Protein AF-0000000075085601 (afdb_homodimer)

Organism: Spodoptera litura (NCBI:txid69820)

Sequence (1078 aa):
MSERPQPLKAVNKLFEGKEPWQIVTMTASSVLAIVWAHSLYNAKESVTTRLRKEFFRWLRQVPIVRRKIEEKMAEINSDFRKDVAKRLAGVTVRRELPEHGLDSEQVMEEVRDHVALGAYDWQGGSVSGAVYHVSKEISKVACDAYSLTAYTNPLHADVFPGINKMEAEIVRMAINLFHGDEDCCGTVTTGGTESIIMACKAFRDLAYSKGISNPQIVVPSTVHTAFDKAAQYLGLSVKTVPVNPETMTVDIEKVKKAISRRTCLIVGSAPNYPYGTMDDIIALSNIAIENDVPLHVDACLGGFVAAFMPDAGHNIPVFDFRLPGVSSMSADTHKYGFAPKGTSVVLYRKAEYRHHQYTVTTEWPGGVYGSPTVNGSRAGGLIAACWATMMYVGKARYVTMTDEIIKTARHIEEEVRKIPGLFVFGKPATSVIAFGSNQFDIFKMAELLHKKGWSLNALQFPSGIHICVTHAHTQTGVAARFLQDMRAAAADCLANSNAPVEGKMAIYGVAQEISDRSLVSDITKYFIDSMYYLPKADDMSERPQPLKAVNKLFEGKEPWQIVTMTASSVLAIVWAHSLYNAKESVTTRLRKEFFRWLRQVPIVRRKIEEKMAEINSDFRKDVAKRLAGVTVRRELPEHGLDSEQVMEEVRDHVALGAYDWQGGSVSGAVYHVSKEISKVACDAYSLTAYTNPLHADVFPGINKMEAEIVRMAINLFHGDEDCCGTVTTGGTESIIMACKAFRDLAYSKGISNPQIVVPSTVHTAFDKAAQYLGLSVKTVPVNPETMTVDIEKVKKAISRRTCLIVGSAPNYPYGTMDDIIALSNIAIENDVPLHVDACLGGFVAAFMPDAGHNIPVFDFRLPGVSSMSADTHKYGFAPKGTSVVLYRKAEYRHHQYTVTTEWPGGVYGSPTVNGSRAGGLIAACWATMMYVGKARYVTMTDEIIKTARHIEEEVRKIPGLFVFGKPATSVIAFGSNQFDIFKMAELLHKKGWSLNALQFPSGIHICVTHAHTQTGVAARFLQDMRAAAADCLANSNAPVEGKMAIYGVAQEISDRSLVSDITKYFIDSMYYLPKADD

InterPro domains:
  IPR002129 Pyridoxal phosphate-dependent decarboxylase, major domain [PF00282] (95-435)
  IPR015421 Pyridoxal phosphate-dependent transferase, major domain [G3DSA:3.40.640.10] (135-394)
  IPR015422 Pyridoxal phosphate-dependent transferase, small domain [G3DSA:3.90.1150.10] (104-495)
  IPR015424 Pyridoxal phosphate-dependent transferase [SSF53383] (80-492)
  IPR050477 Group II Amino Acid Decarboxylases [PTHR42735] (58-534)

Solvent-accessible surface area (backbone atoms only — not comparable to full-atom values): 53517 Å² total; per-residue (Å²): 131,84,80,66,58,68,70,51,51,51,43,28,58,73,38,59,93,54,53,46,40,53,40,31,50,48,26,33,51,49,45,50,47,46,48,49,49,47,48,54,69,61,36,66,57,56,66,67,58,48,49,51,52,48,50,53,52,52,48,48,63,36,63,70,50,32,50,51,49,49,49,51,50,51,51,50,42,50,49,45,44,50,50,47,35,60,73,47,57,92,54,90,80,60,60,60,64,37,60,64,34,45,54,66,67,58,47,50,49,49,52,51,51,28,64,61,63,24,81,47,49,58,83,69,31,31,43,39,70,68,49,46,59,74,56,63,66,58,50,48,45,18,39,54,37,18,57,77,28,33,62,36,37,46,66,40,47,70,52,28,37,24,47,26,49,41,46,26,29,49,39,39,27,50,36,52,59,41,52,38,63,89,58,35,43,62,46,76,34,55,18,50,37,47,20,49,30,41,53,51,43,10,34,47,46,48,31,44,77,73,67,36,88,62,34,22,36,40,34,35,49,53,49,61,65,43,57,58,49,32,24,70,46,52,66,40,21,75,47,73,31,61,48,37,86,66,51,58,24,52,38,67,69,56,48,62,69,66,60,56,96,40,43,34,32,38,48,41,29,42,32,24,71,50,36,8,15,47,34,63,42,61,62,49,20,52,52,16,55,75,68,75,29,44,22,37,34,42,10,33,71,29,31,48,42,59,57,29,27,58,83,44,74,38,83,70,82,74,69,41,44,81,40,87,19,39,39,29,38,27,32,16,38,32,37,64,44,63,14,50,44,43,32,14,32,27,36,24,49,38,58,70,52,50,57,37,38,39,48,67,42,73,82,38,31,57,26,75,44,67,26,75,53,87,41,55,63,42,34,25,12,55,50,40,12,35,38,37,24,45,40,40,47,10,45,52,49,51,21,51,50,36,38,46,23,40,53,47,29,51,50,50,51,57,53,48,57,66,34,76,61,40,43,60,48,39,56,53,57,62,36,25,46,16,33,31,40,93,70,36,64,50,53,44,37,52,48,50,39,36,75,72,42,39,47,66,44,58,30,29,91,63,69,28,38,26,41,34,50,26,49,30,37,56,43,88,59,33,55,59,50,49,52,51,51,48,49,52,32,39,53,50,37,68,72,49,54,80,63,80,59,65,68,75,49,30,49,55,56,46,52,72,66,45,82,59,54,66,58,52,46,52,51,47,51,44,54,56,51,36,52,49,58,73,74,52,95,89,100,131,82,82,67,57,68,70,52,50,51,43,30,60,74,40,60,94,54,52,47,37,52,39,30,50,50,26,33,49,48,44,50,46,47,52,49,50,47,48,52,68,63,37,64,56,55,66,66,57,46,50,52,51,49,49,53,53,52,49,50,64,36,63,70,51,31,49,50,50,50,50,52,49,49,50,50,44,50,50,46,45,50,51,48,34,59,72,46,57,92,55,88,79,58,58,59,65,37,60,66,35,45,53,66,66,59,46,51,50,52,52,53,51,28,62,59,62,24,80,47,49,59,85,68,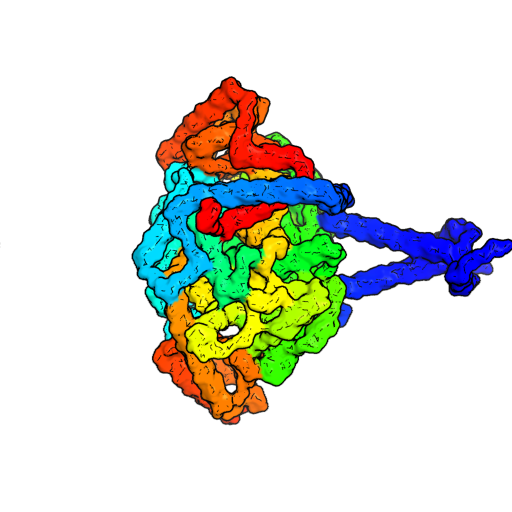31,31,43,40,70,67,48,45,60,75,56,62,66,58,49,47,45,18,39,54,38,17,56,78,28,33,64,36,36,46,66,40,47,69,52,28,37,25,49,27,50,41,46,25,28,48,40,40,27,50,36,52,59,41,52,37,63,89,57,35,44,62,45,75,33,55,19,49,36,46,20,49,31,42,54,52,43,10,35,45,46,48,30,43,78,71,68,36,88,62,33,23,36,40,32,35,49,54,48,61,65,45,57,58,49,32,23,69,47,51,66,41,21,72,47,73,31,61,50,37,87,66,52,56,23,51,37,66,69,55,50,62,69,66,60,54,94,40,42,35,32,39,49,39,30,43,31,24,71,51,34,8,15,47,33,63,41,60,61,50,20,52,52,17,56,75,67,75,28,46,22,36,32,41,11,33,72,31,31,49,42,58,56,30,27,58,83,43,73,40,82,70,81,75,70,42,46,81,39,85,20,40,38,28,37,27,31,16,38,34,36,63,44,64,15,49,44,44,32,14,32,27,36,23,49,38,58,72,52,52,59,37,37,40,47,67,44,74,82,37,31,56,25,74,44,67,25,76,52,84,42,56,65,41,34,26,10,54,48,40,11,35,38,38,23,44,41,40,47,11,45,51,50,49,20,52,49,35,38,47,24,40,53,48,28,50,50,51,51,57,52,47,57,68,35,75,62,41,44,60,48,38,56,53,58,61,36,24,47,16,32,31,40,94,71,35,63,47,55,44,36,51,48,51,39,37,76,72,42,38,46,68,45,58,30,28,91,62,70,28,37,25,41,34,50,25,49,30,36,55,41,89,61,33,56,59,50,50,52,50,50,48,49,53,31,38,52,50,34,69,72,50,55,81,63,81,60,69,65,76,51,28,50,54,54,46,50,71,65,45,81,57,53,66,59,51,43,50,51,46,50,45,53,55,51,36,53,48,59,72,72,52,95,88,101

pLDDT: mean 89.49, std 12.33, range [33.75, 98.94]

Foldseek 3Di:
DPCDDPVVVVVCVVQPPPDPVVVVCVVVVVVVVVVVVVCQVLPLDHPVVVVVVVVVVVVCVPVVNVVVLVVVLVVLLVVLQVVLCVLCPPPDDDPDDDPDDDDPVVVVVSVVVVVPSDPFDVLLPQEFQPAFDNDPVLVVLLVVLLVVFQPPWVLPCVVCVVLVVLQQVVQVVLCVLQPADPQKGWGKFFALLQLLLLLVQLLVLVLVVVVQPAAEEEEEPLADCSNVVSCVVNVHRYHYAYADQQARAGDLVSSLVSDDPRYREYEWECCGDAAQGGHPQLSVLVSCVVNVHAYEYEAAAPSLLQSLQVVLVHDFDRHGVVRVRHAKYKYHCVHLVVFPRTIIMIMGNHVSSQVSSKDWDAPDPVHTDIDSGPDSTDGSSSSSSSSSSCVVCDSVNSNVLSNLQQVLQVVLQVLQCVQPQKDWRHDRRGRKTKMDGPQAHQLQLVVQSVVVNHHWDFDPPPTIIMGRGHSSCSPPCNSVVSSVSSNVSSVVCNVCRPDDRDDPSVVVVVCNVDPPVVSVVSSVVSSVVSVVDDDDPVD/DPCPDPVVVVVCVVCPPPDPVVVVCVVVVVVVVVVVVVCQVLDLDHPVVVVLVVVVVVVCVPPVNVVVLVVVLVVLLVVLQVVLCVLCPPPDDDPDDDPDDDDPVVVVVSVVVVVPSDPFDVLLPQEFQPAFDNDPVLVVLLVVLLVVFQPPWVLPCVVCVVLVVLQQVVQVVLCVLQPADPQKGWGKFFALLQLLLLLVQLLVLVLVVVVQPAAEEEEEPLADCSNVVSCVVNVHRYHYAYADQQARAGDLVSSLVSDDPRYRE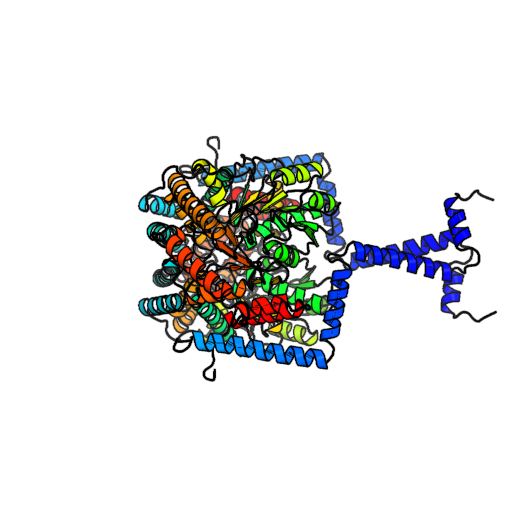YEWECCGDAAQGGHPQLSVLVSCVVNVHAYEYEAAAPSLLQSLQVVLVHDFDRHGVVRVRHAKYKYHCVHLVVFPRTIIMIMGNHVSSQVSSKDWDAPDPVHTDIDSGPDSTDGSSSSSSSSSSCVVCDSVNSNVLSNLQQVLQVVLQVLQCVQPQKDWRHDRRGRKTKMDGPQAQQLQLVVQSVVVNHHWDFDPPPTIIMGRGHSSCSPPCNSVVSSVSSNVSSVVCNVVRPDDRDDPSVLVVVCNVDPPVVSVVSSVVSSVVSVVDDDDPVD

Structure (mmCIF, N/CA/C/O backbone):
data_AF-0000000075085601-model_v1
#
loop_
_entity.id
_entity.type
_entity.pdbx_description
1 polymer 'sphinganine-1-phosphate aldolase'
#
loop_
_atom_site.group_PDB
_atom_site.id
_atom_site.type_symbol
_atom_site.label_atom_id
_atom_site.label_alt_id
_atom_site.label_comp_id
_atom_site.label_asym_id
_atom_site.label_entity_id
_atom_site.label_seq_id
_atom_site.pdbx_PDB_ins_code
_atom_site.Cartn_x
_atom_site.Cartn_y
_atom_site.Cartn_z
_atom_site.occupancy
_atom_site.B_iso_or_equiv
_atom_site.auth_seq_id
_atom_site.auth_comp_id
_atom_site.auth_asym_id
_atom_site.auth_atom_id
_atom_site.pdbx_PDB_model_num
ATOM 1 N N . MET A 1 1 ? 71.875 4.492 10.922 1 33.81 1 MET A N 1
ATOM 2 C CA . MET A 1 1 ? 71 4.203 9.82 1 33.81 1 MET A CA 1
ATOM 3 C C . MET A 1 1 ? 69.75 3.428 10.32 1 33.81 1 MET A C 1
ATOM 5 O O . MET A 1 1 ? 69.875 2.289 10.773 1 33.81 1 MET A O 1
ATOM 9 N N . SER A 1 2 ? 68.875 4.105 11 1 41.09 2 SER A N 1
ATOM 10 C CA . SER A 1 2 ? 67.75 3.559 11.75 1 41.09 2 SER A CA 1
ATOM 11 C C . SER A 1 2 ? 67 2.52 10.922 1 41.09 2 SER A C 1
ATOM 13 O O . SER A 1 2 ? 66.812 2.682 9.711 1 41.09 2 SER A O 1
ATOM 15 N N . GLU A 1 3 ? 67 1.229 11.344 1 43.59 3 GLU A N 1
ATOM 16 C CA . GLU A 1 3 ? 66.375 -0.013 10.852 1 43.59 3 GLU A CA 1
ATOM 17 C C . GLU A 1 3 ? 64.938 0.163 10.547 1 43.59 3 GLU A C 1
ATOM 19 O O . GLU A 1 3 ? 64.062 0.257 11.461 1 43.59 3 GLU A O 1
ATOM 24 N N . ARG A 1 4 ? 64.625 0.96 9.508 1 55.5 4 ARG A N 1
ATOM 25 C CA . ARG A 1 4 ? 63.25 1.047 9.125 1 55.5 4 ARG A CA 1
ATOM 26 C C . ARG A 1 4 ? 62.594 -0.34 9.031 1 55.5 4 ARG A C 1
ATOM 28 O O . ARG A 1 4 ? 63.281 -1.302 8.641 1 55.5 4 ARG A O 1
ATOM 35 N N . PRO A 1 5 ? 61.5 -0.503 9.617 1 61.06 5 PRO A N 1
ATOM 36 C CA . PRO A 1 5 ? 60.812 -1.797 9.562 1 61.06 5 PRO A CA 1
ATOM 37 C C . PRO A 1 5 ? 60.719 -2.359 8.148 1 61.06 5 PRO A C 1
ATOM 39 O O . PRO A 1 5 ? 60.688 -1.598 7.18 1 61.06 5 PRO A O 1
ATOM 42 N N . GLN A 1 6 ? 60.938 -3.699 7.949 1 61.53 6 GLN A N 1
ATOM 43 C CA . GLN A 1 6 ? 61 -4.52 6.742 1 61.53 6 GLN A CA 1
ATOM 44 C C . GLN A 1 6 ? 59.875 -4.156 5.77 1 61.53 6 GLN A C 1
ATOM 46 O O . GLN A 1 6 ? 60.125 -4.031 4.566 1 61.53 6 GLN A O 1
ATOM 51 N N . PRO A 1 7 ? 58.688 -3.965 6.172 1 62.59 7 PRO A N 1
ATOM 52 C CA . PRO A 1 7 ? 57.656 -3.648 5.184 1 62.59 7 PRO A CA 1
ATOM 53 C C . PRO A 1 7 ? 57.875 -2.295 4.516 1 62.59 7 PRO A C 1
ATOM 55 O O . PRO A 1 7 ? 57.594 -2.135 3.328 1 62.59 7 PRO A O 1
ATOM 58 N N . LEU A 1 8 ? 58.375 -1.405 5.164 1 63.62 8 LEU A N 1
ATOM 59 C CA . LEU A 1 8 ? 58.625 -0.086 4.594 1 63.62 8 LEU A CA 1
ATOM 60 C C . LEU A 1 8 ? 59.781 -0.134 3.598 1 63.62 8 LEU A C 1
ATOM 62 O O . LEU A 1 8 ? 59.781 0.584 2.596 1 63.62 8 LEU A O 1
ATOM 66 N N . LYS A 1 9 ? 60.781 -0.934 3.908 1 64.69 9 LYS A N 1
ATOM 67 C CA . LYS A 1 9 ? 61.875 -1.149 2.986 1 64.69 9 LYS A CA 1
ATOM 68 C C . LYS A 1 9 ? 61.406 -1.811 1.695 1 64.69 9 LYS A C 1
ATOM 70 O O . LYS A 1 9 ? 61.906 -1.501 0.612 1 64.69 9 LYS A O 1
ATOM 75 N N . ALA A 1 10 ? 60.5 -2.734 1.826 1 63.47 10 ALA A N 1
ATOM 76 C CA . ALA A 1 10 ? 59.938 -3.41 0.66 1 63.47 10 ALA A CA 1
ATOM 77 C C . ALA A 1 10 ? 59.188 -2.424 -0.245 1 63.47 10 ALA A C 1
ATOM 79 O O . ALA A 1 10 ? 59.281 -2.504 -1.472 1 63.47 10 ALA A O 1
ATOM 80 N N . VAL A 1 11 ? 58.406 -1.483 0.327 1 69.62 11 VAL A N 1
ATOM 81 C CA . VAL A 1 11 ? 57.719 -0.448 -0.445 1 69.62 11 VAL A CA 1
ATOM 82 C C . VAL A 1 11 ? 58.75 0.449 -1.125 1 69.62 11 VAL A C 1
ATOM 84 O O . VAL A 1 11 ? 58.594 0.799 -2.299 1 69.62 11 VAL A O 1
ATOM 87 N N . ASN A 1 12 ? 59.781 0.762 -0.376 1 71.75 12 ASN A N 1
ATOM 88 C CA . ASN A 1 12 ? 60.844 1.602 -0.94 1 71.75 12 ASN A CA 1
ATOM 89 C C . ASN A 1 12 ? 61.562 0.9 -2.088 1 71.75 12 ASN A C 1
ATOM 91 O O . ASN A 1 12 ? 61.906 1.531 -3.088 1 71.75 12 ASN A O 1
ATOM 95 N N . LYS A 1 13 ? 61.719 -0.418 -1.877 1 69.25 13 LYS A N 1
ATOM 96 C CA . LYS A 1 13 ? 62.375 -1.2 -2.934 1 69.25 13 LYS A CA 1
ATOM 97 C C . LYS A 1 13 ? 61.469 -1.295 -4.164 1 69.25 13 LYS A C 1
ATOM 99 O O . LYS A 1 13 ? 61.938 -1.26 -5.297 1 69.25 13 LYS A O 1
ATOM 104 N N . LEU A 1 14 ? 60.125 -1.342 -3.949 1 72.5 14 LEU A N 1
ATOM 105 C CA . LEU A 1 14 ? 59.156 -1.446 -5.035 1 72.5 14 LEU A CA 1
ATOM 106 C C . LEU A 1 14 ? 59.156 -0.175 -5.875 1 72.5 14 LEU A C 1
ATOM 108 O O . LEU A 1 14 ? 58.938 -0.229 -7.086 1 72.5 14 LEU A O 1
ATOM 112 N N . PHE A 1 15 ? 59.531 0.99 -5.215 1 72.5 15 PHE A N 1
ATOM 113 C CA . PHE A 1 15 ? 59.469 2.262 -5.926 1 72.5 15 PHE A CA 1
ATOM 114 C C . PHE A 1 15 ? 60.875 2.82 -6.133 1 72.5 15 PHE A C 1
ATOM 116 O O . PHE A 1 15 ? 61.031 4.023 -6.328 1 72.5 15 PHE A O 1
ATOM 123 N N . GLU A 1 16 ? 61.781 1.938 -6.062 1 74.31 16 GLU A N 1
ATOM 124 C CA . GLU A 1 16 ? 63.156 2.361 -6.293 1 74.31 16 GLU A CA 1
ATOM 125 C C . GLU A 1 16 ? 63.344 2.932 -7.695 1 74.31 16 GLU A C 1
ATOM 127 O O . GLU A 1 16 ? 62.906 2.318 -8.68 1 74.31 16 GLU A O 1
ATOM 132 N N . GLY A 1 17 ? 63.844 4.156 -7.918 1 75.06 17 GLY A N 1
ATOM 133 C CA . GLY A 1 17 ? 64.125 4.797 -9.195 1 75.06 17 GLY A CA 1
ATOM 134 C C . GLY A 1 17 ? 62.906 5.594 -9.703 1 75.06 17 GLY A C 1
ATOM 135 O O . GLY A 1 17 ? 62.969 6.203 -10.773 1 75.06 17 GLY A O 1
ATOM 136 N N . LYS A 1 18 ? 61.844 5.426 -8.914 1 76.25 18 LYS A N 1
ATOM 137 C CA . LYS A 1 18 ? 60.688 6.18 -9.359 1 76.25 18 LYS A CA 1
ATOM 138 C C . LYS A 1 18 ? 60.656 7.566 -8.727 1 76.25 18 LYS A C 1
ATOM 140 O O . LYS A 1 18 ? 61.062 7.742 -7.582 1 76.25 18 LYS A O 1
ATOM 145 N N . GLU A 1 19 ? 60.281 8.516 -9.562 1 75.75 19 GLU A N 1
ATOM 146 C CA . GLU A 1 19 ? 60.094 9.883 -9.07 1 75.75 19 GLU A CA 1
ATOM 147 C C . GLU A 1 19 ? 58.844 10.008 -8.227 1 75.75 19 GLU A C 1
ATOM 149 O O . GLU A 1 19 ? 57.906 9.211 -8.367 1 75.75 19 GLU A O 1
ATOM 154 N N . PRO A 1 20 ? 58.875 10.891 -7.301 1 75.06 20 PRO A N 1
ATOM 155 C CA . PRO A 1 20 ? 57.719 11.094 -6.414 1 75.06 20 PRO A CA 1
ATOM 156 C C . PRO A 1 20 ? 56.406 11.211 -7.176 1 75.06 20 PRO A C 1
ATOM 158 O O . PRO A 1 20 ? 55.375 10.672 -6.738 1 75.06 20 PRO A O 1
ATOM 161 N N . TRP A 1 21 ? 56.406 11.883 -8.242 1 74.19 21 TRP A N 1
ATOM 162 C CA . TRP A 1 21 ? 55.156 12.008 -8.984 1 74.19 21 TRP A CA 1
ATOM 163 C C . TRP A 1 21 ? 54.688 10.648 -9.484 1 74.19 21 TRP A C 1
ATOM 165 O O . TRP A 1 21 ? 53.469 10.391 -9.555 1 74.19 21 TRP A O 1
ATOM 175 N N . GLN A 1 22 ? 55.562 9.844 -9.789 1 73.56 22 GLN A N 1
ATOM 176 C CA . GLN A 1 22 ? 55.219 8.5 -10.227 1 73.56 22 GLN A CA 1
ATOM 177 C C . GLN A 1 22 ? 54.625 7.684 -9.078 1 73.56 22 GLN A C 1
ATOM 179 O O . GLN A 1 22 ? 53.656 6.941 -9.258 1 73.56 22 GLN A O 1
ATOM 184 N N . ILE A 1 23 ? 55.219 7.852 -8.016 1 74.88 23 ILE A N 1
ATOM 185 C CA . ILE A 1 23 ? 54.75 7.129 -6.84 1 74.88 23 ILE A CA 1
ATOM 186 C C . ILE A 1 23 ? 53.344 7.613 -6.465 1 74.88 23 ILE A C 1
ATOM 188 O O . ILE A 1 23 ? 52.469 6.809 -6.164 1 74.88 23 ILE A O 1
ATOM 192 N N . VAL A 1 24 ? 53.156 8.898 -6.504 1 73.06 24 VAL A N 1
ATOM 193 C CA . VAL A 1 24 ? 51.875 9.477 -6.199 1 73.06 24 VAL A CA 1
ATOM 194 C C . VAL A 1 24 ? 50.812 8.969 -7.195 1 73.06 24 VAL A C 1
ATOM 196 O O . VAL A 1 24 ? 49.75 8.547 -6.801 1 73.06 24 VAL A O 1
ATOM 199 N N . THR A 1 25 ? 51.156 9.055 -8.375 1 70.31 25 THR A N 1
ATOM 200 C CA . THR A 1 25 ? 50.219 8.625 -9.414 1 70.31 25 THR A CA 1
ATOM 201 C C . THR A 1 25 ? 49.938 7.133 -9.281 1 70.31 25 THR A C 1
ATOM 203 O O . THR A 1 25 ? 48.781 6.719 -9.391 1 70.31 25 THR A O 1
ATOM 206 N N . MET A 1 26 ? 50.969 6.398 -9.023 1 70.06 26 MET A N 1
ATOM 207 C CA . MET A 1 26 ? 50.75 4.957 -8.891 1 70.06 26 MET A CA 1
ATOM 208 C C . MET A 1 26 ? 49.938 4.629 -7.648 1 70.06 26 MET A C 1
ATOM 210 O O . MET A 1 26 ? 49.062 3.768 -7.691 1 70.06 26 MET A O 1
ATOM 214 N N . THR A 1 27 ? 50.312 5.277 -6.637 1 71 27 THR A N 1
ATOM 215 C CA . THR A 1 27 ? 49.562 5.051 -5.395 1 71 27 THR A CA 1
ATOM 216 C C . THR A 1 27 ? 48.125 5.508 -5.531 1 71 27 THR A C 1
ATOM 218 O O . THR A 1 27 ? 47.219 4.777 -5.172 1 71 27 THR A O 1
ATOM 221 N N . ALA A 1 28 ? 47.969 6.703 -6.008 1 69.81 28 ALA A N 1
ATOM 222 C CA . ALA A 1 28 ? 46.594 7.234 -6.18 1 69.81 28 ALA A CA 1
ATOM 223 C C . ALA A 1 28 ? 45.781 6.348 -7.113 1 69.81 28 ALA A C 1
ATOM 225 O O . ALA A 1 28 ? 44.625 6.02 -6.812 1 69.81 28 ALA A O 1
ATOM 226 N N . SER A 1 29 ? 46.406 6.004 -8.156 1 68.38 29 SER A N 1
ATOM 227 C CA . SER A 1 29 ? 45.719 5.16 -9.117 1 68.38 29 SER A CA 1
ATOM 228 C C . SER A 1 29 ? 45.375 3.793 -8.523 1 68.38 29 SER A C 1
ATOM 230 O O . SER A 1 29 ? 44.312 3.25 -8.75 1 68.38 29 SER A O 1
ATOM 232 N N . SER A 1 30 ? 46.312 3.307 -7.777 1 67.44 30 SER A N 1
ATOM 233 C CA . SER A 1 30 ? 46.094 2.004 -7.16 1 67.44 30 SER A CA 1
ATOM 234 C C . SER A 1 30 ? 45 2.076 -6.102 1 67.44 30 SER A C 1
ATOM 236 O O . SER A 1 30 ? 44.156 1.189 -6.016 1 67.44 30 SER A O 1
ATOM 238 N N . VAL A 1 31 ? 45.062 3.105 -5.348 1 67.38 31 VAL A N 1
ATOM 239 C CA . VAL A 1 31 ? 44.062 3.268 -4.301 1 67.38 31 VAL A CA 1
ATOM 240 C C . VAL A 1 31 ? 42.688 3.484 -4.926 1 67.38 31 VAL A C 1
ATOM 242 O O . VAL A 1 31 ? 41.688 2.875 -4.504 1 67.38 31 VAL A O 1
ATOM 245 N N . LEU A 1 32 ? 42.625 4.324 -5.852 1 65.25 32 LEU A N 1
ATOM 246 C CA . LEU A 1 32 ? 41.375 4.578 -6.539 1 65.25 32 LEU A CA 1
ATOM 247 C C . LEU A 1 32 ? 40.875 3.318 -7.234 1 65.25 32 LEU A C 1
ATOM 249 O O . LEU A 1 32 ? 39.656 3.059 -7.262 1 65.25 32 LEU A O 1
ATOM 253 N N . ALA A 1 33 ? 41.781 2.639 -7.781 1 62.22 33 ALA A N 1
ATOM 254 C CA . ALA A 1 33 ? 41.438 1.361 -8.398 1 62.22 33 ALA A CA 1
ATOM 255 C C . ALA A 1 33 ? 40.875 0.389 -7.363 1 62.22 33 ALA A C 1
ATOM 257 O O . ALA A 1 33 ? 39.906 -0.33 -7.633 1 62.22 33 ALA A O 1
ATOM 258 N N . ILE A 1 34 ? 41.469 0.399 -6.234 1 61.81 34 ILE A N 1
ATOM 259 C CA . ILE A 1 34 ? 41 -0.482 -5.168 1 61.81 34 ILE A CA 1
ATOM 260 C C . ILE A 1 34 ? 39.625 -0.039 -4.695 1 61.81 34 ILE A C 1
ATOM 262 O O . ILE A 1 34 ? 38.75 -0.871 -4.484 1 61.81 34 ILE A O 1
ATOM 266 N N . VAL A 1 35 ? 39.562 1.25 -4.539 1 58.91 35 VAL A N 1
ATOM 267 C CA . VAL A 1 35 ? 38.281 1.801 -4.125 1 58.91 35 VAL A CA 1
ATOM 268 C C . VAL A 1 35 ? 37.219 1.481 -5.176 1 58.91 35 VAL A C 1
ATOM 270 O O . VAL A 1 35 ? 36.094 1.095 -4.84 1 58.91 35 VAL A O 1
ATOM 273 N N . TRP A 1 36 ? 37.594 1.746 -6.324 1 58.78 36 TRP A N 1
ATOM 274 C CA . TRP A 1 36 ? 36.688 1.435 -7.438 1 58.78 36 TRP A CA 1
ATOM 275 C C . TRP A 1 36 ? 36.344 -0.049 -7.453 1 58.78 36 TRP A C 1
ATOM 277 O O . TRP A 1 36 ? 35.156 -0.413 -7.594 1 58.78 36 TRP A O 1
ATOM 287 N N . ALA A 1 37 ? 37.344 -0.866 -7.332 1 58 37 ALA A N 1
ATOM 288 C CA . ALA A 1 37 ? 37.125 -2.311 -7.293 1 58 37 ALA A CA 1
ATOM 289 C C . ALA A 1 37 ? 36.25 -2.697 -6.117 1 58 37 ALA A C 1
ATOM 291 O O . ALA A 1 37 ? 35.344 -3.553 -6.254 1 58 37 ALA A O 1
ATOM 292 N N . HIS A 1 38 ? 36.531 -2.031 -5.059 1 55.84 38 HIS A N 1
ATOM 293 C CA . HIS A 1 38 ? 35.719 -2.264 -3.877 1 55.84 38 HIS A CA 1
ATOM 294 C C . HIS A 1 38 ? 34.281 -1.84 -4.121 1 55.84 38 HIS A C 1
ATOM 296 O O . HIS A 1 38 ? 33.344 -2.516 -3.682 1 55.84 38 HIS A O 1
ATOM 302 N N . SER A 1 39 ? 34.156 -0.772 -4.773 1 57.44 39 SER A N 1
ATOM 303 C CA . SER A 1 39 ? 32.812 -0.274 -5.09 1 57.44 39 SER A CA 1
ATOM 304 C C . SER A 1 39 ? 32.094 -1.22 -6.035 1 57.44 39 SER A C 1
ATOM 306 O O . SER A 1 39 ? 30.875 -1.384 -5.938 1 57.44 39 SER A O 1
ATOM 308 N N . LEU A 1 40 ? 32.812 -1.745 -6.879 1 54 40 LEU A N 1
ATOM 309 C CA . LEU A 1 40 ? 32.25 -2.725 -7.793 1 54 40 LEU A CA 1
ATOM 310 C C . LEU A 1 40 ? 31.797 -3.977 -7.039 1 54 40 LEU A C 1
ATOM 312 O O . LEU A 1 40 ? 30.75 -4.547 -7.336 1 54 40 LEU A O 1
ATOM 316 N N . TYR A 1 41 ? 32.719 -4.352 -6.129 1 48.81 41 TYR A N 1
ATOM 317 C CA . TYR A 1 41 ? 32.438 -5.539 -5.332 1 48.81 41 TYR A CA 1
ATOM 318 C C . TYR A 1 41 ? 31.219 -5.324 -4.457 1 48.81 41 TYR A C 1
ATOM 320 O O . TYR A 1 41 ? 30.438 -6.254 -4.23 1 48.81 41 TYR A O 1
ATOM 328 N N . ASN A 1 42 ? 31.125 -4.062 -4.035 1 48.94 42 ASN A N 1
ATOM 329 C CA . ASN A 1 42 ? 30.031 -3.76 -3.111 1 48.94 42 ASN A CA 1
ATOM 330 C C . ASN A 1 42 ? 28.781 -3.277 -3.848 1 48.94 42 ASN A C 1
ATOM 332 O O . ASN A 1 42 ? 27.844 -2.787 -3.225 1 48.94 42 ASN A O 1
ATOM 336 N N . ALA A 1 43 ? 28.938 -3.486 -5.078 1 53 43 ALA A N 1
ATOM 337 C CA . ALA A 1 43 ? 27.828 -2.955 -5.867 1 53 43 ALA A CA 1
ATOM 338 C C . ALA A 1 43 ? 26.609 -3.865 -5.777 1 53 43 ALA A C 1
ATOM 340 O O . ALA A 1 43 ? 26.734 -5.062 -5.496 1 53 43 ALA A O 1
ATOM 341 N N . LYS A 1 44 ? 25.484 -3.336 -5.82 1 56.03 44 LYS A N 1
ATOM 342 C CA . LYS A 1 44 ? 24.203 -4.035 -5.703 1 56.03 44 LYS A CA 1
ATOM 343 C C . LYS A 1 44 ? 24.031 -5.066 -6.812 1 56.03 44 LYS A C 1
ATOM 345 O O . LYS A 1 44 ? 23.422 -6.117 -6.605 1 56.03 44 LYS A O 1
ATOM 350 N N . GLU A 1 45 ? 24.562 -4.797 -8.031 1 57.56 45 GLU A N 1
ATOM 351 C CA . GLU A 1 45 ? 24.422 -5.707 -9.156 1 57.56 45 GLU A CA 1
ATOM 352 C C . GLU A 1 45 ? 25.781 -6.316 -9.547 1 57.56 45 GLU A C 1
ATOM 354 O O . GLU A 1 45 ? 26.828 -5.711 -9.312 1 57.56 45 GLU A O 1
ATOM 359 N N . SER A 1 46 ? 25.766 -7.629 -10.047 1 57.19 46 SER A N 1
ATOM 360 C CA . SER A 1 46 ? 26.984 -8.258 -10.562 1 57.19 46 SER A CA 1
ATOM 361 C C . SER A 1 46 ? 27.562 -7.465 -11.727 1 57.19 46 SER A C 1
ATOM 363 O O . SER A 1 46 ? 26.859 -6.688 -12.367 1 57.19 46 SER A O 1
ATOM 365 N N . VAL A 1 47 ? 28.781 -7.535 -11.922 1 55.16 47 VAL A N 1
ATOM 366 C CA . VAL A 1 47 ? 29.484 -6.84 -12.992 1 55.16 47 VAL A CA 1
ATOM 367 C C . VAL A 1 47 ? 28.891 -7.246 -14.344 1 55.16 47 VAL A C 1
ATOM 369 O O . VAL A 1 47 ? 28.688 -6.402 -15.219 1 55.16 47 VAL A O 1
ATOM 372 N N . THR A 1 48 ? 28.656 -8.562 -14.438 1 57.84 48 THR A N 1
ATOM 373 C CA . THR A 1 48 ? 28.109 -9.07 -15.695 1 57.84 48 THR A CA 1
ATOM 374 C C . THR A 1 48 ? 26.75 -8.453 -15.992 1 57.84 48 THR A C 1
ATOM 376 O O . THR A 1 48 ? 26.469 -8.055 -17.125 1 57.84 48 THR A O 1
ATOM 379 N N . THR A 1 49 ? 25.969 -8.406 -14.977 1 64.06 49 THR A N 1
ATOM 380 C CA . THR A 1 49 ? 24.641 -7.832 -15.148 1 64.06 49 THR A CA 1
ATOM 381 C C . THR A 1 49 ? 24.734 -6.344 -15.469 1 64.06 49 THR A C 1
ATOM 383 O O . THR A 1 49 ? 24 -5.84 -16.328 1 64.06 49 THR A O 1
ATOM 386 N N . ARG A 1 50 ? 25.656 -5.672 -14.891 1 65.5 50 ARG A N 1
ATOM 387 C CA . ARG A 1 50 ? 25.844 -4.246 -15.125 1 65.5 50 ARG A CA 1
ATOM 388 C C . ARG A 1 50 ? 26.328 -3.982 -16.547 1 65.5 50 ARG A C 1
ATOM 390 O O . ARG A 1 50 ? 25.844 -3.061 -17.203 1 65.5 50 ARG A O 1
ATOM 397 N N . LEU A 1 51 ? 27.281 -4.82 -16.875 1 63.25 51 LEU A N 1
ATOM 398 C CA . LEU A 1 51 ? 27.828 -4.66 -18.219 1 63.25 51 LEU A CA 1
ATOM 399 C C . LEU A 1 51 ? 26.75 -4.926 -19.281 1 63.25 51 LEU A C 1
ATOM 401 O O . LEU A 1 51 ? 26.688 -4.219 -20.297 1 63.25 51 LEU A O 1
ATOM 405 N N . ARG A 1 52 ? 26.016 -5.992 -19.031 1 66.62 52 ARG A N 1
ATOM 406 C CA . ARG A 1 52 ? 24.938 -6.316 -19.969 1 66.62 52 ARG A CA 1
ATOM 407 C C . ARG A 1 52 ? 23.922 -5.18 -20.047 1 66.62 52 ARG A C 1
ATOM 409 O O . ARG A 1 52 ? 23.5 -4.797 -21.141 1 66.62 52 ARG A O 1
ATOM 416 N N . LYS A 1 53 ? 23.578 -4.684 -18.922 1 67.94 53 LYS A N 1
ATOM 417 C CA . LYS A 1 53 ? 22.625 -3.582 -18.875 1 67.94 53 LYS A CA 1
ATOM 418 C C . LYS A 1 53 ? 23.172 -2.344 -19.562 1 67.94 53 LYS A C 1
ATOM 420 O O . LYS A 1 53 ? 22.453 -1.661 -20.297 1 67.94 53 LYS A O 1
ATOM 425 N N . GLU A 1 54 ? 24.453 -2.102 -19.328 1 66.12 54 GLU A N 1
ATOM 426 C CA . GLU A 1 54 ? 25.094 -0.951 -19.969 1 66.12 54 GLU A CA 1
ATOM 427 C C . GLU A 1 54 ? 25.188 -1.139 -21.469 1 66.12 54 GLU A C 1
ATOM 429 O O . GLU A 1 54 ? 25 -0.186 -22.234 1 66.12 54 GLU A O 1
ATOM 434 N N . PHE A 1 55 ? 25.516 -2.354 -21.812 1 65 55 PHE A N 1
ATOM 435 C CA . PHE A 1 55 ? 25.594 -2.666 -23.234 1 65 55 PHE A CA 1
ATOM 436 C C . PHE A 1 55 ? 24.266 -2.396 -23.922 1 65 55 PHE A C 1
ATOM 438 O O . PHE A 1 55 ? 24.219 -1.717 -24.953 1 65 55 PHE A O 1
ATOM 445 N N . PHE A 1 56 ? 23.188 -2.93 -23.375 1 69.75 56 PHE A N 1
ATOM 446 C CA . PHE A 1 56 ? 21.891 -2.77 -24.016 1 69.75 56 PHE A CA 1
ATOM 447 C C . PHE A 1 56 ? 21.422 -1.321 -23.922 1 69.75 56 PHE A C 1
ATOM 449 O O . PHE A 1 56 ? 20.734 -0.832 -24.812 1 69.75 56 PHE A O 1
ATOM 456 N N . ARG A 1 57 ? 21.844 -0.643 -22.891 1 70.81 57 ARG A N 1
ATOM 457 C CA . ARG A 1 57 ? 21.547 0.78 -22.781 1 70.81 57 ARG A CA 1
ATOM 458 C C . ARG A 1 57 ? 22.188 1.57 -23.906 1 70.81 57 ARG A C 1
ATOM 460 O O . ARG A 1 57 ? 21.562 2.455 -24.5 1 70.81 57 ARG A O 1
ATOM 467 N N . TRP A 1 58 ? 23.391 1.22 -24.156 1 67.69 58 TRP A N 1
ATOM 468 C CA . TRP A 1 58 ? 24.109 1.879 -25.234 1 67.69 58 TRP A CA 1
ATOM 469 C C . TRP A 1 58 ? 23.5 1.519 -26.594 1 67.69 58 TRP A C 1
ATOM 471 O O . TRP A 1 58 ? 23.359 2.379 -27.469 1 67.69 58 TRP A O 1
ATOM 481 N N . LEU A 1 59 ? 23.219 0.259 -26.719 1 68.81 59 LEU A N 1
ATOM 482 C CA . LEU A 1 59 ? 22.625 -0.223 -27.969 1 68.81 59 LEU A CA 1
ATOM 483 C C . LEU A 1 59 ? 21.328 0.496 -28.266 1 68.81 59 LEU A C 1
ATOM 485 O O . LEU A 1 59 ? 21.031 0.807 -29.422 1 68.81 59 LEU A O 1
ATOM 489 N N . ARG A 1 60 ? 20.609 0.756 -27.297 1 75.94 60 ARG A N 1
ATOM 490 C CA . ARG A 1 60 ? 19.312 1.411 -27.438 1 75.94 60 ARG A CA 1
ATOM 491 C C . ARG A 1 60 ? 19.484 2.875 -27.828 1 75.94 60 ARG A C 1
ATOM 493 O O . ARG A 1 60 ? 18.547 3.5 -28.344 1 75.94 60 ARG A O 1
ATOM 500 N N . GLN A 1 61 ? 20.672 3.379 -27.641 1 72.88 61 GLN A N 1
ATOM 501 C CA . GLN A 1 61 ? 20.938 4.773 -27.969 1 72.88 61 GLN A CA 1
ATOM 502 C C . GLN A 1 61 ? 21.359 4.926 -29.422 1 72.88 61 GLN A C 1
ATOM 504 O O . GLN A 1 61 ? 21.312 6.031 -29.969 1 72.88 61 GLN A O 1
ATOM 509 N N . VAL A 1 62 ? 21.672 3.787 -29.984 1 70.38 62 VAL A N 1
ATOM 510 C CA . VAL A 1 62 ? 21.969 3.818 -31.406 1 70.38 62 VAL A CA 1
ATOM 511 C C . VAL A 1 62 ? 20.719 4.191 -32.188 1 70.38 62 VAL A C 1
ATOM 513 O O . VAL A 1 62 ? 19.672 3.549 -32.062 1 70.38 62 VAL A O 1
ATOM 516 N N . PRO A 1 63 ? 20.797 5.172 -33 1 78.25 63 PRO A N 1
ATOM 517 C CA . PRO A 1 63 ? 19.609 5.75 -33.625 1 78.25 63 PRO A CA 1
ATOM 518 C C . PRO A 1 63 ? 18.781 4.719 -34.406 1 78.25 63 PRO A C 1
ATOM 520 O O . PRO A 1 63 ? 17.547 4.695 -34.281 1 78.25 63 PRO A O 1
ATOM 523 N N . ILE A 1 64 ? 19.438 3.889 -35.156 1 75.25 64 ILE A N 1
ATOM 524 C CA . ILE A 1 64 ? 18.703 2.9 -35.969 1 75.25 64 ILE A CA 1
ATOM 525 C C . ILE A 1 64 ? 17.984 1.929 -35.031 1 75.25 64 ILE A C 1
ATOM 527 O O . ILE A 1 64 ? 16.828 1.556 -35.281 1 75.25 64 ILE A O 1
ATOM 531 N N . VAL A 1 65 ? 18.703 1.492 -34.062 1 74.19 65 VAL A N 1
ATOM 532 C CA . VAL A 1 65 ? 18.125 0.562 -33.094 1 74.19 65 VAL A CA 1
ATOM 533 C C . VAL A 1 65 ? 17 1.253 -32.344 1 74.19 65 VAL A C 1
ATOM 535 O O . VAL A 1 65 ? 15.93 0.674 -32.125 1 74.19 65 VAL A O 1
ATOM 538 N N . ARG A 1 66 ? 17.266 2.436 -31.938 1 80.12 66 ARG A N 1
ATOM 539 C CA . ARG A 1 66 ? 16.266 3.215 -31.203 1 80.12 66 ARG A CA 1
ATOM 540 C C . ARG A 1 66 ? 14.992 3.383 -32.031 1 80.12 66 ARG A C 1
ATOM 542 O O . ARG A 1 66 ? 13.883 3.223 -31.516 1 80.12 66 ARG A O 1
ATOM 549 N N . ARG A 1 67 ? 15.164 3.67 -33.25 1 80.81 67 ARG A N 1
ATOM 550 C CA . ARG A 1 67 ? 14.016 3.867 -34.156 1 80.81 67 ARG A CA 1
ATOM 551 C C . ARG A 1 67 ? 13.227 2.574 -34.312 1 80.81 67 ARG A C 1
ATOM 553 O O . ARG A 1 67 ? 11.992 2.59 -34.312 1 80.81 67 ARG A O 1
ATOM 560 N N . LYS A 1 68 ? 13.938 1.547 -34.469 1 76.31 68 LYS A N 1
ATOM 561 C CA . LYS A 1 68 ? 13.273 0.256 -34.625 1 76.31 68 LYS A CA 1
ATOM 562 C C . LYS A 1 68 ? 12.508 -0.13 -33.375 1 76.31 68 LYS A C 1
ATOM 564 O O . LYS A 1 68 ? 11.406 -0.67 -33.438 1 76.31 68 LYS A O 1
ATOM 569 N N . ILE A 1 69 ? 13.156 0.117 -32.281 1 77.94 69 ILE A N 1
ATOM 570 C CA . ILE A 1 69 ? 12.508 -0.186 -31.016 1 77.94 69 ILE A CA 1
ATOM 571 C C . ILE A 1 69 ? 11.266 0.691 -30.844 1 77.94 69 ILE A C 1
ATOM 573 O O . ILE A 1 69 ? 10.211 0.209 -30.453 1 77.94 69 ILE A O 1
ATOM 577 N N . GLU A 1 70 ? 11.469 1.905 -31.172 1 83.25 70 GLU A N 1
ATOM 578 C CA . GLU A 1 70 ? 10.352 2.836 -31.047 1 83.25 70 GLU A CA 1
ATOM 579 C C . GLU A 1 70 ? 9.203 2.438 -31.969 1 83.25 70 GLU A C 1
ATOM 581 O O . GLU A 1 70 ? 8.031 2.523 -31.578 1 83.25 70 GLU A O 1
ATOM 586 N N . GLU A 1 71 ? 9.508 2.051 -33.125 1 82.75 71 GLU A N 1
ATOM 587 C CA . GLU A 1 71 ? 8.484 1.616 -34.062 1 82.75 71 GLU A CA 1
ATOM 588 C C . GLU A 1 71 ? 7.766 0.366 -33.594 1 82.75 71 GLU A C 1
ATOM 590 O O . GLU A 1 71 ? 6.535 0.286 -33.656 1 82.75 71 GLU A O 1
ATOM 595 N N . LYS A 1 72 ? 8.531 -0.528 -33.156 1 78.06 72 LYS A N 1
ATOM 596 C CA . LYS A 1 72 ? 7.949 -1.769 -32.656 1 78.06 72 LYS A CA 1
ATOM 597 C C . LYS A 1 72 ? 7.078 -1.511 -31.438 1 78.06 72 LYS A C 1
ATOM 599 O O . LYS A 1 72 ? 6.016 -2.115 -31.281 1 78.06 72 LYS A O 1
ATOM 604 N N . MET A 1 73 ? 7.582 -0.663 -30.609 1 81.19 73 MET A N 1
ATOM 605 C CA . MET A 1 73 ? 6.824 -0.338 -29.391 1 81.19 73 MET A CA 1
ATOM 606 C C . MET A 1 73 ? 5.531 0.393 -29.75 1 81.19 73 MET A C 1
ATOM 608 O O . MET A 1 73 ? 4.504 0.184 -29.109 1 81.19 73 MET A O 1
ATOM 612 N N . ALA A 1 74 ? 5.629 1.221 -30.703 1 85.56 74 ALA A N 1
ATOM 613 C CA . ALA A 1 74 ? 4.438 1.936 -31.156 1 85.56 74 ALA A CA 1
ATOM 614 C C . ALA A 1 74 ? 3.395 0.967 -31.703 1 85.56 74 ALA A C 1
ATOM 616 O O . ALA A 1 74 ? 2.195 1.141 -31.469 1 85.56 74 ALA A O 1
ATOM 617 N N . GLU A 1 75 ? 3.867 0.058 -32.438 1 83.38 75 GLU A N 1
ATOM 618 C CA . GLU A 1 75 ? 2.982 -0.968 -32.969 1 83.38 75 GLU A CA 1
ATOM 619 C C . GLU A 1 75 ? 2.324 -1.775 -31.859 1 83.38 75 GLU A C 1
ATOM 621 O O . GLU A 1 75 ? 1.112 -2.004 -31.875 1 83.38 75 GLU A O 1
ATOM 626 N N . ILE A 1 76 ? 3.098 -2.154 -30.938 1 79.62 76 ILE A N 1
ATOM 627 C CA . ILE A 1 76 ? 2.609 -2.957 -29.828 1 79.62 76 ILE A CA 1
ATOM 628 C C . ILE A 1 76 ? 1.595 -2.15 -29.016 1 79.62 76 ILE A C 1
ATOM 630 O O . ILE A 1 76 ? 0.545 -2.67 -28.625 1 79.62 76 ILE A O 1
ATOM 634 N N . ASN A 1 77 ? 1.974 -0.958 -28.812 1 85.81 77 ASN A N 1
ATOM 635 C CA . ASN A 1 77 ? 1.064 -0.073 -28.094 1 85.81 77 ASN A CA 1
ATOM 636 C C . ASN A 1 77 ? -0.263 0.088 -28.828 1 85.81 77 ASN A C 1
ATOM 638 O O . ASN A 1 77 ? -1.327 0.081 -28.203 1 85.81 77 ASN A O 1
ATOM 642 N N . SER A 1 78 ? -0.176 0.244 -30.094 1 86.12 78 SER A N 1
ATOM 643 C CA . SER A 1 78 ? -1.377 0.373 -30.906 1 86.12 78 SER A CA 1
ATOM 644 C C . SER A 1 78 ? -2.23 -0.89 -30.844 1 86.12 78 SER A C 1
ATOM 646 O O . SER A 1 78 ? -3.459 -0.812 -30.781 1 86.12 78 SER A O 1
ATOM 648 N N . ASP A 1 79 ? -1.605 -1.97 -30.812 1 83.75 79 ASP A N 1
ATOM 649 C CA . ASP A 1 79 ? -2.311 -3.244 -30.734 1 83.75 79 ASP A CA 1
ATOM 650 C C . ASP A 1 79 ? -3.025 -3.383 -29.391 1 83.75 79 ASP A C 1
ATOM 652 O O . ASP A 1 79 ? -4.168 -3.846 -29.328 1 83.75 79 ASP A O 1
ATOM 656 N N . PHE A 1 80 ? -2.309 -3.037 -28.359 1 83.25 80 PHE A N 1
ATOM 657 C CA . PHE A 1 80 ? -2.918 -3.09 -27.031 1 83.25 80 PHE A CA 1
ATOM 658 C C . PHE A 1 80 ? -4.141 -2.184 -26.953 1 83.25 80 PHE A C 1
ATOM 660 O O . PHE A 1 80 ? -5.172 -2.564 -26.391 1 83.25 80 PHE A O 1
ATOM 667 N N . ARG A 1 81 ? -4.012 -1.019 -27.5 1 87 81 ARG A N 1
ATOM 668 C CA . ARG A 1 81 ? -5.113 -0.059 -27.484 1 87 81 ARG A CA 1
ATOM 669 C C . ARG A 1 81 ? -6.301 -0.576 -28.297 1 87 81 ARG A C 1
ATOM 671 O O . ARG A 1 81 ? -7.453 -0.397 -27.891 1 87 81 ARG A O 1
ATOM 678 N N . LYS A 1 82 ? -6.023 -1.168 -29.438 1 86 82 LYS A N 1
ATOM 679 C CA . LYS A 1 82 ? -7.082 -1.744 -30.25 1 86 82 LYS A CA 1
ATOM 680 C C . LYS A 1 82 ? -7.816 -2.855 -29.516 1 86 82 LYS A C 1
ATOM 682 O O . LYS A 1 82 ? -9.039 -2.977 -29.625 1 86 82 LYS A O 1
ATOM 687 N N . ASP A 1 83 ? -7.047 -3.625 -28.812 1 83.81 83 ASP A N 1
ATOM 688 C CA . ASP A 1 83 ? -7.645 -4.707 -28.031 1 83.81 83 ASP A CA 1
ATOM 689 C C . ASP A 1 83 ? -8.586 -4.164 -26.969 1 83.81 83 ASP A C 1
ATOM 691 O O . ASP A 1 83 ? -9.664 -4.715 -26.734 1 83.81 83 ASP A O 1
ATOM 695 N N . VAL A 1 84 ? -8.148 -3.127 -26.297 1 86.06 84 VAL A N 1
ATOM 696 C CA . VAL A 1 84 ? -8.977 -2.508 -25.266 1 86.06 84 VAL A CA 1
ATOM 697 C C . VAL A 1 84 ? -10.219 -1.893 -25.906 1 86.06 84 VAL A C 1
ATOM 699 O O . VAL A 1 84 ? -11.328 -2.02 -25.375 1 86.06 84 VAL A O 1
ATOM 702 N N . ALA A 1 85 ? -10.008 -1.227 -27.031 1 88.06 85 ALA A N 1
ATOM 703 C CA . ALA A 1 85 ? -11.133 -0.613 -27.734 1 88.06 85 ALA A CA 1
ATOM 704 C C . ALA A 1 85 ? -12.164 -1.662 -28.141 1 88.06 85 ALA A C 1
ATOM 706 O O . ALA A 1 85 ? -13.367 -1.425 -28.047 1 88.06 85 ALA A O 1
ATOM 707 N N . LYS A 1 86 ? -11.68 -2.746 -28.594 1 85.69 86 LYS A N 1
ATOM 708 C CA . LYS A 1 86 ? -12.57 -3.838 -28.984 1 85.69 86 LYS A CA 1
ATOM 709 C C . LYS A 1 86 ? -13.32 -4.387 -27.766 1 85.69 86 LYS A C 1
ATOM 711 O O . LYS A 1 86 ? -14.516 -4.656 -27.844 1 85.69 86 LYS A O 1
ATOM 716 N N . ARG A 1 87 ? -12.602 -4.562 -26.703 1 83.75 87 ARG A N 1
ATOM 717 C CA . ARG A 1 87 ? -13.18 -5.117 -25.484 1 83.75 87 ARG A CA 1
ATOM 718 C C . ARG A 1 87 ? -14.242 -4.184 -24.906 1 83.75 87 ARG A C 1
ATOM 720 O O . ARG A 1 87 ? -15.234 -4.645 -24.328 1 83.75 87 ARG A O 1
ATOM 727 N N . LEU A 1 88 ? -14.031 -2.889 -25.062 1 87.81 88 LEU A N 1
ATOM 728 C CA . LEU A 1 88 ? -14.93 -1.901 -24.469 1 87.81 88 LEU A CA 1
ATOM 729 C C . LEU A 1 88 ? -15.898 -1.363 -25.516 1 87.81 88 LEU A C 1
ATOM 731 O O . LEU A 1 88 ? -16.562 -0.344 -25.297 1 87.81 88 LEU A O 1
ATOM 735 N N . ALA A 1 89 ? -15.984 -2.029 -26.641 1 85.31 89 ALA A N 1
ATOM 736 C CA . ALA A 1 89 ? -16.891 -1.592 -27.688 1 85.31 89 ALA A CA 1
ATOM 737 C C . ALA A 1 89 ? -18.328 -1.565 -27.203 1 85.31 89 ALA A C 1
ATOM 739 O O . ALA A 1 89 ? -18.812 -2.529 -26.594 1 85.31 89 ALA A O 1
ATOM 740 N N . GLY A 1 90 ? -19 -0.469 -27.375 1 81.81 90 GLY A N 1
ATOM 741 C CA . GLY A 1 90 ? -20.406 -0.349 -27.016 1 81.81 90 GLY A CA 1
ATOM 742 C C . GLY A 1 90 ? -20.625 0.031 -25.562 1 81.81 90 GLY A C 1
ATOM 743 O O . GLY A 1 90 ? -21.766 0.229 -25.125 1 81.81 90 GLY A O 1
ATOM 744 N N . VAL A 1 91 ? -19.547 0.012 -24.859 1 87.56 91 VAL A N 1
ATOM 745 C CA . VAL A 1 91 ? -19.641 0.354 -23.438 1 87.56 91 VAL A CA 1
ATOM 746 C C . VAL A 1 91 ? -19.5 1.864 -23.266 1 87.56 91 VAL A C 1
ATOM 748 O O . VAL A 1 91 ? -18.734 2.51 -23.969 1 87.56 91 VAL A O 1
ATOM 751 N N . THR A 1 92 ? -20.312 2.422 -22.406 1 88.44 92 THR A N 1
ATOM 752 C CA . THR A 1 92 ? -20.234 3.85 -22.125 1 88.44 92 THR A CA 1
ATOM 753 C C . THR A 1 92 ? -18.922 4.191 -21.406 1 88.44 92 THR A C 1
ATOM 755 O O . THR A 1 92 ? -18.609 3.605 -20.359 1 88.44 92 THR A O 1
ATOM 758 N N . VAL A 1 93 ? -18.172 5.047 -21.969 1 91.5 93 VAL A N 1
ATOM 759 C CA . VAL A 1 93 ? -16.922 5.508 -21.375 1 91.5 93 VAL A CA 1
ATOM 760 C C . VAL A 1 93 ? -17.109 6.906 -20.797 1 91.5 93 VAL A C 1
ATOM 762 O O . VAL A 1 93 ? -17.531 7.828 -21.484 1 91.5 93 VAL A O 1
ATOM 765 N N . ARG A 1 94 ? -16.797 7.074 -19.562 1 92.5 94 ARG A N 1
ATOM 766 C CA . ARG A 1 94 ? -16.953 8.352 -18.875 1 92.5 94 ARG A CA 1
ATOM 767 C C . ARG A 1 94 ? -15.594 9.008 -18.641 1 92.5 94 ARG A C 1
ATOM 769 O O . ARG A 1 94 ? -14.836 8.578 -17.766 1 92.5 94 ARG A O 1
ATOM 776 N N . ARG A 1 95 ? -15.352 10.102 -19.234 1 92.56 95 ARG A N 1
ATOM 777 C CA . ARG A 1 95 ? -14.07 10.781 -19.141 1 92.56 95 ARG A CA 1
ATOM 778 C C . ARG A 1 95 ? -14.148 11.961 -18.172 1 92.56 95 ARG A C 1
ATOM 780 O O . ARG A 1 95 ? -13.125 12.414 -17.656 1 92.56 95 ARG A O 1
ATOM 787 N N . GLU A 1 96 ? -15.391 12.43 -17.984 1 94.5 96 GLU A N 1
ATOM 788 C CA . GLU A 1 96 ? -15.617 13.57 -17.094 1 94.5 96 GLU A CA 1
ATOM 789 C C . GLU A 1 96 ? -16.641 13.227 -16.016 1 94.5 96 GLU A C 1
ATOM 791 O O . GLU A 1 96 ? -17.5 12.367 -16.219 1 94.5 96 GLU A O 1
ATOM 796 N N . LEU A 1 97 ? -16.516 13.938 -14.914 1 95.88 97 LEU A N 1
ATOM 797 C CA . LEU A 1 97 ? -17.578 13.859 -13.914 1 95.88 97 LEU A CA 1
ATOM 798 C C . LEU A 1 97 ? -18.906 14.305 -14.508 1 95.88 97 LEU A C 1
ATOM 800 O O . LEU A 1 97 ? -18.984 15.328 -15.195 1 95.88 97 LEU A O 1
ATOM 804 N N . PRO A 1 98 ? -19.953 13.531 -14.281 1 96.31 98 PRO A N 1
ATOM 805 C CA . PRO A 1 98 ? -21.25 14.055 -14.711 1 96.31 98 PRO A CA 1
ATOM 806 C C . PRO A 1 98 ? -21.609 15.367 -14.016 1 96.31 98 PRO A C 1
ATOM 808 O O . PRO A 1 98 ? -21.328 15.547 -12.828 1 96.31 98 PRO A O 1
ATOM 811 N N . GLU A 1 99 ? -22.172 16.234 -14.789 1 96.44 99 GLU A N 1
ATOM 812 C CA . GLU A 1 99 ? -22.594 17.516 -14.227 1 96.44 99 GLU A CA 1
ATOM 813 C C . GLU A 1 99 ? -23.531 17.328 -13.031 1 96.44 99 GLU A C 1
ATOM 815 O O . GLU A 1 99 ? -23.344 17.938 -11.984 1 96.44 99 GLU A O 1
ATOM 820 N N . HIS A 1 100 ? -24.531 16.531 -13.367 1 96.38 100 HIS A N 1
ATOM 821 C CA . HIS A 1 100 ? -25.422 16.078 -12.289 1 96.38 100 HIS A CA 1
ATOM 822 C C . HIS A 1 100 ? -25.203 14.602 -11.984 1 96.38 100 HIS A C 1
ATOM 824 O O . HIS A 1 100 ? -25.234 13.766 -12.883 1 96.38 100 HIS A O 1
ATOM 830 N N . GLY A 1 101 ? -25 14.336 -10.68 1 96 101 GLY A N 1
ATOM 831 C CA . GLY A 1 101 ? -24.75 12.961 -10.281 1 96 101 GLY A CA 1
ATOM 832 C C . GLY A 1 101 ? -25.812 12 -10.781 1 96 101 GLY A C 1
ATOM 833 O O . GLY A 1 101 ? -26.984 12.367 -10.898 1 96 101 GLY A O 1
ATOM 834 N N . LEU A 1 102 ? -25.391 10.805 -11.078 1 96.31 102 LEU A N 1
ATOM 835 C CA . LEU A 1 102 ? -26.328 9.75 -11.438 1 96.31 102 LEU A CA 1
ATOM 836 C C . LEU A 1 102 ? -27.109 9.281 -10.211 1 96.31 102 LEU A C 1
ATOM 838 O O . LEU A 1 102 ? -26.641 9.422 -9.078 1 96.31 102 LEU A O 1
ATOM 842 N N . ASP A 1 103 ? -28.297 8.797 -10.438 1 95.81 103 ASP A N 1
ATOM 843 C CA . ASP A 1 103 ? -29.016 8.219 -9.305 1 95.81 103 ASP A CA 1
ATOM 844 C C . ASP A 1 103 ? -28.406 6.875 -8.898 1 95.81 103 ASP A C 1
ATOM 846 O O . ASP A 1 103 ? -27.688 6.25 -9.688 1 95.81 103 ASP A O 1
ATOM 850 N N . SER A 1 104 ? -28.734 6.465 -7.68 1 96.19 104 SER A N 1
ATOM 851 C CA . SER A 1 104 ? -28.125 5.273 -7.086 1 96.19 104 SER A CA 1
ATOM 852 C C . SER A 1 104 ? -28.375 4.043 -7.949 1 96.19 104 SER A C 1
ATOM 854 O O . SER A 1 104 ? -27.484 3.217 -8.133 1 96.19 104 SER A O 1
ATOM 856 N N . GLU A 1 105 ? -29.5 3.887 -8.516 1 95.94 105 GLU A N 1
ATOM 857 C CA . GLU A 1 105 ? -29.844 2.727 -9.336 1 95.94 105 GLU A CA 1
ATOM 858 C C . GLU A 1 105 ? -29.031 2.705 -10.633 1 95.94 105 GLU A C 1
ATOM 860 O O . GLU A 1 105 ? -28.578 1.646 -11.07 1 95.94 105 GLU A O 1
ATOM 865 N N . GLN A 1 106 ? -28.906 3.848 -11.234 1 95.56 106 GLN A N 1
ATOM 866 C CA . GLN A 1 106 ? -28.109 3.959 -12.453 1 95.56 106 GLN A CA 1
ATOM 867 C C . GLN A 1 106 ? -26.656 3.594 -12.203 1 95.56 106 GLN A C 1
ATOM 869 O O . GLN A 1 106 ? -26.031 2.914 -13.016 1 95.56 106 GLN A O 1
ATOM 874 N N . VAL A 1 107 ? -26.156 4.078 -11.109 1 96.69 107 VAL A N 1
ATOM 875 C CA . VAL A 1 107 ? -24.781 3.77 -10.742 1 96.69 107 VAL A CA 1
ATOM 876 C C . VAL A 1 107 ? -24.609 2.26 -10.594 1 96.69 107 VAL A C 1
ATOM 878 O O . VAL A 1 107 ? -23.656 1.678 -11.125 1 96.69 107 VAL A O 1
ATOM 881 N N . MET A 1 108 ? -25.516 1.609 -9.867 1 95.94 108 MET A N 1
ATOM 882 C CA . MET A 1 108 ? -25.406 0.174 -9.617 1 95.94 108 MET A CA 1
ATOM 883 C C . MET A 1 108 ? -25.547 -0.615 -10.914 1 95.94 108 MET A C 1
ATOM 885 O O . MET A 1 108 ? -24.875 -1.634 -11.094 1 95.94 108 MET A O 1
ATOM 889 N N . GLU A 1 109 ? -26.375 -0.144 -11.781 1 94.75 109 GLU A N 1
ATOM 890 C CA . GLU A 1 109 ? -26.531 -0.797 -13.078 1 94.75 109 GLU A CA 1
ATOM 891 C C . GLU A 1 109 ? -25.234 -0.752 -13.867 1 94.75 109 GLU A C 1
ATOM 893 O O . GLU A 1 109 ? -24.828 -1.753 -14.469 1 94.75 109 GLU A O 1
ATOM 898 N N . GLU A 1 110 ? -24.625 0.322 -13.867 1 94.5 110 GLU A N 1
ATOM 899 C CA . GLU A 1 110 ? -23.359 0.447 -14.586 1 94.5 110 GLU A CA 1
ATOM 900 C C . GLU A 1 110 ? -22.266 -0.42 -13.953 1 94.5 110 GLU A C 1
ATOM 902 O O . GLU A 1 110 ? -21.453 -1.012 -14.656 1 94.5 110 GLU A O 1
ATOM 907 N N . VAL A 1 111 ? -22.25 -0.449 -12.617 1 94.69 111 VAL A N 1
ATOM 908 C CA . VAL A 1 111 ? -21.281 -1.295 -11.938 1 94.69 111 VAL A CA 1
ATOM 909 C C . VAL A 1 111 ? -21.484 -2.754 -12.336 1 94.69 111 VAL A C 1
ATOM 911 O O . VAL A 1 111 ? -20.531 -3.473 -12.617 1 94.69 111 VAL A O 1
ATOM 914 N N . ARG A 1 112 ? -22.719 -3.158 -12.367 1 93.56 112 ARG A N 1
ATOM 915 C CA . ARG A 1 112 ? -23.031 -4.527 -12.773 1 93.56 112 ARG A CA 1
ATOM 916 C C . ARG A 1 112 ? -22.578 -4.785 -14.203 1 93.56 112 ARG A C 1
ATOM 918 O O . ARG A 1 112 ? -22.094 -5.875 -14.516 1 93.56 112 ARG A O 1
ATOM 925 N N . ASP A 1 113 ? -22.781 -3.803 -15.047 1 91.5 113 ASP A N 1
ATOM 926 C CA . ASP A 1 113 ? -22.359 -3.926 -16.438 1 91.5 113 ASP A CA 1
ATOM 927 C C . ASP A 1 113 ? -20.844 -4.086 -16.531 1 91.5 113 ASP A C 1
ATOM 929 O O . ASP A 1 113 ? -20.344 -4.883 -17.328 1 91.5 113 ASP A O 1
ATOM 933 N N . HIS A 1 114 ? -20.188 -3.328 -15.742 1 91.12 114 HIS A N 1
ATOM 934 C CA . HIS A 1 114 ? -18.734 -3.381 -15.75 1 91.12 114 HIS A CA 1
ATOM 935 C C . HIS A 1 114 ? -18.219 -4.734 -15.266 1 91.12 114 HIS A C 1
ATOM 937 O O . HIS A 1 114 ? -17.266 -5.277 -15.812 1 91.12 114 HIS A O 1
ATOM 943 N N . VAL A 1 115 ? -18.844 -5.281 -14.242 1 87.44 115 VAL A N 1
ATOM 944 C CA . VAL A 1 115 ? -18.453 -6.574 -13.695 1 87.44 115 VAL A CA 1
ATOM 945 C C . VAL A 1 115 ? -18.703 -7.676 -14.719 1 87.44 115 VAL A C 1
ATOM 947 O O . VAL A 1 115 ? -17.953 -8.656 -14.789 1 87.44 115 VAL A O 1
ATOM 950 N N . ALA A 1 116 ? -19.672 -7.461 -15.578 1 86.31 116 ALA A N 1
ATOM 951 C CA . ALA A 1 116 ? -20.094 -8.469 -16.547 1 86.31 116 ALA A CA 1
ATOM 952 C C . ALA A 1 116 ? -19.234 -8.406 -17.812 1 86.31 116 ALA A C 1
ATOM 954 O O . ALA A 1 116 ? -19.359 -9.266 -18.688 1 86.31 116 ALA A O 1
ATOM 955 N N . LEU A 1 117 ? -18.391 -7.492 -17.906 1 86 117 LEU A N 1
ATOM 956 C CA . LEU A 1 117 ? -17.578 -7.309 -19.109 1 86 117 LEU A CA 1
ATOM 957 C C . LEU A 1 117 ? -16.578 -8.453 -19.266 1 86 117 LEU A C 1
ATOM 959 O O . LEU A 1 117 ? -16.125 -8.727 -20.375 1 86 117 LEU A O 1
ATOM 963 N N . GLY A 1 118 ? -16.234 -9.172 -18.219 1 81.69 118 GLY A N 1
ATOM 964 C CA . GLY A 1 118 ? -15.258 -10.25 -18.281 1 81.69 118 GLY A CA 1
ATOM 965 C C . GLY A 1 118 ? -15.766 -11.461 -19.047 1 81.69 118 GLY A C 1
ATOM 966 O O . GLY A 1 118 ? -16.938 -11.812 -18.969 1 81.69 118 GLY A O 1
ATOM 967 N N . ALA A 1 119 ? -14.852 -12.133 -19.719 1 77.19 119 ALA A N 1
ATOM 968 C CA . ALA A 1 119 ? -15.203 -13.258 -20.578 1 77.19 119 ALA A CA 1
ATOM 969 C C . ALA A 1 119 ? -15.141 -14.57 -19.797 1 77.19 119 ALA A C 1
ATOM 971 O O . ALA A 1 119 ? -15.617 -15.609 -20.281 1 77.19 119 ALA A O 1
ATOM 972 N N . TYR A 1 120 ? -14.641 -14.547 -18.625 1 82.56 120 TYR A N 1
ATOM 973 C CA . TYR A 1 120 ? -14.438 -15.789 -17.891 1 82.56 120 TYR A CA 1
ATOM 974 C C . TYR A 1 120 ? -15.523 -15.984 -16.844 1 82.56 120 TYR A C 1
ATOM 976 O O . TYR A 1 120 ? -15.945 -15.031 -16.188 1 82.56 120 TYR A O 1
ATOM 984 N N . ASP A 1 121 ? -15.883 -17.203 -16.734 1 84.5 121 ASP A N 1
ATOM 985 C CA . ASP A 1 121 ? -16.859 -17.578 -15.711 1 84.5 121 ASP A CA 1
ATOM 986 C C . ASP A 1 121 ? -16.172 -17.875 -14.383 1 84.5 121 ASP A C 1
ATOM 988 O O . ASP A 1 121 ? -16.031 -19.031 -14 1 84.5 121 ASP A O 1
ATOM 992 N N . TRP A 1 122 ? -15.891 -16.891 -13.664 1 81.44 122 TRP A N 1
ATOM 993 C CA . TRP A 1 122 ? -15.156 -17.078 -12.422 1 81.44 122 TRP A CA 1
ATOM 994 C C . TRP A 1 122 ? -16.062 -17.672 -11.344 1 81.44 122 TRP A C 1
ATOM 996 O O . TRP A 1 122 ? -15.586 -18.375 -10.453 1 81.44 122 TRP A O 1
ATOM 1006 N N . GLN A 1 123 ? -17.312 -17.5 -11.406 1 83.94 123 GLN A N 1
ATOM 1007 C CA . GLN A 1 123 ? -18.25 -18.094 -10.453 1 83.94 123 GLN A CA 1
ATOM 1008 C C . GLN A 1 123 ? -18.375 -19.594 -10.672 1 83.94 123 GLN A C 1
ATOM 1010 O O . GLN A 1 123 ? -18.609 -20.359 -9.727 1 83.94 123 GLN A O 1
ATOM 1015 N N . GLY A 1 124 ? -18.078 -19.953 -11.938 1 85 124 GLY A N 1
ATOM 1016 C CA . GLY A 1 124 ? -18.188 -21.359 -12.281 1 85 124 GLY A CA 1
ATOM 1017 C C . GLY A 1 124 ? -16.875 -22.125 -12.102 1 85 124 GLY A C 1
ATOM 1018 O O . GLY A 1 124 ? -16.781 -23.297 -12.469 1 85 124 GLY A O 1
ATOM 1019 N N . GLY A 1 125 ? -15.875 -21.484 -11.586 1 84.5 125 GLY A N 1
ATOM 1020 C CA . GLY A 1 125 ? -14.641 -22.172 -11.227 1 84.5 125 GLY A CA 1
ATOM 1021 C C . GLY A 1 125 ? -13.688 -22.328 -12.391 1 84.5 125 GLY A C 1
ATOM 1022 O O . GLY A 1 125 ? -12.953 -23.312 -12.469 1 84.5 125 GLY A O 1
ATOM 1023 N N . SER A 1 126 ? -13.68 -21.422 -13.258 1 88.44 126 SER A N 1
ATOM 1024 C CA . SER A 1 126 ? -12.852 -21.578 -14.445 1 88.44 126 SER A CA 1
ATOM 1025 C C . SER A 1 126 ? -11.586 -20.719 -14.359 1 88.44 126 SER A C 1
ATOM 1027 O O . SER A 1 126 ? -10.844 -20.594 -15.328 1 88.44 126 SER A O 1
ATOM 1029 N N . VAL A 1 127 ? -11.406 -20.109 -13.188 1 88.19 127 VAL A N 1
ATOM 1030 C CA . VAL A 1 127 ? -10.297 -19.188 -13.055 1 88.19 127 VAL A CA 1
ATOM 1031 C C . VAL A 1 127 ? -9.32 -19.672 -11.984 1 88.19 127 VAL A C 1
ATOM 1033 O O . VAL A 1 127 ? -9.734 -20 -10.875 1 88.19 127 VAL A O 1
ATOM 1036 N N . SER A 1 128 ? -8.078 -19.656 -12.375 1 88.25 128 SER A N 1
ATOM 1037 C CA . SER A 1 128 ? -7.016 -20.125 -11.492 1 88.25 128 SER A CA 1
ATOM 1038 C C . SER A 1 128 ? -6.586 -19.047 -10.508 1 88.25 128 SER A C 1
ATOM 1040 O O . SER A 1 128 ? -6.133 -17.969 -10.914 1 88.25 128 SER A O 1
ATOM 1042 N N . GLY A 1 129 ? -6.602 -19.25 -9.281 1 83.94 129 GLY A N 1
ATOM 1043 C CA . GLY A 1 129 ? -5.965 -18.469 -8.234 1 83.94 129 GLY A CA 1
ATOM 1044 C C . GLY A 1 129 ? -6.398 -17.016 -8.219 1 83.94 129 GLY A C 1
ATOM 1045 O O . GLY A 1 129 ? -5.598 -16.125 -7.941 1 83.94 129 GLY A O 1
ATOM 1046 N N . ALA A 1 130 ? -7.527 -16.641 -8.594 1 82.06 130 ALA A N 1
ATOM 1047 C CA . ALA A 1 130 ? -8.016 -15.266 -8.594 1 82.06 130 ALA A CA 1
ATOM 1048 C C . ALA A 1 130 ? -9.227 -15.117 -7.684 1 82.06 130 ALA A C 1
ATOM 1050 O O . ALA A 1 130 ? -9.445 -14.047 -7.102 1 82.06 130 ALA A O 1
ATOM 1051 N N . VAL A 1 131 ? -10.023 -16.188 -7.602 1 87.5 131 VAL A N 1
ATOM 1052 C CA . VAL A 1 131 ? -11.211 -16.25 -6.746 1 87.5 131 VAL A CA 1
ATOM 1053 C C . VAL A 1 131 ? -11.109 -17.453 -5.809 1 87.5 131 VAL A C 1
ATOM 1055 O O . VAL A 1 131 ? -11.109 -18.594 -6.258 1 87.5 131 VAL A O 1
ATOM 1058 N N . TYR A 1 132 ? -11.117 -17.219 -4.562 1 92.25 132 TYR A N 1
ATOM 1059 C CA . TYR A 1 132 ? -10.742 -18.281 -3.637 1 92.25 132 TYR A CA 1
ATOM 1060 C C . TYR A 1 132 ? -11.969 -18.953 -3.047 1 92.25 132 TYR A C 1
ATOM 1062 O O . TYR A 1 132 ? -11.875 -20.031 -2.477 1 92.25 132 TYR A O 1
ATOM 1070 N N . HIS A 1 133 ? -13.117 -18.266 -3.135 1 92 133 HIS A N 1
ATOM 1071 C CA . HIS A 1 133 ? -14.391 -18.891 -2.791 1 92 133 HIS A CA 1
ATOM 1072 C C . HIS A 1 133 ? -15.555 -18.203 -3.49 1 92 133 HIS A C 1
ATOM 1074 O O . HIS A 1 133 ? -15.414 -17.078 -3.969 1 92 133 HIS A O 1
ATOM 1080 N N . VAL A 1 134 ? -16.703 -18.938 -3.512 1 92.06 134 VAL A N 1
ATOM 1081 C CA . VAL A 1 134 ? -17.875 -18.359 -4.145 1 92.06 134 VAL A CA 1
ATOM 1082 C C . VAL A 1 134 ? -19.047 -18.391 -3.172 1 92.06 134 VAL A C 1
ATOM 1084 O O . VAL A 1 134 ? -20.203 -18.344 -3.592 1 92.06 134 VAL A O 1
ATOM 1087 N N . SER A 1 135 ? -18.766 -18.5 -1.907 1 94.19 135 SER A N 1
ATOM 1088 C CA . SER A 1 135 ? -19.812 -18.547 -0.899 1 94.19 135 SER A CA 1
ATOM 1089 C C . SER A 1 135 ? -20.484 -17.188 -0.752 1 94.19 135 SER A C 1
ATOM 1091 O O . SER A 1 135 ? -19.859 -16.219 -0.31 1 94.19 135 SER A O 1
ATOM 1093 N N . LYS A 1 136 ? -21.781 -17.125 -0.968 1 94.69 136 LYS A N 1
ATOM 1094 C CA . LYS A 1 136 ? -22.531 -15.883 -0.843 1 94.69 136 LYS A CA 1
ATOM 1095 C C . LYS A 1 136 ? -22.656 -15.461 0.618 1 94.69 136 LYS A C 1
ATOM 1097 O O . LYS A 1 136 ? -22.672 -14.266 0.923 1 94.69 136 LYS A O 1
ATOM 1102 N N . GLU A 1 137 ? -22.719 -16.406 1.475 1 96.06 137 GLU A N 1
ATOM 1103 C CA . GLU A 1 137 ? -22.859 -16.125 2.898 1 96.06 137 GLU A CA 1
ATOM 1104 C C . GLU A 1 137 ? -21.609 -15.469 3.461 1 96.06 137 GLU A C 1
ATOM 1106 O O . GLU A 1 137 ? -21.688 -14.477 4.195 1 96.06 137 GLU A O 1
ATOM 1111 N N . ILE A 1 138 ? -20.453 -16.047 3.092 1 96.62 138 ILE A N 1
ATOM 1112 C CA . ILE A 1 138 ? -19.188 -15.477 3.541 1 96.62 138 ILE A CA 1
ATOM 1113 C C . ILE A 1 138 ? -19.031 -14.055 3.002 1 96.62 138 ILE A C 1
ATOM 1115 O O . ILE A 1 138 ? -18.672 -13.141 3.74 1 96.62 138 ILE A O 1
ATOM 1119 N N . SER A 1 139 ? -19.391 -13.852 1.744 1 95.94 139 SER A N 1
ATOM 1120 C CA . SER A 1 139 ? -19.281 -12.547 1.101 1 95.94 139 SER A CA 1
ATOM 1121 C C . SER A 1 139 ? -20.219 -11.531 1.762 1 95.94 139 SER A C 1
ATOM 1123 O O . SER A 1 139 ? -19.828 -10.375 1.959 1 95.94 139 SER A O 1
ATOM 1125 N N . LYS A 1 140 ? -21.391 -11.977 2.033 1 96.88 140 LYS A N 1
ATOM 1126 C CA . LYS A 1 140 ? -22.375 -11.078 2.635 1 96.88 140 LYS A CA 1
ATOM 1127 C C . LYS A 1 140 ? -21.906 -10.586 3.998 1 96.88 140 LYS A C 1
ATOM 1129 O O . LYS A 1 140 ? -21.984 -9.391 4.297 1 96.88 140 LYS A O 1
ATOM 1134 N N . VAL A 1 141 ? -21.406 -11.469 4.82 1 97.38 141 VAL A N 1
ATOM 1135 C CA . VAL A 1 141 ? -20.938 -11.109 6.156 1 97.38 141 VAL A CA 1
ATOM 1136 C C . VAL A 1 141 ? -19.781 -10.117 6.055 1 97.38 141 VAL A C 1
ATOM 1138 O O . VAL A 1 141 ? -19.734 -9.125 6.781 1 97.38 141 VAL A O 1
ATOM 1141 N N . ALA A 1 142 ? -18.844 -10.391 5.188 1 97.38 142 ALA A N 1
ATOM 1142 C CA . ALA A 1 142 ? -17.688 -9.508 4.988 1 97.38 142 ALA A CA 1
ATOM 1143 C C . ALA A 1 142 ? -18.141 -8.125 4.516 1 97.38 142 ALA A C 1
ATOM 1145 O O . ALA A 1 142 ? -17.656 -7.109 5.02 1 97.38 142 ALA A O 1
ATOM 1146 N N . CYS A 1 143 ? -19.062 -8.055 3.539 1 96.44 143 CYS A N 1
ATOM 1147 C CA . CYS A 1 143 ? -19.531 -6.805 2.941 1 96.44 143 CYS A CA 1
ATOM 1148 C C . CYS A 1 143 ? -20.359 -6 3.932 1 96.44 143 CYS A C 1
ATOM 1150 O O . CYS A 1 143 ? -20.297 -4.766 3.941 1 96.44 143 CYS A O 1
ATOM 1152 N N . ASP A 1 144 ? -21.172 -6.699 4.719 1 96.56 144 ASP A N 1
ATOM 1153 C CA . ASP A 1 144 ? -21.938 -6.012 5.754 1 96.56 144 ASP A CA 1
ATOM 1154 C C . ASP A 1 144 ? -21 -5.34 6.766 1 96.56 144 ASP A C 1
ATOM 1156 O O . ASP A 1 144 ? -21.25 -4.207 7.188 1 96.56 144 ASP A O 1
ATOM 1160 N N . ALA A 1 145 ? -20 -6.035 7.18 1 96.94 145 ALA A N 1
ATOM 1161 C CA . ALA A 1 145 ? -19.016 -5.457 8.102 1 96.94 145 ALA A CA 1
ATOM 1162 C C . ALA A 1 145 ? -18.328 -4.25 7.477 1 96.94 145 ALA A C 1
ATOM 1164 O O . ALA A 1 145 ? -18.109 -3.238 8.148 1 96.94 145 ALA A O 1
ATOM 1165 N N . TYR A 1 146 ? -18 -4.363 6.223 1 96.38 146 TYR A N 1
ATOM 1166 C CA . TYR A 1 146 ? -17.391 -3.244 5.508 1 96.38 146 TYR A CA 1
ATOM 1167 C C . TYR A 1 146 ? -18.312 -2.029 5.516 1 96.38 146 TYR A C 1
ATOM 1169 O O . TYR A 1 146 ? -17.875 -0.907 5.773 1 96.38 146 TYR A O 1
ATOM 1177 N N . SER A 1 147 ? -19.5 -2.248 5.215 1 95.12 147 SER A N 1
ATOM 1178 C CA . SER A 1 147 ? -20.453 -1.154 5.09 1 95.12 147 SER A CA 1
ATOM 1179 C C . SER A 1 147 ? -20.578 -0.374 6.391 1 95.12 147 SER A C 1
ATOM 1181 O O . SER A 1 147 ? -20.734 0.85 6.375 1 95.12 147 SER A O 1
ATOM 1183 N N . LEU A 1 148 ? -20.453 -1.042 7.5 1 93.5 148 LEU A N 1
ATOM 1184 C CA . LEU A 1 148 ? -20.594 -0.411 8.812 1 93.5 148 LEU A CA 1
ATOM 1185 C C . LEU A 1 148 ? -19.344 0.401 9.156 1 93.5 148 LEU A C 1
ATOM 1187 O O . LEU A 1 148 ? -19.391 1.276 10.023 1 93.5 148 LEU A O 1
ATOM 1191 N N . THR A 1 149 ? -18.219 0.148 8.438 1 93.38 149 THR A N 1
ATOM 1192 C CA . THR A 1 149 ? -16.953 0.686 8.891 1 93.38 149 THR A CA 1
ATOM 1193 C C . THR A 1 149 ? -16.188 1.334 7.734 1 93.38 149 THR A C 1
ATOM 1195 O O . THR A 1 149 ? -15.008 1.651 7.859 1 93.38 149 THR A O 1
ATOM 1198 N N . ALA A 1 150 ? -16.766 1.555 6.645 1 92.06 150 ALA A N 1
ATOM 1199 C CA . ALA A 1 150 ? -16.156 1.934 5.375 1 92.06 150 ALA A CA 1
ATOM 1200 C C . ALA A 1 150 ? -15.352 3.223 5.52 1 92.06 150 ALA A C 1
ATOM 1202 O O . ALA A 1 150 ? -14.336 3.408 4.848 1 92.06 150 ALA A O 1
ATOM 1203 N N . TYR A 1 151 ? -15.727 4.07 6.406 1 89.12 151 TYR A N 1
ATOM 1204 C CA . TYR A 1 151 ? -15.109 5.387 6.492 1 89.12 151 TYR A CA 1
ATOM 1205 C C . TYR A 1 151 ? -14.273 5.516 7.758 1 89.12 151 TYR A C 1
ATOM 1207 O O . TYR A 1 151 ? -13.906 6.621 8.164 1 89.12 151 TYR A O 1
ATOM 1215 N N . THR A 1 152 ? -13.945 4.434 8.398 1 88.31 152 THR A N 1
ATOM 1216 C CA . THR A 1 152 ? -13.102 4.43 9.586 1 88.31 152 THR A CA 1
ATOM 1217 C C . THR A 1 152 ? -11.633 4.289 9.203 1 88.31 152 THR A C 1
ATOM 1219 O O . THR A 1 152 ? -11.312 3.854 8.094 1 88.31 152 THR A O 1
ATOM 1222 N N . ASN A 1 153 ? -10.773 4.758 10.117 1 87.56 153 ASN A N 1
ATOM 1223 C CA . ASN A 1 153 ? -9.328 4.809 9.938 1 87.56 153 ASN A CA 1
ATOM 1224 C C . ASN A 1 153 ? -8.594 4.453 11.234 1 87.56 153 ASN A C 1
ATOM 1226 O O . ASN A 1 153 ? -8.672 5.195 12.211 1 87.56 153 ASN A O 1
ATOM 1230 N N . PRO A 1 154 ? -7.777 3.385 11.203 1 83.81 154 PRO A N 1
ATOM 1231 C CA . PRO A 1 154 ? -7.105 2.965 12.438 1 83.81 154 PRO A CA 1
ATOM 1232 C C . PRO A 1 154 ? -5.996 3.924 12.859 1 83.81 154 PRO A C 1
ATOM 1234 O O . PRO A 1 154 ? -5.488 3.834 13.977 1 83.81 154 PRO A O 1
ATOM 1237 N N . LEU A 1 155 ? -5.633 4.793 11.969 1 80.94 155 LEU A N 1
ATOM 1238 C CA . LEU A 1 155 ? -4.648 5.809 12.336 1 80.94 155 LEU A CA 1
ATOM 1239 C C . LEU A 1 155 ? -5.152 6.668 13.492 1 80.94 155 LEU A C 1
ATOM 1241 O O . LEU A 1 155 ? -4.355 7.184 14.273 1 80.94 155 LEU A O 1
ATOM 1245 N N . HIS A 1 156 ? -6.43 6.832 13.523 1 84.06 156 HIS A N 1
ATOM 1246 C CA . HIS A 1 156 ? -7.062 7.582 14.602 1 84.06 156 HIS A CA 1
ATOM 1247 C C . HIS A 1 156 ? -7.566 6.652 15.703 1 84.06 156 HIS A C 1
ATOM 1249 O O . HIS A 1 156 ? -8.773 6.5 15.883 1 84.06 156 HIS A O 1
ATOM 1255 N N . ALA A 1 157 ? -6.652 6.203 16.516 1 82.12 157 ALA A N 1
ATOM 1256 C CA . ALA A 1 157 ? -6.93 5.172 17.5 1 82.12 157 ALA A CA 1
ATOM 1257 C C . ALA A 1 157 ? -7.848 5.703 18.609 1 82.12 157 ALA A C 1
ATOM 1259 O O . ALA A 1 157 ? -8.562 4.934 19.25 1 82.12 157 ALA A O 1
ATOM 1260 N N . ASP A 1 158 ? -7.84 6.984 18.75 1 81.12 158 ASP A N 1
ATOM 1261 C CA . ASP A 1 158 ? -8.711 7.598 19.75 1 81.12 158 ASP A CA 1
ATOM 1262 C C . ASP A 1 158 ? -10.148 7.684 19.25 1 81.12 158 ASP A C 1
ATOM 1264 O O . ASP A 1 158 ? -11.086 7.676 20.047 1 81.12 158 ASP A O 1
ATOM 1268 N N . VAL A 1 159 ? -10.281 7.758 17.953 1 84.56 159 VAL A N 1
ATOM 1269 C CA . VAL A 1 159 ? -11.602 7.891 17.359 1 84.56 159 VAL A CA 1
ATOM 1270 C C . VAL A 1 159 ? -12.172 6.508 17.047 1 84.56 159 VAL A C 1
ATOM 1272 O O . VAL A 1 159 ? -13.367 6.258 17.266 1 84.56 159 VAL A O 1
ATOM 1275 N N . PHE A 1 160 ? -11.281 5.574 16.578 1 90.56 160 PHE A N 1
ATOM 1276 C CA . PHE A 1 160 ? -11.758 4.27 16.141 1 90.56 160 PHE A CA 1
ATOM 1277 C C . PHE A 1 160 ? -10.992 3.148 16.828 1 90.56 160 PHE A C 1
ATOM 1279 O O . PHE A 1 160 ? -10.445 2.264 16.156 1 90.56 160 PHE A O 1
ATOM 1286 N N . PRO A 1 161 ? -11.023 3.037 18.109 1 89.94 161 PRO A N 1
ATOM 1287 C CA . PRO A 1 161 ? -10.273 1.993 18.812 1 89.94 161 PRO A CA 1
ATOM 1288 C C . PRO A 1 161 ? -10.773 0.587 18.484 1 89.94 161 PRO A C 1
ATOM 1290 O O . PRO A 1 161 ? -10 -0.375 18.562 1 89.94 161 PRO A O 1
ATOM 1293 N N . GLY A 1 162 ? -12.016 0.494 18.141 1 93.06 162 GLY A N 1
ATOM 1294 C CA . GLY A 1 162 ? -12.57 -0.798 17.766 1 93.06 162 GLY A CA 1
ATOM 1295 C C . GLY A 1 162 ? -11.875 -1.412 16.562 1 93.06 162 GLY A C 1
ATOM 1296 O O . GLY A 1 162 ? -11.711 -2.631 16.484 1 93.06 162 GLY A O 1
ATOM 1297 N N . ILE A 1 163 ? -11.539 -0.582 15.609 1 94.31 163 ILE A N 1
ATOM 1298 C CA . ILE A 1 163 ? -10.836 -1.064 14.422 1 94.31 163 ILE A CA 1
ATOM 1299 C C . ILE A 1 163 ? -9.453 -1.577 14.812 1 94.31 163 ILE A C 1
ATOM 1301 O O . ILE A 1 163 ? -9.008 -2.611 14.312 1 94.31 163 ILE A O 1
ATOM 1305 N N . ASN A 1 164 ? -8.758 -0.866 15.688 1 94.44 164 ASN A N 1
ATOM 1306 C CA . ASN A 1 164 ? -7.465 -1.319 16.188 1 94.44 164 ASN A CA 1
ATOM 1307 C C . ASN A 1 164 ? -7.574 -2.668 16.891 1 94.44 164 ASN A C 1
ATOM 1309 O O . ASN A 1 164 ? -6.707 -3.529 16.734 1 94.44 164 ASN A O 1
ATOM 1313 N N . LYS A 1 165 ? -8.594 -2.805 17.688 1 95.06 165 LYS A N 1
ATOM 1314 C CA . LYS A 1 165 ? -8.82 -4.07 18.375 1 95.06 165 LYS A CA 1
ATOM 1315 C C . LYS A 1 165 ? -8.992 -5.215 17.375 1 95.06 165 LYS A C 1
ATOM 1317 O O . LYS A 1 165 ? -8.422 -6.293 17.562 1 95.06 165 LYS A O 1
ATOM 1322 N N . MET A 1 166 ? -9.844 -4.984 16.391 1 96.56 166 MET A N 1
ATOM 1323 C CA . MET A 1 166 ? -10.055 -6.008 15.367 1 96.56 166 MET A CA 1
ATOM 1324 C C . MET A 1 166 ? -8.75 -6.359 14.664 1 96.56 166 MET A C 1
ATOM 1326 O O . MET A 1 166 ? -8.477 -7.531 14.398 1 96.56 166 MET A O 1
ATOM 1330 N N . GLU A 1 167 ? -7.996 -5.344 14.336 1 96.81 167 GLU A N 1
ATOM 1331 C CA . GLU A 1 167 ? -6.695 -5.559 13.711 1 96.81 167 GLU A CA 1
ATOM 1332 C C . GLU A 1 167 ? -5.789 -6.41 14.594 1 96.81 167 GLU A C 1
ATOM 1334 O O . GLU A 1 167 ? -5.141 -7.344 14.109 1 96.81 167 GLU A O 1
ATOM 1339 N N . ALA A 1 168 ? -5.738 -6.09 15.844 1 96.94 168 ALA A N 1
ATOM 1340 C CA . ALA A 1 168 ? -4.922 -6.828 16.797 1 96.94 168 ALA A CA 1
ATOM 1341 C C . ALA A 1 168 ? -5.367 -8.281 16.906 1 96.94 168 ALA A C 1
ATOM 1343 O O . ALA A 1 168 ? -4.539 -9.188 17.016 1 96.94 168 ALA A O 1
ATOM 1344 N N . GLU A 1 169 ? -6.648 -8.484 16.859 1 97.81 169 GLU A N 1
ATOM 1345 C CA . GLU A 1 169 ? -7.191 -9.844 16.938 1 97.81 169 GLU A CA 1
ATOM 1346 C C . GLU A 1 169 ? -6.848 -10.648 15.695 1 97.81 169 GLU A C 1
ATOM 1348 O O . GLU A 1 169 ? -6.52 -11.836 15.789 1 97.81 169 GLU A O 1
ATOM 1353 N N . ILE A 1 170 ? -6.926 -10.031 14.555 1 98.38 170 ILE A N 1
ATOM 1354 C CA . ILE A 1 170 ? -6.539 -10.695 13.312 1 98.38 170 ILE A CA 1
ATOM 1355 C C . ILE A 1 170 ? -5.094 -11.18 13.414 1 98.38 170 ILE A C 1
ATOM 1357 O O . ILE A 1 170 ? -4.801 -12.336 13.102 1 98.38 170 ILE A O 1
ATOM 1361 N N . VAL A 1 171 ? -4.223 -10.305 13.859 1 98.5 171 VAL A N 1
ATOM 1362 C CA . VAL A 1 171 ? -2.797 -10.609 13.961 1 98.5 171 VAL A CA 1
ATOM 1363 C C . VAL A 1 171 ? -2.582 -11.75 14.953 1 98.5 171 VAL A C 1
ATOM 1365 O O . VAL A 1 171 ? -1.853 -12.703 14.664 1 98.5 171 VAL A O 1
ATOM 1368 N N . ARG A 1 172 ? -3.242 -11.688 16.047 1 98.19 172 ARG A N 1
ATOM 1369 C CA . ARG A 1 172 ? -3.068 -12.703 17.078 1 98.19 172 ARG A CA 1
ATOM 1370 C C . ARG A 1 172 ? -3.582 -14.055 16.609 1 98.19 172 ARG A C 1
ATOM 1372 O O . ARG A 1 172 ? -2.938 -15.086 16.828 1 98.19 172 ARG A O 1
ATOM 1379 N N . MET A 1 173 ? -4.715 -14.062 16 1 98.31 173 MET A N 1
ATOM 1380 C CA . MET A 1 173 ? -5.262 -15.312 15.477 1 98.31 173 MET A CA 1
ATOM 1381 C C . MET A 1 173 ? -4.32 -15.93 14.453 1 98.31 173 MET A C 1
ATOM 1383 O O . MET A 1 173 ? -4.129 -17.141 14.43 1 98.31 173 MET A O 1
ATOM 1387 N N . ALA A 1 174 ? -3.742 -15.117 13.602 1 98.44 174 ALA A N 1
ATOM 1388 C CA . ALA A 1 174 ? -2.779 -15.617 12.625 1 98.44 174 ALA A CA 1
ATOM 1389 C C . ALA A 1 174 ? -1.539 -16.188 13.305 1 98.44 174 ALA A C 1
ATOM 1391 O O . ALA A 1 174 ? -1.042 -17.25 12.922 1 98.44 174 ALA A O 1
ATOM 1392 N N . ILE A 1 175 ? -1.009 -15.422 14.312 1 98.56 175 ILE A N 1
ATOM 1393 C CA . ILE A 1 175 ? 0.152 -15.883 15.062 1 98.56 175 ILE A CA 1
ATOM 1394 C C . ILE A 1 175 ? -0.124 -17.266 15.648 1 98.56 175 ILE A C 1
ATOM 1396 O O . ILE A 1 175 ? 0.727 -18.156 15.578 1 98.56 175 ILE A O 1
ATOM 1400 N N . ASN A 1 176 ? -1.303 -17.469 16.156 1 98.25 176 ASN A N 1
ATOM 1401 C CA . ASN A 1 176 ? -1.674 -18.75 16.75 1 98.25 176 ASN A CA 1
ATOM 1402 C C . ASN A 1 176 ? -1.745 -19.844 15.688 1 98.25 176 ASN A C 1
ATOM 1404 O O . ASN A 1 176 ? -1.304 -20.969 15.93 1 98.25 176 ASN A O 1
ATOM 1408 N N . LEU A 1 177 ? -2.287 -19.531 14.594 1 98.06 177 LEU A N 1
ATOM 1409 C CA . LEU A 1 177 ? -2.385 -20.5 13.508 1 98.06 177 LEU A CA 1
ATOM 1410 C C . LEU A 1 177 ? -1 -20.984 13.078 1 98.06 177 LEU A C 1
ATOM 1412 O O . LEU A 1 177 ? -0.837 -22.125 12.664 1 98.06 177 LEU A O 1
ATOM 1416 N N . PHE A 1 178 ? -0.006 -20.109 13.164 1 98.56 178 PHE A N 1
ATOM 1417 C CA . PHE A 1 178 ? 1.341 -20.438 12.711 1 98.56 178 PHE A CA 1
ATOM 1418 C C . PHE A 1 178 ? 2.246 -20.75 13.898 1 98.56 178 PHE A C 1
ATOM 1420 O O . PHE A 1 178 ? 3.471 -20.656 13.797 1 98.56 178 PHE A O 1
ATOM 1427 N N . HIS A 1 179 ? 1.666 -20.984 15.023 1 98.44 179 HIS A N 1
ATOM 1428 C CA . HIS A 1 179 ? 2.293 -21.516 16.234 1 98.44 179 HIS A CA 1
ATOM 1429 C C . HIS A 1 179 ? 3.314 -20.547 16.797 1 98.44 179 HIS A C 1
ATOM 1431 O O . HIS A 1 179 ? 4.379 -20.953 17.266 1 98.44 179 HIS A O 1
ATOM 1437 N N . GLY A 1 180 ? 2.99 -19.281 16.625 1 98.19 180 GLY A N 1
ATOM 1438 C CA . GLY A 1 180 ? 3.807 -18.266 17.281 1 98.19 180 GLY A CA 1
ATOM 1439 C C . GLY A 1 180 ? 3.539 -18.172 18.781 1 98.19 180 GLY A C 1
ATOM 1440 O O . GLY A 1 180 ? 2.41 -18.391 19.219 1 98.19 180 GLY A O 1
ATOM 1441 N N . ASP A 1 181 ? 4.531 -17.812 19.578 1 97.31 181 ASP A N 1
ATOM 1442 C CA . ASP A 1 181 ? 4.371 -17.688 21.016 1 97.31 181 ASP A CA 1
ATOM 1443 C C . ASP A 1 181 ? 3.932 -16.266 21.391 1 97.31 181 ASP A C 1
ATOM 1445 O O . ASP A 1 181 ? 3.422 -15.531 20.547 1 97.31 181 ASP A O 1
ATOM 1449 N N . GLU A 1 182 ? 4.02 -15.898 22.641 1 94.19 182 GLU A N 1
ATOM 1450 C CA . GLU A 1 182 ? 3.498 -14.641 23.172 1 94.19 182 GLU A CA 1
ATOM 1451 C C . GLU A 1 182 ? 4.348 -13.461 22.719 1 94.19 182 GLU A C 1
ATOM 1453 O O . GLU A 1 182 ? 3.869 -12.328 22.656 1 94.19 182 GLU A O 1
ATOM 1458 N N . ASP A 1 183 ? 5.551 -13.727 22.328 1 95.81 183 ASP A N 1
ATOM 1459 C CA . ASP A 1 183 ? 6.457 -12.656 21.922 1 95.81 183 ASP A CA 1
ATOM 1460 C C . ASP A 1 183 ? 6.242 -12.273 20.469 1 95.81 183 ASP A C 1
ATOM 1462 O O . ASP A 1 183 ? 6.695 -11.219 20.016 1 95.81 183 ASP A O 1
ATOM 1466 N N . CYS A 1 184 ? 5.598 -13.227 19.75 1 98.06 184 CYS A N 1
ATOM 1467 C CA . CYS A 1 184 ? 5.359 -12.953 18.328 1 98.06 184 CYS A CA 1
ATOM 1468 C C . CYS A 1 184 ? 4.41 -11.773 18.156 1 98.06 184 CYS A C 1
ATOM 1470 O O . CYS A 1 184 ? 3.596 -11.492 19.031 1 98.06 184 CYS A O 1
ATOM 1472 N N . CYS A 1 185 ? 4.566 -11.016 17.172 1 98.25 185 CYS A N 1
ATOM 1473 C CA . CYS A 1 185 ? 3.77 -9.836 16.844 1 98.25 185 CYS A CA 1
ATOM 1474 C C . CYS A 1 185 ? 3.586 -9.703 15.344 1 98.25 185 CYS A C 1
ATOM 1476 O O . CYS A 1 185 ? 3.965 -10.594 14.578 1 98.25 185 CYS A O 1
ATOM 1478 N N . GLY A 1 186 ? 2.924 -8.656 14.914 1 98.44 186 GLY A N 1
ATOM 1479 C CA . GLY A 1 186 ? 2.695 -8.477 13.492 1 98.44 186 GLY A CA 1
ATOM 1480 C C . GLY A 1 186 ? 1.844 -7.258 13.172 1 98.44 186 GLY A C 1
ATOM 1481 O O . GLY A 1 186 ? 1.616 -6.41 14.031 1 98.44 186 GLY A O 1
ATOM 1482 N N . THR A 1 187 ? 1.528 -7.09 11.938 1 98.31 187 THR A N 1
ATOM 1483 C CA . THR A 1 187 ? 0.647 -6.039 11.438 1 98.31 187 THR A CA 1
ATOM 1484 C C . THR A 1 187 ? -0.241 -6.566 10.32 1 98.31 187 THR A C 1
ATOM 1486 O O . THR A 1 187 ? 0.062 -7.598 9.711 1 98.31 187 THR A O 1
ATOM 1489 N N . VAL A 1 188 ? -1.368 -5.922 10.156 1 98.06 188 VAL A N 1
ATOM 1490 C CA . VAL A 1 188 ? -2.201 -6.141 8.977 1 98.06 188 VAL A CA 1
ATOM 1491 C C . VAL A 1 188 ? -1.764 -5.203 7.855 1 98.06 188 VAL A C 1
ATOM 1493 O O . VAL A 1 188 ? -1.481 -4.027 8.094 1 98.06 188 VAL A O 1
ATOM 1496 N N . THR A 1 189 ? -1.55 -5.746 6.684 1 97.69 189 THR A N 1
ATOM 1497 C CA . THR A 1 189 ? -1.172 -4.957 5.516 1 97.69 189 THR A CA 1
ATOM 1498 C C . THR A 1 189 ? -2.246 -5.035 4.438 1 97.69 189 THR A C 1
ATOM 1500 O O . THR A 1 189 ? -3.248 -5.734 4.602 1 97.69 189 THR A O 1
ATOM 1503 N N . THR A 1 190 ? -2.047 -4.352 3.326 1 96.25 190 THR A N 1
ATOM 1504 C CA . THR A 1 190 ? -3.08 -4.246 2.303 1 96.25 190 THR A CA 1
ATOM 1505 C C . THR A 1 190 ? -2.93 -5.355 1.266 1 96.25 190 THR A C 1
ATOM 1507 O O . THR A 1 190 ? -3.736 -5.461 0.339 1 96.25 190 THR A O 1
ATOM 1510 N N . GLY A 1 191 ? -1.906 -6.191 1.373 1 96.56 191 GLY A N 1
ATOM 1511 C CA . GLY A 1 191 ? -1.666 -7.277 0.436 1 96.56 191 GLY A CA 1
ATOM 1512 C C . GLY A 1 191 ? -0.361 -8.008 0.69 1 96.56 191 GLY A C 1
ATOM 1513 O O . GLY A 1 191 ? 0.487 -7.527 1.445 1 96.56 191 GLY A O 1
ATOM 1514 N N . GLY A 1 192 ? -0.246 -9.102 0.008 1 97.69 192 GLY A N 1
ATOM 1515 C CA . GLY A 1 192 ? 0.956 -9.906 0.174 1 97.69 192 GLY A CA 1
ATOM 1516 C C . GLY A 1 192 ? 2.225 -9.172 -0.212 1 97.69 192 GLY A C 1
ATOM 1517 O O . GLY A 1 192 ? 3.258 -9.312 0.444 1 97.69 192 GLY A O 1
ATOM 1518 N N . THR A 1 193 ? 2.16 -8.391 -1.28 1 97.81 193 THR A N 1
ATOM 1519 C CA . THR A 1 193 ? 3.318 -7.621 -1.721 1 97.81 193 THR A CA 1
ATOM 1520 C C . THR A 1 193 ? 3.771 -6.652 -0.631 1 97.81 193 THR A C 1
ATOM 1522 O O . THR A 1 193 ? 4.965 -6.555 -0.34 1 97.81 193 THR A O 1
ATOM 1525 N N . GLU A 1 194 ? 2.799 -5.949 -0.062 1 98.19 194 GLU A N 1
ATOM 1526 C CA . GLU A 1 194 ? 3.154 -5.027 1.014 1 98.19 194 GLU A CA 1
ATOM 1527 C C . GLU A 1 194 ? 3.752 -5.773 2.203 1 98.19 194 GLU A C 1
ATOM 1529 O O . GLU A 1 194 ? 4.699 -5.293 2.83 1 98.19 194 GLU A O 1
ATOM 1534 N N . SER A 1 195 ? 3.213 -6.953 2.555 1 98.62 195 SER A N 1
ATOM 1535 C CA . SER A 1 195 ? 3.752 -7.754 3.648 1 98.62 195 SER A CA 1
ATOM 1536 C C . SER A 1 195 ? 5.215 -8.102 3.41 1 98.62 195 SER A C 1
ATOM 1538 O O . SER A 1 195 ? 6.043 -7.988 4.316 1 98.62 195 SER A O 1
ATOM 1540 N N . ILE A 1 196 ? 5.508 -8.508 2.229 1 98.75 196 ILE A N 1
ATOM 1541 C CA . ILE A 1 196 ? 6.863 -8.891 1.858 1 98.75 196 ILE A CA 1
ATOM 1542 C C . ILE A 1 196 ? 7.785 -7.676 1.917 1 98.75 196 ILE A C 1
ATOM 1544 O O . ILE A 1 196 ? 8.898 -7.754 2.449 1 98.75 196 ILE A O 1
ATOM 1548 N N . ILE A 1 197 ? 7.328 -6.57 1.391 1 98.62 197 ILE A N 1
ATOM 1549 C CA . ILE A 1 197 ? 8.133 -5.348 1.411 1 98.62 197 ILE A CA 1
ATOM 1550 C C . ILE A 1 197 ? 8.406 -4.941 2.855 1 98.62 197 ILE A C 1
ATOM 1552 O O . ILE A 1 197 ? 9.516 -4.512 3.182 1 98.62 197 ILE A O 1
ATOM 1556 N N . MET A 1 198 ? 7.379 -5.043 3.717 1 98.62 198 MET A N 1
ATOM 1557 C CA . MET A 1 198 ? 7.551 -4.688 5.121 1 98.62 198 MET A CA 1
ATOM 1558 C C . MET A 1 198 ? 8.602 -5.57 5.785 1 98.62 198 MET A C 1
ATOM 1560 O O . MET A 1 198 ? 9.453 -5.082 6.523 1 98.62 198 MET A O 1
ATOM 1564 N N . ALA A 1 199 ? 8.555 -6.883 5.516 1 98.75 199 ALA A N 1
ATOM 1565 C CA . ALA A 1 199 ? 9.562 -7.789 6.066 1 98.75 199 ALA A CA 1
ATOM 1566 C C . ALA A 1 199 ? 10.961 -7.418 5.582 1 98.75 199 ALA A C 1
ATOM 1568 O O . ALA A 1 199 ? 11.898 -7.344 6.379 1 98.75 199 ALA A O 1
ATOM 1569 N N . CYS A 1 200 ? 11.094 -7.199 4.301 1 98.81 200 CYS A N 1
ATOM 1570 C CA . CYS A 1 200 ? 12.383 -6.824 3.734 1 98.81 200 CYS A CA 1
ATOM 1571 C C . CYS A 1 200 ? 12.883 -5.52 4.34 1 98.81 200 CYS A C 1
ATOM 1573 O O . CYS A 1 200 ? 14.078 -5.383 4.633 1 98.81 200 CYS A O 1
ATOM 1575 N N . LYS A 1 201 ? 11.992 -4.551 4.492 1 98.56 201 LYS A N 1
ATOM 1576 C CA . LYS A 1 201 ? 12.367 -3.275 5.09 1 98.56 201 LYS A CA 1
ATOM 1577 C C . LYS A 1 201 ? 12.852 -3.463 6.523 1 98.56 201 LYS A C 1
ATOM 1579 O O . LYS A 1 201 ? 13.836 -2.846 6.938 1 98.56 201 LYS A O 1
ATOM 1584 N N . ALA A 1 202 ? 12.102 -4.23 7.312 1 98.5 202 ALA A N 1
ATOM 1585 C CA . ALA A 1 202 ? 12.453 -4.477 8.711 1 98.5 202 ALA A CA 1
ATOM 1586 C C . ALA A 1 202 ? 13.867 -5.031 8.828 1 98.5 202 ALA A C 1
ATOM 1588 O O . ALA A 1 202 ? 14.672 -4.535 9.625 1 98.5 202 ALA A O 1
ATOM 1589 N N . PHE A 1 203 ? 14.18 -5.965 8.023 1 98.56 203 PHE A N 1
ATOM 1590 C CA . PHE A 1 203 ? 15.461 -6.633 8.18 1 98.56 203 PHE A CA 1
ATOM 1591 C C . PHE A 1 203 ? 16.578 -5.84 7.504 1 98.56 203 PHE A C 1
ATOM 1593 O O . PHE A 1 203 ? 17.734 -5.91 7.91 1 98.56 203 PHE A O 1
ATOM 1600 N N . ARG A 1 204 ? 16.25 -5.066 6.414 1 97.75 204 ARG A N 1
ATOM 1601 C CA . ARG A 1 204 ? 17.203 -4.09 5.898 1 97.75 204 ARG A CA 1
ATOM 1602 C C . ARG A 1 204 ? 17.625 -3.102 6.984 1 97.75 204 ARG A C 1
ATOM 1604 O O . ARG A 1 204 ? 18.812 -2.869 7.195 1 97.75 204 ARG A O 1
ATOM 1611 N N . ASP A 1 205 ? 16.625 -2.496 7.637 1 96.62 205 ASP A N 1
ATOM 1612 C CA . ASP A 1 205 ? 16.891 -1.486 8.656 1 96.62 205 ASP A CA 1
ATOM 1613 C C . ASP A 1 205 ? 17.641 -2.09 9.844 1 96.62 205 ASP A C 1
ATOM 1615 O O . ASP A 1 205 ? 18.484 -1.428 10.453 1 96.62 205 ASP A O 1
ATOM 1619 N N . LEU A 1 206 ? 17.234 -3.332 10.195 1 96.12 206 LEU A N 1
ATOM 1620 C CA . LEU A 1 206 ? 18 -4.027 11.227 1 96.12 206 LEU A CA 1
ATOM 1621 C C . LEU A 1 206 ? 19.469 -4.176 10.812 1 96.12 206 LEU A C 1
ATOM 1623 O O . LEU A 1 206 ? 20.375 -3.961 11.625 1 96.12 206 LEU A O 1
ATOM 1627 N N . ALA A 1 207 ? 19.703 -4.566 9.57 1 95.19 207 ALA A N 1
ATOM 1628 C CA . ALA A 1 207 ? 21.062 -4.715 9.062 1 95.19 207 ALA A CA 1
ATOM 1629 C C . ALA A 1 207 ? 21.828 -3.393 9.117 1 95.19 207 ALA A C 1
ATOM 1631 O O . ALA A 1 207 ? 23 -3.359 9.484 1 95.19 207 ALA A O 1
ATOM 1632 N N . TYR A 1 208 ? 21.141 -2.307 8.734 1 90.88 208 TYR A N 1
ATOM 1633 C CA . TYR A 1 208 ? 21.734 -0.983 8.844 1 90.88 208 TYR A CA 1
ATOM 1634 C C . TYR A 1 208 ? 22.172 -0.702 10.281 1 90.88 208 TYR A C 1
ATOM 1636 O O . TYR A 1 208 ? 23.25 -0.171 10.516 1 90.88 208 TYR A O 1
ATOM 1644 N N . SER A 1 209 ? 21.297 -1.017 11.219 1 86.25 209 SER A N 1
ATOM 1645 C CA . SER A 1 209 ? 21.578 -0.76 12.625 1 86.25 209 SER A CA 1
ATOM 1646 C C . SER A 1 209 ? 22.797 -1.562 13.102 1 86.25 209 SER A C 1
ATOM 1648 O O . SER A 1 209 ? 23.453 -1.187 14.078 1 86.25 209 SER A O 1
ATOM 1650 N N . LYS A 1 210 ? 23.094 -2.666 12.328 1 85.5 210 LYS A N 1
ATOM 1651 C CA . LYS A 1 210 ? 24.234 -3.512 12.672 1 85.5 210 LYS A CA 1
ATOM 1652 C C . LYS A 1 210 ? 25.469 -3.115 11.867 1 85.5 210 LYS A C 1
ATOM 1654 O O . LYS A 1 210 ? 26.5 -3.797 11.922 1 85.5 210 LYS A O 1
ATOM 1659 N N . GLY A 1 211 ? 25.359 -2.096 11.047 1 81.88 211 GLY A N 1
ATOM 1660 C CA . GLY A 1 211 ? 26.516 -1.539 10.352 1 81.88 211 GLY A CA 1
ATOM 1661 C C . GLY A 1 211 ? 26.672 -2.062 8.938 1 81.88 211 GLY A C 1
ATOM 1662 O O . GLY A 1 211 ? 27.656 -1.767 8.266 1 81.88 211 GLY A O 1
ATOM 1663 N N . ILE A 1 212 ? 25.703 -2.811 8.461 1 85.19 212 ILE A N 1
ATOM 1664 C CA . ILE A 1 212 ? 25.75 -3.314 7.094 1 85.19 212 ILE A CA 1
ATOM 1665 C C . ILE A 1 212 ? 25.219 -2.258 6.133 1 85.19 212 ILE A C 1
ATOM 1667 O O . ILE A 1 212 ? 24.031 -1.918 6.18 1 85.19 212 ILE A O 1
ATOM 1671 N N . SER A 1 213 ? 25.984 -1.704 5.207 1 81.12 213 SER A N 1
ATOM 1672 C CA . SER A 1 213 ? 25.594 -0.582 4.359 1 81.12 213 SER A CA 1
ATOM 1673 C C . SER A 1 213 ? 24.922 -1.063 3.084 1 81.12 213 SER A C 1
ATOM 1675 O O . SER A 1 213 ? 24.156 -0.317 2.459 1 81.12 213 SER A O 1
ATOM 1677 N N . ASN A 1 214 ? 25.234 -2.318 2.6 1 86.38 214 ASN A N 1
ATOM 1678 C CA . ASN A 1 214 ? 24.672 -2.873 1.379 1 86.38 214 ASN A CA 1
ATOM 1679 C C . ASN A 1 214 ? 24.047 -4.25 1.624 1 86.38 214 ASN A C 1
ATOM 1681 O O . ASN A 1 214 ? 24.531 -5.25 1.083 1 86.38 214 ASN A O 1
ATOM 1685 N N . PRO A 1 215 ? 22.984 -4.207 2.373 1 94.19 215 PRO A N 1
ATOM 1686 C CA . PRO A 1 215 ? 22.375 -5.484 2.738 1 94.19 215 PRO A CA 1
ATOM 1687 C C . PRO A 1 215 ? 21.875 -6.273 1.524 1 94.19 215 PRO A C 1
ATOM 1689 O O . PRO A 1 215 ? 21.406 -5.68 0.546 1 94.19 215 PRO A O 1
ATOM 1692 N N . GLN A 1 216 ? 22.016 -7.605 1.585 1 95.81 216 GLN A N 1
ATOM 1693 C CA . GLN A 1 216 ? 21.672 -8.539 0.518 1 95.81 216 GLN A CA 1
ATOM 1694 C C . GLN A 1 216 ? 20.656 -9.57 1.003 1 95.81 216 GLN A C 1
ATOM 1696 O O . GLN A 1 216 ? 20.781 -10.094 2.113 1 95.81 216 GLN A O 1
ATOM 1701 N N . ILE A 1 217 ? 19.656 -9.82 0.21 1 98.38 217 ILE A N 1
ATOM 1702 C CA . ILE A 1 217 ? 18.75 -10.914 0.525 1 98.38 217 ILE A CA 1
ATOM 1703 C C . ILE A 1 217 ? 19.094 -12.133 -0.331 1 98.38 217 ILE A C 1
ATOM 1705 O O . ILE A 1 217 ? 19.5 -11.992 -1.488 1 98.38 217 ILE A O 1
ATOM 1709 N N . VAL A 1 218 ? 19 -13.305 0.234 1 98.56 218 VAL A N 1
ATOM 1710 C CA . VAL A 1 218 ? 19.188 -14.57 -0.456 1 98.56 218 VAL A CA 1
ATOM 1711 C C . VAL A 1 218 ? 17.844 -15.242 -0.698 1 98.56 218 VAL A C 1
ATOM 1713 O O . VAL A 1 218 ? 17.141 -15.594 0.251 1 98.56 218 VAL A O 1
ATOM 1716 N N . VAL A 1 219 ? 17.5 -15.398 -1.988 1 98.56 219 VAL A N 1
ATOM 1717 C CA . VAL A 1 219 ? 16.156 -15.859 -2.318 1 98.56 219 VAL A CA 1
ATOM 1718 C C . VAL A 1 219 ? 16.234 -16.984 -3.354 1 98.56 219 VAL A C 1
ATOM 1720 O O . VAL A 1 219 ? 17.141 -17 -4.18 1 98.56 219 VAL A O 1
ATOM 1723 N N . PRO A 1 220 ? 15.266 -17.938 -3.303 1 98.38 220 PRO A N 1
ATOM 1724 C CA . PRO A 1 220 ? 15.156 -18.906 -4.395 1 98.38 220 PRO A CA 1
ATOM 1725 C C . PRO A 1 220 ? 14.727 -18.266 -5.711 1 98.38 220 PRO A C 1
ATOM 1727 O O . PRO A 1 220 ? 14.031 -17.25 -5.707 1 98.38 220 PRO A O 1
ATOM 1730 N N . SER A 1 221 ? 15.078 -18.906 -6.84 1 96.62 221 SER A N 1
ATOM 1731 C CA . SER A 1 221 ? 14.664 -18.406 -8.148 1 96.62 221 SER A CA 1
ATOM 1732 C C . SER A 1 221 ? 13.148 -18.422 -8.289 1 96.62 221 SER A C 1
ATOM 1734 O O . SER A 1 221 ? 12.586 -17.672 -9.078 1 96.62 221 SER A O 1
ATOM 1736 N N . THR A 1 222 ? 12.484 -19.234 -7.449 1 97.38 222 THR A N 1
ATOM 1737 C CA . THR A 1 222 ? 11.039 -19.391 -7.566 1 97.38 222 THR A CA 1
ATOM 1738 C C . THR A 1 222 ? 10.305 -18.453 -6.613 1 97.38 222 THR A C 1
ATOM 1740 O O . THR A 1 222 ? 9.078 -18.469 -6.543 1 97.38 222 THR A O 1
ATOM 1743 N N . VAL A 1 223 ? 11.094 -17.656 -5.859 1 97.56 223 VAL A N 1
ATOM 1744 C CA . VAL A 1 223 ? 10.445 -16.766 -4.902 1 97.56 223 VAL A CA 1
ATOM 1745 C C . VAL A 1 223 ? 9.508 -15.812 -5.637 1 97.56 223 VAL A C 1
ATOM 1747 O O . VAL A 1 223 ? 9.734 -15.484 -6.805 1 97.56 223 VAL A O 1
ATOM 1750 N N . HIS A 1 224 ? 8.43 -15.438 -4.957 1 97.44 224 HIS A N 1
ATOM 1751 C CA . HIS A 1 224 ? 7.508 -14.492 -5.57 1 97.44 224 HIS A CA 1
ATOM 1752 C C . HIS A 1 224 ? 8.219 -13.203 -5.973 1 97.44 224 HIS A C 1
ATOM 1754 O O . HIS A 1 224 ? 9.125 -12.742 -5.273 1 97.44 224 HIS A O 1
ATOM 1760 N N . THR A 1 225 ? 7.797 -12.555 -7.035 1 95.75 225 THR A N 1
ATOM 1761 C CA . THR A 1 225 ? 8.438 -11.391 -7.633 1 95.75 225 THR A CA 1
ATOM 1762 C C . THR A 1 225 ? 8.359 -10.188 -6.699 1 95.75 225 THR A C 1
ATOM 1764 O O . THR A 1 225 ? 9.086 -9.211 -6.871 1 95.75 225 THR A O 1
ATOM 1767 N N . ALA A 1 226 ? 7.516 -10.242 -5.699 1 97.56 226 ALA A N 1
ATOM 1768 C CA . ALA A 1 226 ? 7.406 -9.164 -4.719 1 97.56 226 ALA A CA 1
ATOM 1769 C C . ALA A 1 226 ? 8.734 -8.93 -4.012 1 97.56 226 ALA A C 1
ATOM 1771 O O . ALA A 1 226 ? 9.008 -7.816 -3.547 1 97.56 226 ALA A O 1
ATOM 1772 N N . PHE A 1 227 ? 9.617 -9.938 -3.916 1 98.25 227 PHE A N 1
ATOM 1773 C CA . PHE A 1 227 ? 10.93 -9.75 -3.309 1 98.25 227 PHE A CA 1
ATOM 1774 C C . PHE A 1 227 ? 11.836 -8.938 -4.219 1 98.25 227 PHE A C 1
ATOM 1776 O O . PHE A 1 227 ? 12.633 -8.125 -3.746 1 98.25 227 PHE A O 1
ATOM 1783 N N . ASP A 1 228 ? 11.758 -9.227 -5.523 1 95.81 228 ASP A N 1
ATOM 1784 C CA . ASP A 1 228 ? 12.469 -8.375 -6.48 1 95.81 228 ASP A CA 1
ATOM 1785 C C . ASP A 1 228 ? 11.977 -6.93 -6.395 1 95.81 228 ASP A C 1
ATOM 1787 O O . ASP A 1 228 ? 12.781 -5.996 -6.43 1 95.81 228 ASP A O 1
ATOM 1791 N N . LYS A 1 229 ? 10.727 -6.762 -6.332 1 97.12 229 LYS A N 1
ATOM 1792 C CA . LYS A 1 229 ? 10.141 -5.434 -6.172 1 97.12 229 LYS A CA 1
ATOM 1793 C C . LYS A 1 229 ? 10.648 -4.762 -4.898 1 97.12 229 LYS A C 1
ATOM 1795 O O . LYS A 1 229 ? 10.992 -3.578 -4.906 1 97.12 229 LYS A O 1
ATOM 1800 N N . ALA A 1 230 ? 10.586 -5.488 -3.791 1 98.06 230 ALA A N 1
ATOM 1801 C CA . ALA A 1 230 ? 11.094 -4.961 -2.529 1 98.06 230 ALA A CA 1
ATOM 1802 C C . ALA A 1 230 ? 12.531 -4.48 -2.676 1 98.06 230 ALA A C 1
ATOM 1804 O O . ALA A 1 230 ? 12.898 -3.424 -2.158 1 98.06 230 ALA A O 1
ATOM 1805 N N . ALA A 1 231 ? 13.32 -5.281 -3.355 1 96.06 231 ALA A N 1
ATOM 1806 C CA . ALA A 1 231 ? 14.727 -4.922 -3.555 1 96.06 231 ALA A CA 1
ATOM 1807 C C . ALA A 1 231 ? 14.852 -3.641 -4.375 1 96.06 231 ALA A C 1
ATOM 1809 O O . ALA A 1 231 ? 15.688 -2.783 -4.07 1 96.06 231 ALA A O 1
ATOM 1810 N N . GLN A 1 232 ? 14.023 -3.537 -5.441 1 94.38 232 GLN A N 1
ATOM 1811 C CA . GLN A 1 232 ? 14.031 -2.348 -6.285 1 94.38 232 GLN A CA 1
ATOM 1812 C C . GLN A 1 232 ? 13.617 -1.11 -5.496 1 94.38 232 GLN A C 1
ATOM 1814 O O . GLN A 1 232 ? 14.172 -0.029 -5.684 1 94.38 232 GLN A O 1
ATOM 1819 N N . TYR A 1 233 ? 12.648 -1.224 -4.633 1 96.94 233 TYR A N 1
ATOM 1820 C CA . TYR A 1 233 ? 12.148 -0.113 -3.828 1 96.94 233 TYR A CA 1
ATOM 1821 C C . TYR A 1 233 ? 13.172 0.284 -2.764 1 96.94 233 TYR A C 1
ATOM 1823 O O . TYR A 1 233 ? 13.508 1.462 -2.631 1 96.94 233 TYR A O 1
ATOM 1831 N N . LEU A 1 234 ? 13.727 -0.709 -2.016 1 96.88 234 LEU A N 1
ATOM 1832 C CA . LEU A 1 234 ? 14.43 -0.462 -0.76 1 96.88 234 LEU A CA 1
ATOM 1833 C C . LEU A 1 234 ? 15.938 -0.375 -0.988 1 96.88 234 LEU A C 1
ATOM 1835 O O . LEU A 1 234 ? 16.688 -0.069 -0.062 1 96.88 234 LEU A O 1
ATOM 1839 N N . GLY A 1 235 ? 16.375 -0.659 -2.211 1 92.94 235 GLY A N 1
ATOM 1840 C CA . GLY A 1 235 ? 17.797 -0.614 -2.508 1 92.94 235 GLY A CA 1
ATOM 1841 C C . GLY A 1 235 ? 18.562 -1.795 -1.938 1 92.94 235 GLY A C 1
ATOM 1842 O O . GLY A 1 235 ? 19.672 -1.635 -1.424 1 92.94 235 GLY A O 1
ATOM 1843 N N . LEU A 1 236 ? 17.953 -2.969 -1.973 1 95 236 LEU A N 1
ATOM 1844 C CA . LEU A 1 236 ? 18.578 -4.199 -1.515 1 95 236 LEU A CA 1
ATOM 1845 C C . LEU A 1 236 ? 19.25 -4.934 -2.674 1 95 236 LEU A C 1
ATOM 1847 O O . LEU A 1 236 ? 18.781 -4.859 -3.812 1 95 236 LEU A O 1
ATOM 1851 N N . SER A 1 237 ? 20.344 -5.605 -2.389 1 93.06 237 SER A N 1
ATOM 1852 C CA . SER A 1 237 ? 20.906 -6.559 -3.34 1 93.06 237 SER A CA 1
ATOM 1853 C C . SER A 1 237 ? 20.188 -7.902 -3.268 1 93.06 237 SER A C 1
ATOM 1855 O O . SER A 1 237 ? 19.719 -8.305 -2.203 1 93.06 237 SER A O 1
ATOM 1857 N N . VAL A 1 238 ? 20.109 -8.57 -4.426 1 95 238 VAL A N 1
ATOM 1858 C CA . VAL A 1 238 ? 19.422 -9.852 -4.473 1 95 238 VAL A CA 1
ATOM 1859 C C . VAL A 1 238 ? 20.375 -10.945 -4.953 1 95 238 VAL A C 1
ATOM 1861 O O . VAL A 1 238 ? 20.969 -10.828 -6.023 1 95 238 VAL A O 1
ATOM 1864 N N . LYS A 1 239 ? 20.609 -11.875 -4.113 1 95.88 239 LYS A N 1
ATOM 1865 C CA . LYS A 1 239 ? 21.297 -13.109 -4.516 1 95.88 239 LYS A CA 1
ATOM 1866 C C . LYS A 1 239 ? 20.297 -14.234 -4.754 1 95.88 239 LYS A C 1
ATOM 1868 O O . LYS A 1 239 ? 19.719 -14.781 -3.807 1 95.88 239 LYS A O 1
ATOM 1873 N N . THR A 1 240 ? 20.125 -14.648 -6.027 1 96.31 240 THR A N 1
ATOM 1874 C CA . THR A 1 240 ? 19.172 -15.68 -6.402 1 96.31 240 THR A CA 1
ATOM 1875 C C . THR A 1 240 ? 19.828 -17.047 -6.43 1 96.31 240 THR A C 1
ATOM 1877 O O . THR A 1 240 ? 20.875 -17.234 -7.055 1 96.31 240 THR A O 1
ATOM 1880 N N . VAL A 1 241 ? 19.219 -17.984 -5.758 1 97.75 241 VAL A N 1
ATOM 1881 C CA . VAL A 1 241 ? 19.703 -19.359 -5.703 1 97.75 241 VAL A CA 1
ATOM 1882 C C . VAL A 1 241 ? 18.812 -20.25 -6.562 1 97.75 241 VAL A C 1
ATOM 1884 O O . VAL A 1 241 ? 17.578 -20.219 -6.445 1 97.75 241 VAL A O 1
ATOM 1887 N N . PRO A 1 242 ? 19.375 -21.078 -7.43 1 95.88 242 PRO A N 1
ATOM 1888 C CA . PRO A 1 242 ? 18.562 -21.953 -8.273 1 95.88 242 PRO A CA 1
ATOM 1889 C C . PRO A 1 242 ? 17.828 -23.031 -7.48 1 95.88 242 PRO A C 1
ATOM 1891 O O . PRO A 1 242 ? 18.203 -23.328 -6.34 1 95.88 242 PRO A O 1
ATOM 1894 N N . VAL A 1 243 ? 16.828 -23.562 -8.094 1 97 243 VAL A N 1
ATOM 1895 C CA . VAL A 1 243 ? 16.078 -24.672 -7.504 1 97 243 VAL A CA 1
ATOM 1896 C C . VAL A 1 243 ? 16.547 -25.984 -8.117 1 97 243 VAL A C 1
ATOM 1898 O O . VAL A 1 243 ? 17.125 -26 -9.203 1 97 243 VAL A O 1
ATOM 1901 N N . ASN A 1 244 ? 16.359 -27.062 -7.344 1 96.12 244 ASN A N 1
ATOM 1902 C CA . ASN A 1 244 ? 16.547 -28.391 -7.914 1 96.12 244 ASN A CA 1
ATOM 1903 C C . ASN A 1 244 ? 15.562 -28.672 -9.047 1 96.12 244 ASN A C 1
ATOM 1905 O O . ASN A 1 244 ? 14.352 -28.562 -8.852 1 96.12 244 ASN A O 1
ATOM 1909 N N . PRO A 1 245 ? 16 -29.031 -10.203 1 93.62 245 PRO A N 1
ATOM 1910 C CA . PRO A 1 245 ? 15.102 -29.172 -11.359 1 93.62 245 PRO A CA 1
ATOM 1911 C C . PRO A 1 245 ? 14.086 -30.297 -11.18 1 93.62 245 PRO A C 1
ATOM 1913 O O . PRO A 1 245 ? 13.047 -30.297 -11.844 1 93.62 245 PRO A O 1
ATOM 1916 N N . GLU A 1 246 ? 14.375 -31.188 -10.344 1 94.62 246 GLU A N 1
ATOM 1917 C CA . GLU A 1 246 ? 13.469 -32.312 -10.125 1 94.62 246 GLU A CA 1
ATOM 1918 C C . GLU A 1 246 ? 12.414 -31.969 -9.078 1 94.62 246 GLU A C 1
ATOM 1920 O O . GLU A 1 246 ? 11.219 -32.219 -9.289 1 94.62 246 GLU A O 1
ATOM 1925 N N . THR A 1 247 ? 12.844 -31.359 -8.047 1 96.56 247 THR A N 1
ATOM 1926 C CA . THR A 1 247 ? 11.922 -31.109 -6.945 1 96.56 247 THR A CA 1
ATOM 1927 C C . THR A 1 247 ? 11.32 -29.719 -7.047 1 96.56 247 THR A C 1
ATOM 1929 O O . THR A 1 247 ? 10.305 -29.422 -6.41 1 96.56 247 THR A O 1
ATOM 1932 N N . MET A 1 248 ? 11.953 -28.844 -7.781 1 97.56 248 MET A N 1
ATOM 1933 C CA . MET A 1 248 ? 11.578 -27.453 -7.949 1 97.56 248 MET A CA 1
ATOM 1934 C C . MET A 1 248 ? 11.617 -26.703 -6.617 1 97.56 248 MET A C 1
ATOM 1936 O O . MET A 1 248 ? 10.852 -25.766 -6.402 1 97.56 248 MET A O 1
ATOM 1940 N N . THR A 1 249 ? 12.383 -27.172 -5.629 1 97.94 249 THR A N 1
ATOM 1941 C CA . THR A 1 249 ? 12.648 -26.516 -4.352 1 97.94 249 THR A CA 1
ATOM 1942 C C . THR A 1 249 ? 14.078 -25.984 -4.297 1 97.94 249 THR A C 1
ATOM 1944 O O . THR A 1 249 ? 14.953 -26.469 -5.02 1 97.94 249 THR A O 1
ATOM 1947 N N . VAL A 1 250 ? 14.281 -25.031 -3.486 1 98.12 250 VAL A N 1
ATOM 1948 C CA . VAL A 1 250 ? 15.562 -24.328 -3.459 1 98.12 250 VAL A CA 1
ATOM 1949 C C . VAL A 1 250 ? 16.672 -25.297 -3.076 1 98.12 250 VAL A C 1
ATOM 1951 O O . VAL A 1 250 ? 16.469 -26.203 -2.262 1 98.12 250 VAL A O 1
ATOM 1954 N N . ASP A 1 251 ? 17.875 -25.156 -3.701 1 97.75 251 ASP A N 1
ATOM 1955 C CA . ASP A 1 251 ? 19.062 -25.938 -3.373 1 97.75 251 ASP A CA 1
ATOM 1956 C C . ASP A 1 251 ? 19.688 -25.469 -2.059 1 97.75 251 ASP A C 1
ATOM 1958 O O . ASP A 1 251 ? 20.328 -24.422 -2.01 1 97.75 251 ASP A O 1
ATOM 1962 N N . ILE A 1 252 ? 19.656 -26.328 -1.082 1 98.06 252 ILE A N 1
ATOM 1963 C CA . ILE A 1 252 ? 20.031 -25.953 0.277 1 98.06 252 ILE A CA 1
ATOM 1964 C C . ILE A 1 252 ? 21.531 -25.656 0.335 1 98.06 252 ILE A C 1
ATOM 1966 O O . ILE A 1 252 ? 21.953 -24.703 0.991 1 98.06 252 ILE A O 1
ATOM 1970 N N . GLU A 1 253 ? 22.344 -26.422 -0.319 1 97.31 253 GLU A N 1
ATOM 1971 C CA . GLU A 1 253 ? 23.781 -26.219 -0.311 1 97.31 253 GLU A CA 1
ATOM 1972 C C . GLU A 1 253 ? 24.156 -24.891 -0.966 1 97.31 253 GLU A C 1
ATOM 1974 O O . GLU A 1 253 ? 25.078 -24.203 -0.508 1 97.31 253 GLU A O 1
ATOM 1979 N N . LYS A 1 254 ? 23.484 -24.609 -1.963 1 97.75 254 LYS A N 1
ATOM 1980 C CA . LYS A 1 254 ? 23.766 -23.359 -2.662 1 97.75 254 LYS A CA 1
ATOM 1981 C C . LYS A 1 254 ? 23.312 -22.156 -1.839 1 97.75 254 LYS A C 1
ATOM 1983 O O . LYS A 1 254 ? 23.906 -21.078 -1.929 1 97.75 254 LYS A O 1
ATOM 1988 N N . VAL A 1 255 ? 22.266 -22.312 -1.041 1 98.44 255 VAL A N 1
ATOM 1989 C CA . VAL A 1 255 ? 21.859 -21.25 -0.125 1 98.44 255 VAL A CA 1
ATOM 1990 C C . VAL A 1 255 ? 22.969 -20.984 0.878 1 98.44 255 VAL A C 1
ATOM 1992 O O . VAL A 1 255 ? 23.328 -19.828 1.118 1 98.44 255 VAL A O 1
ATOM 1995 N N . LYS A 1 256 ? 23.5 -22.031 1.407 1 97.19 256 LYS A N 1
ATOM 1996 C CA . LYS A 1 256 ? 24.594 -21.906 2.379 1 97.19 256 LYS A CA 1
ATOM 1997 C C . LYS A 1 256 ? 25.766 -21.156 1.78 1 97.19 256 LYS A C 1
ATOM 1999 O O . LYS A 1 256 ? 26.359 -20.281 2.436 1 97.19 256 LYS A O 1
ATOM 2004 N N . LYS A 1 257 ? 26.078 -21.453 0.565 1 96.31 257 LYS A N 1
ATOM 2005 C CA . LYS A 1 257 ? 27.219 -20.844 -0.119 1 96.31 257 LYS A CA 1
ATOM 2006 C C . LYS A 1 257 ? 26.938 -19.391 -0.464 1 96.31 257 LYS A C 1
ATOM 2008 O O . LYS A 1 257 ? 27.875 -18.594 -0.609 1 96.31 257 LYS A O 1
ATOM 2013 N N . ALA A 1 258 ? 25.688 -19.047 -0.536 1 96.31 258 ALA A N 1
ATOM 2014 C CA . ALA A 1 258 ? 25.297 -17.703 -0.965 1 96.31 258 ALA A CA 1
ATOM 2015 C C . ALA A 1 258 ? 25.344 -16.719 0.2 1 96.31 258 ALA A C 1
ATOM 2017 O O . ALA A 1 258 ? 25.344 -15.5 -0.007 1 96.31 258 ALA A O 1
ATOM 2018 N N . ILE A 1 259 ? 25.406 -17.172 1.419 1 96.88 259 ILE A N 1
ATOM 2019 C CA . ILE A 1 259 ? 25.375 -16.328 2.611 1 96.88 259 ILE A CA 1
ATOM 2020 C C . ILE A 1 259 ? 26.719 -15.633 2.775 1 96.88 259 ILE A C 1
ATOM 2022 O O . ILE A 1 259 ? 27.781 -16.234 2.586 1 96.88 259 ILE A O 1
ATOM 2026 N N . SER A 1 260 ? 26.703 -14.367 2.986 1 93.19 260 SER A N 1
ATOM 2027 C CA . SER A 1 260 ? 27.875 -13.531 3.234 1 93.19 260 SER A CA 1
ATOM 2028 C C . SER A 1 260 ? 27.641 -12.58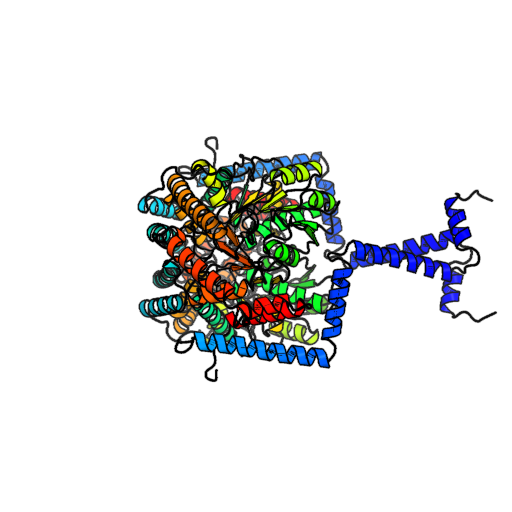6 4.406 1 93.19 260 SER A C 1
ATOM 2030 O O . SER A 1 260 ? 26.594 -12.625 5.047 1 93.19 260 SER A O 1
ATOM 2032 N N . ARG A 1 261 ? 28.641 -11.719 4.684 1 90.69 261 ARG A N 1
ATOM 2033 C CA . ARG A 1 261 ? 28.547 -10.773 5.789 1 90.69 261 ARG A CA 1
ATOM 2034 C C . ARG A 1 261 ? 27.469 -9.727 5.527 1 90.69 261 ARG A C 1
ATOM 2036 O O . ARG A 1 261 ? 27.016 -9.055 6.453 1 90.69 261 ARG A O 1
ATOM 2043 N N . ARG A 1 262 ? 27.031 -9.641 4.266 1 92.81 262 ARG A N 1
ATOM 2044 C CA . ARG A 1 262 ? 26.062 -8.625 3.902 1 92.81 262 ARG A CA 1
ATOM 2045 C C . ARG A 1 262 ? 24.641 -9.195 3.904 1 92.81 262 ARG A C 1
ATOM 2047 O O . ARG A 1 262 ? 23.672 -8.453 3.77 1 92.81 262 ARG A O 1
ATOM 2054 N N . THR A 1 263 ? 24.562 -10.508 4.094 1 97 263 THR A N 1
ATOM 2055 C CA . THR A 1 263 ? 23.25 -11.133 4.023 1 97 263 THR A CA 1
ATOM 2056 C C . THR A 1 263 ? 22.375 -10.703 5.199 1 97 263 THR A C 1
ATOM 2058 O O . THR A 1 263 ? 22.75 -10.891 6.355 1 97 263 THR A O 1
ATOM 2061 N N . CYS A 1 264 ? 21.25 -10.094 4.844 1 98.06 264 CYS A N 1
ATOM 2062 C CA . CYS A 1 264 ? 20.391 -9.609 5.918 1 98.06 264 CYS A CA 1
ATOM 2063 C C . CYS A 1 264 ? 19.125 -10.445 6.02 1 98.06 264 CYS A C 1
ATOM 2065 O O . CYS A 1 264 ? 18.375 -10.328 6.996 1 98.06 264 CYS A O 1
ATOM 2067 N N . LEU A 1 265 ? 18.875 -11.344 5.07 1 98.75 265 LEU A N 1
ATOM 2068 C CA . LEU A 1 265 ? 17.625 -12.102 5.059 1 98.75 265 LEU A CA 1
ATOM 2069 C C . LEU A 1 265 ? 17.734 -13.312 4.145 1 98.75 265 LEU A C 1
ATOM 2071 O O . LEU A 1 265 ? 18.25 -13.211 3.031 1 98.75 265 LEU A O 1
ATOM 2075 N N . ILE A 1 266 ? 17.391 -14.438 4.645 1 98.81 266 ILE A N 1
ATOM 2076 C CA . ILE A 1 266 ? 17.141 -15.641 3.854 1 98.81 266 ILE A CA 1
ATOM 2077 C C . ILE A 1 266 ? 15.641 -15.852 3.684 1 98.81 266 ILE A C 1
ATOM 2079 O O . ILE A 1 266 ? 14.867 -15.641 4.621 1 98.81 266 ILE A O 1
ATOM 2083 N N . VAL A 1 267 ? 15.234 -16.25 2.455 1 98.88 267 VAL A N 1
ATOM 2084 C CA . VAL A 1 267 ? 13.805 -16.406 2.193 1 98.88 267 VAL A CA 1
ATOM 2085 C C . VAL A 1 267 ? 13.508 -17.828 1.751 1 98.88 267 VAL A C 1
ATOM 2087 O O . VAL A 1 267 ? 14.281 -18.438 1.007 1 98.88 267 VAL A O 1
ATOM 2090 N N . GLY A 1 268 ? 12.477 -18.391 2.238 1 98.75 268 GLY A N 1
ATOM 2091 C CA . GLY A 1 268 ? 11.898 -19.641 1.767 1 98.75 268 GLY A CA 1
ATOM 2092 C C . GLY A 1 268 ? 10.414 -19.531 1.466 1 98.75 268 GLY A C 1
ATOM 2093 O O . GLY A 1 268 ? 9.695 -18.781 2.117 1 98.75 268 GLY A O 1
ATOM 2094 N N . SER A 1 269 ? 9.977 -20.266 0.482 1 98.56 269 SER A N 1
ATOM 2095 C CA . SER A 1 269 ? 8.57 -20.25 0.093 1 98.56 269 SER A CA 1
ATOM 2096 C C . SER A 1 269 ? 7.824 -21.469 0.637 1 98.56 269 SER A C 1
ATOM 2098 O O . SER A 1 269 ? 8.344 -22.578 0.617 1 98.56 269 SER A O 1
ATOM 2100 N N . ALA A 1 270 ? 6.598 -21.25 1.117 1 98.12 270 ALA A N 1
ATOM 2101 C CA . ALA A 1 270 ? 5.762 -22.328 1.632 1 98.12 270 ALA A CA 1
ATOM 2102 C C . ALA A 1 270 ? 4.305 -22.141 1.215 1 98.12 270 ALA A C 1
ATOM 2104 O O . ALA A 1 270 ? 3.447 -21.844 2.049 1 98.12 270 ALA A O 1
ATOM 2105 N N . PRO A 1 271 ? 3.875 -22.516 0.013 1 97.62 271 PRO A N 1
ATOM 2106 C CA . PRO A 1 271 ? 4.707 -23 -1.098 1 97.62 271 PRO A CA 1
ATOM 2107 C C . PRO A 1 271 ? 5.141 -21.859 -2.031 1 97.62 271 PRO A C 1
ATOM 2109 O O . PRO A 1 271 ? 4.77 -20.703 -1.82 1 97.62 271 PRO A O 1
ATOM 2112 N N . ASN A 1 272 ? 6.023 -22.203 -3.004 1 97.69 272 ASN A N 1
ATOM 2113 C CA . ASN A 1 272 ? 6.324 -21.203 -4.02 1 97.69 272 ASN A CA 1
ATOM 2114 C C . ASN A 1 272 ? 5.184 -21.047 -5.02 1 97.69 272 ASN A C 1
ATOM 2116 O O . ASN A 1 272 ? 4.422 -22 -5.242 1 97.69 272 ASN A O 1
ATOM 2120 N N . TYR A 1 273 ? 5.059 -19.984 -5.629 1 96 273 TYR A N 1
ATOM 2121 C CA . TYR A 1 273 ? 3.938 -19.625 -6.492 1 96 273 TYR A CA 1
ATOM 2122 C C . TYR A 1 273 ? 3.973 -20.438 -7.789 1 96 273 TYR A C 1
ATOM 2124 O O . TYR A 1 273 ? 2.965 -21.016 -8.188 1 96 273 TYR A O 1
ATOM 2132 N N . PRO A 1 274 ? 5.07 -20.531 -8.477 1 97.19 274 PRO A N 1
ATOM 2133 C CA . PRO A 1 274 ? 5.059 -21.109 -9.82 1 97.19 274 PRO A CA 1
ATOM 2134 C C . PRO A 1 274 ? 4.691 -22.594 -9.82 1 97.19 274 PRO A C 1
ATOM 2136 O O . PRO A 1 274 ? 3.887 -23.031 -10.648 1 97.19 274 PRO A O 1
ATOM 2139 N N . TYR A 1 275 ? 5.242 -23.344 -8.859 1 97.88 275 TYR A N 1
ATOM 2140 C CA . TYR A 1 275 ? 5.172 -24.797 -9.008 1 97.88 275 TYR A CA 1
ATOM 2141 C C . TYR A 1 275 ? 4.375 -25.422 -7.863 1 97.88 275 TYR A C 1
ATOM 2143 O O . TYR A 1 275 ? 4.035 -26.609 -7.91 1 97.88 275 TYR A O 1
ATOM 2151 N N . GLY A 1 276 ? 4.105 -24.641 -6.859 1 97.81 276 GLY A N 1
ATOM 2152 C CA . GLY A 1 276 ? 3.357 -25.172 -5.727 1 97.81 276 GLY A CA 1
ATOM 2153 C C . GLY A 1 276 ? 4.188 -26.062 -4.828 1 97.81 276 GLY A C 1
ATOM 2154 O O . GLY A 1 276 ? 3.646 -26.75 -3.963 1 97.81 276 GLY A O 1
ATOM 2155 N N . THR A 1 277 ? 5.465 -26.125 -5.043 1 98.06 277 THR A N 1
ATOM 2156 C CA . THR A 1 277 ? 6.363 -26.891 -4.184 1 98.06 277 THR A CA 1
ATOM 2157 C C . THR A 1 277 ? 6.793 -26.062 -2.977 1 98.06 277 THR A C 1
ATOM 2159 O O . THR A 1 277 ? 6.688 -24.828 -2.99 1 98.06 277 THR A O 1
ATOM 2162 N N . MET A 1 278 ? 7.156 -26.719 -1.931 1 98.31 278 MET A N 1
ATOM 2163 C CA . MET A 1 278 ? 7.527 -26.062 -0.682 1 98.31 278 MET A CA 1
ATOM 2164 C C . MET A 1 278 ? 9.016 -26.234 -0.394 1 98.31 278 MET A C 1
ATOM 2166 O O . MET A 1 278 ? 9.523 -27.359 -0.389 1 98.31 278 MET A O 1
ATOM 2170 N N . ASP A 1 279 ? 9.727 -25.141 -0.205 1 98.62 279 ASP A N 1
ATOM 2171 C CA . ASP A 1 279 ? 11.141 -25.203 0.145 1 98.62 279 ASP A CA 1
ATOM 2172 C C . ASP A 1 279 ? 11.344 -25.906 1.485 1 98.62 279 ASP A C 1
ATOM 2174 O O . ASP A 1 279 ? 10.422 -25.984 2.299 1 98.62 279 ASP A O 1
ATOM 2178 N N . ASP A 1 280 ? 12.523 -26.531 1.66 1 98.5 280 ASP A N 1
ATOM 2179 C CA . ASP A 1 280 ? 12.867 -27.172 2.922 1 98.5 280 ASP A CA 1
ATOM 2180 C C . ASP A 1 280 ? 13.102 -26.141 4.023 1 98.5 280 ASP A C 1
ATOM 2182 O O . ASP A 1 280 ? 14.242 -25.828 4.355 1 98.5 280 ASP A O 1
ATOM 2186 N N . ILE A 1 281 ? 12.016 -25.688 4.695 1 98.81 281 ILE A N 1
ATOM 2187 C CA . ILE A 1 281 ? 12.094 -24.609 5.672 1 98.81 281 ILE A CA 1
ATOM 2188 C C . ILE A 1 281 ? 12.875 -25.078 6.895 1 98.81 281 ILE A C 1
ATOM 2190 O O . ILE A 1 281 ? 13.555 -24.266 7.547 1 98.81 281 ILE A O 1
ATOM 2194 N N . ILE A 1 282 ? 12.828 -26.344 7.234 1 98.75 282 ILE A N 1
ATOM 2195 C CA . ILE A 1 282 ? 13.594 -26.891 8.344 1 98.75 282 ILE A CA 1
ATOM 2196 C C . ILE A 1 282 ? 15.086 -26.672 8.094 1 98.75 282 ILE A C 1
ATOM 2198 O O . ILE A 1 282 ? 15.797 -26.156 8.961 1 98.75 282 ILE A O 1
ATOM 2202 N N . ALA A 1 283 ? 15.531 -27.094 6.93 1 98.75 283 ALA A N 1
ATOM 2203 C CA . ALA A 1 283 ? 16.938 -26.906 6.578 1 98.75 283 ALA A CA 1
ATOM 2204 C C . ALA A 1 283 ? 17.312 -25.422 6.547 1 98.75 283 ALA A C 1
ATOM 2206 O O . ALA A 1 283 ? 18.391 -25.047 7.012 1 98.75 283 ALA A O 1
ATOM 2207 N N . LEU A 1 284 ? 16.469 -24.609 5.984 1 98.81 284 LEU A N 1
ATOM 2208 C CA . LEU A 1 284 ? 16.734 -23.188 5.918 1 98.81 284 LEU A CA 1
ATOM 2209 C C . LEU A 1 284 ? 16.812 -22.578 7.316 1 98.81 284 LEU A C 1
ATOM 2211 O O . LEU A 1 284 ? 17.609 -21.688 7.566 1 98.81 284 LEU A O 1
ATOM 2215 N N . SER A 1 285 ? 15.875 -23 8.195 1 98.81 285 SER A N 1
ATOM 2216 C CA . SER A 1 285 ? 15.906 -22.547 9.578 1 98.81 285 SER A CA 1
ATOM 2217 C C . SER A 1 285 ? 17.25 -22.859 10.234 1 98.81 285 SER A C 1
ATOM 2219 O O . SER A 1 285 ? 17.812 -22.016 10.922 1 98.81 285 SER A O 1
ATOM 2221 N N . ASN A 1 286 ? 17.734 -24.094 10.031 1 98.69 286 ASN A N 1
ATOM 2222 C CA . ASN A 1 286 ? 19.031 -24.469 10.578 1 98.69 286 ASN A CA 1
ATOM 2223 C C . ASN A 1 286 ? 20.156 -23.594 10.055 1 98.69 286 ASN A C 1
ATOM 2225 O O . ASN A 1 286 ? 21.031 -23.156 10.812 1 98.69 286 ASN A O 1
ATOM 2229 N N . ILE A 1 287 ? 20.156 -23.312 8.781 1 98.62 287 ILE A N 1
ATOM 2230 C CA . ILE A 1 287 ? 21.141 -22.438 8.148 1 98.62 287 ILE A CA 1
ATOM 2231 C C . ILE A 1 287 ? 21.062 -21.047 8.75 1 98.62 287 ILE A C 1
ATOM 2233 O O . ILE A 1 287 ? 22.078 -20.406 9.008 1 98.62 287 ILE A O 1
ATOM 2237 N N . ALA A 1 288 ? 19.859 -20.578 8.914 1 98.62 288 ALA A N 1
ATOM 2238 C CA . ALA A 1 288 ? 19.625 -19.234 9.469 1 98.62 288 ALA A CA 1
ATOM 2239 C C . ALA A 1 288 ? 20.234 -19.109 10.859 1 98.62 288 ALA A C 1
ATOM 2241 O O . ALA A 1 288 ? 20.891 -18.125 11.164 1 98.62 288 ALA A O 1
ATOM 2242 N N . ILE A 1 289 ? 20.031 -20.109 11.68 1 98.25 289 ILE A N 1
ATOM 2243 C CA . ILE A 1 289 ? 20.531 -20.109 13.047 1 98.25 289 ILE A CA 1
ATOM 2244 C C . ILE A 1 289 ? 22.062 -20.172 13.031 1 98.25 289 ILE A C 1
ATOM 2246 O O . ILE A 1 289 ? 22.734 -19.406 13.734 1 98.25 289 ILE A O 1
ATOM 2250 N N . GLU A 1 290 ? 22.547 -21.031 12.211 1 97.69 290 GLU A N 1
ATOM 2251 C CA . GLU A 1 290 ? 24 -21.25 12.133 1 97.69 290 GLU A CA 1
ATOM 2252 C C . GLU A 1 290 ? 24.719 -19.969 11.719 1 97.69 290 GLU A C 1
ATOM 2254 O O . GLU A 1 290 ? 25.844 -19.719 12.148 1 97.69 290 GLU A O 1
ATOM 2259 N N . ASN A 1 291 ? 24.172 -19.172 10.906 1 97.44 291 ASN A N 1
ATOM 2260 C CA . ASN A 1 291 ? 24.828 -18 10.336 1 97.44 291 ASN A CA 1
ATOM 2261 C C . ASN A 1 291 ? 24.312 -16.703 10.969 1 97.44 291 ASN A C 1
ATOM 2263 O O . ASN A 1 291 ? 24.734 -15.609 10.578 1 97.44 291 ASN A O 1
ATOM 2267 N N . ASP A 1 292 ? 23.391 -16.75 11.891 1 96.75 292 ASP A N 1
ATOM 2268 C CA . ASP A 1 292 ? 22.781 -15.609 12.562 1 96.75 292 ASP A CA 1
ATOM 2269 C C . ASP A 1 292 ? 22.156 -14.648 11.555 1 96.75 292 ASP A C 1
ATOM 2271 O O . ASP A 1 292 ? 22.469 -13.453 11.555 1 96.75 292 ASP A O 1
ATOM 2275 N N . VAL A 1 293 ? 21.422 -15.164 10.625 1 98.06 293 VAL A N 1
ATOM 2276 C CA . VAL A 1 293 ? 20.688 -14.414 9.617 1 98.06 293 VAL A CA 1
ATOM 2277 C C . VAL A 1 293 ? 19.188 -14.742 9.734 1 98.06 293 VAL A C 1
ATOM 2279 O O . VAL A 1 293 ? 18.812 -15.906 9.875 1 98.06 293 VAL A O 1
ATOM 2282 N N . PRO A 1 294 ? 18.328 -13.727 9.766 1 98.5 294 PRO A N 1
ATOM 2283 C CA . PRO A 1 294 ? 16.891 -14 9.859 1 98.5 294 PRO A CA 1
ATOM 2284 C C . PRO A 1 294 ? 16.359 -14.773 8.656 1 98.5 294 PRO A C 1
ATOM 2286 O O . PRO A 1 294 ? 16.812 -14.555 7.527 1 98.5 294 PRO A O 1
ATOM 2289 N N . LEU A 1 295 ? 15.375 -15.648 8.883 1 98.94 295 LEU A N 1
ATOM 2290 C CA . LEU A 1 295 ? 14.656 -16.375 7.848 1 98.94 295 LEU A CA 1
ATOM 2291 C C . LEU A 1 295 ? 13.219 -15.883 7.727 1 98.94 295 LEU A C 1
ATOM 2293 O O . LEU A 1 295 ? 12.492 -15.836 8.719 1 98.94 295 LEU A O 1
ATOM 2297 N N . HIS A 1 296 ? 12.859 -15.422 6.578 1 98.94 296 HIS A N 1
ATOM 2298 C CA . HIS A 1 296 ? 11.469 -15.102 6.273 1 98.94 296 HIS A CA 1
ATOM 2299 C C . HIS A 1 296 ? 10.805 -16.219 5.477 1 98.94 296 HIS A C 1
ATOM 2301 O O . HIS A 1 296 ? 11.328 -16.656 4.449 1 98.94 296 HIS A O 1
ATOM 2307 N N . VAL A 1 297 ? 9.695 -16.688 5.906 1 98.94 297 VAL A N 1
ATOM 2308 C CA . VAL A 1 297 ? 8.906 -17.688 5.176 1 98.94 297 VAL A CA 1
ATOM 2309 C C . VAL A 1 297 ? 7.77 -16.984 4.426 1 98.94 297 VAL A C 1
ATOM 2311 O O . VAL A 1 297 ? 6.863 -16.438 5.043 1 98.94 297 VAL A O 1
ATOM 2314 N N . ASP A 1 298 ? 7.875 -17 3.1 1 98.81 298 ASP A N 1
ATOM 2315 C CA . ASP A 1 298 ? 6.797 -16.484 2.264 1 98.81 298 ASP A CA 1
ATOM 2316 C C . ASP A 1 298 ? 5.66 -17.5 2.148 1 98.81 298 ASP A C 1
ATOM 2318 O O . ASP A 1 298 ? 5.723 -18.422 1.335 1 98.81 298 ASP A O 1
ATOM 2322 N N . ALA A 1 299 ? 4.656 -17.25 2.9 1 98.69 299 ALA A N 1
ATOM 2323 C CA . ALA A 1 299 ? 3.463 -18.094 2.877 1 98.69 299 ALA A CA 1
ATOM 2324 C C . ALA A 1 299 ? 2.236 -17.297 2.436 1 98.69 299 ALA A C 1
ATOM 2326 O O . ALA A 1 299 ? 1.119 -17.578 2.873 1 98.69 299 ALA A O 1
ATOM 2327 N N . CYS A 1 300 ? 2.441 -16.281 1.618 1 97.94 300 CYS A N 1
ATOM 2328 C CA . CYS A 1 300 ? 1.339 -15.445 1.171 1 97.94 300 CYS A CA 1
ATOM 2329 C C . CYS A 1 300 ? 0.251 -16.281 0.504 1 97.94 300 CYS A C 1
ATOM 2331 O O . CYS A 1 300 ? -0.933 -16.109 0.809 1 97.94 300 CYS A O 1
ATOM 2333 N N . LEU A 1 301 ? 0.63 -17.172 -0.327 1 95.62 301 LEU A N 1
ATOM 2334 C CA . LEU A 1 301 ? -0.325 -17.969 -1.092 1 95.62 301 LEU A CA 1
ATOM 2335 C C . LEU A 1 301 ? -0.863 -19.125 -0.256 1 95.62 301 LEU A C 1
ATOM 2337 O O . LEU A 1 301 ? -2.078 -19.297 -0.132 1 95.62 301 LEU A O 1
ATOM 2341 N N . GLY A 1 302 ? 0.015 -19.891 0.375 1 94 302 GLY A N 1
ATOM 2342 C CA . GLY A 1 302 ? -0.37 -21.188 0.922 1 94 302 GLY A CA 1
ATOM 2343 C C . GLY A 1 302 ? -0.475 -21.188 2.436 1 94 302 GLY A C 1
ATOM 2344 O O . GLY A 1 302 ? -0.866 -22.188 3.035 1 94 302 GLY A O 1
ATOM 2345 N N . GLY A 1 303 ? -0.225 -20.047 3.094 1 95.5 303 GLY A N 1
ATOM 2346 C CA . GLY A 1 303 ? -0.181 -20.031 4.547 1 95.5 303 GLY A CA 1
ATOM 2347 C C . GLY A 1 303 ? -1.484 -20.469 5.188 1 95.5 303 GLY A C 1
ATOM 2348 O O . GLY A 1 303 ? -1.499 -21.391 6.016 1 95.5 303 GLY A O 1
ATOM 2349 N N . PHE A 1 304 ? -2.541 -19.953 4.793 1 96.75 304 PHE A N 1
ATOM 2350 C CA . PHE A 1 304 ? -3.814 -20.203 5.461 1 96.75 304 PHE A CA 1
ATOM 2351 C C . PHE A 1 304 ? -4.371 -21.562 5.07 1 96.75 304 PHE A C 1
ATOM 2353 O O . PHE A 1 304 ? -5.074 -22.203 5.855 1 96.75 304 PHE A O 1
ATOM 2360 N N . VAL A 1 305 ? -4.012 -22.109 3.918 1 97.56 305 VAL A N 1
ATOM 2361 C CA . VAL A 1 305 ? -4.43 -23.469 3.604 1 97.56 305 VAL A CA 1
ATOM 2362 C C . VAL A 1 305 ? -3.525 -24.469 4.324 1 97.56 305 VAL A C 1
ATOM 2364 O O . VAL A 1 305 ? -4.004 -25.469 4.867 1 97.56 305 VAL A O 1
ATOM 2367 N N . ALA A 1 306 ? -2.256 -24.203 4.328 1 98.19 306 ALA A N 1
ATOM 2368 C CA . ALA A 1 306 ? -1.286 -25.078 4.98 1 98.19 306 ALA A CA 1
ATOM 2369 C C . ALA A 1 306 ? -1.547 -25.172 6.48 1 98.19 306 ALA A C 1
ATOM 2371 O O . ALA A 1 306 ? -1.364 -26.234 7.086 1 98.19 306 ALA A O 1
ATOM 2372 N N . ALA A 1 307 ? -1.954 -24.109 7.082 1 97.88 307 ALA A N 1
ATOM 2373 C CA . ALA A 1 307 ? -2.17 -24.047 8.523 1 97.88 307 ALA A CA 1
ATOM 2374 C C . ALA A 1 307 ? -3.285 -25 8.953 1 97.88 307 ALA A C 1
ATOM 2376 O O . ALA A 1 307 ? -3.273 -25.516 10.078 1 97.88 307 ALA A O 1
ATOM 2377 N N . PHE A 1 308 ? -4.258 -25.281 8.109 1 98.38 308 PHE A N 1
ATOM 2378 C CA . PHE A 1 308 ? -5.422 -26.078 8.469 1 98.38 308 PHE A CA 1
ATOM 2379 C C . PHE A 1 308 ? -5.273 -27.516 7.953 1 98.38 308 PHE A C 1
ATOM 2381 O O . PHE A 1 308 ? -6.074 -28.375 8.297 1 98.38 308 PHE A O 1
ATOM 2388 N N . MET A 1 309 ? -4.289 -27.797 7.16 1 98.5 309 MET A N 1
ATOM 2389 C CA . MET A 1 309 ? -4.102 -29.078 6.508 1 98.5 309 MET A CA 1
ATOM 2390 C C . MET A 1 309 ? -3.945 -30.203 7.539 1 98.5 309 MET A C 1
ATOM 2392 O O . MET A 1 309 ? -4.566 -31.25 7.414 1 98.5 309 MET A O 1
ATOM 2396 N N . PRO A 1 310 ? -3.082 -29.969 8.602 1 98.06 310 PRO A N 1
ATOM 2397 C CA . PRO A 1 310 ? -2.945 -31.047 9.578 1 98.06 310 PRO A CA 1
ATOM 2398 C C . PRO A 1 310 ? -4.277 -31.438 10.219 1 98.06 310 PRO A C 1
ATOM 2400 O O . PRO A 1 310 ? -4.59 -32.625 10.344 1 98.06 310 PRO A O 1
ATOM 2403 N N . ASP A 1 311 ? -5.078 -30.453 10.609 1 97.75 311 ASP A N 1
ATOM 2404 C CA . ASP A 1 311 ? -6.383 -30.719 11.211 1 97.75 311 ASP A CA 1
ATOM 2405 C C . ASP A 1 311 ? -7.328 -31.375 10.219 1 97.75 311 ASP A C 1
ATOM 2407 O O . ASP A 1 311 ? -8.266 -32.062 10.609 1 97.75 311 ASP A O 1
ATOM 2411 N N . ALA A 1 312 ? -7.082 -31.188 8.914 1 98.19 312 ALA A N 1
ATOM 2412 C CA . ALA A 1 312 ? -7.898 -31.781 7.863 1 98.19 312 ALA A CA 1
ATOM 2413 C C . ALA A 1 312 ? -7.391 -33.156 7.496 1 98.19 312 ALA A C 1
ATOM 2415 O O . ALA A 1 312 ? -7.957 -33.844 6.625 1 98.19 312 ALA A O 1
ATOM 2416 N N . GLY A 1 313 ? -6.301 -33.594 8.109 1 97.81 313 GLY A N 1
ATOM 2417 C CA . GLY A 1 313 ? -5.789 -34.938 7.902 1 97.81 313 GLY A CA 1
ATOM 2418 C C . GLY A 1 313 ? -4.742 -35.031 6.812 1 97.81 313 GLY A C 1
ATOM 2419 O O . GLY A 1 313 ? -4.402 -36.125 6.348 1 97.81 313 GLY A O 1
ATOM 2420 N N . HIS A 1 314 ? -4.297 -33.906 6.328 1 98 314 HIS A N 1
ATOM 2421 C CA . HIS A 1 314 ? -3.277 -33.875 5.289 1 98 314 HIS A CA 1
ATOM 2422 C C . HIS A 1 314 ? -1.909 -33.531 5.871 1 98 314 HIS A C 1
ATOM 2424 O O . HIS A 1 314 ? -1.808 -32.719 6.781 1 98 314 HIS A O 1
ATOM 2430 N N . ASN A 1 315 ? -0.926 -34.125 5.359 1 95.5 315 ASN A N 1
ATOM 2431 C CA . ASN A 1 315 ? 0.431 -33.906 5.844 1 95.5 315 ASN A CA 1
ATOM 2432 C C . ASN A 1 315 ? 1.071 -32.688 5.18 1 95.5 315 ASN A C 1
ATOM 2434 O O . ASN A 1 315 ? 0.885 -32.469 3.982 1 95.5 315 ASN A O 1
ATOM 2438 N N . ILE A 1 316 ? 1.8 -31.938 5.953 1 96.81 316 ILE A N 1
ATOM 2439 C CA . ILE A 1 316 ? 2.6 -30.812 5.477 1 96.81 316 ILE A CA 1
ATOM 2440 C C . ILE A 1 316 ? 3.83 -30.656 6.363 1 96.81 316 ILE A C 1
ATOM 2442 O O . ILE A 1 316 ? 3.754 -30.828 7.582 1 96.81 316 ILE A O 1
ATOM 2446 N N . PRO A 1 317 ? 4.977 -30.469 5.777 1 96.62 317 PRO A N 1
ATOM 2447 C CA . PRO A 1 317 ? 6.164 -30.25 6.609 1 96.62 317 PRO A CA 1
ATOM 2448 C C . PRO A 1 317 ? 6.047 -28.984 7.469 1 96.62 317 PRO A C 1
ATOM 2450 O O . PRO A 1 317 ? 5.344 -28.047 7.098 1 96.62 317 PRO A O 1
ATOM 2453 N N . VAL A 1 318 ? 6.773 -29.016 8.586 1 98 318 VAL A N 1
ATOM 2454 C CA . VAL A 1 318 ? 6.805 -27.859 9.469 1 98 318 VAL A CA 1
ATOM 2455 C C . VAL A 1 318 ? 7.41 -26.672 8.727 1 98 318 VAL A C 1
ATOM 2457 O O . VAL A 1 318 ? 8.391 -26.812 7.996 1 98 318 VAL A O 1
ATOM 2460 N N . PHE A 1 319 ? 6.781 -25.469 8.867 1 98.62 319 PHE A N 1
ATOM 2461 C CA . PHE A 1 319 ? 7.254 -24.344 8.078 1 98.62 319 PHE A CA 1
ATOM 2462 C C . PHE A 1 319 ? 7.102 -23.047 8.844 1 98.62 319 PHE A C 1
ATOM 2464 O O . PHE A 1 319 ? 7.391 -21.969 8.312 1 98.62 319 PHE A O 1
ATOM 2471 N N . ASP A 1 320 ? 6.645 -23.062 10.062 1 98.56 320 ASP A N 1
ATOM 2472 C CA . ASP A 1 320 ? 6.207 -21.844 10.742 1 98.56 320 ASP A CA 1
ATOM 2473 C C . ASP A 1 320 ? 7.043 -21.594 11.992 1 98.56 320 ASP A C 1
ATOM 2475 O O . ASP A 1 320 ? 8.188 -22.031 12.086 1 98.56 320 ASP A O 1
ATOM 2479 N N . PHE A 1 321 ? 6.539 -20.844 12.969 1 98.81 321 PHE A N 1
ATOM 2480 C CA . PHE A 1 321 ? 7.316 -20.328 14.094 1 98.81 321 PHE A CA 1
ATOM 2481 C C . PHE A 1 321 ? 7.734 -21.469 15.023 1 98.81 321 PHE A C 1
ATOM 2483 O O . PHE A 1 321 ? 8.5 -21.25 15.961 1 98.81 321 PHE A O 1
ATOM 2490 N N . ARG A 1 322 ? 7.297 -22.828 14.828 1 98.62 322 ARG A N 1
ATOM 2491 C CA . ARG A 1 322 ? 7.844 -23.984 15.547 1 98.62 322 ARG A CA 1
ATOM 2492 C C . ARG A 1 322 ? 9.336 -24.141 15.266 1 98.62 322 ARG A C 1
ATOM 2494 O O . ARG A 1 322 ? 10.062 -24.719 16.078 1 98.62 322 ARG A O 1
ATOM 2501 N N . LEU A 1 323 ? 9.766 -23.641 14.109 1 98.88 323 LEU A N 1
ATOM 2502 C CA . LEU A 1 323 ? 11.18 -23.641 13.758 1 98.88 323 LEU A CA 1
ATOM 2503 C C . LEU A 1 323 ? 11.875 -22.391 14.305 1 98.88 323 LEU A C 1
ATOM 2505 O O . LEU A 1 323 ? 11.469 -21.266 14.008 1 98.88 323 LEU A O 1
ATOM 2509 N N . PRO A 1 324 ? 12.953 -22.531 15.039 1 98.19 324 PRO A N 1
ATOM 2510 C CA . PRO A 1 324 ? 13.562 -21.391 15.734 1 98.19 324 PRO A CA 1
ATOM 2511 C C . PRO A 1 324 ? 14.203 -20.391 14.773 1 98.19 324 PRO A C 1
ATOM 2513 O O . PRO A 1 324 ? 14.375 -19.219 15.117 1 98.19 324 PRO A O 1
ATOM 2516 N N . GLY A 1 325 ? 14.531 -20.828 13.594 1 98.5 325 GLY A N 1
ATOM 2517 C CA . GLY A 1 325 ? 15.18 -19.938 12.648 1 98.5 325 GLY A CA 1
ATOM 2518 C C . GLY A 1 325 ? 14.211 -19.016 11.93 1 98.5 325 GLY A C 1
ATOM 2519 O O . GLY A 1 325 ? 14.625 -18.031 11.312 1 98.5 325 GLY A O 1
ATOM 2520 N N . VAL A 1 326 ? 12.875 -19.281 12.031 1 98.88 326 VAL A N 1
ATOM 2521 C CA . VAL A 1 326 ? 11.875 -18.469 11.359 1 98.88 326 VAL A CA 1
ATOM 2522 C C . VAL A 1 326 ? 11.688 -17.156 12.117 1 98.88 326 VAL A C 1
ATOM 2524 O O . VAL A 1 326 ? 11.148 -17.141 13.227 1 98.88 326 VAL A O 1
ATOM 2527 N N . SER A 1 327 ? 12.109 -16.062 11.461 1 98.88 327 SER A N 1
ATOM 2528 C CA . SER A 1 327 ? 12.07 -14.742 12.094 1 98.88 327 SER A CA 1
ATOM 2529 C C . SER A 1 327 ? 10.805 -13.984 11.711 1 98.88 327 SER A C 1
ATOM 2531 O O . SER A 1 327 ? 10.328 -13.133 12.469 1 98.88 327 SER A O 1
ATOM 2533 N N . SER A 1 328 ? 10.328 -14.25 10.578 1 98.94 328 SER A N 1
ATOM 2534 C CA . SER A 1 328 ? 9.117 -13.586 10.102 1 98.94 328 SER A CA 1
ATOM 2535 C C . SER A 1 328 ? 8.383 -14.43 9.078 1 98.94 328 SER A C 1
ATOM 2537 O O . SER A 1 328 ? 8.961 -15.352 8.492 1 98.94 328 SER A O 1
ATOM 2539 N N . MET A 1 329 ? 7.113 -14.156 8.906 1 98.81 329 MET A N 1
ATOM 2540 C CA . MET A 1 329 ? 6.266 -14.836 7.934 1 98.81 329 MET A CA 1
ATOM 2541 C C . MET A 1 329 ? 5.246 -13.875 7.328 1 98.81 329 MET A C 1
ATOM 2543 O O . MET A 1 329 ? 4.852 -12.906 7.969 1 98.81 329 MET A O 1
ATOM 2547 N N . SER A 1 330 ? 4.898 -14.07 6.133 1 98.81 330 SER A N 1
ATOM 2548 C CA . SER A 1 330 ? 3.771 -13.398 5.504 1 98.81 330 SER A CA 1
ATOM 2549 C C . SER A 1 330 ? 2.691 -14.391 5.09 1 98.81 330 SER A C 1
ATOM 2551 O O . SER A 1 330 ? 2.998 -15.508 4.668 1 98.81 330 SER A O 1
ATOM 2553 N N . ALA A 1 331 ? 1.463 -14.055 5.215 1 98.69 331 ALA A N 1
ATOM 2554 C CA . ALA A 1 331 ? 0.325 -14.898 4.859 1 98.69 331 ALA A CA 1
ATOM 2555 C C . ALA A 1 331 ? -0.882 -14.055 4.465 1 98.69 331 ALA A C 1
ATOM 2557 O O . ALA A 1 331 ? -1.268 -13.133 5.195 1 98.69 331 ALA A O 1
ATOM 2558 N N . ASP A 1 332 ? -1.479 -14.367 3.328 1 98.06 332 ASP A N 1
ATOM 2559 C CA . ASP A 1 332 ? -2.564 -13.539 2.803 1 98.06 332 ASP A CA 1
ATOM 2560 C C . ASP A 1 332 ? -3.91 -13.977 3.373 1 98.06 332 ASP A C 1
ATOM 2562 O O . ASP A 1 332 ? -4.375 -15.094 3.105 1 98.06 332 ASP A O 1
ATOM 2566 N N . THR A 1 333 ? -4.578 -13.062 4.047 1 97.88 333 THR A N 1
ATOM 2567 C CA . THR A 1 333 ? -5.922 -13.328 4.543 1 97.88 333 THR A CA 1
ATOM 2568 C C . THR A 1 333 ? -6.934 -13.328 3.4 1 97.88 333 THR A C 1
ATOM 2570 O O . THR A 1 333 ? -7.992 -13.953 3.498 1 97.88 333 THR A O 1
ATOM 2573 N N . HIS A 1 334 ? -6.617 -12.648 2.301 1 96.06 334 HIS A N 1
ATOM 2574 C CA . HIS A 1 334 ? -7.578 -12.492 1.216 1 96.06 334 HIS A CA 1
ATOM 2575 C C . HIS A 1 334 ? -7.477 -13.641 0.218 1 96.06 334 HIS A C 1
ATOM 2577 O O . HIS A 1 334 ? -8.164 -13.641 -0.806 1 96.06 334 HIS A O 1
ATOM 2583 N N . LYS A 1 335 ? -6.609 -14.602 0.397 1 96.75 335 LYS A N 1
ATOM 2584 C CA . LYS A 1 335 ? -6.547 -15.812 -0.419 1 96.75 335 LYS A CA 1
ATOM 2585 C C . LYS A 1 335 ? -7.297 -16.969 0.244 1 96.75 335 LYS A C 1
ATOM 2587 O O . LYS A 1 335 ? -8.523 -16.922 0.365 1 96.75 335 LYS A O 1
ATOM 2592 N N . TYR A 1 336 ? -6.621 -17.906 0.878 1 97.75 336 TYR A N 1
ATOM 2593 C CA . TYR A 1 336 ? -7.305 -19.047 1.483 1 97.75 336 TYR A CA 1
ATOM 2594 C C . TYR A 1 336 ? -7.844 -18.688 2.863 1 97.75 336 TYR A C 1
ATOM 2596 O O . TYR A 1 336 ? -8.492 -19.5 3.514 1 97.75 336 TYR A O 1
ATOM 2604 N N . GLY A 1 337 ? -7.57 -17.422 3.332 1 97.19 337 GLY A N 1
ATOM 2605 C CA . GLY A 1 337 ? -8.289 -16.891 4.48 1 97.19 337 GLY A CA 1
ATOM 2606 C C . GLY A 1 337 ? -9.688 -16.406 4.137 1 97.19 337 GLY A C 1
ATOM 2607 O O . GLY A 1 337 ? -10.484 -16.109 5.027 1 97.19 337 GLY A O 1
ATOM 2608 N N . PHE A 1 338 ? -10.047 -16.281 2.977 1 97.56 338 PHE A N 1
ATOM 2609 C CA . PHE A 1 338 ? -11.352 -16.094 2.363 1 97.56 338 PHE A CA 1
ATOM 2610 C C . PHE A 1 338 ? -11.867 -14.672 2.613 1 97.56 338 PHE A C 1
ATOM 2612 O O . PHE A 1 338 ? -13.031 -14.367 2.35 1 97.56 338 PHE A O 1
ATOM 2619 N N . ALA A 1 339 ? -11.023 -13.773 3.217 1 97.25 339 ALA A N 1
ATOM 2620 C CA . ALA A 1 339 ? -11.375 -12.359 3.332 1 97.25 339 ALA A CA 1
ATOM 2621 C C . ALA A 1 339 ? -11.367 -11.68 1.966 1 97.25 339 ALA A C 1
ATOM 2623 O O . ALA A 1 339 ? -10.758 -12.18 1.018 1 97.25 339 ALA A O 1
ATOM 2624 N N . PRO A 1 340 ? -12.102 -10.562 1.816 1 94.44 340 PRO A N 1
ATOM 2625 C CA . PRO A 1 340 ? -12.023 -9.812 0.563 1 94.44 340 PRO A CA 1
ATOM 2626 C C . PRO A 1 340 ? -10.609 -9.312 0.27 1 94.44 340 PRO A C 1
ATOM 2628 O O . PRO A 1 340 ? -9.766 -9.25 1.174 1 94.44 340 PRO A O 1
ATOM 2631 N N . LYS A 1 341 ? -10.406 -8.953 -1.017 1 93.88 341 LYS A N 1
ATOM 2632 C CA . LYS A 1 341 ? -9.102 -8.438 -1.418 1 93.88 341 LYS A CA 1
ATOM 2633 C C . LYS A 1 341 ? -8.742 -7.176 -0.636 1 93.88 341 LYS A C 1
ATOM 2635 O O . LYS A 1 341 ? -9.609 -6.336 -0.377 1 93.88 341 LYS A O 1
ATOM 2640 N N . GLY A 1 342 ? -7.41 -7.09 -0.235 1 94.12 342 GLY A N 1
ATOM 2641 C CA . GLY A 1 342 ? -6.984 -5.848 0.388 1 94.12 342 GLY A CA 1
ATOM 2642 C C . GLY A 1 342 ? -6.406 -6.043 1.776 1 94.12 342 GLY A C 1
ATOM 2643 O O . GLY A 1 342 ? -6.062 -5.07 2.455 1 94.12 342 GLY A O 1
ATOM 2644 N N . THR A 1 343 ? -6.301 -7.277 2.242 1 96.12 343 THR A N 1
ATOM 2645 C CA . THR A 1 343 ? -5.691 -7.508 3.549 1 96.12 343 THR A CA 1
ATOM 2646 C C . THR A 1 343 ? -4.703 -8.672 3.486 1 96.12 343 THR A C 1
ATOM 2648 O O . THR A 1 343 ? -4.871 -9.594 2.684 1 96.12 343 THR A O 1
ATOM 2651 N N . SER A 1 344 ? -3.744 -8.625 4.254 1 98.19 344 SER A N 1
ATOM 2652 C CA . SER A 1 344 ? -2.703 -9.617 4.5 1 98.19 344 SER A CA 1
ATOM 2653 C C . SER A 1 344 ? -2.049 -9.406 5.859 1 98.19 344 SER A C 1
ATOM 2655 O O . SER A 1 344 ? -2.359 -8.445 6.562 1 98.19 344 SER A O 1
ATOM 2657 N N . VAL A 1 345 ? -1.209 -10.32 6.309 1 98.62 345 VAL A N 1
ATOM 2658 C CA . VAL A 1 345 ? -0.508 -10.133 7.574 1 98.62 345 VAL A CA 1
ATOM 2659 C C . VAL A 1 345 ? 0.985 -10.391 7.379 1 98.62 345 VAL A C 1
ATOM 2661 O O . VAL A 1 345 ? 1.378 -11.227 6.562 1 98.62 345 VAL A O 1
ATOM 2664 N N . VAL A 1 346 ? 1.75 -9.672 7.992 1 98.88 346 VAL A N 1
ATOM 2665 C CA . VAL A 1 346 ? 3.168 -9.945 8.203 1 98.88 346 VAL A CA 1
ATOM 2666 C C . VAL A 1 346 ? 3.439 -10.148 9.688 1 98.88 346 VAL A C 1
ATOM 2668 O O . VAL A 1 346 ? 3.031 -9.328 10.516 1 98.88 346 VAL A O 1
ATOM 2671 N N . LEU A 1 347 ? 4.039 -11.219 10.016 1 98.88 347 LEU A N 1
ATOM 2672 C CA . LEU A 1 347 ? 4.262 -11.633 11.391 1 98.88 347 LEU A CA 1
ATOM 2673 C C . LEU A 1 347 ? 5.75 -11.688 11.711 1 98.88 347 LEU A C 1
ATOM 2675 O O . LEU A 1 347 ? 6.566 -12 10.836 1 98.88 347 LEU A O 1
ATOM 2679 N N . TYR A 1 348 ? 6.086 -11.391 12.906 1 98.88 348 TYR A N 1
ATOM 2680 C CA . TYR A 1 348 ? 7.469 -11.391 13.367 1 98.88 348 TYR A CA 1
ATOM 2681 C C . TYR A 1 348 ? 7.613 -12.195 14.648 1 98.88 348 TYR A C 1
ATOM 2683 O O . TYR A 1 348 ? 6.711 -12.219 15.492 1 98.88 348 TYR A O 1
ATOM 2691 N N . ARG A 1 349 ? 8.742 -12.844 14.836 1 98.5 349 ARG A N 1
ATOM 2692 C CA . ARG A 1 349 ? 9.047 -13.625 16.031 1 98.5 349 ARG A CA 1
ATOM 2693 C C . ARG A 1 349 ? 9.219 -12.727 17.25 1 98.5 349 ARG A C 1
ATOM 2695 O O . ARG A 1 349 ? 8.992 -13.148 18.375 1 98.5 349 ARG A O 1
ATOM 2702 N N . LYS A 1 350 ? 9.773 -11.523 17.047 1 96.62 350 LYS A N 1
ATOM 2703 C CA . LYS A 1 350 ? 10.023 -10.602 18.156 1 96.62 350 LYS A CA 1
ATOM 2704 C C . LYS A 1 350 ? 9.688 -9.172 17.766 1 96.62 350 LYS A C 1
ATOM 2706 O O . LYS A 1 350 ? 9.773 -8.797 16.594 1 96.62 350 LYS A O 1
ATOM 2711 N N . ALA A 1 351 ? 9.391 -8.336 18.797 1 95.38 351 ALA A N 1
ATOM 2712 C CA . ALA A 1 351 ? 8.984 -6.949 18.609 1 95.38 351 ALA A CA 1
ATOM 2713 C C . ALA A 1 351 ? 10.117 -6.125 18 1 95.38 351 ALA A C 1
ATOM 2715 O O . ALA A 1 351 ? 9.875 -5.199 17.219 1 95.38 351 ALA A O 1
ATOM 2716 N N . GLU A 1 352 ? 11.305 -6.496 18.312 1 94.44 352 GLU A N 1
ATOM 2717 C CA . GLU A 1 352 ? 12.461 -5.781 17.797 1 94.44 352 GLU A CA 1
ATOM 2718 C C . GLU A 1 352 ? 12.438 -5.73 16.266 1 94.44 352 GLU A C 1
ATOM 2720 O O . GLU A 1 352 ? 12.75 -4.699 15.664 1 94.44 352 GLU A O 1
ATOM 2725 N N . TYR A 1 353 ? 12.125 -6.875 15.641 1 97.56 353 TYR A N 1
ATOM 2726 C CA . TYR A 1 353 ? 12.047 -6.922 14.18 1 97.56 353 TYR A CA 1
ATOM 2727 C C . TYR A 1 353 ? 10.961 -5.996 13.656 1 97.56 353 TYR A C 1
ATOM 2729 O O . TYR A 1 353 ? 11.188 -5.227 12.719 1 97.56 353 TYR A O 1
ATOM 2737 N N . ARG A 1 354 ? 9.773 -6.043 14.297 1 97.75 354 ARG A N 1
ATOM 2738 C CA . ARG A 1 354 ? 8.641 -5.227 13.867 1 97.75 354 ARG A CA 1
ATOM 2739 C C . ARG A 1 354 ? 8.953 -3.74 14.008 1 97.75 354 ARG A C 1
ATOM 2741 O O . ARG A 1 354 ? 8.508 -2.93 13.188 1 97.75 354 ARG A O 1
ATOM 2748 N N . HIS A 1 355 ? 9.742 -3.33 15.023 1 96.19 355 HIS A N 1
ATOM 2749 C CA . HIS A 1 355 ? 10.094 -1.933 15.25 1 96.19 355 HIS A CA 1
ATOM 2750 C C . HIS A 1 355 ? 10.867 -1.366 14.062 1 96.19 355 HIS A C 1
ATOM 2752 O O . HIS A 1 355 ? 10.805 -0.166 13.789 1 96.19 355 HIS A O 1
ATOM 2758 N N . HIS A 1 356 ? 11.586 -2.266 13.352 1 96.56 356 HIS A N 1
ATOM 2759 C CA . HIS A 1 356 ? 12.344 -1.815 12.188 1 96.56 356 HIS A CA 1
ATOM 2760 C C . HIS A 1 356 ? 11.445 -1.686 10.961 1 96.56 356 HIS A C 1
ATOM 2762 O O . HIS A 1 356 ? 11.852 -1.12 9.945 1 96.56 356 HIS A O 1
ATOM 2768 N N . GLN A 1 357 ? 10.234 -2.25 11.086 1 97.44 357 GLN A N 1
ATOM 2769 C CA . GLN A 1 357 ? 9.219 -2.039 10.055 1 97.44 357 GLN A CA 1
ATOM 2770 C C . GLN A 1 357 ? 8.633 -0.635 10.141 1 97.44 357 GLN A C 1
ATOM 2772 O O . GLN A 1 357 ? 8.328 -0.017 9.117 1 97.44 357 GLN A O 1
ATOM 2777 N N . TYR A 1 358 ? 8.5 -0.07 11.312 1 96.44 358 TYR A N 1
ATOM 2778 C CA . TYR A 1 358 ? 7.836 1.21 11.547 1 96.44 358 TYR A CA 1
ATOM 2779 C C . TYR A 1 358 ? 8.648 2.357 10.953 1 96.44 358 TYR A C 1
ATOM 2781 O O . TYR A 1 358 ? 9.867 2.268 10.844 1 96.44 358 TYR A O 1
ATOM 2789 N N . THR A 1 359 ? 7.945 3.357 10.5 1 95.06 359 THR A N 1
ATOM 2790 C CA . THR A 1 359 ? 8.555 4.641 10.164 1 95.06 359 THR A CA 1
ATOM 2791 C C . THR A 1 359 ? 8.102 5.723 11.133 1 95.06 359 THR A C 1
ATOM 2793 O O . THR A 1 359 ? 6.914 5.816 11.461 1 95.06 359 THR A O 1
ATOM 2796 N N . VAL A 1 360 ? 9.031 6.5 11.609 1 91.31 360 VAL A N 1
ATOM 2797 C CA . VAL A 1 360 ? 8.734 7.559 12.57 1 91.31 360 VAL A CA 1
ATOM 2798 C C . VAL A 1 360 ? 9.391 8.859 12.125 1 91.31 360 VAL A C 1
ATOM 2800 O O . VAL A 1 360 ? 10.531 8.859 11.648 1 91.31 360 VAL A O 1
ATOM 2803 N N . THR A 1 361 ? 8.648 9.883 12.109 1 90.19 361 THR A N 1
ATOM 2804 C CA . THR A 1 361 ? 9.133 11.234 11.867 1 90.19 361 THR A CA 1
ATOM 2805 C C . THR A 1 361 ? 8.891 12.125 13.086 1 90.19 361 THR A C 1
ATOM 2807 O O . THR A 1 361 ? 7.758 12.242 13.555 1 90.19 361 THR A O 1
ATOM 2810 N N . THR A 1 362 ? 9.93 12.781 13.57 1 86.94 362 THR A N 1
ATOM 2811 C CA . THR A 1 362 ? 9.789 13.469 14.844 1 86.94 362 THR A CA 1
ATOM 2812 C C . THR A 1 362 ? 9.938 14.977 14.664 1 86.94 362 THR A C 1
ATOM 2814 O O . THR A 1 362 ? 9.586 15.758 15.555 1 86.94 362 THR A O 1
ATOM 2817 N N . GLU A 1 363 ? 10.367 15.453 13.516 1 86.69 363 GLU A N 1
ATOM 2818 C CA . GLU A 1 363 ? 10.695 16.859 13.367 1 86.69 363 GLU A CA 1
ATOM 2819 C C . GLU A 1 363 ? 9.664 17.594 12.523 1 86.69 363 GLU A C 1
ATOM 2821 O O . GLU A 1 363 ? 9.789 18.797 12.266 1 86.69 363 GLU A O 1
ATOM 2826 N N . TRP A 1 364 ? 8.625 16.938 12.164 1 91.25 364 TRP A N 1
ATOM 2827 C CA . TRP A 1 364 ? 7.586 17.469 11.289 1 91.25 364 TRP A CA 1
ATOM 2828 C C . TRP A 1 364 ? 6.691 18.453 12.055 1 91.25 364 TRP A C 1
ATOM 2830 O O . TRP A 1 364 ? 6.176 18.125 13.125 1 91.25 364 TRP A O 1
ATOM 2840 N N . PRO A 1 365 ? 6.449 19.672 11.492 1 93.19 365 PRO A N 1
ATOM 2841 C CA . PRO A 1 365 ? 5.605 20.656 12.188 1 93.19 365 PRO A CA 1
ATOM 2842 C C . PRO A 1 365 ? 4.199 20.125 12.469 1 93.19 365 PRO A C 1
ATOM 2844 O O . PRO A 1 365 ? 3.518 20.609 13.367 1 93.19 365 PRO A O 1
ATOM 2847 N N . GLY A 1 366 ? 3.812 19.172 11.672 1 91.56 366 GLY A N 1
ATOM 2848 C CA . GLY A 1 366 ? 2.494 18.594 11.867 1 91.56 366 GLY A CA 1
ATOM 2849 C C . GLY A 1 366 ? 2.432 17.641 13.047 1 91.56 366 GLY A C 1
ATOM 2850 O O . GLY A 1 366 ? 1.378 17.062 13.328 1 91.56 366 GLY A O 1
ATOM 2851 N N . GLY A 1 367 ? 3.551 17.438 13.781 1 87.31 367 GLY A N 1
ATOM 2852 C CA . GLY A 1 367 ? 3.594 16.578 14.961 1 87.31 367 GLY A CA 1
ATOM 2853 C C . GLY A 1 367 ? 4.508 15.375 14.789 1 87.31 367 GLY A C 1
ATOM 2854 O O . GLY A 1 367 ? 5.254 15.289 13.812 1 87.31 367 GLY A O 1
ATOM 2855 N N . VAL A 1 368 ? 4.488 14.562 15.867 1 83.75 368 VAL A N 1
ATOM 2856 C CA . VAL A 1 368 ? 5.188 13.289 15.789 1 83.75 368 VAL A CA 1
ATOM 2857 C C . VAL A 1 368 ? 4.332 12.273 15.039 1 83.75 368 VAL A C 1
ATOM 2859 O O . VAL A 1 368 ? 3.16 12.07 15.359 1 83.75 368 VAL A O 1
ATOM 2862 N N . TYR A 1 369 ? 4.926 11.781 14.055 1 87.81 369 TYR A N 1
ATOM 2863 C CA . TYR A 1 369 ? 4.172 10.867 13.203 1 87.81 369 TYR A CA 1
ATOM 2864 C C . TYR A 1 369 ? 4.824 9.492 13.172 1 87.81 369 TYR A C 1
ATOM 2866 O O . TYR A 1 369 ? 6.051 9.383 13.078 1 87.81 369 TYR A O 1
ATOM 2874 N N . GLY A 1 370 ? 4.039 8.469 13.375 1 90.69 370 GLY A N 1
ATOM 2875 C CA . GLY A 1 370 ? 4.457 7.082 13.25 1 90.69 370 GLY A CA 1
ATOM 2876 C C . GLY A 1 370 ? 3.477 6.23 12.469 1 90.69 370 GLY A C 1
ATOM 2877 O O . GLY A 1 370 ? 2.264 6.406 12.586 1 90.69 370 GLY A O 1
ATOM 2878 N N . SER A 1 371 ? 3.99 5.367 11.68 1 93.31 371 SER A N 1
ATOM 2879 C CA . SER A 1 371 ? 3.127 4.469 10.914 1 93.31 371 SER A CA 1
ATOM 2880 C C . SER A 1 371 ? 3.68 3.047 10.906 1 93.31 371 SER A C 1
ATOM 2882 O O . SER A 1 371 ? 4.883 2.846 10.734 1 93.31 371 SER A O 1
ATOM 2884 N N . PRO A 1 372 ? 2.812 2.08 11.078 1 94.31 372 PRO A N 1
ATOM 2885 C CA . PRO A 1 372 ? 3.262 0.687 11.117 1 94.31 372 PRO A CA 1
ATOM 2886 C C . PRO A 1 372 ? 3.492 0.106 9.727 1 94.31 372 PRO A C 1
ATOM 2888 O O . PRO A 1 372 ? 4.203 -0.891 9.578 1 94.31 372 PRO A O 1
ATOM 2891 N N . THR A 1 373 ? 2.84 0.64 8.727 1 95.81 373 THR A N 1
ATOM 2892 C CA . THR A 1 373 ? 2.869 0.06 7.383 1 95.81 373 THR A CA 1
ATOM 2893 C C . THR A 1 373 ? 3.078 1.144 6.332 1 95.81 373 THR A C 1
ATOM 2895 O O . THR A 1 373 ? 3.412 2.283 6.66 1 95.81 373 THR A O 1
ATOM 2898 N N . VAL A 1 374 ? 2.943 0.782 5.055 1 94.94 374 VAL A N 1
ATOM 2899 C CA . VAL A 1 374 ? 3.211 1.71 3.961 1 94.94 374 VAL A CA 1
ATOM 2900 C C . VAL A 1 374 ? 2.332 2.949 4.109 1 94.94 374 VAL A C 1
ATOM 2902 O O . VAL A 1 374 ? 2.836 4.074 4.133 1 94.94 374 VAL A O 1
ATOM 2905 N N . ASN A 1 375 ? 1.086 2.672 4.215 1 93.44 375 ASN A N 1
ATOM 2906 C CA . ASN A 1 375 ? 0.166 3.791 4.391 1 93.44 375 ASN A CA 1
ATOM 2907 C C . ASN A 1 375 ? 0.026 4.176 5.859 1 93.44 375 ASN A C 1
ATOM 2909 O O . ASN A 1 375 ? 0.039 3.312 6.738 1 93.44 375 ASN A O 1
ATOM 2913 N N . GLY A 1 376 ? -0.026 5.496 6.105 1 91.12 376 GLY A N 1
ATOM 2914 C CA . GLY A 1 376 ? -0.452 5.938 7.426 1 91.12 376 GLY A CA 1
ATOM 2915 C C . GLY A 1 376 ? -1.937 5.738 7.668 1 91.12 376 GLY A C 1
ATOM 2916 O O . GLY A 1 376 ? -2.328 4.949 8.531 1 91.12 376 GLY A O 1
ATOM 2917 N N . SER A 1 377 ? -2.682 6.426 6.828 1 90.38 377 SER A N 1
ATOM 2918 C CA . SER A 1 377 ? -4.117 6.164 6.816 1 90.38 377 SER A CA 1
ATOM 2919 C C . SER A 1 377 ? -4.438 4.855 6.109 1 90.38 377 SER A C 1
ATOM 2921 O O . SER A 1 377 ? -3.885 4.566 5.043 1 90.38 377 SER A O 1
ATOM 2923 N N . ARG A 1 378 ? -5.219 4.043 6.75 1 92.75 378 ARG A N 1
ATOM 2924 C CA . ARG A 1 378 ? -5.578 2.74 6.203 1 92.75 378 ARG A CA 1
ATOM 2925 C C . ARG A 1 378 ? -7.086 2.525 6.234 1 92.75 378 ARG A C 1
ATOM 2927 O O . ARG A 1 378 ? -7.801 3.217 6.969 1 92.75 378 ARG A O 1
ATOM 2934 N N . ALA A 1 379 ? -7.543 1.591 5.461 1 94.06 379 ALA A N 1
ATOM 2935 C CA . ALA A 1 379 ? -8.969 1.332 5.309 1 94.06 379 ALA A CA 1
ATOM 2936 C C . ALA A 1 379 ? -9.492 0.449 6.441 1 94.06 379 ALA A C 1
ATOM 2938 O O . ALA A 1 379 ? -9.375 -0.777 6.383 1 94.06 379 ALA A O 1
ATOM 2939 N N . GLY A 1 380 ? -10.141 1.101 7.43 1 95.19 380 GLY A N 1
ATOM 2940 C CA . GLY A 1 380 ? -10.711 0.333 8.523 1 95.19 380 GLY A CA 1
ATOM 2941 C C . GLY A 1 380 ? -11.766 -0.658 8.078 1 95.19 380 GLY A C 1
ATOM 2942 O O . GLY A 1 380 ? -11.938 -1.714 8.688 1 95.19 380 GLY A O 1
ATOM 2943 N N . GLY A 1 381 ? -12.453 -0.293 6.988 1 96.06 381 GLY A N 1
ATOM 2944 C CA . GLY A 1 381 ? -13.469 -1.185 6.445 1 96.06 381 GLY A CA 1
ATOM 2945 C C . GLY A 1 381 ? -12.914 -2.539 6.043 1 96.06 381 GLY A C 1
ATOM 2946 O O . GLY A 1 381 ? -13.555 -3.568 6.27 1 96.06 381 GLY A O 1
ATOM 2947 N N . LEU A 1 382 ? -11.766 -2.57 5.434 1 97.19 382 LEU A N 1
ATOM 2948 C CA . LEU A 1 382 ? -11.164 -3.824 4.996 1 97.19 382 LEU A CA 1
ATOM 2949 C C . LEU A 1 382 ? -10.703 -4.656 6.191 1 97.19 382 LEU A C 1
ATOM 2951 O O . LEU A 1 382 ? -10.789 -5.887 6.164 1 97.19 382 LEU A O 1
ATOM 2955 N N . ILE A 1 383 ? -10.188 -3.994 7.207 1 97.31 383 ILE A N 1
ATOM 2956 C CA . ILE A 1 383 ? -9.789 -4.676 8.43 1 97.31 383 ILE A CA 1
ATOM 2957 C C . ILE A 1 383 ? -11 -5.348 9.07 1 97.31 383 ILE A C 1
ATOM 2959 O O . ILE A 1 383 ? -10.938 -6.52 9.453 1 97.31 383 ILE A O 1
ATOM 2963 N N . ALA A 1 384 ? -12.094 -4.594 9.133 1 97.75 384 ALA A N 1
ATOM 2964 C CA . ALA A 1 384 ? -13.328 -5.125 9.719 1 97.75 384 ALA A CA 1
ATOM 2965 C C . ALA A 1 384 ? -13.867 -6.293 8.891 1 97.75 384 ALA A C 1
ATOM 2967 O O . ALA A 1 384 ? -14.352 -7.281 9.453 1 97.75 384 ALA A O 1
ATOM 2968 N N . ALA A 1 385 ? -13.82 -6.152 7.602 1 98.12 385 ALA A N 1
ATOM 2969 C CA . ALA A 1 385 ? -14.297 -7.219 6.723 1 98.12 385 ALA A CA 1
ATOM 2970 C C . ALA A 1 385 ? -13.484 -8.492 6.922 1 98.12 385 ALA A C 1
ATOM 2972 O O . ALA A 1 385 ? -14.039 -9.594 6.918 1 98.12 385 ALA A O 1
ATOM 2973 N N . CYS A 1 386 ? -12.211 -8.383 7.023 1 98.38 386 CYS A N 1
ATOM 2974 C CA . CYS A 1 386 ? -11.336 -9.523 7.273 1 98.38 386 CYS A CA 1
ATOM 2975 C C . CYS A 1 386 ? -11.664 -10.188 8.609 1 98.38 386 CYS A C 1
ATOM 2977 O O . CYS A 1 386 ? -11.82 -11.406 8.68 1 98.38 386 CYS A O 1
ATOM 2979 N N . TRP A 1 387 ? -11.742 -9.336 9.656 1 98.44 387 TRP A N 1
ATOM 2980 C CA . TRP A 1 387 ? -12.086 -9.836 10.984 1 98.44 387 TRP A CA 1
ATOM 2981 C C . TRP A 1 387 ? -13.414 -10.586 10.953 1 98.44 387 TRP A C 1
ATOM 2983 O O . TRP A 1 387 ? -13.516 -11.695 11.484 1 98.44 387 TRP A O 1
ATOM 2993 N N . ALA A 1 388 ? -14.414 -9.984 10.336 1 98.44 388 ALA A N 1
ATOM 2994 C CA . ALA A 1 388 ? -15.75 -10.57 10.258 1 98.44 388 ALA A CA 1
ATOM 2995 C C . ALA A 1 388 ? -15.711 -11.914 9.531 1 98.44 388 ALA A C 1
ATOM 2997 O O . ALA A 1 388 ? -16.391 -12.859 9.93 1 98.44 388 ALA A O 1
ATOM 2998 N N . THR A 1 389 ? -14.938 -12.008 8.461 1 98.44 389 THR A N 1
ATOM 2999 C CA . THR A 1 389 ? -14.797 -13.25 7.715 1 98.44 389 THR A CA 1
ATOM 3000 C C . THR A 1 389 ? -14.227 -14.352 8.602 1 98.44 389 THR A C 1
ATOM 3002 O O . THR A 1 389 ? -14.758 -15.461 8.633 1 98.44 389 THR A O 1
ATOM 3005 N N . MET A 1 390 ? -13.188 -14.055 9.297 1 98.31 390 MET A N 1
ATOM 3006 C CA . MET A 1 390 ? -12.531 -15.039 10.156 1 98.31 390 MET A CA 1
ATOM 3007 C C . MET A 1 390 ? -13.469 -15.523 11.25 1 98.31 390 MET A C 1
ATOM 3009 O O . MET A 1 390 ? -13.539 -16.719 11.523 1 98.31 390 MET A O 1
ATOM 3013 N N . MET A 1 391 ? -14.219 -14.578 11.852 1 97.81 391 MET A N 1
ATOM 3014 C CA . MET A 1 391 ? -15.156 -14.914 12.922 1 97.81 391 MET A CA 1
ATOM 3015 C C . MET A 1 391 ? -16.297 -15.766 12.383 1 97.81 391 MET A C 1
ATOM 3017 O O . MET A 1 391 ? -16.781 -16.672 13.07 1 97.81 391 MET A O 1
ATOM 3021 N N . TYR A 1 392 ? -16.734 -15.477 11.203 1 98.31 392 TYR A N 1
ATOM 3022 C CA . TYR A 1 392 ? -17.891 -16.141 10.625 1 98.31 392 TYR A CA 1
ATOM 3023 C C . TYR A 1 392 ? -17.531 -17.547 10.156 1 98.31 392 TYR A C 1
ATOM 3025 O O . TYR A 1 392 ? -18.297 -18.5 10.359 1 98.31 392 TYR A O 1
ATOM 3033 N N . VAL A 1 393 ? -16.422 -17.734 9.469 1 97.81 393 VAL A N 1
ATOM 3034 C CA . VAL A 1 393 ? -16 -19.031 8.938 1 97.81 393 VAL A CA 1
ATOM 3035 C C . VAL A 1 393 ? -15.656 -19.969 10.086 1 97.81 393 VAL A C 1
ATOM 3037 O O . VAL A 1 393 ? -16.25 -21.047 10.211 1 97.81 393 VAL A O 1
ATOM 3040 N N . GLY A 1 394 ? -14.773 -19.422 11.016 1 97.44 394 GLY A N 1
ATOM 3041 C CA . GLY A 1 394 ? -14.367 -20.25 12.148 1 97.44 394 GLY A CA 1
ATOM 3042 C C . GLY A 1 394 ? -13.438 -21.375 11.773 1 97.44 394 GLY A C 1
ATOM 3043 O O . GLY A 1 394 ? -13.336 -21.734 10.594 1 97.44 394 GLY A O 1
ATOM 3044 N N . LYS A 1 395 ? -12.844 -21.984 12.703 1 98 395 LYS A N 1
ATOM 3045 C CA . LYS A 1 395 ? -11.797 -22.984 12.484 1 98 395 LYS A CA 1
ATOM 3046 C C . LYS A 1 395 ? -12.359 -24.234 11.82 1 98 395 LYS A C 1
ATOM 3048 O O . LYS A 1 395 ? -11.773 -24.734 10.859 1 98 395 LYS A O 1
ATOM 3053 N N . ALA A 1 396 ? -13.445 -24.719 12.25 1 98.19 396 ALA A N 1
ATOM 3054 C CA . ALA A 1 396 ? -14.016 -25.953 11.734 1 98.19 396 ALA A CA 1
ATOM 3055 C C . ALA A 1 396 ? -14.305 -25.859 10.242 1 98.19 396 ALA A C 1
ATOM 3057 O O . ALA A 1 396 ? -14.016 -26.781 9.477 1 98.19 396 ALA A O 1
ATOM 3058 N N . ARG A 1 397 ? -14.945 -24.797 9.867 1 97.94 397 ARG A N 1
ATOM 3059 C CA . ARG A 1 397 ? -15.258 -24.609 8.453 1 97.94 397 ARG A CA 1
ATOM 3060 C C . ARG A 1 397 ? -13.992 -24.406 7.637 1 97.94 397 ARG A C 1
ATOM 3062 O O . ARG A 1 397 ? -13.906 -24.844 6.488 1 97.94 397 ARG A O 1
ATOM 3069 N N . TYR A 1 398 ? -12.977 -23.656 8.148 1 98.5 398 TYR A N 1
ATOM 3070 C CA . TYR A 1 398 ? -11.688 -23.547 7.477 1 98.5 398 TYR A CA 1
ATOM 3071 C C . TYR A 1 398 ? -11.086 -24.922 7.215 1 98.5 398 TYR A C 1
ATOM 3073 O O . TYR A 1 398 ? -10.57 -25.188 6.125 1 98.5 398 TYR A O 1
ATOM 3081 N N . VAL A 1 399 ? -11.156 -25.781 8.18 1 98.62 399 VAL A N 1
ATOM 3082 C CA . VAL A 1 399 ? -10.602 -27.125 8.07 1 98.62 399 VAL A CA 1
ATOM 3083 C C . VAL A 1 399 ? -11.359 -27.906 7 1 98.62 399 VAL A C 1
ATOM 3085 O O . VAL A 1 399 ? -10.75 -28.578 6.164 1 98.62 399 VAL A O 1
ATOM 3088 N N . THR A 1 400 ? -12.688 -27.812 7.02 1 98.5 400 THR A N 1
ATOM 3089 C CA . THR A 1 400 ? -13.516 -28.531 6.055 1 98.5 400 THR A CA 1
ATOM 3090 C C . THR A 1 400 ? -13.227 -28.047 4.637 1 98.5 400 THR A C 1
ATOM 3092 O O . THR A 1 400 ? -13.047 -28.859 3.723 1 98.5 400 THR A O 1
ATOM 3095 N N . MET A 1 401 ? -13.188 -26.766 4.445 1 98.25 401 MET A N 1
ATOM 3096 C CA . MET A 1 401 ? -12.93 -26.188 3.127 1 98.25 401 MET A CA 1
ATOM 3097 C C . MET A 1 401 ? -11.523 -26.547 2.648 1 98.25 401 MET A C 1
ATOM 3099 O O . MET A 1 401 ? -11.312 -26.797 1.461 1 98.25 401 MET A O 1
ATOM 3103 N N . THR A 1 402 ? -10.57 -26.562 3.564 1 98.62 402 THR A N 1
ATOM 3104 C CA . THR A 1 402 ? -9.211 -26.969 3.23 1 98.62 402 THR A CA 1
ATOM 3105 C C . THR A 1 402 ? -9.18 -28.422 2.76 1 98.62 402 THR A C 1
ATOM 3107 O O . THR A 1 402 ? -8.508 -28.75 1.775 1 98.62 402 THR A O 1
ATOM 3110 N N . ASP A 1 403 ? -9.859 -29.266 3.494 1 98.69 403 ASP A N 1
ATOM 3111 C CA . ASP A 1 403 ? -9.945 -30.672 3.104 1 98.69 403 ASP A CA 1
ATOM 3112 C C . ASP A 1 403 ? -10.461 -30.812 1.675 1 98.69 403 ASP A C 1
ATOM 3114 O O . ASP A 1 403 ? -9.898 -31.562 0.876 1 98.69 403 ASP A O 1
ATOM 3118 N N . GLU A 1 404 ? -11.531 -30.109 1.372 1 98.5 404 GLU A N 1
ATOM 3119 C CA . GLU A 1 404 ? -12.125 -30.141 0.039 1 98.5 404 GLU A CA 1
ATOM 3120 C C . GLU A 1 404 ? -11.133 -29.672 -1.021 1 98.5 404 GLU A C 1
ATOM 3122 O O . GLU A 1 404 ? -11.016 -30.281 -2.082 1 98.5 404 GLU A O 1
ATOM 3127 N N . ILE A 1 405 ? -10.438 -28.609 -0.763 1 98.5 405 ILE A N 1
ATOM 3128 C CA . ILE A 1 405 ? -9.492 -28.016 -1.697 1 98.5 405 ILE A CA 1
ATOM 3129 C C . ILE A 1 405 ? -8.344 -28.984 -1.967 1 98.5 405 ILE A C 1
ATOM 3131 O O . ILE A 1 405 ? -7.988 -29.234 -3.123 1 98.5 405 ILE A O 1
ATOM 3135 N N . ILE A 1 406 ? -7.793 -29.547 -0.908 1 98.62 406 ILE A N 1
ATOM 3136 C CA . ILE A 1 406 ? -6.613 -30.406 -1.032 1 98.62 406 ILE A CA 1
ATOM 3137 C C . ILE A 1 406 ? -6.992 -31.719 -1.714 1 98.62 406 ILE A C 1
ATOM 3139 O O . ILE A 1 406 ? -6.246 -32.219 -2.551 1 98.62 406 ILE A O 1
ATOM 3143 N N . LYS A 1 407 ? -8.133 -32.281 -1.359 1 98.5 407 LYS A N 1
ATOM 3144 C CA . LYS A 1 407 ? -8.594 -33.5 -2.029 1 98.5 407 LYS A CA 1
ATOM 3145 C C . LYS A 1 407 ? -8.781 -33.281 -3.525 1 98.5 407 LYS A C 1
ATOM 3147 O O . LYS A 1 407 ? -8.398 -34.125 -4.344 1 98.5 407 LYS A O 1
ATOM 3152 N N . THR A 1 408 ? -9.398 -32.156 -3.844 1 98.5 408 THR A N 1
ATOM 3153 C CA . THR A 1 408 ? -9.586 -31.797 -5.246 1 98.5 408 THR A CA 1
ATOM 3154 C C . THR A 1 408 ? -8.242 -31.625 -5.945 1 98.5 408 THR A C 1
ATOM 3156 O O . THR A 1 408 ? -8.047 -32.094 -7.059 1 98.5 408 THR A O 1
ATOM 3159 N N . ALA A 1 409 ? -7.309 -30.906 -5.312 1 98.38 409 ALA A N 1
ATOM 3160 C CA . ALA A 1 409 ? -5.98 -30.672 -5.875 1 98.38 409 ALA A CA 1
ATOM 3161 C C . ALA A 1 409 ? -5.242 -31.984 -6.113 1 98.38 409 ALA A C 1
ATOM 3163 O O . ALA A 1 409 ? -4.605 -32.156 -7.152 1 98.38 409 ALA A O 1
ATOM 3164 N N . ARG A 1 410 ? -5.32 -32.906 -5.164 1 98.44 410 ARG A N 1
ATOM 3165 C CA . ARG A 1 410 ? -4.66 -34.219 -5.293 1 98.44 410 ARG A CA 1
ATOM 3166 C C . ARG A 1 410 ? -5.277 -35.031 -6.418 1 98.44 410 ARG A C 1
ATOM 3168 O O . ARG A 1 410 ? -4.562 -35.719 -7.16 1 98.44 410 ARG A O 1
ATOM 3175 N N . HIS A 1 411 ? -6.551 -34.969 -6.48 1 98.38 411 HIS A N 1
ATOM 3176 C CA . HIS A 1 411 ? -7.234 -35.656 -7.566 1 98.38 411 HIS A CA 1
ATOM 3177 C C . HIS A 1 411 ? -6.785 -35.125 -8.93 1 98.38 411 HIS A C 1
ATOM 3179 O O . HIS A 1 411 ? -6.473 -35.906 -9.828 1 98.38 411 HIS A O 1
ATOM 3185 N N . ILE A 1 412 ? -6.746 -33.812 -9.062 1 98.38 412 ILE A N 1
ATOM 3186 C CA . ILE A 1 412 ? -6.312 -33.188 -10.312 1 98.38 412 ILE A CA 1
ATOM 3187 C C . ILE A 1 412 ? -4.871 -33.594 -10.617 1 98.38 412 ILE A C 1
ATOM 3189 O O . ILE A 1 412 ? -4.547 -33.969 -11.742 1 98.38 412 ILE A O 1
ATOM 3193 N N . GLU A 1 413 ? -4.02 -33.5 -9.617 1 98.44 413 GLU A N 1
ATOM 3194 C CA . GLU A 1 413 ? -2.619 -33.875 -9.789 1 98.44 413 GLU A CA 1
ATOM 3195 C C . GLU A 1 413 ? -2.492 -35.312 -10.305 1 98.44 413 GLU A C 1
ATOM 3197 O O . GLU A 1 413 ? -1.776 -35.562 -11.273 1 98.44 413 GLU A O 1
ATOM 3202 N N . GLU A 1 414 ? -3.186 -36.219 -9.648 1 98.25 414 GLU A N 1
ATOM 3203 C CA . GLU A 1 414 ? -3.121 -37.625 -10 1 98.25 414 GLU A CA 1
ATOM 3204 C C . GLU A 1 414 ? -3.582 -37.875 -11.43 1 98.25 414 GLU A C 1
ATOM 3206 O O . GLU A 1 414 ? -2.961 -38.625 -12.172 1 98.25 414 GLU A O 1
ATOM 3211 N N . GLU A 1 415 ? -4.629 -37.312 -11.789 1 98.38 415 GLU A N 1
ATOM 3212 C CA . GLU A 1 415 ? -5.191 -37.5 -13.117 1 98.38 415 GLU A CA 1
ATOM 3213 C C . GLU A 1 415 ? -4.316 -36.844 -14.188 1 98.38 415 GLU A C 1
ATOM 3215 O O . GLU A 1 415 ? -4.18 -37.375 -15.289 1 98.38 415 GLU A O 1
ATOM 3220 N N . VAL A 1 416 ? -3.754 -35.656 -13.891 1 98.25 416 VAL A N 1
ATOM 3221 C CA . VAL A 1 416 ? -2.883 -34.969 -14.844 1 98.25 416 VAL A CA 1
ATOM 3222 C C . VAL A 1 416 ? -1.659 -35.812 -15.141 1 98.25 416 VAL A C 1
ATOM 3224 O O . VAL A 1 416 ? -1.193 -35.875 -16.281 1 98.25 416 VAL A O 1
ATOM 3227 N N . ARG A 1 417 ? -1.134 -36.531 -14.164 1 97.75 417 ARG A N 1
ATOM 3228 C CA . ARG A 1 417 ? 0.035 -37.375 -14.312 1 97.75 417 ARG A CA 1
ATOM 3229 C C . ARG A 1 417 ? -0.257 -38.531 -15.258 1 97.75 417 ARG A C 1
ATOM 3231 O O . ARG A 1 417 ? 0.661 -39.094 -15.852 1 97.75 417 ARG A O 1
ATOM 3238 N N . LYS A 1 418 ? -1.553 -38.844 -15.438 1 97.81 418 LYS A N 1
ATOM 3239 C CA . LYS A 1 418 ? -1.953 -39.938 -16.297 1 97.81 418 LYS A CA 1
ATOM 3240 C C . LYS A 1 418 ? -2.18 -39.5 -17.734 1 97.81 418 LYS A C 1
ATOM 3242 O O . LYS A 1 418 ? -2.316 -40.312 -18.641 1 97.81 418 LYS A O 1
ATOM 3247 N N . ILE A 1 419 ? -2.238 -38.25 -17.938 1 97.88 419 ILE A N 1
ATOM 3248 C CA . ILE A 1 419 ? -2.51 -37.75 -19.266 1 97.88 419 ILE A CA 1
ATOM 3249 C C . ILE A 1 419 ? -1.253 -37.844 -20.125 1 97.88 419 ILE A C 1
ATOM 3251 O O . ILE A 1 419 ? -0.212 -37.281 -19.797 1 97.88 419 ILE A O 1
ATOM 3255 N N . PRO A 1 420 ? -1.326 -38.562 -21.234 1 96.75 420 PRO A N 1
ATOM 3256 C CA . PRO A 1 420 ? -0.155 -38.688 -22.109 1 96.75 420 PRO A CA 1
ATOM 3257 C C . PRO A 1 420 ? 0.379 -37.344 -22.578 1 96.75 420 PRO A C 1
ATOM 3259 O O . PRO A 1 420 ? -0.4 -36.438 -22.953 1 96.75 420 PRO A O 1
ATOM 3262 N N . GLY A 1 421 ? 1.705 -37.188 -22.453 1 95.81 421 GLY A N 1
ATOM 3263 C CA . GLY A 1 421 ? 2.352 -36 -22.953 1 95.81 421 GLY A CA 1
ATOM 3264 C C . GLY A 1 421 ? 2.549 -34.938 -21.891 1 95.81 421 GLY A C 1
ATOM 3265 O O . GLY A 1 421 ? 3.238 -33.938 -22.109 1 95.81 421 GLY A O 1
ATOM 3266 N N . LEU A 1 422 ? 1.952 -35.156 -20.734 1 97.81 422 LEU A N 1
ATOM 3267 C CA . LEU A 1 422 ? 2.061 -34.156 -19.656 1 97.81 422 LEU A CA 1
ATOM 3268 C C . LEU A 1 422 ? 2.869 -34.719 -18.5 1 97.81 422 LEU A C 1
ATOM 3270 O O . LEU A 1 422 ? 2.906 -35.938 -18.281 1 97.81 422 LEU A O 1
ATOM 3274 N N . PHE A 1 423 ? 3.596 -33.875 -17.828 1 97.75 423 PHE A N 1
ATOM 3275 C CA . PHE A 1 423 ? 4.195 -34.156 -16.531 1 97.75 423 PHE A CA 1
ATOM 3276 C C . PHE A 1 423 ? 3.908 -33.062 -15.531 1 97.75 423 PHE A C 1
ATOM 3278 O O . PHE A 1 423 ? 3.572 -31.938 -15.914 1 97.75 423 PHE A O 1
ATOM 3285 N N . VAL A 1 424 ? 3.951 -33.375 -14.281 1 98.31 424 VAL A N 1
ATOM 3286 C CA . VAL A 1 424 ? 3.768 -32.406 -13.211 1 98.31 424 VAL A CA 1
ATOM 3287 C C . VAL A 1 424 ? 5.125 -31.984 -12.648 1 98.31 424 VAL A C 1
ATOM 3289 O O . VAL A 1 424 ? 5.992 -32.812 -12.406 1 98.31 424 VAL A O 1
ATOM 3292 N N . PHE A 1 425 ? 5.355 -30.594 -12.547 1 98.12 425 PHE A N 1
ATOM 3293 C CA . PHE A 1 425 ? 6.586 -30.062 -11.977 1 98.12 425 PHE A CA 1
ATOM 3294 C C . PHE A 1 425 ? 6.672 -30.391 -10.484 1 98.12 425 PHE A C 1
ATOM 3296 O O . PHE A 1 425 ? 5.824 -29.953 -9.703 1 98.12 425 PHE A O 1
ATOM 3303 N N . GLY A 1 426 ? 7.703 -31.141 -10.086 1 96.94 426 GLY A N 1
ATOM 3304 C CA . GLY A 1 426 ? 7.918 -31.438 -8.672 1 96.94 426 GLY A CA 1
ATOM 3305 C C . GLY A 1 426 ? 6.723 -32.094 -8.008 1 96.94 426 GLY A C 1
ATOM 3306 O O . GLY A 1 426 ? 6.008 -32.875 -8.641 1 96.94 426 GLY A O 1
ATOM 3307 N N . LYS A 1 427 ? 6.648 -31.922 -6.766 1 96.75 427 LYS A N 1
ATOM 3308 C CA . LYS A 1 427 ? 5.531 -32.406 -5.973 1 96.75 427 LYS A CA 1
ATOM 3309 C C . LYS A 1 427 ? 4.785 -31.281 -5.289 1 96.75 427 LYS A C 1
ATOM 3311 O O . LYS A 1 427 ? 5.301 -30.672 -4.348 1 96.75 427 LYS A O 1
ATOM 3316 N N . PRO A 1 428 ? 3.576 -31.047 -5.719 1 96.62 428 PRO A N 1
ATOM 3317 C CA . PRO A 1 428 ? 2.791 -29.984 -5.086 1 96.62 428 PRO A CA 1
ATOM 3318 C C . PRO A 1 428 ? 2.643 -30.172 -3.578 1 96.62 428 PRO A C 1
ATOM 3320 O O . PRO A 1 428 ? 2.346 -31.281 -3.121 1 96.62 428 PRO A O 1
ATOM 3323 N N . ALA A 1 429 ? 2.822 -29.094 -2.818 1 97.31 429 ALA A N 1
ATOM 3324 C CA . ALA A 1 429 ? 2.736 -29.172 -1.363 1 97.31 429 ALA A CA 1
ATOM 3325 C C . ALA A 1 429 ? 1.319 -28.875 -0.879 1 97.31 429 ALA A C 1
ATOM 3327 O O . ALA A 1 429 ? 0.884 -29.406 0.146 1 97.31 429 ALA A O 1
ATOM 3328 N N . THR A 1 430 ? 0.662 -27.953 -1.581 1 97.06 430 THR A N 1
ATOM 3329 C CA . THR A 1 430 ? -0.674 -27.547 -1.159 1 97.06 430 THR A CA 1
ATOM 3330 C C . THR A 1 430 ? -1.654 -27.609 -2.326 1 97.06 430 THR A C 1
ATOM 3332 O O . THR A 1 430 ? -2.074 -28.703 -2.729 1 97.06 430 THR A O 1
ATOM 3335 N N . SER A 1 431 ? -1.975 -26.469 -2.953 1 97.38 431 SER A N 1
ATOM 3336 C CA . SER A 1 431 ? -3.119 -26.453 -3.857 1 97.38 431 SER A CA 1
ATOM 3337 C C . SER A 1 431 ? -2.699 -26.062 -5.273 1 97.38 431 SER A C 1
ATOM 3339 O O . SER A 1 431 ? -3.518 -26.094 -6.195 1 97.38 431 SER A O 1
ATOM 3341 N N . VAL A 1 432 ? -1.43 -25.766 -5.492 1 98.12 432 VAL A N 1
ATOM 3342 C CA . VAL A 1 432 ? -0.947 -25.328 -6.801 1 98.12 432 VAL A CA 1
ATOM 3343 C C . VAL A 1 432 ? -0.35 -26.531 -7.547 1 98.12 432 VAL A C 1
ATOM 3345 O O . VAL A 1 432 ? 0.513 -27.234 -7.016 1 98.12 432 VAL A O 1
ATOM 3348 N N . ILE A 1 433 ? -0.819 -26.766 -8.742 1 98.31 433 ILE A N 1
ATOM 3349 C CA . ILE A 1 433 ? -0.317 -27.844 -9.594 1 98.31 433 ILE A CA 1
ATOM 3350 C C . ILE A 1 433 ? 0.242 -27.25 -10.891 1 98.31 433 ILE A C 1
ATOM 3352 O O . ILE A 1 433 ? -0.496 -26.656 -11.68 1 98.31 433 ILE A O 1
ATOM 3356 N N . ALA A 1 434 ? 1.503 -27.406 -11.062 1 98.44 434 ALA A N 1
ATOM 3357 C CA . ALA A 1 434 ? 2.164 -26.938 -12.281 1 98.44 434 ALA A CA 1
ATOM 3358 C C . ALA A 1 434 ? 2.518 -28.125 -13.188 1 98.44 434 ALA A C 1
ATOM 3360 O O . ALA A 1 434 ? 2.955 -29.172 -12.711 1 98.44 434 ALA A O 1
ATOM 3361 N N . PHE A 1 435 ? 2.289 -27.969 -14.477 1 98 435 PHE A N 1
ATOM 3362 C CA . PHE A 1 435 ? 2.561 -29.062 -15.398 1 98 435 PHE A CA 1
ATOM 3363 C C . PHE A 1 435 ? 3.131 -28.547 -16.703 1 98 435 PHE A C 1
ATOM 3365 O O . PHE A 1 435 ? 2.979 -27.359 -17.031 1 98 435 PHE A O 1
ATOM 3372 N N . GLY A 1 436 ? 3.85 -29.344 -17.359 1 96.62 436 GLY A N 1
ATOM 3373 C CA . GLY A 1 436 ? 4.48 -29.078 -18.641 1 96.62 436 GLY A CA 1
ATOM 3374 C C . GLY A 1 436 ? 4.477 -30.281 -19.578 1 96.62 436 GLY A C 1
ATOM 3375 O O . GLY A 1 436 ? 3.803 -31.281 -19.312 1 96.62 436 GLY A O 1
ATOM 3376 N N . SER A 1 437 ? 5.113 -30.109 -20.75 1 96 437 SER A N 1
ATOM 3377 C CA . SER A 1 437 ? 5.23 -31.203 -21.703 1 96 437 SER A CA 1
ATOM 3378 C C . SER A 1 437 ? 6.602 -31.203 -22.375 1 96 437 SER A C 1
ATOM 3380 O O . SER A 1 437 ? 7.156 -30.141 -22.672 1 96 437 SER A O 1
ATOM 3382 N N . ASN A 1 438 ? 7.113 -32.406 -22.562 1 93.56 438 ASN A N 1
ATOM 3383 C CA . ASN A 1 438 ? 8.328 -32.594 -23.359 1 93.56 438 ASN A CA 1
ATOM 3384 C C . ASN A 1 438 ? 8.016 -33 -24.797 1 93.56 438 ASN A C 1
ATOM 3386 O O . ASN A 1 438 ? 8.922 -33.188 -25.594 1 93.56 438 ASN A O 1
ATOM 3390 N N . GLN A 1 439 ? 6.734 -33.031 -25.094 1 93.69 439 GLN A N 1
ATOM 3391 C CA . GLN A 1 439 ? 6.332 -33.594 -26.375 1 93.69 439 GLN A CA 1
ATOM 3392 C C . GLN A 1 439 ? 5.691 -32.531 -27.266 1 93.69 439 GLN A C 1
ATOM 3394 O O . GLN A 1 439 ? 5.672 -32.656 -28.484 1 93.69 439 GLN A O 1
ATOM 3399 N N . PHE A 1 440 ? 5.133 -31.578 -26.766 1 92.69 440 PHE A N 1
ATOM 3400 C CA . PHE A 1 440 ? 4.52 -30.5 -27.516 1 92.69 440 PHE A CA 1
ATOM 3401 C C . PHE A 1 440 ? 4.691 -29.172 -26.781 1 92.69 440 PHE A C 1
ATOM 3403 O O . PHE A 1 440 ? 5.133 -29.141 -25.641 1 92.69 440 PHE A O 1
ATOM 3410 N N . ASP A 1 441 ? 4.438 -28.062 -27.469 1 91.06 441 ASP A N 1
ATOM 3411 C CA . ASP A 1 441 ? 4.492 -26.734 -26.875 1 91.06 441 ASP A CA 1
ATOM 3412 C C . ASP A 1 441 ? 3.352 -26.531 -25.875 1 91.06 441 ASP A C 1
ATOM 3414 O O . ASP A 1 441 ? 2.188 -26.438 -26.266 1 91.06 441 ASP A O 1
ATOM 3418 N N . ILE A 1 442 ? 3.678 -26.406 -24.625 1 94.06 442 ILE A N 1
ATOM 3419 C CA . ILE A 1 442 ? 2.697 -26.359 -23.547 1 94.06 442 ILE A CA 1
ATOM 3420 C C . ILE A 1 442 ? 1.815 -25.125 -23.719 1 94.06 442 ILE A C 1
ATOM 3422 O O . ILE A 1 442 ? 0.678 -25.094 -23.25 1 94.06 442 ILE A O 1
ATOM 3426 N N . PHE A 1 443 ? 2.305 -24.062 -24.391 1 91.69 443 PHE A N 1
ATOM 3427 C CA . PHE A 1 443 ? 1.535 -22.844 -24.547 1 91.69 443 PHE A CA 1
ATOM 3428 C C . PHE A 1 443 ? 0.43 -23.031 -25.578 1 91.69 443 PHE A C 1
ATOM 3430 O O . PHE A 1 443 ? -0.569 -22.312 -25.562 1 91.69 443 PHE A O 1
ATOM 3437 N N . LYS A 1 444 ? 0.614 -23.953 -26.484 1 91.81 444 LYS A N 1
ATOM 3438 C CA . LYS A 1 444 ? -0.491 -24.328 -27.359 1 91.81 444 LYS A CA 1
ATOM 3439 C C . LYS A 1 444 ? -1.655 -24.906 -26.562 1 91.81 444 LYS A C 1
ATOM 3441 O O . LYS A 1 444 ? -2.816 -24.594 -26.828 1 91.81 444 LYS A O 1
ATOM 3446 N N . MET A 1 445 ? -1.288 -25.75 -25.688 1 94.12 445 MET A N 1
ATOM 3447 C CA . MET A 1 445 ? -2.311 -26.297 -24.797 1 94.12 445 MET A CA 1
ATOM 3448 C C . MET A 1 445 ? -3 -25.203 -24 1 94.12 445 MET A C 1
ATOM 3450 O O . MET A 1 445 ? -4.219 -25.219 -23.828 1 94.12 445 MET A O 1
ATOM 3454 N N . ALA A 1 446 ? -2.197 -24.297 -23.453 1 93.19 446 ALA A N 1
ATOM 3455 C CA . ALA A 1 446 ? -2.756 -23.172 -22.703 1 93.19 446 ALA A CA 1
ATOM 3456 C C . ALA A 1 446 ? -3.783 -22.406 -23.531 1 93.19 446 ALA A C 1
ATOM 3458 O O . ALA A 1 446 ? -4.828 -22.016 -23.016 1 93.19 446 ALA A O 1
ATOM 3459 N N . GLU A 1 447 ? -3.496 -22.188 -24.766 1 90.56 447 GLU A N 1
ATOM 3460 C CA . GLU A 1 447 ? -4.398 -21.469 -25.672 1 90.56 447 GLU A CA 1
ATOM 3461 C C . GLU A 1 447 ? -5.691 -22.25 -25.875 1 90.56 447 GLU A C 1
ATOM 3463 O O . GLU A 1 447 ? -6.773 -21.672 -25.938 1 90.56 447 GLU A O 1
ATOM 3468 N N . LEU A 1 448 ? -5.574 -23.562 -26.094 1 93.19 448 LEU A N 1
ATOM 3469 C CA . LEU A 1 448 ? -6.742 -24.406 -26.281 1 93.19 448 LEU A CA 1
ATOM 3470 C C . LEU A 1 448 ? -7.641 -24.391 -25.047 1 93.19 448 LEU A C 1
ATOM 3472 O O . LEU A 1 448 ? -8.867 -24.328 -25.156 1 93.19 448 LEU A O 1
ATOM 3476 N N . LEU A 1 449 ? -7.008 -24.453 -23.906 1 94.56 449 LEU A N 1
ATOM 3477 C CA . LEU A 1 449 ? -7.766 -24.406 -22.656 1 94.56 449 LEU A CA 1
ATOM 3478 C C . LEU A 1 449 ? -8.422 -23.047 -22.469 1 94.56 449 LEU A C 1
ATOM 3480 O O . LEU A 1 449 ? -9.539 -22.953 -21.969 1 94.56 449 LEU A O 1
ATOM 3484 N N . HIS A 1 450 ? -7.699 -22.016 -22.859 1 90.44 450 HIS A N 1
ATOM 3485 C CA . HIS A 1 450 ? -8.258 -20.672 -22.812 1 90.44 450 HIS A CA 1
ATOM 3486 C C . HIS A 1 450 ? -9.508 -20.562 -23.672 1 90.44 450 HIS A C 1
ATOM 3488 O O . HIS A 1 450 ? -10.508 -19.969 -23.25 1 90.44 450 HIS A O 1
ATOM 3494 N N . LYS A 1 451 ? -9.461 -21.062 -24.828 1 89.44 451 LYS A N 1
ATOM 3495 C CA . LYS A 1 451 ? -10.602 -21.047 -25.75 1 89.44 451 LYS A CA 1
ATOM 3496 C C . LYS A 1 451 ? -11.797 -21.781 -25.141 1 89.44 451 LYS A C 1
ATOM 3498 O O . LYS A 1 451 ? -12.945 -21.453 -25.453 1 89.44 451 LYS A O 1
ATOM 3503 N N . LYS A 1 452 ? -11.469 -22.734 -24.297 1 93.25 452 LYS A N 1
ATOM 3504 C CA . LYS A 1 452 ? -12.531 -23.484 -23.641 1 93.25 452 LYS A CA 1
ATOM 3505 C C . LYS A 1 452 ? -13.008 -22.781 -22.375 1 93.25 452 LYS A C 1
ATOM 3507 O O . LYS A 1 452 ? -13.844 -23.297 -21.641 1 93.25 452 LYS A O 1
ATOM 3512 N N . GLY A 1 453 ? -12.367 -21.625 -22.062 1 90.81 453 GLY A N 1
ATOM 3513 C CA . GLY A 1 453 ? -12.875 -20.797 -20.984 1 90.81 453 GLY A CA 1
ATOM 3514 C C . GLY A 1 453 ? -12.031 -20.875 -19.719 1 90.81 453 GLY A C 1
ATOM 3515 O O . GLY A 1 453 ? -12.391 -20.281 -18.703 1 90.81 453 GLY A O 1
ATOM 3516 N N . TRP A 1 454 ? -10.938 -21.609 -19.781 1 93.94 454 TRP A N 1
ATOM 3517 C CA . TRP A 1 454 ? -10.094 -21.719 -18.594 1 93.94 454 TRP A CA 1
ATOM 3518 C C . TRP A 1 454 ? -9.031 -20.625 -18.578 1 93.94 454 TRP A C 1
ATOM 3520 O O . TRP A 1 454 ? -8.391 -20.359 -19.594 1 93.94 454 TRP A O 1
ATOM 3530 N N . SER A 1 455 ? -8.961 -19.875 -17.469 1 92.38 455 SER A N 1
ATOM 3531 C CA . SER A 1 455 ? -7.883 -18.922 -17.234 1 92.38 455 SER A CA 1
ATOM 3532 C C . SER A 1 455 ? -6.816 -19.5 -16.312 1 92.38 455 SER A C 1
ATOM 3534 O O . SER A 1 455 ? -7.004 -19.562 -15.102 1 92.38 455 SER A O 1
ATOM 3536 N N . LEU A 1 456 ? -5.691 -19.922 -16.906 1 94.25 456 LEU A N 1
ATOM 3537 C CA . LEU A 1 456 ? -4.598 -20.531 -16.156 1 94.25 456 LEU A CA 1
ATOM 3538 C C . LEU A 1 456 ? -3.365 -19.625 -16.172 1 94.25 456 LEU A C 1
ATOM 3540 O O . LEU A 1 456 ? -3.338 -18.609 -16.875 1 94.25 456 LEU A O 1
ATOM 3544 N N . ASN A 1 457 ? -2.396 -19.984 -15.352 1 92.94 457 ASN A N 1
ATOM 3545 C CA . ASN A 1 457 ? -1.19 -19.172 -15.242 1 92.94 457 ASN A CA 1
ATOM 3546 C C . ASN A 1 457 ? -0.045 -19.75 -16.062 1 92.94 457 ASN A C 1
ATOM 3548 O O . ASN A 1 457 ? 0.302 -20.922 -15.914 1 92.94 457 ASN A O 1
ATOM 3552 N N . ALA A 1 458 ? 0.546 -18.906 -16.906 1 92 458 ALA A N 1
ATOM 3553 C CA . ALA A 1 458 ? 1.687 -19.328 -17.703 1 92 458 ALA A CA 1
ATOM 3554 C C . ALA A 1 458 ? 2.99 -19.203 -16.922 1 92 458 ALA A C 1
ATOM 3556 O O . ALA A 1 458 ? 3.178 -18.25 -16.172 1 92 458 ALA A O 1
ATOM 3557 N N . LEU A 1 459 ? 3.814 -20.141 -17.047 1 94.5 459 LEU A N 1
ATOM 3558 C CA . LEU A 1 459 ? 5.125 -20.188 -16.406 1 94.5 459 LEU A CA 1
ATOM 3559 C C . LEU A 1 459 ? 6.238 -20.109 -17.438 1 94.5 459 LEU A C 1
ATOM 3561 O O . LEU A 1 459 ? 6.012 -20.375 -18.625 1 94.5 459 LEU A O 1
ATOM 3565 N N . GLN A 1 460 ? 7.441 -19.703 -16.984 1 90.81 460 GLN A N 1
ATOM 3566 C CA . GLN A 1 460 ? 8.602 -19.672 -17.875 1 90.81 460 GLN A CA 1
ATOM 3567 C C . GLN A 1 460 ? 9.859 -20.156 -17.156 1 90.81 460 GLN A C 1
ATOM 3569 O O . GLN A 1 460 ? 9.922 -20.125 -15.922 1 90.81 460 GLN A O 1
ATOM 3574 N N . PHE A 1 461 ? 10.906 -20.672 -17.906 1 88.56 461 PHE A N 1
ATOM 3575 C CA . PHE A 1 461 ? 12.227 -21.125 -17.484 1 88.56 461 PHE A CA 1
ATOM 3576 C C . PHE A 1 461 ? 12.109 -22.25 -16.469 1 88.56 461 PHE A C 1
ATOM 3578 O O . PHE A 1 461 ? 12.656 -22.156 -15.367 1 88.56 461 PHE A O 1
ATOM 3585 N N . PRO A 1 462 ? 11.328 -23.375 -16.688 1 91.19 462 PRO A N 1
ATOM 3586 C CA . PRO A 1 462 ? 10.914 -23.766 -18.031 1 91.19 462 PRO A CA 1
ATOM 3587 C C . PRO A 1 462 ? 9.461 -23.406 -18.328 1 91.19 462 PRO A C 1
ATOM 3589 O O . PRO A 1 462 ? 8.727 -23 -17.438 1 91.19 462 PRO A O 1
ATOM 3592 N N . SER A 1 463 ? 9.062 -23.578 -19.594 1 92.19 463 SER A N 1
ATOM 3593 C CA . SER A 1 463 ? 7.672 -23.344 -19.984 1 92.19 463 SER A CA 1
ATOM 3594 C C . SER A 1 463 ? 6.727 -24.297 -19.266 1 92.19 463 SER A C 1
ATOM 3596 O O . SER A 1 463 ? 7.027 -25.484 -19.109 1 92.19 463 SER A O 1
ATOM 3598 N N . GLY A 1 464 ? 5.699 -23.75 -18.75 1 95.06 464 GLY A N 1
ATOM 3599 C CA . GLY A 1 464 ? 4.688 -24.516 -18.047 1 95.06 464 GLY A CA 1
ATOM 3600 C C . GLY A 1 464 ? 3.402 -23.734 -17.812 1 95.06 464 GLY A C 1
ATOM 3601 O O . GLY A 1 464 ? 3.268 -22.609 -18.266 1 95.06 464 GLY A O 1
ATOM 3602 N N . ILE A 1 465 ? 2.465 -24.422 -17.266 1 96.38 465 ILE A N 1
ATOM 3603 C CA . ILE A 1 465 ? 1.197 -23.844 -16.844 1 96.38 465 ILE A CA 1
ATOM 3604 C C . ILE A 1 465 ? 0.829 -24.359 -15.453 1 96.38 465 ILE A C 1
ATOM 3606 O O . ILE A 1 465 ? 1.205 -25.484 -15.078 1 96.38 465 ILE A O 1
ATOM 3610 N N . HIS A 1 466 ? 0.268 -23.5 -14.648 1 96.56 466 HIS A N 1
ATOM 3611 C CA . HIS A 1 466 ? -0.199 -24.062 -13.391 1 96.56 466 HIS A CA 1
ATOM 3612 C C . HIS A 1 466 ? -1.648 -23.672 -13.109 1 96.56 466 HIS A C 1
ATOM 3614 O O . HIS A 1 466 ? -2.158 -22.719 -13.688 1 96.56 466 HIS A O 1
ATOM 3620 N N . ILE A 1 467 ? -2.332 -24.5 -12.375 1 97.5 467 ILE A N 1
ATOM 3621 C CA . ILE A 1 467 ? -3.645 -24.203 -11.805 1 97.5 467 ILE A CA 1
ATOM 3622 C C . ILE A 1 467 ? -3.541 -24.125 -10.289 1 97.5 467 ILE A C 1
ATOM 3624 O O . ILE A 1 467 ? -2.945 -25 -9.656 1 97.5 467 ILE A O 1
ATOM 3628 N N . CYS A 1 468 ? -3.959 -23.047 -9.766 1 97.44 468 CYS A N 1
ATOM 3629 C CA . CYS A 1 468 ? -4.133 -22.891 -8.328 1 97.44 468 CYS A CA 1
ATOM 3630 C C . CYS A 1 468 ? -5.555 -23.234 -7.906 1 97.44 468 CYS A C 1
ATOM 3632 O O . CYS A 1 468 ? -6.477 -22.438 -8.117 1 97.44 468 CYS A O 1
ATOM 3634 N N . VAL A 1 469 ? -5.715 -24.375 -7.289 1 98.06 469 VAL A N 1
ATOM 3635 C CA . VAL A 1 469 ? -7.031 -24.891 -6.918 1 98.06 469 VAL A CA 1
ATOM 3636 C C . VAL A 1 469 ? -7.57 -24.109 -5.719 1 98.06 469 VAL A C 1
ATOM 3638 O O . VAL A 1 469 ? -6.91 -24.031 -4.68 1 98.06 469 VAL A O 1
ATOM 3641 N N . THR A 1 470 ? -8.695 -23.484 -5.879 1 97.12 470 THR A N 1
ATOM 3642 C CA . THR A 1 470 ? -9.391 -22.766 -4.816 1 97.12 470 THR A CA 1
ATOM 3643 C C . THR A 1 470 ? -10.688 -23.484 -4.445 1 97.12 470 THR A C 1
ATOM 3645 O O . THR A 1 470 ? -11 -24.531 -5 1 97.12 470 THR A O 1
ATOM 3648 N N . HIS A 1 471 ? -11.391 -22.938 -3.471 1 97.06 471 HIS A N 1
ATOM 3649 C CA . HIS A 1 471 ? -12.656 -23.562 -3.076 1 97.06 471 HIS A CA 1
ATOM 3650 C C . HIS A 1 471 ? -13.672 -23.5 -4.207 1 97.06 471 HIS A C 1
ATOM 3652 O O . HIS A 1 471 ? -14.578 -24.344 -4.281 1 97.06 471 HIS A O 1
ATOM 3658 N N . ALA A 1 472 ? -13.5 -22.547 -5.098 1 94.75 472 ALA A N 1
ATOM 3659 C CA . ALA A 1 472 ? -14.375 -22.438 -6.254 1 94.75 472 ALA A CA 1
ATOM 3660 C C . ALA A 1 472 ? -14.281 -23.688 -7.133 1 94.75 472 ALA A C 1
ATOM 3662 O O . ALA A 1 472 ? -15.258 -24.062 -7.789 1 94.75 472 ALA A O 1
ATOM 3663 N N . HIS A 1 473 ? -13.188 -24.391 -7.137 1 96.62 473 HIS A N 1
ATOM 3664 C CA . HIS A 1 473 ? -12.93 -25.547 -7.988 1 96.62 473 HIS A CA 1
ATOM 3665 C C . HIS A 1 473 ? -13.5 -26.812 -7.379 1 96.62 473 HIS A C 1
ATOM 3667 O O . HIS A 1 473 ? -13.531 -27.859 -8.023 1 96.62 473 HIS A O 1
ATOM 3673 N N . THR A 1 474 ? -13.922 -26.75 -6.148 1 97.12 474 THR A N 1
ATOM 3674 C CA . THR A 1 474 ? -14.43 -27.922 -5.457 1 97.12 474 THR A CA 1
ATOM 3675 C C . THR A 1 474 ? -15.906 -28.141 -5.773 1 97.12 474 THR A C 1
ATOM 3677 O O . THR A 1 474 ? -16.484 -29.172 -5.379 1 97.12 474 THR A O 1
ATOM 3680 N N . GLN A 1 475 ? -16.453 -27.172 -6.477 1 95.56 475 GLN A N 1
ATOM 3681 C CA . GLN A 1 475 ? -17.844 -27.344 -6.891 1 95.56 475 GLN A CA 1
ATOM 3682 C C . GLN A 1 475 ? -18.031 -28.594 -7.73 1 95.56 475 GLN A C 1
ATOM 3684 O O . GLN A 1 475 ? -17.094 -29.031 -8.422 1 95.56 475 GLN A O 1
ATOM 3689 N N . THR A 1 476 ? -19.203 -29.094 -7.699 1 95 476 THR A N 1
ATOM 3690 C CA . THR A 1 476 ? -19.5 -30.344 -8.383 1 95 476 THR A CA 1
ATOM 3691 C C . THR A 1 476 ? -19.25 -30.219 -9.883 1 95 476 THR A C 1
ATOM 3693 O O . THR A 1 476 ? -19.75 -29.297 -10.523 1 95 476 THR A O 1
ATOM 3696 N N . GLY A 1 477 ? -18.438 -31.016 -10.375 1 95.5 477 GLY A N 1
ATOM 3697 C CA . GLY A 1 477 ? -18.25 -31.141 -11.812 1 95.5 477 GLY A CA 1
ATOM 3698 C C . GLY A 1 477 ? -17.109 -30.281 -12.344 1 95.5 477 GLY A C 1
ATOM 3699 O O . GLY A 1 477 ? -16.703 -30.438 -13.492 1 95.5 477 GLY A O 1
ATOM 3700 N N . VAL A 1 478 ? -16.625 -29.406 -11.57 1 96.12 478 VAL A N 1
ATOM 3701 C CA . VAL A 1 478 ? -15.617 -28.469 -12.062 1 96.12 478 VAL A CA 1
ATOM 3702 C C . VAL A 1 478 ? -14.312 -29.203 -12.352 1 96.12 478 VAL A C 1
ATOM 3704 O O . VAL A 1 478 ? -13.734 -29.047 -13.43 1 96.12 478 VAL A O 1
ATOM 3707 N N . ALA A 1 479 ? -13.812 -30 -11.383 1 97.44 479 ALA A N 1
ATOM 3708 C CA . ALA A 1 479 ? -12.578 -30.75 -11.578 1 97.44 479 ALA A CA 1
ATOM 3709 C C . ALA A 1 479 ? -12.703 -31.719 -12.742 1 97.44 479 ALA A C 1
ATOM 3711 O O . ALA A 1 479 ? -11.758 -31.891 -13.523 1 97.44 479 ALA A O 1
ATOM 3712 N N . ALA A 1 480 ? -13.867 -32.344 -12.867 1 97.38 480 ALA A N 1
ATOM 3713 C CA . ALA A 1 480 ? -14.102 -33.281 -13.945 1 97.38 480 ALA A CA 1
ATOM 3714 C C . ALA A 1 480 ? -14.062 -32.594 -15.305 1 97.38 480 ALA A C 1
ATOM 3716 O O . ALA A 1 480 ? -13.492 -33.125 -16.266 1 97.38 480 ALA A O 1
ATOM 3717 N N . ARG A 1 481 ? -14.727 -31.453 -15.352 1 97.19 481 ARG A N 1
ATOM 3718 C CA . ARG A 1 481 ? -14.719 -30.672 -16.578 1 97.19 481 ARG A CA 1
ATOM 3719 C C . ARG A 1 481 ? -13.297 -30.25 -16.953 1 97.19 481 ARG A C 1
ATOM 3721 O O . ARG A 1 481 ? -12.914 -30.297 -18.125 1 97.19 481 ARG A O 1
ATOM 3728 N N . PHE A 1 482 ? -12.594 -29.828 -16.016 1 97.62 482 PHE A N 1
ATOM 3729 C CA . PHE A 1 482 ? -11.219 -29.406 -16.234 1 97.62 482 PHE A CA 1
ATOM 3730 C C . PHE A 1 482 ? -10.383 -30.547 -16.797 1 97.62 482 PHE A C 1
ATOM 3732 O O . PHE A 1 482 ? -9.672 -30.375 -17.797 1 97.62 482 PHE A O 1
ATOM 3739 N N . LEU A 1 483 ? -10.469 -31.703 -16.172 1 98.25 483 LEU A N 1
ATOM 3740 C CA . LEU A 1 483 ? -9.68 -32.875 -16.562 1 98.25 483 LEU A CA 1
ATOM 3741 C C . LEU A 1 483 ? -10.078 -33.344 -17.953 1 98.25 483 LEU A C 1
ATOM 3743 O O . LEU A 1 483 ? -9.234 -33.781 -18.734 1 98.25 483 LEU A O 1
ATOM 3747 N N . GLN A 1 484 ? -11.336 -33.281 -18.203 1 98 484 GLN A N 1
ATOM 3748 C CA . GLN A 1 484 ? -11.812 -33.625 -19.547 1 98 484 GLN A CA 1
ATOM 3749 C C . GLN A 1 484 ? -11.227 -32.688 -20.594 1 98 484 GLN A C 1
ATOM 3751 O O . GLN A 1 484 ? -10.742 -33.156 -21.641 1 98 484 GLN A O 1
ATOM 3756 N N . ASP A 1 485 ? -11.312 -31.422 -20.328 1 97.88 485 ASP A N 1
ATOM 3757 C CA . ASP A 1 485 ? -10.781 -30.438 -21.25 1 97.88 485 ASP A CA 1
ATOM 3758 C C . ASP A 1 485 ? -9.266 -30.562 -21.391 1 97.88 485 ASP A C 1
ATOM 3760 O O . ASP A 1 485 ? -8.711 -30.344 -22.469 1 97.88 485 ASP A O 1
ATOM 3764 N N . MET A 1 486 ? -8.578 -30.938 -20.328 1 98 486 MET A N 1
ATOM 3765 C CA . MET A 1 486 ? -7.133 -31.156 -20.359 1 98 486 MET A CA 1
ATOM 3766 C C . MET A 1 486 ? -6.773 -32.344 -21.266 1 98 486 MET A C 1
ATOM 3768 O O . MET A 1 486 ? -5.848 -32.25 -22.078 1 98 486 MET A O 1
ATOM 3772 N N . ARG A 1 487 ? -7.477 -33.406 -21.109 1 98 487 ARG A N 1
ATOM 3773 C CA . ARG A 1 487 ? -7.234 -34.594 -21.938 1 98 487 ARG A CA 1
ATOM 3774 C C . ARG A 1 487 ? -7.449 -34.281 -23.406 1 98 487 ARG A C 1
ATOM 3776 O O . ARG A 1 487 ? -6.641 -34.656 -24.25 1 98 487 ARG A O 1
ATOM 3783 N N . ALA A 1 488 ? -8.531 -33.562 -23.641 1 97.56 488 ALA A N 1
ATOM 3784 C CA . ALA A 1 488 ? -8.844 -33.219 -25.016 1 97.56 488 ALA A CA 1
ATOM 3785 C C . ALA A 1 488 ? -7.762 -32.312 -25.594 1 97.56 488 ALA A C 1
ATOM 3787 O O . ALA A 1 488 ? -7.34 -32.5 -26.734 1 97.56 488 ALA A O 1
ATOM 3788 N N . ALA A 1 489 ? -7.375 -31.297 -24.859 1 96.75 489 ALA A N 1
ATOM 3789 C CA . ALA A 1 489 ? -6.359 -30.359 -25.312 1 96.75 489 ALA A CA 1
ATOM 3790 C C . ALA A 1 489 ? -5.02 -31.047 -25.531 1 96.75 489 ALA A C 1
ATOM 3792 O O . ALA A 1 489 ? -4.316 -30.766 -26.5 1 96.75 489 ALA A O 1
ATOM 3793 N N . ALA A 1 490 ? -4.652 -31.938 -24.609 1 97 490 ALA A N 1
ATOM 3794 C CA . ALA A 1 490 ? -3.4 -32.688 -24.734 1 97 490 ALA A CA 1
ATOM 3795 C C . ALA A 1 490 ? -3.418 -33.562 -25.984 1 97 490 ALA A C 1
ATOM 3797 O O . ALA A 1 490 ? -2.418 -33.656 -26.703 1 97 490 ALA A O 1
ATOM 3798 N N . ALA A 1 491 ? -4.508 -34.219 -26.172 1 96.62 491 ALA A N 1
ATOM 3799 C CA . ALA A 1 491 ? -4.648 -35.062 -27.359 1 96.62 491 ALA A CA 1
ATOM 3800 C C . ALA A 1 491 ? -4.5 -34.281 -28.641 1 96.62 491 ALA A C 1
ATOM 3802 O O . ALA A 1 491 ? -3.852 -34.719 -29.594 1 96.62 491 ALA A O 1
ATOM 3803 N N . ASP A 1 492 ? -5.121 -33.156 -28.656 1 95.69 492 ASP A N 1
ATOM 3804 C CA . ASP A 1 492 ? -5.027 -32.281 -29.812 1 95.69 492 ASP A CA 1
ATOM 3805 C C . ASP A 1 492 ? -3.588 -31.828 -30.047 1 95.69 492 ASP A C 1
ATOM 3807 O O . ASP A 1 492 ? -3.129 -31.75 -31.188 1 95.69 492 ASP A O 1
ATOM 3811 N N . CYS A 1 493 ? -2.916 -31.453 -29 1 94.94 493 CYS A N 1
ATOM 3812 C CA . CYS A 1 493 ? -1.532 -31.016 -29.094 1 94.94 493 CYS A CA 1
ATOM 3813 C C . CYS A 1 493 ? -0.626 -32.125 -29.578 1 94.94 493 CYS A C 1
ATOM 3815 O O . CYS A 1 493 ? 0.319 -31.906 -30.328 1 94.94 493 CYS A O 1
ATOM 3817 N N . LEU A 1 494 ? -0.862 -33.312 -29.125 1 94.44 494 LEU A N 1
ATOM 3818 C CA . LEU A 1 494 ? -0.066 -34.469 -29.547 1 94.44 494 LEU A CA 1
ATOM 3819 C C . LEU A 1 494 ? -0.273 -34.781 -31.016 1 94.44 494 LEU A C 1
ATOM 3821 O O . LEU A 1 494 ? 0.66 -35.188 -31.719 1 94.44 494 LEU A O 1
ATOM 3825 N N . ALA A 1 495 ? -1.439 -34.531 -31.422 1 93.19 495 ALA A N 1
ATOM 3826 C CA . ALA A 1 495 ? -1.788 -34.812 -32.812 1 93.19 495 ALA A CA 1
ATOM 3827 C C . ALA A 1 495 ? -1.264 -33.719 -33.75 1 93.19 495 ALA A C 1
ATOM 3829 O O . ALA A 1 495 ? -0.917 -34 -34.906 1 93.19 495 ALA A O 1
ATOM 3830 N N . ASN A 1 496 ? -1.226 -32.469 -33.312 1 84.5 496 ASN A N 1
ATOM 3831 C CA . ASN A 1 496 ? -0.863 -31.328 -34.156 1 84.5 496 ASN A CA 1
ATOM 3832 C C . ASN A 1 496 ? 0.383 -30.625 -33.625 1 84.5 496 ASN A C 1
ATOM 3834 O O . ASN A 1 496 ? 0.376 -29.422 -33.40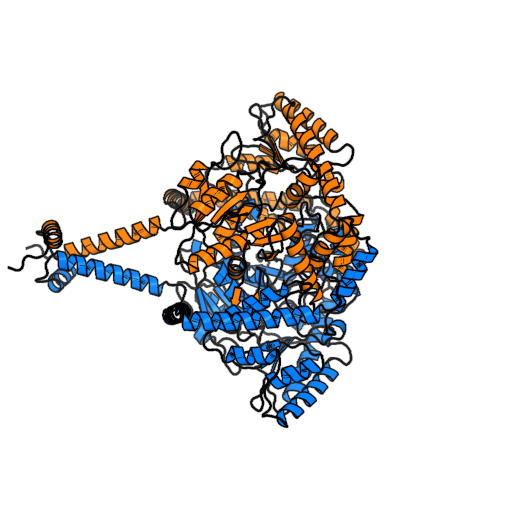6 1 84.5 496 ASN A O 1
ATOM 3838 N N . SER A 1 497 ? 1.401 -31.203 -33.438 1 70.06 497 SER A N 1
ATOM 3839 C CA . SER A 1 497 ? 2.566 -30.703 -32.719 1 70.06 497 SER A CA 1
ATOM 3840 C C . SER A 1 497 ? 3.211 -29.531 -33.438 1 70.06 497 SER A C 1
ATOM 3842 O O . SER A 1 497 ? 3.842 -28.672 -32.812 1 70.06 497 SER A O 1
ATOM 3844 N N . ASN A 1 498 ? 3.004 -29.344 -34.656 1 68.88 498 ASN A N 1
ATOM 3845 C CA . ASN A 1 498 ? 3.771 -28.375 -35.406 1 68.88 498 ASN A CA 1
ATOM 3846 C C . ASN A 1 498 ? 2.988 -27.078 -35.625 1 68.88 498 ASN A C 1
ATOM 3848 O O . ASN A 1 498 ? 3.467 -26.156 -36.281 1 68.88 498 ASN A O 1
ATOM 3852 N N . ALA A 1 499 ? 1.975 -26.906 -35.031 1 67.44 499 ALA A N 1
ATOM 3853 C CA . ALA A 1 499 ? 1.208 -25.672 -35.281 1 67.44 499 ALA A CA 1
ATOM 3854 C C . ALA A 1 499 ? 1.715 -24.531 -34.375 1 67.44 499 ALA A C 1
ATOM 3856 O O . ALA A 1 499 ? 2.025 -24.734 -33.219 1 67.44 499 ALA A O 1
ATOM 3857 N N . PRO A 1 500 ? 1.915 -23.344 -35 1 67.94 500 PRO A N 1
ATOM 3858 C CA . PRO A 1 500 ? 2.387 -22.203 -34.219 1 67.94 500 PRO A CA 1
ATOM 3859 C C . PRO A 1 500 ? 1.382 -21.781 -33.156 1 67.94 500 PRO A C 1
ATOM 3861 O O . PRO A 1 500 ? 0.173 -21.953 -33.312 1 67.94 500 PRO A O 1
ATOM 3864 N N . VAL A 1 501 ? 1.952 -21.406 -31.984 1 71.19 501 VAL A N 1
ATOM 3865 C CA . VAL A 1 501 ? 1.13 -20.875 -30.906 1 71.19 501 VAL A CA 1
ATOM 3866 C C . VAL A 1 501 ? 0.581 -19.5 -31.312 1 71.19 501 VAL A C 1
ATOM 3868 O O . VAL A 1 501 ? 1.291 -18.688 -31.922 1 71.19 501 VAL A O 1
ATOM 3871 N N . GLU A 1 502 ? -0.716 -19.203 -31.219 1 62.12 502 GLU A N 1
ATOM 3872 C CA . GLU A 1 502 ? -1.334 -17.938 -31.578 1 62.12 502 GLU A CA 1
ATOM 3873 C C . GLU A 1 502 ? -1.767 -17.156 -30.328 1 62.12 502 GLU A C 1
ATOM 3875 O O . GLU A 1 502 ? -1.79 -17.719 -29.234 1 62.12 502 GLU A O 1
ATOM 3880 N N . GLY A 1 503 ? -1.841 -15.828 -30.375 1 57.53 503 GLY A N 1
ATOM 3881 C CA . GLY A 1 503 ? -2.469 -14.977 -29.375 1 57.53 503 GLY A CA 1
ATOM 3882 C C . GLY A 1 503 ? -1.554 -14.656 -28.219 1 57.53 503 GLY A C 1
ATOM 3883 O O . GLY A 1 503 ? -0.349 -14.469 -28.391 1 57.53 503 GLY A O 1
ATOM 3884 N N . LYS A 1 504 ? -2.166 -14.406 -27.016 1 60.38 504 LYS A N 1
ATOM 3885 C CA . LYS A 1 504 ? -1.529 -13.961 -25.781 1 60.38 504 LYS A CA 1
ATOM 3886 C C . LYS A 1 504 ? -0.372 -14.875 -25.391 1 60.38 504 LYS A C 1
ATOM 3888 O O . LYS A 1 504 ? 0.673 -14.406 -24.938 1 60.38 504 LYS A O 1
ATOM 3893 N N . MET A 1 505 ? -0.575 -16.031 -25.656 1 65.12 505 MET A N 1
ATOM 3894 C CA . MET A 1 505 ? 0.442 -17 -25.266 1 65.12 505 MET A CA 1
ATOM 3895 C C . MET A 1 505 ? 1.648 -16.938 -26.188 1 65.12 505 MET A C 1
ATOM 3897 O O . MET A 1 505 ? 2.752 -17.344 -25.812 1 65.12 505 MET A O 1
ATOM 3901 N N . ALA A 1 506 ? 1.335 -16.438 -27.312 1 54.78 506 ALA A N 1
ATOM 3902 C CA . ALA A 1 506 ? 2.439 -16.219 -28.234 1 54.78 506 ALA A CA 1
ATOM 3903 C C . ALA A 1 506 ? 3.42 -15.188 -27.688 1 54.78 506 ALA A C 1
ATOM 3905 O O . ALA A 1 506 ? 4.633 -15.328 -27.859 1 54.78 506 ALA A O 1
ATOM 3906 N N . ILE A 1 507 ? 2.822 -14.289 -27.016 1 58.59 507 ILE A N 1
ATOM 3907 C CA . ILE A 1 507 ? 3.654 -13.242 -26.438 1 58.59 507 ILE A CA 1
ATOM 3908 C C . ILE A 1 507 ? 4.562 -13.836 -25.375 1 58.59 507 ILE A C 1
ATOM 3910 O O . ILE A 1 507 ? 5.75 -13.5 -25.297 1 58.59 507 ILE A O 1
ATOM 3914 N N . TYR A 1 508 ? 4.012 -14.703 -24.656 1 65.06 508 TYR A N 1
ATOM 3915 C CA . TYR A 1 508 ? 4.812 -15.359 -23.641 1 65.06 508 TYR A CA 1
ATOM 3916 C C . TYR A 1 508 ? 5.945 -16.172 -24.266 1 65.06 508 TYR A C 1
ATOM 3918 O O . TYR A 1 508 ? 7.07 -16.172 -23.766 1 65.06 508 TYR A O 1
ATOM 3926 N N . GLY A 1 509 ? 5.559 -16.812 -25.281 1 60.44 509 GLY A N 1
ATOM 3927 C CA . GLY A 1 509 ? 6.582 -17.562 -26 1 60.44 509 GLY A CA 1
ATOM 3928 C C . GLY A 1 509 ? 7.672 -16.672 -26.578 1 60.44 509 GLY A C 1
ATOM 3929 O O . GLY A 1 509 ? 8.859 -16.953 -26.438 1 60.44 509 GLY A O 1
ATOM 3930 N N . VAL A 1 510 ? 7.203 -15.594 -27.078 1 57.22 510 VAL A N 1
ATOM 3931 C CA . VAL A 1 510 ? 8.141 -14.648 -27.688 1 57.22 510 VAL A CA 1
ATOM 3932 C C . VAL A 1 510 ? 9 -14.008 -26.609 1 57.22 510 VAL A C 1
ATOM 3934 O O . VAL A 1 510 ? 10.211 -13.844 -26.781 1 57.22 510 VAL A O 1
ATOM 3937 N N . ALA A 1 511 ? 8.367 -13.695 -25.594 1 64.19 511 ALA A N 1
ATOM 3938 C CA . ALA A 1 511 ? 9.094 -13.07 -24.484 1 64.19 511 ALA A CA 1
ATOM 3939 C C . ALA A 1 511 ? 10.242 -13.953 -24.016 1 64.19 511 ALA A C 1
ATOM 3941 O O . ALA A 1 511 ? 11.32 -13.453 -23.672 1 64.19 511 ALA A O 1
ATOM 3942 N N . GLN A 1 512 ? 9.977 -15.164 -24.078 1 67.5 512 GLN A N 1
ATOM 3943 C CA . GLN A 1 512 ? 11.008 -16.094 -23.641 1 67.5 512 GLN A CA 1
ATOM 3944 C C . GLN A 1 512 ? 12.188 -16.109 -24.609 1 67.5 512 GLN A C 1
ATOM 3946 O O . GLN A 1 512 ? 13.312 -16.406 -24.219 1 67.5 512 GLN A O 1
ATOM 3951 N N . GLU A 1 513 ? 11.867 -15.695 -25.797 1 63.81 513 GLU A N 1
ATOM 3952 C CA . GLU A 1 513 ? 12.883 -15.805 -26.844 1 63.81 513 GLU A CA 1
ATOM 3953 C C . GLU A 1 513 ? 13.688 -14.516 -26.969 1 63.81 513 GLU A C 1
ATOM 3955 O O . GLU A 1 513 ? 14.773 -14.508 -27.547 1 63.81 513 GLU A O 1
ATOM 3960 N N . ILE A 1 514 ? 13.156 -13.5 -26.391 1 66.25 514 ILE A N 1
ATOM 3961 C CA . ILE A 1 514 ? 13.828 -12.211 -26.5 1 66.25 514 ILE A CA 1
ATOM 3962 C C . ILE A 1 514 ? 15 -12.156 -25.516 1 66.25 514 ILE A C 1
ATOM 3964 O O . ILE A 1 514 ? 14.805 -12.273 -24.312 1 66.25 514 ILE A O 1
ATOM 3968 N N . SER A 1 515 ? 16.172 -12.031 -26.047 1 65.5 515 SER A N 1
ATOM 3969 C CA . SER A 1 515 ? 17.375 -12.016 -25.219 1 65.5 515 SER A CA 1
ATOM 3970 C C . SER A 1 515 ? 17.484 -10.703 -24.453 1 65.5 515 SER A C 1
ATOM 3972 O O . SER A 1 515 ? 17.938 -10.688 -23.297 1 65.5 515 SER A O 1
ATOM 3974 N N . ASP A 1 516 ? 16.984 -9.672 -25.172 1 69.12 516 ASP A N 1
ATOM 3975 C CA . ASP A 1 516 ? 17 -8.375 -24.5 1 69.12 516 ASP A CA 1
ATOM 3976 C C . ASP A 1 516 ? 15.812 -8.227 -23.547 1 69.12 516 ASP A C 1
ATOM 3978 O O . ASP A 1 516 ? 14.75 -7.758 -23.953 1 69.12 516 ASP A O 1
ATOM 3982 N N . ARG A 1 517 ? 16.047 -8.461 -22.328 1 76.81 517 ARG A N 1
ATOM 3983 C CA . ARG A 1 517 ? 14.977 -8.461 -21.328 1 76.81 517 ARG A CA 1
ATOM 3984 C C . ARG A 1 517 ? 14.438 -7.051 -21.109 1 76.81 517 ARG A C 1
ATOM 3986 O O . ARG A 1 517 ? 13.312 -6.879 -20.656 1 76.81 517 ARG A O 1
ATOM 3993 N N . SER A 1 518 ? 15.195 -6.078 -21.516 1 77.88 518 SER A N 1
ATOM 3994 C CA . SER A 1 518 ? 14.727 -4.703 -21.391 1 77.88 518 SER A CA 1
ATOM 3995 C C . SER A 1 518 ? 13.555 -4.434 -22.328 1 77.88 518 SER A C 1
ATOM 3997 O O . SER A 1 518 ? 12.672 -3.627 -22.016 1 77.88 518 SER A O 1
ATOM 3999 N N . LEU A 1 519 ? 13.578 -5.07 -23.484 1 77.19 519 LEU A N 1
ATOM 4000 C CA . LEU A 1 519 ? 12.461 -4.93 -24.406 1 77.19 519 LEU A CA 1
ATOM 4001 C C . LEU A 1 519 ? 11.188 -5.543 -23.828 1 77.19 519 LEU A C 1
ATOM 4003 O O . LEU A 1 519 ? 10.094 -5.004 -24 1 77.19 519 LEU A O 1
ATOM 4007 N N . VAL A 1 520 ? 11.383 -6.648 -23.156 1 79.25 520 VAL A N 1
ATOM 4008 C CA . VAL A 1 520 ? 10.25 -7.297 -22.5 1 79.25 520 VAL A CA 1
ATOM 4009 C C . VAL A 1 520 ? 9.695 -6.379 -21.422 1 79.25 520 VAL A C 1
ATOM 4011 O O . VAL A 1 520 ? 8.477 -6.293 -21.234 1 79.25 520 VAL A O 1
ATOM 4014 N N . SER A 1 521 ? 10.586 -5.758 -20.781 1 85.88 521 SER A N 1
ATOM 4015 C CA . SER A 1 521 ? 10.18 -4.797 -19.766 1 85.88 521 SER A CA 1
ATOM 4016 C C . SER A 1 521 ? 9.359 -3.664 -20.359 1 85.88 521 SER A C 1
ATOM 4018 O O . SER A 1 521 ? 8.328 -3.277 -19.812 1 85.88 521 SER A O 1
ATOM 4020 N N . ASP A 1 522 ? 9.781 -3.115 -21.516 1 85.44 522 ASP A N 1
ATOM 4021 C CA . ASP A 1 522 ? 9.062 -2.027 -22.172 1 85.44 522 ASP A CA 1
ATOM 4022 C C . ASP A 1 522 ? 7.672 -2.475 -22.625 1 85.44 522 ASP A C 1
ATOM 4024 O O . ASP A 1 522 ? 6.695 -1.749 -22.438 1 85.44 522 ASP A O 1
ATOM 4028 N N . ILE A 1 523 ? 7.641 -3.643 -23.141 1 82 523 ILE A N 1
ATOM 4029 C CA . ILE A 1 523 ? 6.363 -4.191 -23.594 1 82 523 ILE A CA 1
ATOM 4030 C C . ILE A 1 523 ? 5.406 -4.305 -22.406 1 82 523 ILE A C 1
ATOM 4032 O O . ILE A 1 523 ? 4.227 -3.967 -22.516 1 82 523 ILE A O 1
ATOM 4036 N N . THR A 1 524 ? 5.934 -4.789 -21.328 1 86.56 524 THR A N 1
ATOM 4037 C CA . THR A 1 524 ? 5.125 -4.953 -20.125 1 86.56 524 THR A CA 1
ATOM 4038 C C . THR A 1 524 ? 4.605 -3.602 -19.641 1 86.56 524 THR A C 1
ATOM 4040 O O . THR A 1 524 ? 3.467 -3.498 -19.188 1 86.56 524 THR A O 1
ATOM 4043 N N . LYS A 1 525 ? 5.398 -2.596 -19.734 1 91.06 525 LYS A N 1
ATOM 4044 C CA . LYS A 1 525 ? 4.973 -1.257 -19.328 1 91.06 525 LYS A CA 1
ATOM 4045 C C . LYS A 1 525 ? 3.824 -0.762 -20.203 1 91.06 525 LYS A C 1
ATOM 4047 O O . LYS A 1 525 ? 2.865 -0.171 -19.703 1 91.06 525 LYS A O 1
ATOM 4052 N N . TYR A 1 526 ? 3.918 -1.007 -21.5 1 87 526 TYR A N 1
ATOM 4053 C CA . TYR A 1 526 ? 2.857 -0.586 -22.406 1 87 526 TYR A CA 1
ATOM 4054 C C . TYR A 1 526 ? 1.586 -1.393 -22.172 1 87 526 TYR A C 1
ATOM 4056 O O . TYR A 1 526 ? 0.478 -0.881 -22.344 1 87 526 TYR A O 1
ATOM 4064 N N . PHE A 1 527 ? 1.796 -2.637 -21.844 1 85.31 527 PHE A N 1
ATOM 4065 C CA . PHE A 1 527 ? 0.633 -3.426 -21.453 1 85.31 527 PHE A CA 1
ATOM 4066 C C . PHE A 1 527 ? -0.085 -2.789 -20.266 1 85.31 527 PHE A C 1
ATOM 4068 O O . PHE A 1 527 ? -1.31 -2.654 -20.281 1 85.31 527 PHE A O 1
ATOM 4075 N N . ILE A 1 528 ? 0.662 -2.35 -19.219 1 91.06 528 ILE A N 1
ATOM 4076 C CA . ILE A 1 528 ? 0.075 -1.697 -18.062 1 91.06 528 ILE A CA 1
ATOM 4077 C C . ILE A 1 528 ? -0.609 -0.4 -18.484 1 91.06 528 ILE A C 1
ATOM 4079 O O . ILE A 1 528 ? -1.706 -0.086 -18.016 1 91.06 528 ILE A O 1
ATOM 4083 N N . ASP A 1 529 ? 0.041 0.356 -19.391 1 92.44 529 ASP A N 1
ATOM 4084 C CA . ASP A 1 529 ? -0.569 1.575 -19.906 1 92.44 529 ASP A CA 1
ATOM 4085 C C . ASP A 1 529 ? -1.954 1.293 -20.484 1 92.44 529 ASP A C 1
ATOM 4087 O O . ASP A 1 529 ? -2.877 2.096 -20.328 1 92.44 529 ASP A O 1
ATOM 4091 N N . SER A 1 530 ? -2.049 0.196 -21.172 1 89.19 530 SER A N 1
ATOM 4092 C CA . SER A 1 530 ? -3.291 -0.135 -21.859 1 89.19 530 SER A CA 1
ATOM 4093 C C . SER A 1 530 ? -4.422 -0.386 -20.875 1 89.19 530 SER A C 1
ATOM 4095 O O . SER A 1 530 ? -5.598 -0.195 -21.203 1 89.19 530 SER A O 1
ATOM 4097 N N . MET A 1 531 ? -4.074 -0.817 -19.688 1 88.75 531 MET A N 1
ATOM 4098 C CA . MET A 1 531 ? -5.082 -1.065 -18.672 1 88.75 531 MET A CA 1
ATOM 4099 C C . MET A 1 531 ? -5.711 0.241 -18.188 1 88.75 531 MET A C 1
ATOM 4101 O O . MET A 1 531 ? -6.785 0.234 -17.594 1 88.75 531 MET A O 1
ATOM 4105 N N . TYR A 1 532 ? -5.051 1.368 -18.453 1 92.38 532 TYR A N 1
ATOM 4106 C CA . TYR A 1 532 ? -5.547 2.686 -18.062 1 92.38 532 TYR A CA 1
ATOM 4107 C C . TYR A 1 532 ? -6.039 3.461 -19.281 1 92.38 532 TYR A C 1
ATOM 4109 O O . TYR A 1 532 ? -6.312 4.66 -19.188 1 92.38 532 TYR A O 1
ATOM 4117 N N . TYR A 1 533 ? -6.121 2.82 -20.438 1 91.06 533 TYR A N 1
ATOM 4118 C CA . TYR A 1 533 ? -6.504 3.484 -21.672 1 91.06 533 TYR A CA 1
ATOM 4119 C C . TYR A 1 533 ? -8.016 3.51 -21.844 1 91.06 533 TYR A C 1
ATOM 4121 O O . TYR A 1 533 ? -8.688 2.504 -21.609 1 91.06 533 TYR A O 1
ATOM 4129 N N . LEU A 1 534 ? -8.555 4.621 -22.094 1 92.56 534 LEU A N 1
ATOM 4130 C CA . LEU A 1 534 ? -9.953 4.801 -22.469 1 92.56 534 LEU A CA 1
ATOM 4131 C C . LEU A 1 534 ? -10.078 5.094 -23.969 1 92.56 534 LEU A C 1
ATOM 4133 O O . LEU A 1 534 ? -9.555 6.102 -24.453 1 92.56 534 LEU A O 1
ATOM 4137 N N . PRO A 1 535 ? -10.742 4.238 -24.641 1 90.12 535 PRO A N 1
ATOM 4138 C CA . PRO A 1 535 ? -10.844 4.418 -26.094 1 90.12 535 PRO A CA 1
ATOM 4139 C C . PRO A 1 535 ? -11.414 5.781 -26.469 1 90.12 535 PRO A C 1
ATOM 4141 O O . PRO A 1 535 ? -12.297 6.305 -25.781 1 90.12 535 PRO A O 1
ATOM 4144 N N . LYS A 1 536 ? -10.898 6.316 -27.656 1 84.56 536 LYS A N 1
ATOM 4145 C CA . LYS A 1 536 ? -11.367 7.582 -28.219 1 84.56 536 LYS A CA 1
ATOM 4146 C C . LYS A 1 536 ? -12.383 7.348 -29.328 1 84.56 536 LYS A C 1
ATOM 4148 O O . LYS A 1 536 ? -12.539 6.223 -29.797 1 84.56 536 LYS A O 1
ATOM 4153 N N . ALA A 1 537 ? -13.117 8.43 -29.594 1 74.62 537 ALA A N 1
ATOM 4154 C CA . ALA A 1 537 ? -14.164 8.336 -30.625 1 74.62 537 ALA A CA 1
ATOM 4155 C C . ALA A 1 537 ? -13.602 7.773 -31.922 1 74.62 537 ALA A C 1
ATOM 4157 O O . ALA A 1 537 ? -14.281 7.027 -32.625 1 74.62 537 ALA A O 1
ATOM 4158 N N . ASP A 1 538 ? -12.258 7.977 -32.188 1 71.62 538 ASP A N 1
ATOM 4159 C CA . ASP A 1 538 ? -11.68 7.547 -33.469 1 71.62 538 ASP A CA 1
ATOM 4160 C C . ASP A 1 538 ? -11.047 6.164 -33.344 1 71.62 538 ASP A C 1
ATOM 4162 O O . ASP A 1 538 ? -10.508 5.633 -34.312 1 71.62 538 ASP A O 1
ATOM 4166 N N . ASP A 1 539 ? -11.156 5.551 -32.219 1 72.75 539 ASP A N 1
ATOM 4167 C CA . ASP A 1 539 ? -10.539 4.238 -32.062 1 72.75 539 ASP A CA 1
ATOM 4168 C C . ASP A 1 539 ? -11.43 3.133 -32.625 1 72.75 539 ASP A C 1
ATOM 4170 O O . ASP A 1 539 ? -12.648 3.176 -32.469 1 72.75 539 ASP A O 1
ATOM 4174 N N . MET B 1 1 ? 67.938 15.688 -20.531 1 33.75 1 MET B N 1
ATOM 4175 C CA . MET B 1 1 ? 67.188 15.82 -19.297 1 33.75 1 MET B CA 1
ATOM 4176 C C . MET B 1 1 ? 65.75 16.281 -19.578 1 33.75 1 MET B C 1
ATOM 4178 O O . MET B 1 1 ? 65.562 17.422 -20.031 1 33.75 1 MET B O 1
ATOM 4182 N N . SER B 1 2 ? 65 15.414 -20.156 1 41.06 2 SER B N 1
ATOM 4183 C CA . SER B 1 2 ? 63.656 15.656 -20.75 1 41.06 2 SER B CA 1
ATOM 4184 C C . SER B 1 2 ? 62.781 16.484 -19.812 1 41.06 2 SER B C 1
ATOM 4186 O O . SER B 1 2 ? 62.844 16.297 -18.594 1 41.06 2 SER B O 1
ATOM 4188 N N . GLU B 1 3 ? 62.375 17.719 -20.234 1 42.53 3 GLU B N 1
ATOM 4189 C CA . GLU B 1 3 ? 61.531 18.766 -19.656 1 42.53 3 GLU B CA 1
ATOM 4190 C C . GLU B 1 3 ? 60.219 18.188 -19.141 1 42.53 3 GLU B C 1
ATOM 4192 O O . GLU B 1 3 ? 59.344 17.844 -19.938 1 42.53 3 GLU B O 1
ATOM 4197 N N . ARG B 1 4 ? 60.312 17.391 -18.094 1 55.56 4 ARG B N 1
ATOM 4198 C CA . ARG B 1 4 ? 59.031 16.938 -17.531 1 55.56 4 ARG B CA 1
ATOM 4199 C C . ARG B 1 4 ? 58.094 18.094 -17.328 1 55.56 4 ARG B C 1
ATOM 4201 O O . ARG B 1 4 ? 58.531 19.219 -17.016 1 55.56 4 ARG B O 1
ATOM 4208 N N . PRO B 1 5 ? 56.969 17.984 -17.766 1 61.44 5 PRO B N 1
ATOM 4209 C CA . PRO B 1 5 ? 55.969 19.047 -17.594 1 61.44 5 PRO B CA 1
ATOM 4210 C C . PRO B 1 5 ? 55.906 19.578 -16.172 1 61.44 5 PRO B C 1
ATOM 4212 O O . PRO B 1 5 ? 56.219 18.859 -15.219 1 61.44 5 PRO B O 1
ATOM 4215 N N . GLN B 1 6 ? 55.75 20.922 -15.977 1 61.88 6 GLN B N 1
ATOM 4216 C CA . GLN B 1 6 ? 55.719 21.75 -14.773 1 61.88 6 GLN B CA 1
ATOM 4217 C C . GLN B 1 6 ? 54.906 21.109 -13.672 1 61.88 6 GLN B C 1
ATOM 4219 O O . GLN B 1 6 ? 55.312 21.078 -12.508 1 61.88 6 GLN B O 1
ATOM 4224 N N . PRO B 1 7 ? 53.781 20.578 -13.898 1 63.28 7 PRO B N 1
ATOM 4225 C CA . PRO B 1 7 ? 53.031 20 -12.789 1 63.28 7 PRO B CA 1
ATOM 4226 C C . PRO B 1 7 ? 53.719 18.781 -12.18 1 63.28 7 PRO B C 1
ATOM 4228 O O . PRO B 1 7 ? 53.625 18.562 -10.969 1 63.28 7 PRO B O 1
ATOM 4231 N N . LEU B 1 8 ? 54.344 18.062 -12.922 1 63.34 8 LEU B N 1
ATOM 4232 C CA . LEU B 1 8 ? 55.031 16.891 -12.406 1 63.34 8 LEU B CA 1
ATOM 4233 C C . LEU B 1 8 ? 56.25 17.281 -11.57 1 63.34 8 LEU B C 1
ATOM 4235 O O . LEU B 1 8 ? 56.562 16.625 -10.57 1 63.34 8 LEU B O 1
ATOM 4239 N N . LYS B 1 9 ? 56.906 18.391 -11.984 1 65 9 LYS B N 1
ATOM 4240 C CA . LYS B 1 9 ? 58 18.922 -11.203 1 65 9 LYS B CA 1
ATOM 4241 C C . LYS B 1 9 ? 57.531 19.453 -9.852 1 65 9 LYS B C 1
ATOM 4243 O O . LYS B 1 9 ? 58.25 19.312 -8.852 1 65 9 LYS B O 1
ATOM 4248 N N . ALA B 1 10 ? 56.344 20.016 -9.844 1 64.44 10 ALA B N 1
ATOM 4249 C CA . ALA B 1 10 ? 55.781 20.5 -8.594 1 64.44 10 ALA B CA 1
ATOM 4250 C C . ALA B 1 10 ? 55.5 19.359 -7.629 1 64.44 10 ALA B C 1
ATOM 4252 O O . ALA B 1 10 ? 55.719 19.484 -6.426 1 64.44 10 ALA B O 1
ATOM 4253 N N . VAL B 1 11 ? 54.938 18.234 -8.109 1 69.5 11 VAL B N 1
ATOM 4254 C CA . VAL B 1 11 ? 54.688 17.047 -7.281 1 69.5 11 VAL B CA 1
ATOM 4255 C C . VAL B 1 11 ? 56.031 16.5 -6.758 1 69.5 11 VAL B C 1
ATOM 4257 O O . VAL B 1 11 ? 56.125 16.141 -5.586 1 69.5 11 VAL B O 1
ATOM 4260 N N . ASN B 1 12 ? 57 16.5 -7.625 1 71.56 12 ASN B N 1
ATOM 4261 C CA . ASN B 1 12 ? 58.312 16.016 -7.215 1 71.56 12 ASN B CA 1
ATOM 4262 C C . ASN B 1 12 ? 58.938 16.906 -6.145 1 71.56 12 ASN B C 1
ATOM 4264 O O . ASN B 1 12 ? 59.562 16.422 -5.211 1 71.56 12 ASN B O 1
ATOM 4268 N N . LYS B 1 13 ? 58.688 18.219 -6.359 1 69.06 13 LYS B N 1
ATOM 4269 C CA . LYS B 1 13 ? 59.219 19.172 -5.371 1 69.06 13 LYS B CA 1
ATOM 4270 C C . LYS B 1 13 ? 58.469 19.016 -4.039 1 69.06 13 LYS B C 1
ATOM 4272 O O . LYS B 1 13 ? 59.094 19.125 -2.975 1 69.06 13 LYS B O 1
ATOM 4277 N N . LEU B 1 14 ? 57.188 18.703 -4.086 1 72.5 14 LEU B N 1
ATOM 4278 C CA . LEU B 1 14 ? 56.375 18.531 -2.889 1 72.5 14 LEU B CA 1
ATOM 4279 C C . LEU B 1 14 ? 56.844 17.312 -2.086 1 72.5 14 LEU B C 1
ATOM 4281 O O . LEU B 1 14 ? 56.75 17.312 -0.855 1 72.5 14 LEU B O 1
ATOM 4285 N N . PHE B 1 15 ? 57.406 16.297 -2.801 1 72.56 15 PHE B N 1
ATOM 4286 C CA . PHE B 1 15 ? 57.812 15.07 -2.121 1 72.56 15 PHE B CA 1
ATOM 4287 C C . PHE B 1 15 ? 59.344 14.945 -2.098 1 72.56 15 PHE B C 1
ATOM 4289 O O . PHE B 1 15 ? 59.875 13.844 -1.96 1 72.56 15 PHE B O 1
ATOM 4296 N N . GLU B 1 16 ? 59.938 16.062 -2.258 1 73.88 16 GLU B N 1
ATOM 4297 C CA . GLU B 1 16 ? 61.375 16.062 -2.207 1 73.88 16 GLU B CA 1
ATOM 4298 C C . GLU B 1 16 ? 61.875 15.586 -0.847 1 73.88 16 GLU B C 1
ATOM 4300 O O . GLU B 1 16 ? 61.438 16.062 0.193 1 73.88 16 GLU B O 1
ATOM 4305 N N . GLY B 1 17 ? 62.781 14.578 -0.717 1 75.12 17 GLY B N 1
ATOM 4306 C CA . GLY B 1 17 ? 63.344 14.055 0.508 1 75.12 17 GLY B CA 1
ATOM 4307 C C . GLY B 1 17 ? 62.531 12.961 1.14 1 75.12 17 GLY B C 1
ATOM 4308 O O . GLY B 1 17 ? 62.906 12.406 2.174 1 75.12 17 GLY B O 1
ATOM 4309 N N . LYS B 1 18 ? 61.375 12.789 0.491 1 76.19 18 LYS B N 1
ATOM 4310 C CA . LYS B 1 18 ? 60.531 11.734 1.062 1 76.19 18 LYS B CA 1
ATOM 4311 C C . LYS B 1 18 ? 60.844 10.383 0.407 1 76.19 18 LYS B C 1
ATOM 4313 O O . LYS B 1 18 ? 61.125 10.32 -0.786 1 76.19 18 LYS B O 1
ATOM 4318 N N . GLU B 1 19 ? 60.844 9.383 1.262 1 75.44 19 GLU B N 1
ATOM 4319 C CA . GLU B 1 19 ? 61.031 8.023 0.768 1 75.44 19 GLU B CA 1
ATOM 4320 C C . GLU B 1 19 ? 59.75 7.523 0.076 1 75.44 19 GLU B C 1
ATOM 4322 O O . GLU B 1 19 ? 58.656 8.023 0.343 1 75.44 19 GLU B O 1
ATOM 4327 N N . PRO B 1 20 ? 59.906 6.664 -0.857 1 74.5 20 PRO B N 1
ATOM 4328 C CA . PRO B 1 20 ? 58.781 6.125 -1.6 1 74.5 20 PRO B CA 1
ATOM 4329 C C . PRO B 1 20 ? 57.656 5.645 -0.685 1 74.5 20 PRO B C 1
ATOM 4331 O O . PRO B 1 20 ? 56.469 5.859 -0.984 1 74.5 20 PRO B O 1
ATOM 4334 N N . TRP B 1 21 ? 57.969 5.023 0.361 1 74 21 TRP B N 1
ATOM 4335 C CA . TRP B 1 21 ? 56.906 4.555 1.244 1 74 21 TRP B CA 1
ATOM 4336 C C . TRP B 1 21 ? 56.125 5.727 1.831 1 74 21 TRP B C 1
ATOM 4338 O O . TRP B 1 21 ? 54.906 5.633 2.049 1 74 21 TRP B O 1
ATOM 4348 N N . GLN B 1 22 ? 56.781 6.746 2.041 1 72.94 22 GLN B N 1
ATOM 4349 C CA . GLN B 1 22 ? 56.125 7.945 2.543 1 72.94 22 GLN B CA 1
ATOM 4350 C C . GLN B 1 22 ? 55.188 8.539 1.49 1 72.94 22 GLN B C 1
ATOM 4352 O O . GLN B 1 22 ? 54.062 8.977 1.808 1 72.94 22 GLN B O 1
ATOM 4357 N N . ILE B 1 23 ? 55.656 8.531 0.362 1 74.56 23 ILE B N 1
ATOM 4358 C CA . ILE B 1 23 ? 54.844 9.062 -0.732 1 74.56 23 ILE B CA 1
ATOM 4359 C C . ILE B 1 23 ? 53.625 8.188 -0.942 1 74.56 23 ILE B C 1
ATOM 4361 O O . ILE B 1 23 ? 52.5 8.703 -1.116 1 74.56 23 ILE B O 1
ATOM 4365 N N . VAL B 1 24 ? 53.812 6.918 -0.91 1 72.81 24 VAL B N 1
ATOM 4366 C CA . VAL B 1 24 ? 52.719 5.977 -1.061 1 72.81 24 VAL B CA 1
ATOM 4367 C C . VAL B 1 24 ? 51.719 6.188 0.062 1 72.81 24 VAL B C 1
ATOM 4369 O O . VAL B 1 24 ? 50.5 6.266 -0.187 1 72.81 24 VAL B O 1
ATOM 4372 N N . THR B 1 25 ? 52.188 6.227 1.192 1 70.19 25 THR B N 1
ATOM 4373 C CA . THR B 1 25 ? 51.312 6.383 2.342 1 70.19 25 THR B CA 1
ATOM 4374 C C . THR B 1 25 ? 50.562 7.719 2.277 1 70.19 25 THR B C 1
ATOM 4376 O O . THR B 1 25 ? 49.375 7.781 2.541 1 70.19 25 THR B O 1
ATOM 4379 N N . MET B 1 26 ? 51.312 8.719 1.905 1 69.88 26 MET B N 1
ATOM 4380 C CA . MET B 1 26 ? 50.688 10.039 1.822 1 69.88 26 MET B CA 1
ATOM 4381 C C . MET B 1 26 ? 49.656 10.086 0.699 1 69.88 26 MET B C 1
ATOM 4383 O O . MET B 1 26 ? 48.594 10.664 0.867 1 69.88 26 MET B O 1
ATOM 4387 N N . THR B 1 27 ? 50.062 9.57 -0.368 1 70.56 27 THR B N 1
ATOM 4388 C CA . THR B 1 27 ? 49.156 9.547 -1.502 1 70.56 27 THR B CA 1
ATOM 4389 C C . THR B 1 27 ? 47.938 8.695 -1.19 1 70.56 27 THR B C 1
ATOM 4391 O O . THR B 1 27 ? 46.812 9.125 -1.422 1 70.56 27 THR B O 1
ATOM 4394 N N . ALA B 1 28 ? 48.156 7.512 -0.718 1 69.31 28 ALA B N 1
ATOM 4395 C CA . ALA B 1 28 ? 47.062 6.617 -0.387 1 69.31 28 ALA B CA 1
ATOM 4396 C C . ALA B 1 28 ? 46.125 7.246 0.655 1 69.31 28 ALA B C 1
ATOM 4398 O O . ALA B 1 28 ? 44.906 7.219 0.507 1 69.31 28 ALA B O 1
ATOM 4399 N N . SER B 1 29 ? 46.75 7.785 1.619 1 67.94 29 SER B N 1
ATOM 4400 C CA . SER B 1 29 ? 45.969 8.414 2.674 1 67.94 29 SER B CA 1
ATOM 4401 C C . SER B 1 29 ? 45.188 9.609 2.145 1 67.94 29 SER B C 1
ATOM 4403 O O . SER B 1 29 ? 44.031 9.82 2.518 1 67.94 29 SER B O 1
ATOM 4405 N N . SER B 1 30 ? 45.875 10.336 1.299 1 67.25 30 SER B N 1
ATOM 4406 C CA . SER B 1 30 ? 45.188 11.508 0.74 1 67.25 30 SER B CA 1
ATOM 4407 C C . SER B 1 30 ? 44.031 11.094 -0.175 1 67.25 30 SER B C 1
ATOM 4409 O O . SER B 1 30 ? 42.969 11.695 -0.134 1 67.25 30 SER B O 1
ATOM 4411 N N . VAL B 1 31 ? 44.281 10.109 -0.94 1 67.06 31 VAL B N 1
ATOM 4412 C CA . VAL B 1 31 ? 43.25 9.641 -1.856 1 67.06 31 VAL B CA 1
ATOM 4413 C C . VAL B 1 31 ? 42.094 9.055 -1.063 1 67.06 31 VAL B C 1
ATOM 4415 O O . VAL B 1 31 ? 40.938 9.344 -1.35 1 67.06 31 VAL B O 1
ATOM 4418 N N . LEU B 1 32 ? 42.406 8.25 -0.145 1 65.12 32 LEU B N 1
ATOM 4419 C CA . LEU B 1 32 ? 41.375 7.656 0.691 1 65.12 32 LEU B CA 1
ATOM 4420 C C . LEU B 1 32 ? 40.594 8.734 1.467 1 65.12 32 LEU B C 1
ATOM 4422 O O . LEU B 1 32 ? 39.375 8.633 1.649 1 65.12 32 LEU B O 1
ATOM 4426 N N . ALA B 1 33 ? 41.344 9.664 1.891 1 62.19 33 ALA B N 1
ATOM 4427 C CA . ALA B 1 33 ? 40.719 10.797 2.568 1 62.19 33 ALA B CA 1
ATOM 4428 C C . ALA B 1 33 ? 39.781 11.539 1.631 1 62.19 33 ALA B C 1
ATOM 4430 O O . ALA B 1 33 ? 38.688 11.953 2.035 1 62.19 33 ALA B O 1
ATOM 4431 N N . ILE B 1 34 ? 40.219 11.688 0.441 1 61.62 34 ILE B N 1
ATOM 4432 C CA . ILE B 1 34 ? 39.375 12.375 -0.543 1 61.62 34 ILE B CA 1
ATOM 4433 C C . ILE B 1 34 ? 38.156 11.539 -0.845 1 61.62 34 ILE B C 1
ATOM 4435 O O . ILE B 1 34 ? 37.031 12.078 -0.928 1 61.62 34 ILE B O 1
ATOM 4439 N N . VAL B 1 35 ? 38.438 10.281 -1.015 1 58.78 35 VAL B N 1
ATOM 4440 C CA . VAL B 1 35 ? 37.312 9.375 -1.271 1 58.78 35 VAL B CA 1
ATOM 4441 C C . VAL B 1 35 ? 36.344 9.391 -0.089 1 58.78 35 VAL B C 1
ATOM 4443 O O . VAL B 1 35 ? 35.125 9.43 -0.276 1 58.78 35 VAL B O 1
ATOM 4446 N N . TRP B 1 36 ? 36.938 9.281 0.991 1 58.84 36 TRP B N 1
ATOM 4447 C CA . TRP B 1 36 ? 36.125 9.344 2.213 1 58.84 36 TRP B CA 1
ATOM 4448 C C . TRP B 1 36 ? 35.375 10.656 2.301 1 58.84 36 TRP B C 1
ATOM 4450 O O . TRP B 1 36 ? 34.156 10.672 2.594 1 58.84 36 TRP B O 1
ATOM 4460 N N . ALA B 1 37 ? 36.062 11.742 2.074 1 57.78 37 ALA B N 1
ATOM 4461 C CA . ALA B 1 37 ? 35.438 13.055 2.088 1 57.78 37 ALA B CA 1
ATOM 4462 C C . ALA B 1 37 ? 34.312 13.141 1.046 1 57.78 37 ALA B C 1
ATOM 4464 O O . ALA B 1 37 ? 33.25 13.711 1.31 1 57.78 37 ALA B O 1
ATOM 4465 N N . HIS B 1 38 ? 34.656 12.578 -0.065 1 55.72 38 HIS B N 1
ATOM 4466 C CA . HIS B 1 38 ? 33.656 12.531 -1.128 1 55.72 38 HIS B CA 1
ATOM 4467 C C . HIS B 1 38 ? 32.438 11.711 -0.71 1 55.72 38 HIS B C 1
ATOM 4469 O O . HIS B 1 38 ? 31.312 12.086 -1.015 1 55.72 38 HIS B O 1
ATOM 4475 N N . SER B 1 39 ? 32.719 10.68 -0.07 1 57.12 39 SER B N 1
ATOM 4476 C CA . SER B 1 39 ? 31.641 9.828 0.406 1 57.12 39 SER B CA 1
ATOM 4477 C C . SER B 1 39 ? 30.797 10.539 1.455 1 57.12 39 SER B C 1
ATOM 4479 O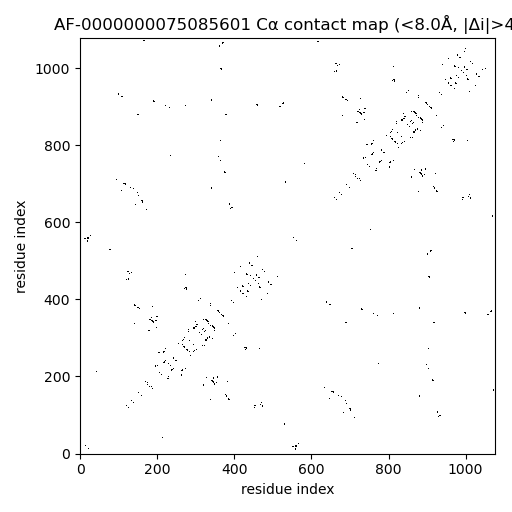 O . SER B 1 39 ? 29.578 10.344 1.514 1 57.12 39 SER B O 1
ATOM 4481 N N . LEU B 1 40 ? 31.453 11.266 2.219 1 53.91 40 LEU B N 1
ATOM 4482 C CA . LEU B 1 40 ? 30.734 12.062 3.219 1 53.91 40 LEU B CA 1
ATOM 4483 C C . LEU B 1 40 ? 29.859 13.117 2.553 1 53.91 40 LEU B C 1
ATOM 4485 O O . LEU B 1 40 ? 28.734 13.359 2.99 1 53.91 40 LEU B O 1
ATOM 4489 N N . TYR B 1 41 ? 30.531 13.719 1.535 1 48.75 41 TYR B N 1
ATOM 4490 C CA . TYR B 1 41 ? 29.812 14.758 0.806 1 48.75 41 TYR B CA 1
ATOM 4491 C C . TYR B 1 41 ? 28.594 14.188 0.093 1 48.75 41 TYR B C 1
ATOM 4493 O O . TYR B 1 41 ? 27.547 14.852 -0.005 1 48.75 41 TYR B O 1
ATOM 4501 N N . ASN B 1 42 ? 28.797 12.953 -0.344 1 48.47 42 ASN B N 1
ATOM 4502 C CA . ASN B 1 42 ? 27.734 12.336 -1.129 1 48.47 42 ASN B CA 1
ATOM 4503 C C . ASN B 1 42 ? 26.781 11.523 -0.249 1 48.47 42 ASN B C 1
ATOM 4505 O O . ASN B 1 42 ? 25.938 10.789 -0.756 1 48.47 42 ASN B O 1
ATOM 4509 N N . ALA B 1 43 ? 27.031 11.781 0.954 1 53.25 43 ALA B N 1
ATOM 4510 C CA . ALA B 1 43 ? 26.234 10.961 1.864 1 53.25 43 ALA B CA 1
ATOM 4511 C C . ALA B 1 43 ? 24.812 11.484 1.962 1 53.25 43 ALA B C 1
ATOM 4513 O O . ALA B 1 43 ? 24.547 12.664 1.703 1 53.25 43 ALA B O 1
ATOM 4514 N N . LYS B 1 44 ? 23.891 10.664 2.141 1 56.03 44 LYS B N 1
ATOM 4515 C CA . LYS B 1 44 ? 22.469 10.961 2.211 1 56.03 44 LYS B CA 1
ATOM 4516 C C . LYS B 1 44 ? 22.172 11.922 3.355 1 56.03 44 LYS B C 1
ATOM 4518 O O . LYS B 1 44 ? 21.266 12.758 3.25 1 56.03 44 LYS B O 1
ATOM 4523 N N . GLU B 1 45 ? 22.891 11.844 4.48 1 57.94 45 GLU B N 1
ATOM 4524 C CA . GLU B 1 45 ? 22.656 12.703 5.637 1 57.94 45 GLU B CA 1
ATOM 4525 C C . GLU B 1 45 ? 23.812 13.68 5.84 1 57.94 45 GLU B C 1
ATOM 4527 O O . GLU B 1 45 ? 24.953 13.406 5.441 1 57.94 45 GLU B O 1
ATOM 4532 N N . SER B 1 46 ? 23.5 14.953 6.367 1 57.59 46 SER B N 1
ATOM 4533 C CA . SER B 1 46 ? 24.531 15.922 6.711 1 57.59 46 SER B CA 1
ATOM 4534 C C . SER B 1 46 ? 25.484 15.367 7.758 1 57.59 46 SER B C 1
ATOM 4536 O O . SER B 1 46 ? 25.141 14.43 8.484 1 57.59 46 SER B O 1
ATOM 4538 N N . VAL B 1 47 ? 26.641 15.797 7.758 1 55.5 47 VAL B N 1
ATOM 4539 C CA . VAL B 1 47 ? 27.672 15.359 8.703 1 55.5 47 VAL B CA 1
ATOM 4540 C C . VAL B 1 47 ? 27.188 15.602 10.133 1 55.5 47 VAL B C 1
ATOM 4542 O O . VAL B 1 47 ? 27.359 14.75 11.008 1 55.5 47 VAL B O 1
ATOM 4545 N N . THR B 1 48 ? 26.562 16.797 10.297 1 58.16 48 THR B N 1
ATOM 4546 C CA . THR B 1 48 ? 26.094 17.141 11.633 1 58.16 48 THR B CA 1
ATOM 4547 C C . THR B 1 48 ? 25.031 16.156 12.109 1 58.16 48 THR B C 1
ATOM 4549 O O . THR B 1 48 ? 25.062 15.719 13.258 1 58.16 48 THR B O 1
ATOM 4552 N N . THR B 1 49 ? 24.172 15.867 11.219 1 64 49 THR B N 1
ATOM 4553 C CA . THR B 1 49 ? 23.109 14.93 11.57 1 64 49 THR B CA 1
ATOM 4554 C C . THR B 1 49 ? 23.672 13.539 11.836 1 64 49 THR B C 1
ATOM 4556 O O . THR B 1 49 ? 23.25 12.852 12.773 1 64 49 THR B O 1
ATOM 4559 N N . ARG B 1 50 ? 24.656 13.148 11.102 1 65.56 50 ARG B N 1
ATOM 4560 C CA . ARG B 1 50 ? 25.297 11.844 11.273 1 65.56 50 ARG B CA 1
ATOM 4561 C C . ARG B 1 50 ? 26.031 11.766 12.602 1 65.56 50 ARG B C 1
ATOM 4563 O O . ARG B 1 50 ? 25.953 10.758 13.305 1 65.56 50 ARG B O 1
ATOM 4570 N N . LEU B 1 51 ? 26.734 12.852 12.805 1 63.22 51 LEU B N 1
ATOM 4571 C CA . LEU B 1 51 ? 27.5 12.883 14.047 1 63.22 51 LEU B CA 1
ATOM 4572 C C . LEU B 1 51 ? 26.578 12.844 15.25 1 63.22 51 LEU B C 1
ATOM 4574 O O . LEU B 1 51 ? 26.875 12.172 16.25 1 63.22 51 LEU B O 1
ATOM 4578 N N . ARG B 1 52 ? 25.531 13.641 15.156 1 66.69 52 ARG B N 1
ATOM 4579 C CA . ARG B 1 52 ? 24.562 13.656 16.234 1 66.69 52 ARG B CA 1
ATOM 4580 C C . ARG B 1 52 ? 23.938 12.273 16.438 1 66.69 52 ARG B C 1
ATOM 4582 O O . ARG B 1 52 ? 23.828 11.805 17.578 1 66.69 52 ARG B O 1
ATOM 4589 N N . LYS B 1 53 ? 23.594 11.672 15.359 1 67.81 53 LYS B N 1
ATOM 4590 C CA . LYS B 1 53 ? 23.016 10.344 15.422 1 67.81 53 LYS B CA 1
ATOM 4591 C C . LYS B 1 53 ? 24 9.336 16 1 67.81 53 LYS B C 1
ATOM 4593 O O . LYS B 1 53 ? 23.625 8.477 16.812 1 67.81 53 LYS B O 1
ATOM 4598 N N . GLU B 1 54 ? 25.234 9.477 15.562 1 66.19 54 GLU B N 1
ATOM 4599 C CA . GLU B 1 54 ? 26.266 8.578 16.078 1 66.19 54 GLU B CA 1
ATOM 4600 C C . GLU B 1 54 ? 26.531 8.812 17.562 1 66.19 54 GLU B C 1
ATOM 4602 O O . GLU B 1 54 ? 26.75 7.863 18.312 1 66.19 54 GLU B O 1
ATOM 4607 N N . PHE B 1 55 ? 26.547 10.07 17.875 1 65.31 55 PHE B N 1
ATOM 4608 C CA . PHE B 1 55 ? 26.734 10.422 19.281 1 65.31 55 PHE B CA 1
ATOM 4609 C C . PHE B 1 55 ? 25.656 9.781 20.141 1 65.31 55 PHE B C 1
ATOM 4611 O O . PHE B 1 55 ? 25.953 9.133 21.156 1 65.31 55 PHE B O 1
ATOM 4618 N N . PHE B 1 56 ? 24.406 9.969 19.766 1 69.88 56 PHE B N 1
ATOM 4619 C CA . PHE B 1 56 ? 23.328 9.445 20.578 1 69.88 56 PHE B CA 1
ATOM 4620 C C . PHE B 1 56 ? 23.297 7.922 20.531 1 69.88 56 PHE B C 1
ATOM 4622 O O . PHE B 1 56 ? 22.922 7.27 21.5 1 69.88 56 PHE B O 1
ATOM 4629 N N . ARG B 1 57 ? 23.734 7.379 19.438 1 70.94 57 ARG B N 1
ATOM 4630 C CA . ARG B 1 57 ? 23.859 5.93 19.328 1 70.94 57 ARG B CA 1
ATOM 4631 C C . ARG B 1 57 ? 24.875 5.391 20.344 1 70.94 57 ARG B C 1
ATOM 4633 O O . ARG B 1 57 ? 24.625 4.371 20.984 1 70.94 57 ARG B O 1
ATOM 4640 N N . TRP B 1 58 ? 25.938 6.078 20.406 1 67.75 58 TRP B N 1
ATOM 4641 C CA . TRP B 1 58 ? 26.969 5.68 21.359 1 67.75 58 TRP B CA 1
ATOM 4642 C C . TRP B 1 58 ? 26.484 5.867 22.797 1 67.75 58 TRP B C 1
ATOM 4644 O O . TRP B 1 58 ? 26.734 5.02 23.656 1 67.75 58 TRP B O 1
ATOM 4654 N N . LEU B 1 59 ? 25.859 6.984 22.984 1 68.81 59 LEU B N 1
ATOM 4655 C CA . LEU B 1 59 ? 25.344 7.293 24.328 1 68.81 59 LEU B CA 1
ATOM 4656 C C . LEU B 1 59 ? 24.359 6.223 24.781 1 68.81 59 LEU B C 1
ATOM 4658 O O . LEU B 1 59 ? 24.344 5.855 25.969 1 68.81 59 LEU B O 1
ATOM 4662 N N . ARG B 1 60 ? 23.625 5.754 23.922 1 75.88 60 ARG B N 1
ATOM 4663 C CA . ARG B 1 60 ? 22.625 4.746 24.234 1 75.88 60 ARG B CA 1
ATOM 4664 C C . ARG B 1 60 ? 23.266 3.404 24.562 1 75.88 60 ARG B C 1
ATOM 4666 O O . ARG B 1 60 ? 22.641 2.537 25.172 1 75.88 60 ARG B O 1
ATOM 4673 N N . GLN B 1 61 ? 24.516 3.273 24.172 1 72.75 61 GLN B N 1
ATOM 4674 C CA . GLN B 1 61 ? 25.219 2.023 24.422 1 72.75 61 GLN B CA 1
ATOM 4675 C C . GLN B 1 61 ? 25.859 2.021 25.812 1 72.75 61 GLN B C 1
ATOM 4677 O O . GLN B 1 61 ? 26.234 0.964 26.328 1 72.75 61 GLN B O 1
ATOM 4682 N N . VAL B 1 62 ? 25.906 3.205 26.359 1 70.12 62 VAL B N 1
ATOM 4683 C CA . VAL B 1 62 ? 26.406 3.285 27.719 1 70.12 62 VAL B CA 1
ATOM 4684 C C . VAL B 1 62 ? 25.438 2.572 28.672 1 70.12 62 VAL B C 1
ATOM 4686 O O . VAL B 1 62 ? 24.234 2.877 28.688 1 70.12 62 VAL B O 1
ATOM 4689 N N . PRO B 1 63 ? 25.922 1.674 29.422 1 78.25 63 PRO B N 1
ATOM 4690 C CA . PRO B 1 63 ? 25.062 0.779 30.203 1 78.25 63 PRO B CA 1
ATOM 4691 C C . PRO B 1 63 ? 24.078 1.535 31.109 1 78.25 63 PRO B C 1
ATOM 4693 O O . PRO B 1 63 ? 22.906 1.192 31.156 1 78.25 63 PRO B O 1
ATOM 4696 N N . ILE B 1 64 ? 24.562 2.537 31.812 1 75.12 64 ILE B N 1
ATOM 4697 C CA . ILE B 1 64 ? 23.703 3.279 32.719 1 75.12 64 ILE B CA 1
ATOM 4698 C C . ILE B 1 64 ? 22.594 3.979 31.922 1 75.12 64 ILE B C 1
ATOM 4700 O O . ILE B 1 64 ? 21.438 3.998 32.344 1 75.12 64 ILE B O 1
ATOM 4704 N N . VAL B 1 65 ? 23.016 4.602 30.875 1 73.94 65 VAL B N 1
ATOM 4705 C CA . VAL B 1 65 ? 22.047 5.301 30.031 1 73.94 65 VAL B CA 1
ATOM 4706 C C . VAL B 1 65 ? 21.078 4.297 29.422 1 73.94 65 VAL B C 1
ATOM 4708 O O . VAL B 1 65 ? 19.875 4.527 29.375 1 73.94 65 VAL B O 1
ATOM 4711 N N . ARG B 1 66 ? 21.609 3.238 28.953 1 80.19 66 ARG B N 1
ATOM 4712 C CA . ARG B 1 66 ? 20.797 2.186 28.359 1 80.19 66 ARG B CA 1
ATOM 4713 C C . ARG B 1 66 ? 19.766 1.668 29.359 1 80.19 66 ARG B C 1
ATOM 4715 O O . ARG B 1 66 ? 18.594 1.482 29.016 1 80.19 66 ARG B O 1
ATOM 4722 N N . ARG B 1 67 ? 20.188 1.46 30.547 1 80.75 67 ARG B N 1
ATOM 4723 C CA . ARG B 1 67 ? 19.297 0.952 31.578 1 80.75 67 ARG B CA 1
ATOM 4724 C C . ARG B 1 67 ? 18.188 1.956 31.875 1 80.75 67 ARG B C 1
ATOM 4726 O O . ARG B 1 67 ? 17.031 1.577 32.062 1 80.75 67 ARG B O 1
ATOM 4733 N N . LYS B 1 68 ? 18.578 3.156 31.953 1 76.5 68 LYS B N 1
ATOM 4734 C CA . LYS B 1 68 ? 17.594 4.195 32.25 1 76.5 68 LYS B CA 1
ATOM 4735 C C . LYS B 1 68 ? 16.578 4.312 31.109 1 76.5 68 LYS B C 1
ATOM 4737 O O . LYS B 1 68 ? 15.383 4.508 31.375 1 76.5 68 LYS B O 1
ATOM 4742 N N . ILE B 1 69 ? 17.094 4.246 29.953 1 78 69 ILE B N 1
ATOM 4743 C CA . ILE B 1 69 ? 16.219 4.32 28.797 1 78 69 ILE B CA 1
ATOM 4744 C C . ILE B 1 69 ? 15.281 3.115 28.797 1 78 69 ILE B C 1
ATOM 4746 O O . ILE B 1 69 ? 14.078 3.256 28.562 1 78 69 ILE B O 1
ATOM 4750 N N . GLU B 1 70 ? 15.875 2.021 29.047 1 83.31 70 GLU B N 1
ATOM 4751 C CA . GLU B 1 70 ? 15.07 0.799 29.062 1 83.31 70 GLU B CA 1
ATOM 4752 C C . GLU B 1 70 ? 13.992 0.86 30.141 1 83.31 70 GLU B C 1
ATOM 4754 O O . GLU B 1 70 ? 12.859 0.427 29.922 1 83.31 70 GLU B O 1
ATOM 4759 N N . GLU B 1 71 ? 14.336 1.341 31.25 1 82.69 71 GLU B N 1
ATOM 4760 C CA . GLU B 1 71 ? 13.383 1.477 32.344 1 82.69 71 GLU B CA 1
ATOM 4761 C C . GLU B 1 71 ? 12.258 2.449 32 1 82.69 71 GLU B C 1
ATOM 4763 O O . GLU B 1 71 ? 11.086 2.168 32.25 1 82.69 71 GLU B O 1
ATOM 4768 N N . LYS B 1 72 ? 12.664 3.529 31.5 1 78.25 72 LYS B N 1
ATOM 4769 C CA . LYS B 1 72 ? 11.672 4.531 31.109 1 78.25 72 LYS B CA 1
ATOM 4770 C C . LYS B 1 72 ? 10.758 4.004 30.016 1 78.25 72 LYS B C 1
ATOM 4772 O O . LYS B 1 72 ? 9.547 4.266 30.031 1 78.25 72 LYS B O 1
ATOM 4777 N N . MET B 1 73 ? 11.359 3.32 29.109 1 81.19 73 MET B N 1
ATOM 4778 C CA . MET B 1 73 ? 10.562 2.762 28.016 1 81.19 73 MET B CA 1
ATOM 4779 C C . MET B 1 73 ? 9.609 1.69 28.531 1 81.19 73 MET B C 1
ATOM 4781 O O . MET B 1 73 ? 8.484 1.57 28.047 1 81.19 73 MET B O 1
ATOM 4785 N N . ALA B 1 74 ? 10.086 0.943 29.438 1 85.5 74 ALA B N 1
ATOM 4786 C CA . ALA B 1 74 ? 9.234 -0.08 30.031 1 85.5 74 ALA B CA 1
ATOM 4787 C C . ALA B 1 74 ? 8.039 0.548 30.75 1 85.5 74 ALA B C 1
ATOM 4789 O O . ALA B 1 74 ? 6.926 0.024 30.688 1 85.5 74 ALA B O 1
ATOM 4790 N N . GLU B 1 75 ? 8.32 1.579 31.422 1 83.5 75 GLU B N 1
ATOM 4791 C CA . GLU B 1 75 ? 7.258 2.309 32.125 1 83.5 75 GLU B CA 1
ATOM 4792 C C . GLU B 1 75 ? 6.238 2.861 31.125 1 83.5 75 GLU B C 1
ATOM 4794 O O . GLU B 1 75 ? 5.031 2.721 31.328 1 83.5 75 GLU B O 1
ATOM 4799 N N . ILE B 1 76 ? 6.727 3.438 30.109 1 80 76 ILE B N 1
ATOM 4800 C CA . ILE B 1 76 ? 5.867 4.035 29.094 1 80 76 ILE B CA 1
ATOM 4801 C C . ILE B 1 76 ? 5.035 2.945 28.422 1 80 76 ILE B C 1
ATOM 4803 O O . ILE B 1 76 ? 3.834 3.123 28.203 1 80 76 ILE B O 1
ATOM 4807 N N . ASN B 1 77 ? 5.719 1.912 28.141 1 85.94 77 ASN B N 1
ATOM 4808 C CA . ASN B 1 77 ? 5.02 0.783 27.531 1 85.94 77 ASN B CA 1
ATOM 4809 C C . ASN B 1 77 ? 3.916 0.253 28.438 1 85.94 77 ASN B C 1
ATOM 4811 O O . ASN B 1 77 ? 2.822 -0.07 27.984 1 85.94 77 ASN B O 1
ATOM 4815 N N . SER B 1 78 ? 4.223 0.154 29.688 1 86.38 78 SER B N 1
ATOM 4816 C CA . SER B 1 78 ? 3.244 -0.308 30.656 1 86.38 78 SER B CA 1
ATOM 4817 C C . SER B 1 78 ? 2.053 0.643 30.734 1 86.38 78 SER B C 1
ATOM 4819 O O . SER B 1 78 ? 0.908 0.203 30.859 1 86.38 78 SER B O 1
ATOM 4821 N N . ASP B 1 79 ? 2.322 1.865 30.656 1 83.94 79 ASP B N 1
ATOM 4822 C CA . ASP B 1 79 ? 1.265 2.869 30.688 1 83.94 79 ASP B CA 1
ATOM 4823 C C . ASP B 1 79 ? 0.357 2.758 29.469 1 83.94 79 ASP B C 1
ATOM 4825 O O . ASP B 1 79 ? -0.866 2.859 29.594 1 83.94 79 ASP B O 1
ATOM 4829 N N . PHE B 1 80 ? 0.986 2.615 28.328 1 83.56 80 PHE B N 1
ATOM 4830 C CA . PHE B 1 80 ? 0.208 2.455 27.109 1 83.56 80 PHE B CA 1
ATOM 4831 C C . PHE B 1 80 ? -0.688 1.226 27.203 1 83.56 80 PHE B C 1
ATOM 4833 O O . PHE B 1 80 ? -1.852 1.271 26.797 1 83.56 80 PHE B O 1
ATOM 4840 N N . ARG B 1 81 ? -0.139 0.157 27.703 1 87.25 81 ARG B N 1
ATOM 4841 C CA . ARG B 1 81 ? -0.894 -1.086 27.812 1 87.25 81 ARG B CA 1
ATOM 4842 C C . ARG B 1 81 ? -2.053 -0.93 28.797 1 87.25 81 ARG B C 1
ATOM 4844 O O . ARG B 1 81 ? -3.145 -1.453 28.562 1 87.25 81 ARG B O 1
ATOM 4851 N N . LYS B 1 82 ? -1.807 -0.259 29.891 1 86.19 82 LYS B N 1
ATOM 4852 C CA . LYS B 1 82 ? -2.857 -0.007 30.875 1 86.19 82 LYS B CA 1
ATOM 4853 C C . LYS B 1 82 ? -3.99 0.817 30.266 1 86.19 82 LYS B C 1
ATOM 4855 O O . LYS B 1 82 ? -5.164 0.571 30.547 1 86.19 82 LYS B O 1
ATOM 4860 N N . ASP B 1 83 ? -3.596 1.775 29.484 1 84.06 83 ASP B N 1
ATOM 4861 C CA . ASP B 1 83 ? -4.59 2.615 28.828 1 84.06 83 ASP B CA 1
ATOM 4862 C C . ASP B 1 83 ? -5.473 1.79 27.891 1 84.06 83 ASP B C 1
ATOM 4864 O O . ASP B 1 83 ? -6.688 1.992 27.828 1 84.06 83 ASP B O 1
ATOM 4868 N N . VAL B 1 84 ? -4.848 0.908 27.156 1 86.31 84 VAL B N 1
ATOM 4869 C CA . VAL B 1 84 ? -5.59 0.047 26.25 1 86.31 84 VAL B CA 1
ATOM 4870 C C . VAL B 1 84 ? -6.492 -0.896 27.031 1 86.31 84 VAL B C 1
ATOM 4872 O O . VAL B 1 84 ? -7.648 -1.115 26.672 1 86.31 84 VAL B O 1
ATOM 4875 N N . ALA B 1 85 ? -5.93 -1.441 28.109 1 88.19 85 ALA B N 1
ATOM 4876 C CA . ALA B 1 85 ? -6.707 -2.344 28.953 1 88.19 85 ALA B CA 1
ATOM 4877 C C . ALA B 1 85 ? -7.938 -1.641 29.516 1 88.19 85 ALA B C 1
ATOM 4879 O O . ALA B 1 85 ? -9.016 -2.229 29.594 1 88.19 85 ALA B O 1
ATOM 4880 N N . LYS B 1 86 ? -7.73 -0.456 29.922 1 85.94 86 LYS B N 1
ATOM 4881 C CA . LYS B 1 86 ? -8.836 0.33 30.453 1 85.94 86 LYS B CA 1
ATOM 4882 C C . LYS B 1 86 ? -9.883 0.602 29.375 1 85.94 86 LYS B C 1
ATOM 4884 O O . LYS B 1 86 ? -11.086 0.5 29.641 1 85.94 86 LYS B O 1
ATOM 4889 N N . ARG B 1 87 ? -9.414 0.961 28.219 1 84 87 ARG B N 1
ATOM 4890 C CA . ARG B 1 87 ? -10.305 1.291 27.109 1 84 87 ARG B CA 1
ATOM 4891 C C . ARG B 1 87 ? -11.109 0.073 26.672 1 84 87 ARG B C 1
ATOM 4893 O O . ARG B 1 87 ? -12.266 0.201 26.266 1 84 87 ARG B O 1
ATOM 4900 N N . LEU B 1 88 ? -10.508 -1.096 26.766 1 87.94 88 LEU B N 1
ATOM 4901 C CA . LEU B 1 88 ? -11.148 -2.318 26.297 1 87.94 88 LEU B CA 1
ATOM 4902 C C . LEU B 1 88 ? -11.75 -3.1 27.453 1 87.94 88 LEU B C 1
ATOM 4904 O O . LEU B 1 88 ? -12.102 -4.273 27.312 1 87.94 88 LEU B O 1
ATOM 4908 N N . ALA B 1 89 ? -11.867 -2.469 28.578 1 85.56 89 ALA B N 1
ATOM 4909 C CA . ALA B 1 89 ? -12.438 -3.135 29.75 1 85.56 89 ALA B CA 1
ATOM 4910 C C . ALA B 1 89 ? -13.867 -3.602 29.469 1 85.56 89 ALA B C 1
ATOM 4912 O O . ALA B 1 89 ? -14.688 -2.834 28.969 1 85.56 89 ALA B O 1
ATOM 4913 N N . GLY B 1 90 ? -14.133 -4.848 29.719 1 82 90 GLY B N 1
ATOM 4914 C CA . GLY B 1 90 ? -15.477 -5.391 29.562 1 82 90 GLY B CA 1
ATOM 4915 C C . GLY B 1 90 ? -15.773 -5.852 28.141 1 82 90 GLY B C 1
ATOM 4916 O O . GLY B 1 90 ? -16.844 -6.402 27.875 1 82 90 GLY B O 1
ATOM 4917 N N . VAL B 1 91 ? -14.867 -5.52 27.281 1 87.69 91 VAL B N 1
ATOM 4918 C CA . VAL B 1 91 ? -15.07 -5.91 25.891 1 87.69 91 VAL B CA 1
ATOM 4919 C C . VAL B 1 91 ? -14.508 -7.312 25.656 1 87.69 91 VAL B C 1
ATOM 4921 O O . VAL B 1 91 ? -13.477 -7.676 26.219 1 87.69 91 VAL B O 1
ATOM 4924 N N . THR B 1 92 ? -15.219 -8.094 24.906 1 88.56 92 THR B N 1
ATOM 4925 C CA . THR B 1 92 ? -14.758 -9.445 24.594 1 88.56 92 THR B CA 1
ATOM 4926 C C . THR B 1 92 ? -13.523 -9.398 23.688 1 88.56 92 THR B C 1
ATOM 4928 O O . THR B 1 92 ? -13.547 -8.758 22.641 1 88.56 92 THR B O 1
ATOM 4931 N N . VAL B 1 93 ? -12.484 -9.984 24.125 1 91.56 93 VAL B N 1
ATOM 4932 C CA . VAL B 1 93 ? -11.25 -10.07 23.359 1 91.56 93 VAL B CA 1
ATOM 4933 C C . VAL B 1 93 ? -11.102 -11.469 22.766 1 91.56 93 VAL B C 1
ATOM 4935 O O . VAL B 1 93 ? -11.117 -12.461 23.5 1 91.56 93 VAL B O 1
ATOM 4938 N N . ARG B 1 94 ? -10.945 -11.562 21.5 1 92.62 94 ARG B N 1
ATOM 4939 C CA . ARG B 1 94 ? -10.812 -12.836 20.812 1 92.62 94 ARG B CA 1
ATOM 4940 C C . ARG B 1 94 ? -9.375 -13.07 20.359 1 92.62 94 ARG B C 1
ATOM 4942 O O . ARG B 1 94 ? -8.914 -12.477 19.391 1 92.62 94 ARG B O 1
ATOM 4949 N N . ARG B 1 95 ? -8.734 -14.023 20.906 1 92.69 95 ARG B N 1
ATOM 4950 C CA . ARG B 1 95 ? -7.332 -14.297 20.609 1 92.69 95 ARG B CA 1
ATOM 4951 C C . ARG B 1 95 ? -7.195 -15.469 19.641 1 92.69 95 ARG B C 1
ATOM 4953 O O . ARG B 1 95 ? -6.172 -15.602 18.969 1 92.69 95 ARG B O 1
ATOM 4960 N N . GLU B 1 96 ? -8.25 -16.281 19.625 1 94.56 96 GLU B N 1
ATOM 4961 C CA . GLU B 1 96 ? -8.25 -17.453 18.766 1 94.56 96 GLU B CA 1
ATOM 4962 C C . GLU B 1 96 ? -9.469 -17.469 17.844 1 94.56 96 GLU B C 1
ATOM 4964 O O . GLU B 1 96 ? -10.516 -16.891 18.188 1 94.56 96 GLU B O 1
ATOM 4969 N N . LEU B 1 97 ? -9.289 -18.125 16.703 1 95.94 97 LEU B N 1
ATOM 4970 C CA . LEU B 1 97 ? -10.453 -18.391 15.867 1 95.94 97 LEU B CA 1
ATOM 4971 C C . LEU B 1 97 ? -11.5 -19.203 16.625 1 95.94 97 LEU B C 1
ATOM 4973 O O . LEU B 1 97 ? -11.164 -20.172 17.297 1 95.94 97 LEU B O 1
ATOM 4977 N N . PRO B 1 98 ? -12.742 -18.766 16.562 1 96.38 98 PRO B N 1
ATOM 4978 C CA . PRO B 1 98 ? -13.758 -19.641 17.172 1 96.38 98 PRO B CA 1
ATOM 4979 C C . PRO B 1 98 ? -13.805 -21.016 16.516 1 96.38 98 PRO B C 1
ATOM 4981 O O . PRO B 1 98 ? -13.648 -21.125 15.297 1 96.38 98 PRO B O 1
ATOM 4984 N N . GLU B 1 99 ? -13.969 -22 17.344 1 96.44 99 GLU B N 1
ATOM 4985 C CA . GLU B 1 99 ? -14.055 -23.359 16.812 1 96.44 99 GLU B CA 1
ATOM 4986 C C . GLU B 1 99 ? -15.164 -23.469 15.773 1 96.44 99 GLU B C 1
ATOM 4988 O O . GLU B 1 99 ? -14.961 -24.047 14.703 1 96.44 99 GLU B O 1
ATOM 4993 N N . HIS B 1 100 ? -16.312 -23.016 16.266 1 96.44 100 HIS B N 1
ATOM 4994 C CA . HIS B 1 100 ? -17.438 -22.875 15.336 1 96.44 100 HIS B CA 1
ATOM 4995 C C . HIS B 1 100 ? -17.719 -21.406 15.023 1 96.44 100 HIS B C 1
ATOM 4997 O O . HIS B 1 100 ? -17.859 -20.594 15.945 1 96.44 100 HIS B O 1
ATOM 5003 N N . GLY B 1 101 ? -17.766 -21.125 13.711 1 96.12 101 GLY B N 1
ATOM 5004 C CA . GLY B 1 101 ? -18.016 -19.75 13.312 1 96.12 101 GLY B CA 1
ATOM 5005 C C . GLY B 1 101 ? -19.234 -19.141 13.984 1 96.12 101 GLY B C 1
ATOM 5006 O O . GLY B 1 101 ? -20.203 -19.844 14.258 1 96.12 101 GLY B O 1
ATOM 5007 N N . LEU B 1 102 ? -19.156 -17.859 14.234 1 96.38 102 LEU B N 1
ATOM 5008 C CA . LEU B 1 102 ? -20.297 -17.125 14.75 1 96.38 102 LEU B CA 1
ATOM 5009 C C . LEU B 1 102 ? -21.344 -16.938 13.664 1 96.38 102 LEU B C 1
ATOM 5011 O O . LEU B 1 102 ? -21.031 -16.953 12.469 1 96.38 102 LEU B O 1
ATOM 5015 N N . ASP B 1 103 ? -22.594 -16.812 14.062 1 95.81 103 ASP B N 1
ATOM 5016 C CA . ASP B 1 103 ? -23.594 -16.5 13.055 1 95.81 103 ASP B CA 1
ATOM 5017 C C . ASP B 1 103 ? -23.484 -15.047 12.602 1 95.81 103 ASP B C 1
ATOM 5019 O O . ASP B 1 103 ? -22.875 -14.219 13.289 1 95.81 103 ASP B O 1
ATOM 5023 N N . SER B 1 104 ? -24.078 -14.789 11.445 1 96.19 104 SER B N 1
ATOM 5024 C CA . SER B 1 104 ? -23.953 -13.484 10.797 1 96.19 104 SER B CA 1
ATOM 5025 C C . SER B 1 104 ? -24.422 -12.367 11.719 1 96.19 104 SER B C 1
ATOM 5027 O O . SER B 1 104 ? -23.797 -11.305 11.789 1 96.19 104 SER B O 1
ATOM 5029 N N . GLU B 1 105 ? -25.453 -12.523 12.438 1 96 105 GLU B N 1
ATOM 5030 C CA . GLU B 1 105 ? -26 -11.5 13.32 1 96 105 GLU B CA 1
ATOM 5031 C C . GLU B 1 105 ? -25.062 -11.211 14.492 1 96 105 GLU B C 1
ATOM 5033 O O . GLU B 1 105 ? -24.891 -10.055 14.883 1 96 105 GLU B O 1
ATOM 5038 N N . GLN B 1 106 ? -24.516 -12.25 15.047 1 95.56 106 GLN B N 1
ATOM 5039 C CA . GLN B 1 106 ? -23.562 -12.102 16.141 1 95.56 106 GLN B CA 1
ATOM 5040 C C . GLN B 1 106 ? -22.328 -11.32 15.68 1 95.56 106 GLN B C 1
ATOM 5042 O O . GLN B 1 106 ? -21.828 -10.469 16.422 1 95.56 106 GLN B O 1
ATOM 5047 N N . VAL B 1 107 ? -21.875 -11.656 14.523 1 96.75 107 VAL B N 1
ATOM 5048 C CA . VAL B 1 107 ? -20.719 -10.969 13.969 1 96.75 107 VAL B CA 1
ATOM 5049 C C . VAL B 1 107 ? -21.031 -9.477 13.828 1 96.75 107 VAL B C 1
ATOM 5051 O O . VAL B 1 107 ? -20.234 -8.625 14.234 1 96.75 107 VAL B O 1
ATOM 5054 N N . MET B 1 108 ? -22.172 -9.141 13.242 1 95.94 108 MET B N 1
ATOM 5055 C CA . MET B 1 108 ? -22.531 -7.746 13.016 1 95.94 108 MET B CA 1
ATOM 5056 C C . MET B 1 108 ? -22.719 -7.004 14.336 1 95.94 108 MET B C 1
ATOM 5058 O O . MET B 1 108 ? -22.359 -5.828 14.438 1 95.94 108 MET B O 1
ATOM 5062 N N . GLU B 1 109 ? -23.25 -7.68 15.305 1 94.81 109 GLU B N 1
ATOM 5063 C CA . GLU B 1 109 ? -23.406 -7.07 16.625 1 94.81 109 GLU B CA 1
ATOM 5064 C C . GLU B 1 109 ? -22.047 -6.711 17.219 1 94.81 109 GLU B C 1
ATOM 5066 O O . GLU B 1 109 ? -21.875 -5.621 17.781 1 94.81 109 GLU B O 1
ATOM 5071 N N . GLU B 1 110 ? -21.156 -7.559 17.125 1 94.62 110 GLU B N 1
ATOM 5072 C CA . GLU B 1 110 ? -19.812 -7.285 17.656 1 94.62 110 GLU B CA 1
ATOM 5073 C C . GLU B 1 110 ? -19.141 -6.148 16.891 1 94.62 110 GLU B C 1
ATOM 5075 O O . GLU B 1 110 ? -18.438 -5.324 17.484 1 94.62 110 GLU B O 1
ATOM 5080 N N . VAL B 1 111 ? -19.312 -6.145 15.57 1 94.75 111 VAL B N 1
ATOM 5081 C CA . VAL B 1 111 ? -18.75 -5.062 14.773 1 94.75 111 VAL B CA 1
ATOM 5082 C C . VAL B 1 111 ? -19.328 -3.723 15.227 1 94.75 111 VAL B C 1
ATOM 5084 O O . VAL B 1 111 ? -18.594 -2.744 15.383 1 94.75 111 VAL B O 1
ATOM 5087 N N . ARG B 1 112 ? -20.594 -3.693 15.438 1 93.69 112 ARG B N 1
ATOM 5088 C CA . ARG B 1 112 ? -21.234 -2.471 15.914 1 93.69 112 ARG B CA 1
ATOM 5089 C C . ARG B 1 112 ? -20.688 -2.057 17.266 1 93.69 112 ARG B C 1
ATOM 5091 O O . ARG B 1 112 ? -20.5 -0.867 17.531 1 93.69 112 ARG B O 1
ATOM 5098 N N . ASP B 1 113 ? -20.469 -3.041 18.109 1 91.62 113 ASP B N 1
ATOM 5099 C CA . ASP B 1 113 ? -19.906 -2.766 19.422 1 91.62 113 ASP B CA 1
ATOM 5100 C C . ASP B 1 113 ? -18.5 -2.164 19.312 1 91.62 113 ASP B C 1
ATOM 5102 O O . ASP B 1 113 ? -18.156 -1.237 20.047 1 91.62 113 ASP B O 1
ATOM 5106 N N . HIS B 1 114 ? -17.781 -2.717 18.422 1 91.19 114 HIS B N 1
ATOM 5107 C CA . HIS B 1 114 ? -16.406 -2.232 18.234 1 91.19 114 HIS B CA 1
ATOM 5108 C C . HIS B 1 114 ? -16.406 -0.8 17.703 1 91.19 114 HIS B C 1
ATOM 5110 O O . HIS B 1 114 ? -15.586 0.015 18.125 1 91.19 114 HIS B O 1
ATOM 5116 N N . VAL B 1 115 ? -17.297 -0.479 16.797 1 87.5 115 VAL B N 1
ATOM 5117 C CA . VAL B 1 115 ? -17.391 0.86 16.219 1 87.5 115 VAL B CA 1
ATOM 5118 C C . VAL B 1 115 ? -17.797 1.856 17.297 1 87.5 115 VAL B C 1
ATOM 5120 O O . VAL B 1 115 ? -17.375 3.016 17.281 1 87.5 115 VAL B O 1
ATOM 5123 N N . ALA B 1 116 ? -18.531 1.382 18.281 1 86.44 116 ALA B N 1
ATOM 5124 C CA . ALA B 1 116 ? -19.094 2.24 19.328 1 86.44 116 ALA B CA 1
ATOM 5125 C C . ALA B 1 116 ? -18.094 2.463 20.453 1 86.44 116 ALA B C 1
ATOM 5127 O O . ALA B 1 116 ? -18.328 3.266 21.344 1 86.44 116 ALA B O 1
ATOM 5128 N N . LEU B 1 117 ? -17 1.848 20.406 1 86 117 LEU B N 1
ATOM 5129 C CA . LEU B 1 117 ? -16.016 1.94 21.469 1 86 117 LEU B CA 1
ATOM 5130 C C . LEU B 1 117 ? -15.383 3.33 21.516 1 86 117 LEU B C 1
ATOM 5132 O O . LEU B 1 117 ? -14.875 3.756 22.547 1 86 117 LEU B O 1
ATOM 5136 N N . GLY B 1 118 ? -15.43 4.086 20.438 1 81.81 118 GLY B N 1
ATOM 5137 C CA . GLY B 1 118 ? -14.812 5.406 20.391 1 81.81 118 GLY B CA 1
ATOM 5138 C C . GLY B 1 118 ? -15.539 6.43 21.25 1 81.81 118 GLY B C 1
ATOM 5139 O O . GLY B 1 118 ? -16.766 6.414 21.328 1 81.81 118 GLY B O 1
ATOM 5140 N N . ALA B 1 119 ? -14.781 7.355 21.797 1 77.31 119 ALA B N 1
ATOM 5141 C CA . ALA B 1 119 ? -15.336 8.352 22.719 1 77.31 119 ALA B CA 1
ATOM 5142 C C . ALA B 1 119 ? -15.789 9.602 21.969 1 77.31 119 ALA B C 1
ATOM 5144 O O . ALA B 1 119 ? -16.484 10.453 22.516 1 77.31 119 ALA B O 1
ATOM 5145 N N . TYR B 1 120 ? -15.469 9.695 20.734 1 82.5 120 TYR B N 1
ATOM 5146 C CA . TYR B 1 120 ? -15.75 10.922 19.984 1 82.5 120 TYR B CA 1
ATOM 5147 C C . TYR B 1 120 ? -16.984 10.758 19.109 1 82.5 120 TYR B C 1
ATOM 5149 O O . TYR B 1 120 ? -17.188 9.703 18.516 1 82.5 120 TYR B O 1
ATOM 5157 N N . ASP B 1 121 ? -17.703 11.805 19.094 1 84.62 121 ASP B N 1
ATOM 5158 C CA . ASP B 1 121 ? -18.891 11.844 18.219 1 84.62 121 ASP B CA 1
ATOM 5159 C C . ASP B 1 121 ? -18.516 12.305 16.812 1 84.62 121 ASP B C 1
ATOM 5161 O O . ASP B 1 121 ? -18.781 13.453 16.453 1 84.62 121 ASP B O 1
ATOM 5165 N N . TRP B 1 122 ? -18.062 11.438 16.047 1 81.62 122 TRP B N 1
ATOM 5166 C CA . TRP B 1 122 ? -17.609 11.812 14.711 1 81.62 122 TRP B CA 1
ATOM 5167 C C . TRP B 1 122 ? -18.781 12.086 13.781 1 81.62 122 TRP B C 1
ATOM 5169 O O . TRP B 1 122 ? -18.672 12.883 12.844 1 81.62 122 TRP B O 1
ATOM 5179 N N . GLN B 1 123 ? -19.906 11.562 14.023 1 84 123 GLN B N 1
ATOM 5180 C CA . GLN B 1 123 ? -21.109 11.844 13.227 1 84 123 GLN B CA 1
ATOM 5181 C C . GLN B 1 123 ? -21.641 13.242 13.5 1 84 123 GLN B C 1
ATOM 5183 O O . GLN B 1 123 ? -22.219 13.875 12.617 1 84 123 GLN B O 1
ATOM 5188 N N . GLY B 1 124 ? -21.281 13.695 14.711 1 85.25 124 GLY B N 1
ATOM 5189 C CA . GLY B 1 124 ? -21.75 15.016 15.102 1 85.25 124 GLY B CA 1
ATOM 5190 C C . GLY B 1 124 ? -20.781 16.125 14.75 1 85.25 124 GLY B C 1
ATOM 5191 O O . GLY B 1 124 ? -20.969 17.281 15.133 1 85.25 124 GLY B O 1
ATOM 5192 N N . GLY B 1 125 ? -19.703 15.805 14.078 1 84.75 125 GLY B N 1
ATOM 5193 C CA . GLY B 1 125 ? -18.797 16.812 13.555 1 84.75 125 GLY B CA 1
ATOM 5194 C C . GLY B 1 125 ? -17.766 17.281 14.578 1 84.75 125 GLY B C 1
ATOM 5195 O O . GLY B 1 125 ? -17.375 18.438 14.57 1 84.75 125 GLY B O 1
ATOM 5196 N N . SER B 1 126 ? -17.375 16.438 15.414 1 88.62 126 SER B N 1
ATOM 5197 C CA . SER B 1 126 ? -16.469 16.859 16.469 1 88.62 126 SER B CA 1
ATOM 5198 C C . SER B 1 126 ? -15.039 16.422 16.188 1 88.62 126 SER B C 1
ATOM 5200 O O . SER B 1 126 ? -14.156 16.562 17.031 1 88.62 126 SER B O 1
ATOM 5202 N N . VAL B 1 127 ? -14.852 15.859 15 1 88.5 127 VAL B N 1
ATOM 5203 C CA . VAL B 1 127 ? -13.539 15.289 14.695 1 88.5 127 VAL B CA 1
ATOM 5204 C C . VAL B 1 127 ? -12.922 16.031 13.508 1 88.5 127 VAL B C 1
ATOM 5206 O O . VAL B 1 127 ? -13.562 16.188 12.461 1 88.5 127 VAL B O 1
ATOM 5209 N N . SER B 1 128 ? -11.688 16.391 13.711 1 88.5 128 SER B N 1
ATOM 5210 C CA . SER B 1 128 ? -10.945 17.141 12.703 1 88.5 128 SER B CA 1
ATOM 5211 C C . SER B 1 128 ? -10.352 16.203 11.648 1 88.5 128 SER B C 1
ATOM 5213 O O . SER B 1 128 ? -9.547 15.328 11.969 1 88.5 128 SER B O 1
ATOM 5215 N N . GLY B 1 129 ? -10.602 16.375 10.445 1 84.56 129 GLY B N 1
ATOM 5216 C CA . GLY B 1 129 ? -9.906 15.797 9.297 1 84.56 129 GLY B CA 1
ATOM 5217 C C . GLY B 1 129 ? -9.898 14.281 9.312 1 84.56 129 GLY B C 1
ATOM 5218 O O . GLY B 1 129 ? -8.914 13.656 8.898 1 84.56 129 GLY B O 1
ATOM 5219 N N . ALA B 1 130 ? -10.805 13.594 9.828 1 82.56 130 ALA B N 1
ATOM 5220 C CA . ALA B 1 130 ? -10.859 12.141 9.867 1 82.56 130 ALA B CA 1
ATOM 5221 C C . ALA B 1 130 ? -12.094 11.617 9.133 1 82.56 130 ALA B C 1
ATOM 5223 O O . ALA B 1 130 ? -12.062 10.523 8.555 1 82.56 130 ALA B O 1
ATOM 5224 N N . VAL B 1 131 ? -13.18 12.406 9.195 1 87.81 131 VAL B N 1
ATOM 5225 C CA . VAL B 1 131 ? -14.43 12.094 8.523 1 87.81 131 VAL B CA 1
ATOM 5226 C C . VAL B 1 131 ? -14.82 13.25 7.602 1 87.81 131 VAL B C 1
ATOM 5228 O O . VAL B 1 131 ? -15.102 14.359 8.07 1 87.81 131 VAL B O 1
ATOM 5231 N N . TYR B 1 132 ? -14.945 12.992 6.363 1 92.56 132 TYR B N 1
ATOM 5232 C CA . TYR B 1 132 ? -15.031 14.094 5.414 1 92.56 132 TYR B CA 1
ATOM 5233 C C . TYR B 1 132 ? -16.484 14.359 5.016 1 92.56 132 TYR B C 1
ATOM 5235 O O . TYR B 1 132 ? -16.797 15.414 4.453 1 92.56 132 TYR B O 1
ATOM 5243 N N . HIS B 1 133 ? -17.344 13.375 5.254 1 92.25 133 HIS B N 1
ATOM 5244 C CA . HIS B 1 133 ? -18.781 13.586 5.109 1 92.25 133 HIS B CA 1
ATOM 5245 C C . HIS B 1 133 ? -19.562 12.594 5.953 1 92.25 133 HIS B C 1
ATOM 5247 O O . HIS B 1 133 ? -19.031 11.57 6.379 1 92.25 133 HIS B O 1
ATOM 5253 N N . VAL B 1 134 ? -20.859 12.961 6.152 1 92.25 134 VAL B N 1
ATOM 5254 C CA . VAL B 1 134 ? -21.719 12.062 6.934 1 92.25 134 VAL B CA 1
ATOM 5255 C C . VAL B 1 134 ? -22.969 11.727 6.145 1 92.25 134 VAL B C 1
ATOM 5257 O O . VAL B 1 134 ? -23.984 11.328 6.723 1 92.25 134 VAL B O 1
ATOM 5260 N N . SER B 1 135 ? -22.922 11.898 4.855 1 94.19 135 SER B N 1
ATOM 5261 C CA . SER B 1 135 ? -24.078 11.594 4.012 1 94.19 135 SER B CA 1
ATOM 5262 C C . SER B 1 135 ? -24.312 10.094 3.934 1 94.19 135 SER B C 1
ATOM 5264 O O . SER B 1 135 ? -23.5 9.352 3.387 1 94.19 135 SER B O 1
ATOM 5266 N N . LYS B 1 136 ? -25.484 9.656 4.324 1 94.62 136 LYS B N 1
ATOM 5267 C CA . LYS B 1 136 ? -25.844 8.242 4.281 1 94.62 136 LYS B CA 1
ATOM 5268 C C . LYS B 1 136 ? -26.031 7.773 2.844 1 94.62 136 LYS B C 1
ATOM 5270 O O . LYS B 1 136 ? -25.734 6.617 2.52 1 94.62 136 LYS B O 1
ATOM 5275 N N . GLU B 1 137 ? -26.5 8.633 2.027 1 96.06 137 GLU B N 1
ATOM 5276 C CA . GLU B 1 137 ? -26.766 8.289 0.633 1 96.06 137 GLU B CA 1
ATOM 5277 C C . GLU B 1 137 ? -25.453 8.023 -0.117 1 96.06 137 GLU B C 1
ATOM 5279 O O . GLU B 1 137 ? -25.344 7.043 -0.853 1 96.06 137 GLU B O 1
ATOM 5284 N N . ILE B 1 138 ? -24.484 8.922 0.099 1 96.62 138 ILE B N 1
ATOM 5285 C CA . ILE B 1 138 ? -23.188 8.742 -0.539 1 96.62 138 ILE B CA 1
ATOM 5286 C C . ILE B 1 138 ? -22.547 7.445 -0.057 1 96.62 138 ILE B C 1
ATOM 5288 O O . ILE B 1 138 ? -22.031 6.664 -0.86 1 96.62 138 ILE B O 1
ATOM 5292 N N . SER B 1 139 ? -22.641 7.184 1.228 1 95.94 139 SER B N 1
ATOM 5293 C CA . SER B 1 139 ? -22.062 5.98 1.822 1 95.94 139 SER B CA 1
ATOM 5294 C C . SER B 1 139 ? -22.734 4.723 1.28 1 95.94 139 SER B C 1
ATOM 5296 O O . SER B 1 139 ? -22.062 3.727 1.008 1 95.94 139 SER B O 1
ATOM 5298 N N . LYS B 1 140 ? -24.016 4.793 1.189 1 96.88 140 LYS B N 1
ATOM 5299 C CA . LYS B 1 140 ? -24.766 3.633 0.712 1 96.88 140 LYS B CA 1
ATOM 5300 C C . LYS B 1 140 ? -24.359 3.27 -0.715 1 96.88 140 LYS B C 1
ATOM 5302 O O . LYS B 1 140 ? -24.141 2.098 -1.022 1 96.88 140 LYS B O 1
ATOM 5307 N N . VAL B 1 141 ? -24.266 4.246 -1.58 1 97.38 141 VAL B N 1
ATOM 5308 C CA . VAL B 1 141 ? -23.922 4.012 -2.977 1 97.38 141 VAL B CA 1
ATOM 5309 C C . VAL B 1 141 ? -22.516 3.412 -3.062 1 97.38 141 VAL B C 1
ATOM 5311 O O . VAL B 1 141 ? -22.281 2.461 -3.812 1 97.38 141 VAL B O 1
ATOM 5314 N N . ALA B 1 142 ? -21.578 3.967 -2.328 1 97.38 142 ALA B N 1
ATOM 5315 C CA . ALA B 1 142 ? -20.219 3.469 -2.314 1 97.38 142 ALA B CA 1
ATOM 5316 C C . ALA B 1 142 ? -20.156 2.027 -1.814 1 97.38 142 ALA B C 1
ATOM 5318 O O . ALA B 1 142 ? -19.484 1.185 -2.404 1 97.38 142 ALA B O 1
ATOM 5319 N N . CYS B 1 143 ? -20.875 1.702 -0.721 1 96.44 143 CYS B N 1
ATOM 5320 C CA . CYS B 1 143 ? -20.844 0.386 -0.092 1 96.44 143 CYS B CA 1
ATOM 5321 C C . CYS B 1 143 ? -21.531 -0.65 -0.972 1 96.44 143 CYS B C 1
ATOM 5323 O O . CYS B 1 143 ? -21.109 -1.808 -1.019 1 96.44 143 CYS B O 1
ATOM 5325 N N . ASP B 1 144 ? -22.625 -0.238 -1.616 1 96.56 144 ASP B N 1
ATOM 5326 C CA . ASP B 1 144 ? -23.281 -1.141 -2.551 1 96.56 144 ASP B CA 1
ATOM 5327 C C . ASP B 1 144 ? -22.359 -1.529 -3.695 1 96.56 144 ASP B C 1
ATOM 5329 O O . ASP B 1 144 ? -22.312 -2.693 -4.102 1 96.56 144 ASP B O 1
ATOM 5333 N N . ALA B 1 145 ? -21.672 -0.577 -4.234 1 96.94 145 ALA B N 1
ATOM 5334 C CA . ALA B 1 145 ? -20.703 -0.854 -5.297 1 96.94 145 ALA B CA 1
ATOM 5335 C C . ALA B 1 145 ? -19.609 -1.784 -4.805 1 96.94 145 ALA B C 1
ATOM 5337 O O . ALA B 1 145 ? -19.188 -2.699 -5.52 1 96.94 145 ALA B O 1
ATOM 5338 N N . TYR B 1 146 ? -19.141 -1.561 -3.611 1 96.38 146 TYR B N 1
ATOM 5339 C CA . TYR B 1 146 ? -18.141 -2.432 -3.016 1 96.38 146 TYR B CA 1
ATOM 5340 C C . TYR B 1 146 ? -18.641 -3.865 -2.918 1 96.38 146 TYR B C 1
ATOM 5342 O O . TYR B 1 146 ? -17.938 -4.809 -3.262 1 96.38 146 TYR B O 1
ATOM 5350 N N . SER B 1 147 ? -19.781 -3.996 -2.443 1 95.12 147 SER B N 1
ATOM 5351 C CA . SER B 1 147 ? -20.344 -5.32 -2.201 1 95.12 147 SER B CA 1
ATOM 5352 C C . SER B 1 147 ? -20.422 -6.137 -3.49 1 95.12 147 SER B C 1
ATOM 5354 O O . SER B 1 147 ? -20.188 -7.348 -3.48 1 95.12 147 SER B O 1
ATOM 5356 N N . LEU B 1 148 ? -20.656 -5.484 -4.598 1 93.44 148 LEU B N 1
ATOM 5357 C CA . LEU B 1 148 ? -20.797 -6.16 -5.883 1 93.44 148 LEU B CA 1
ATOM 5358 C C . LEU B 1 148 ? -19.422 -6.57 -6.422 1 93.44 148 LEU B C 1
ATOM 5360 O O . LEU B 1 148 ? -19.344 -7.438 -7.293 1 93.44 148 LEU B O 1
ATOM 5364 N N . THR B 1 149 ? -18.344 -5.984 -5.863 1 93.44 149 THR B N 1
ATOM 5365 C CA . THR B 1 149 ? -17.031 -6.129 -6.508 1 93.44 149 THR B CA 1
ATOM 5366 C C . THR B 1 149 ? -15.969 -6.496 -5.484 1 93.44 149 THR B C 1
ATOM 5368 O O . THR B 1 149 ? -14.773 -6.441 -5.781 1 93.44 149 THR B O 1
ATOM 5371 N N . ALA B 1 150 ? -16.297 -6.863 -4.332 1 92 150 ALA B N 1
ATOM 5372 C CA . ALA B 1 150 ? -15.422 -7.008 -3.17 1 92 150 ALA B CA 1
ATOM 5373 C C . ALA B 1 150 ? -14.297 -8 -3.451 1 92 150 ALA B C 1
ATOM 5375 O O . ALA B 1 150 ? -13.188 -7.855 -2.932 1 92 150 ALA B O 1
ATOM 5376 N N . TYR B 1 151 ? -14.516 -8.938 -4.297 1 89 151 TYR B N 1
ATOM 5377 C CA . TYR B 1 151 ? -13.547 -10.016 -4.492 1 89 151 TYR B CA 1
ATOM 5378 C C . TYR B 1 151 ? -12.891 -9.906 -5.863 1 89 151 TYR B C 1
ATOM 5380 O O . TYR B 1 151 ? -12.25 -10.859 -6.324 1 89 151 TYR B O 1
ATOM 5388 N N . THR B 1 152 ? -13.016 -8.797 -6.52 1 88.19 152 THR B N 1
ATOM 5389 C CA . THR B 1 152 ? -12.383 -8.57 -7.816 1 88.19 152 THR B CA 1
ATOM 5390 C C . THR B 1 152 ? -10.984 -7.992 -7.645 1 88.19 152 THR B C 1
ATOM 5392 O O . THR B 1 152 ? -10.656 -7.449 -6.586 1 88.19 152 THR B O 1
ATOM 5395 N N . ASN B 1 153 ? -10.164 -8.211 -8.672 1 87.44 153 ASN B N 1
ATOM 5396 C CA . ASN B 1 153 ? -8.758 -7.824 -8.711 1 87.44 153 ASN B CA 1
ATOM 5397 C C . ASN B 1 153 ? -8.352 -7.297 -10.086 1 87.44 153 ASN B C 1
ATOM 5399 O O . ASN B 1 153 ? -8.344 -8.047 -11.062 1 87.44 153 ASN B O 1
ATOM 5403 N N . PRO B 1 154 ? -7.902 -6.023 -10.141 1 83.81 154 PRO B N 1
ATOM 5404 C CA . PRO B 1 154 ? -7.566 -5.449 -11.453 1 83.81 154 PRO B CA 1
ATOM 5405 C C . PRO B 1 154 ? -6.297 -6.047 -12.047 1 83.81 154 PRO B C 1
ATOM 5407 O O . PRO B 1 154 ? -6.008 -5.84 -13.227 1 83.81 154 PRO B O 1
ATOM 5410 N N . LEU B 1 155 ? -5.562 -6.75 -11.234 1 80.94 155 LEU B N 1
ATOM 5411 C CA . LEU B 1 155 ? -4.387 -7.434 -11.758 1 80.94 155 LEU B CA 1
ATOM 5412 C C . LEU B 1 155 ? -4.773 -8.43 -12.844 1 80.94 155 LEU B C 1
ATOM 5414 O O . LEU B 1 155 ? -3.979 -8.711 -13.742 1 80.94 155 LEU B O 1
ATOM 5418 N N . HIS B 1 156 ? -5.941 -8.961 -12.711 1 84.12 156 HIS B N 1
ATOM 5419 C CA . HIS B 1 156 ? -6.469 -9.891 -13.703 1 84.12 156 HIS B CA 1
ATOM 5420 C C . HIS B 1 156 ? -7.379 -9.18 -14.703 1 84.12 156 HIS B C 1
ATOM 5422 O O . HIS B 1 156 ? -8.594 -9.398 -14.703 1 84.12 156 HIS B O 1
ATOM 5428 N N . ALA B 1 157 ? -6.77 -8.492 -15.625 1 82.06 157 ALA B N 1
ATOM 5429 C CA . ALA B 1 157 ? -7.484 -7.613 -16.547 1 82.06 157 ALA B CA 1
ATOM 5430 C C . ALA B 1 157 ? -8.352 -8.414 -17.516 1 82.06 157 ALA B C 1
ATOM 5432 O O . ALA B 1 157 ? -9.344 -7.91 -18.031 1 82.06 157 ALA B O 1
ATOM 5433 N N . ASP B 1 158 ? -7.984 -9.641 -17.688 1 81.06 158 ASP B N 1
ATOM 5434 C CA . ASP B 1 158 ? -8.758 -10.508 -18.562 1 81.06 158 ASP B CA 1
ATOM 5435 C C . ASP B 1 158 ? -10.023 -11.008 -17.875 1 81.06 158 ASP B C 1
ATOM 5437 O O . ASP B 1 158 ? -11.031 -11.297 -18.531 1 81.06 158 ASP B O 1
ATOM 5441 N N . VAL B 1 159 ? -9.945 -11.086 -16.578 1 84.5 159 VAL B N 1
ATOM 5442 C CA . VAL B 1 159 ? -11.062 -11.594 -15.789 1 84.5 159 VAL B CA 1
ATOM 5443 C C . VAL B 1 159 ? -11.969 -10.438 -15.375 1 84.5 159 VAL B C 1
ATOM 5445 O O . VAL B 1 159 ? -13.195 -10.562 -15.414 1 84.5 159 VAL B O 1
ATOM 5448 N N . PHE B 1 160 ? -11.336 -9.273 -15.016 1 90.5 160 PHE B N 1
ATOM 5449 C CA . PHE B 1 160 ? -12.117 -8.164 -14.484 1 90.5 160 PHE B CA 1
ATOM 5450 C C . PHE B 1 160 ? -11.82 -6.879 -15.258 1 90.5 160 PHE B C 1
ATOM 5452 O O . PHE B 1 160 ? -11.469 -5.859 -14.656 1 90.5 160 PHE B O 1
ATOM 5459 N N . PRO B 1 161 ? -12.062 -6.809 -16.516 1 89.94 161 PRO B N 1
ATOM 5460 C CA . PRO B 1 161 ? -11.766 -5.605 -17.297 1 89.94 161 PRO B CA 1
ATOM 5461 C C . PRO B 1 161 ? -12.602 -4.402 -16.875 1 89.94 161 PRO B C 1
ATOM 5463 O O . PRO B 1 161 ? -12.172 -3.256 -17.031 1 89.94 161 PRO B O 1
ATOM 5466 N N . GLY B 1 162 ? -13.758 -4.672 -16.344 1 93 162 GLY B N 1
ATOM 5467 C CA . GLY B 1 162 ? -14.609 -3.594 -15.867 1 93 162 GLY B CA 1
ATOM 5468 C C . GLY B 1 162 ? -13.961 -2.777 -14.766 1 93 162 GLY B C 1
ATOM 5469 O O . GLY B 1 162 ? -14.156 -1.562 -14.688 1 93 162 GLY B O 1
ATOM 5470 N N . ILE B 1 163 ? -13.258 -3.449 -13.891 1 94.31 163 ILE B N 1
ATOM 5471 C CA . ILE B 1 163 ? -12.578 -2.758 -12.812 1 94.31 163 ILE B CA 1
ATOM 5472 C C . ILE B 1 163 ? -11.477 -1.864 -13.383 1 94.31 163 ILE B C 1
ATOM 5474 O O . ILE B 1 163 ? -11.281 -0.735 -12.922 1 94.31 163 ILE B O 1
ATOM 5478 N N . ASN B 1 164 ? -10.734 -2.355 -14.359 1 94.31 164 ASN B N 1
ATOM 5479 C CA . ASN B 1 164 ? -9.711 -1.55 -15.023 1 94.31 164 ASN B CA 1
ATOM 5480 C C . ASN B 1 164 ? -10.312 -0.312 -15.68 1 94.31 164 ASN B C 1
ATOM 5482 O O . ASN B 1 164 ? -9.727 0.771 -15.625 1 94.31 164 ASN B O 1
ATOM 5486 N N . LYS B 1 165 ? -11.438 -0.498 -16.312 1 95 165 LYS B N 1
ATOM 5487 C CA . LYS B 1 165 ? -12.133 0.626 -16.938 1 95 165 LYS B CA 1
ATOM 5488 C C . LYS B 1 165 ? -12.492 1.688 -15.898 1 95 165 LYS B C 1
ATOM 5490 O O . LYS B 1 165 ? -12.297 2.883 -16.141 1 95 165 LYS B O 1
ATOM 5495 N N . MET B 1 166 ? -13.07 1.232 -14.797 1 96.56 166 MET B N 1
ATOM 5496 C CA . MET B 1 166 ? -13.43 2.17 -13.742 1 96.56 166 MET B CA 1
ATOM 5497 C C . MET B 1 166 ? -12.203 2.908 -13.219 1 96.56 166 MET B C 1
ATOM 5499 O O . MET B 1 166 ? -12.258 4.113 -12.969 1 96.56 166 MET B O 1
ATOM 5503 N N . GLU B 1 167 ? -11.141 2.172 -13.039 1 96.69 167 GLU B N 1
ATOM 5504 C CA . GLU B 1 167 ? -9.891 2.775 -12.594 1 96.69 167 GLU B CA 1
ATOM 5505 C C . GLU B 1 167 ? -9.414 3.84 -13.578 1 96.69 167 GLU B C 1
ATOM 5507 O O . GLU B 1 167 ? -9.008 4.934 -13.172 1 96.69 167 GLU B O 1
ATOM 5512 N N . ALA B 1 168 ? -9.445 3.523 -14.836 1 96.88 168 ALA B N 1
ATOM 5513 C CA . ALA B 1 168 ? -9.031 4.449 -15.883 1 96.88 168 ALA B CA 1
ATOM 5514 C C . ALA B 1 168 ? -9.906 5.707 -15.883 1 96.88 168 ALA B C 1
ATOM 5516 O O . ALA B 1 168 ? -9.406 6.812 -16.094 1 96.88 168 ALA B O 1
ATOM 5517 N N . GLU B 1 169 ? -11.172 5.512 -15.648 1 97.81 169 GLU B N 1
ATOM 5518 C CA . GLU B 1 169 ? -12.094 6.641 -15.625 1 97.81 169 GLU B CA 1
ATOM 5519 C C . GLU B 1 169 ? -11.836 7.543 -14.422 1 97.81 169 GLU B C 1
ATOM 5521 O O . GLU B 1 169 ? -11.891 8.773 -14.539 1 97.81 169 GLU B O 1
ATOM 5526 N N . ILE B 1 170 ? -11.562 6.957 -13.297 1 98.38 170 ILE B N 1
ATOM 5527 C CA . ILE B 1 170 ? -11.219 7.73 -12.109 1 98.38 170 ILE B CA 1
ATOM 5528 C C . ILE B 1 170 ? -10.016 8.625 -12.406 1 98.38 170 ILE B C 1
ATOM 5530 O O . ILE B 1 170 ? -10.039 9.82 -12.117 1 98.38 170 ILE B O 1
ATOM 5534 N N . VAL B 1 171 ? -8.992 8.039 -12.992 1 98.5 171 VAL B N 1
ATOM 5535 C CA . VAL B 1 171 ? -7.75 8.75 -13.297 1 98.5 171 VAL B CA 1
ATOM 5536 C C . VAL B 1 171 ? -8.031 9.883 -14.281 1 98.5 171 VAL B C 1
ATOM 5538 O O . VAL B 1 171 ? -7.582 11.016 -14.078 1 98.5 171 VAL B O 1
ATOM 5541 N N . ARG B 1 172 ? -8.789 9.602 -15.273 1 98.12 172 ARG B N 1
ATOM 5542 C CA . ARG B 1 172 ? -9.078 10.602 -16.297 1 98.12 172 ARG B CA 1
ATOM 5543 C C . ARG B 1 172 ? -9.898 11.75 -15.719 1 98.12 172 ARG B C 1
ATOM 5545 O O . ARG B 1 172 ? -9.625 12.922 -16.016 1 98.12 172 ARG B O 1
ATOM 5552 N N . MET B 1 173 ? -10.883 11.43 -14.961 1 98.31 173 MET B N 1
ATOM 5553 C CA . MET B 1 173 ? -11.695 12.469 -14.336 1 98.31 173 MET B CA 1
ATOM 5554 C C . MET B 1 173 ? -10.844 13.359 -13.438 1 98.31 173 MET B C 1
ATOM 5556 O O . MET B 1 173 ? -11.023 14.578 -13.422 1 98.31 173 MET B O 1
ATOM 5560 N N . ALA B 1 174 ? -9.938 12.773 -12.703 1 98.44 174 ALA B N 1
ATOM 5561 C CA . ALA B 1 174 ? -9.031 13.555 -11.859 1 98.44 174 ALA B CA 1
ATOM 5562 C C . ALA B 1 174 ? -8.133 14.445 -12.703 1 98.44 174 ALA B C 1
ATOM 5564 O O . ALA B 1 174 ? -7.918 15.617 -12.367 1 98.44 174 ALA B O 1
ATOM 5565 N N . ILE B 1 175 ? -7.547 13.867 -13.789 1 98.56 175 ILE B N 1
ATOM 5566 C CA . ILE B 1 175 ? -6.695 14.633 -14.695 1 98.56 175 ILE B CA 1
ATOM 5567 C C . ILE B 1 175 ? -7.449 15.867 -15.195 1 98.56 175 ILE B C 1
ATOM 5569 O O . ILE B 1 175 ? -6.902 16.969 -15.227 1 98.56 175 ILE B O 1
ATOM 5573 N N . ASN B 1 176 ? -8.695 15.688 -15.523 1 98.19 176 ASN B N 1
ATOM 5574 C CA . ASN B 1 176 ? -9.516 16.797 -16.031 1 98.19 176 ASN B CA 1
ATOM 5575 C C . ASN B 1 176 ? -9.766 17.844 -14.945 1 98.19 176 ASN B C 1
ATOM 5577 O O . ASN B 1 176 ? -9.719 19.047 -15.227 1 98.19 176 ASN B O 1
ATOM 5581 N N . LEU B 1 177 ? -10.016 17.391 -13.797 1 98.06 177 LEU B N 1
ATOM 5582 C CA . LEU B 1 177 ? -10.242 18.312 -12.688 1 98.06 177 LEU B CA 1
ATOM 5583 C C . LEU B 1 177 ? -9.016 19.188 -12.453 1 98.06 177 LEU B C 1
ATOM 5585 O O . LEU B 1 177 ? -9.148 20.344 -12.039 1 98.06 177 LEU B O 1
ATOM 5589 N N . PHE B 1 178 ? -7.828 18.672 -12.695 1 98.56 178 PHE B N 1
ATOM 5590 C CA . PHE B 1 178 ? -6.594 19.391 -12.438 1 98.56 178 PHE B CA 1
ATOM 5591 C C . PHE B 1 178 ? -6 19.938 -13.734 1 98.56 178 PHE B C 1
ATOM 5593 O O . PHE B 1 178 ? -4.801 20.203 -13.805 1 98.56 178 PHE B O 1
ATOM 5600 N N . HIS B 1 179 ? -6.781 19.969 -14.758 1 98.44 179 HIS B N 1
ATOM 5601 C CA . HIS B 1 179 ? -6.52 20.641 -16.031 1 98.44 179 HIS B CA 1
ATOM 5602 C C . HIS B 1 179 ? -5.348 20 -16.75 1 98.44 179 HIS B C 1
ATOM 5604 O O . HIS B 1 179 ? -4.527 20.688 -17.359 1 98.44 179 HIS B O 1
ATOM 5610 N N . GLY B 1 180 ? -5.246 18.672 -16.562 1 98.19 180 GLY B N 1
ATOM 5611 C CA . GLY B 1 180 ? -4.273 17.953 -17.359 1 98.19 180 GLY B CA 1
ATOM 5612 C C . GLY B 1 180 ? -4.711 17.734 -18.797 1 98.19 180 GLY B C 1
ATOM 5613 O O . GLY B 1 180 ? -5.906 17.594 -19.062 1 98.19 180 GLY B O 1
ATOM 5614 N N . ASP B 1 181 ? -3.777 17.688 -19.734 1 97.25 181 ASP B N 1
ATOM 5615 C CA . ASP B 1 181 ? -4.102 17.484 -21.141 1 97.25 181 ASP B CA 1
ATOM 5616 C C . ASP B 1 181 ? -4.141 15.992 -21.484 1 97.25 181 ASP B C 1
ATOM 5618 O O . ASP B 1 181 ? -4.273 15.148 -20.594 1 97.25 181 ASP B O 1
ATOM 5622 N N . GLU B 1 182 ? -4.133 15.633 -22.75 1 94.25 182 GLU B N 1
ATOM 5623 C CA . GLU B 1 182 ? -4.324 14.266 -23.219 1 94.25 182 GLU B CA 1
ATOM 5624 C C . GLU B 1 182 ? -3.1 13.398 -22.906 1 94.25 182 GLU B C 1
ATOM 5626 O O . GLU B 1 182 ? -3.205 12.18 -22.828 1 94.25 182 GLU B O 1
ATOM 5631 N N . ASP B 1 183 ? -1.995 14.023 -22.688 1 95.88 183 ASP B N 1
ATOM 5632 C CA . ASP B 1 183 ? -0.762 13.281 -22.453 1 95.88 183 ASP B CA 1
ATOM 5633 C C . ASP B 1 183 ? -0.641 12.883 -20.984 1 95.88 183 ASP B C 1
ATOM 5635 O O . ASP B 1 183 ? 0.164 12.016 -20.625 1 95.88 183 ASP B O 1
ATOM 5639 N N . CYS B 1 184 ? -1.426 13.617 -20.156 1 98 184 CYS B N 1
ATOM 5640 C CA . CYS B 1 184 ? -1.372 13.312 -18.719 1 98 184 CYS B CA 1
ATOM 5641 C C . CYS B 1 184 ? -1.889 11.914 -18.438 1 98 184 CYS B C 1
ATOM 5643 O O . CYS B 1 184 ? -2.697 11.375 -19.203 1 98 184 CYS B O 1
ATOM 5645 N N . CYS B 1 185 ? -1.38 11.258 -17.516 1 98.25 185 CYS B N 1
ATOM 5646 C CA . CYS B 1 185 ? -1.734 9.906 -17.094 1 98.25 185 CYS B CA 1
ATOM 5647 C C . CYS B 1 185 ? -1.656 9.758 -15.586 1 98.25 185 CYS B C 1
ATOM 5649 O O . CYS B 1 185 ? -1.455 10.734 -14.867 1 98.25 185 CYS B O 1
ATOM 5651 N N . GLY B 1 186 ? -1.908 8.562 -15.094 1 98.44 186 GLY B N 1
ATOM 5652 C CA . GLY B 1 186 ? -1.869 8.359 -13.656 1 98.44 186 GLY B CA 1
ATOM 5653 C C . GLY B 1 186 ? -2.266 6.949 -13.242 1 98.44 186 GLY B C 1
ATOM 5654 O O . GLY B 1 186 ? -2.359 6.055 -14.078 1 98.44 186 GLY B O 1
ATOM 5655 N N . THR B 1 187 ? -2.332 6.727 -11.977 1 98.31 187 THR B N 1
ATOM 5656 C CA . THR B 1 187 ? -2.777 5.473 -11.383 1 98.31 187 THR B CA 1
ATOM 5657 C C . THR B 1 187 ? -3.615 5.738 -10.133 1 98.31 187 THR B C 1
ATOM 5659 O O . THR B 1 187 ? -3.549 6.824 -9.555 1 98.31 187 THR B O 1
ATOM 5662 N N . VAL B 1 188 ? -4.469 4.789 -9.828 1 98 188 VAL B N 1
ATOM 5663 C CA . VAL B 1 188 ? -5.152 4.777 -8.539 1 98 188 VAL B CA 1
ATOM 5664 C C . VAL B 1 188 ? -4.301 4.039 -7.508 1 98 188 VAL B C 1
ATOM 5666 O O . VAL B 1 188 ? -3.717 2.994 -7.809 1 98 188 VAL B O 1
ATOM 5669 N N . THR B 1 189 ? -4.094 4.652 -6.367 1 97.69 189 THR B N 1
ATOM 5670 C CA . THR B 1 189 ? -3.332 4.035 -5.285 1 97.69 189 THR B CA 1
ATOM 5671 C C . THR B 1 189 ? -4.215 3.814 -4.059 1 97.69 189 THR B C 1
ATOM 5673 O O . THR B 1 189 ? -5.398 4.172 -4.066 1 97.69 189 THR B O 1
ATOM 5676 N N . THR B 1 190 ? -3.662 3.248 -3.006 1 96.25 190 THR B N 1
ATOM 5677 C CA . THR B 1 190 ? -4.457 2.859 -1.848 1 96.25 190 THR B CA 1
ATOM 5678 C C . THR B 1 190 ? -4.504 3.984 -0.819 1 96.25 190 THR B C 1
ATOM 5680 O O . THR B 1 190 ? -5.16 3.861 0.217 1 96.25 190 THR B O 1
ATOM 5683 N N . GLY B 1 191 ? -3.803 5.098 -1.054 1 96.56 191 GLY B N 1
ATOM 5684 C CA . GLY B 1 191 ? -3.766 6.227 -0.138 1 96.56 191 GLY B CA 1
ATOM 5685 C C . GLY B 1 191 ? -2.783 7.305 -0.557 1 96.56 191 GLY B C 1
ATOM 5686 O O . GLY B 1 191 ? -1.945 7.078 -1.434 1 96.56 191 GLY B O 1
ATOM 5687 N N . GLY B 1 192 ? -2.904 8.398 0.121 1 97.69 192 GLY B N 1
ATOM 5688 C CA . GLY B 1 192 ? -2.029 9.516 -0.197 1 97.69 192 GLY B CA 1
ATOM 5689 C C . GLY B 1 192 ? -0.559 9.188 -0.011 1 97.69 192 GLY B C 1
ATOM 5690 O O . GLY B 1 192 ? 0.282 9.617 -0.805 1 97.69 192 GLY B O 1
ATOM 5691 N N . THR B 1 193 ? -0.238 8.445 1.036 1 97.81 193 THR B N 1
ATOM 5692 C CA . THR B 1 193 ? 1.146 8.062 1.292 1 97.81 193 THR B CA 1
ATOM 5693 C C . THR B 1 193 ? 1.705 7.246 0.129 1 97.81 193 THR B C 1
ATOM 5695 O O . THR B 1 193 ? 2.82 7.496 -0.331 1 97.81 193 THR B O 1
ATOM 5698 N N . GLU B 1 194 ? 0.914 6.277 -0.314 1 98.19 194 GLU B N 1
ATOM 5699 C CA . GLU B 1 194 ? 1.37 5.48 -1.448 1 98.19 194 GLU B CA 1
ATOM 5700 C C . GLU B 1 194 ? 1.544 6.344 -2.695 1 98.19 194 GLU B C 1
ATOM 5702 O O . GLU B 1 194 ? 2.492 6.152 -3.461 1 98.19 194 GLU B O 1
ATOM 5707 N N . SER B 1 195 ? 0.631 7.305 -2.941 1 98.62 195 SER B N 1
ATOM 5708 C CA . SER B 1 195 ? 0.748 8.203 -4.086 1 98.62 195 SER B CA 1
ATOM 5709 C C . SER B 1 195 ? 2.062 8.977 -4.051 1 98.62 195 SER B C 1
ATOM 5711 O O . SER B 1 195 ? 2.748 9.094 -5.066 1 98.62 195 SER B O 1
ATOM 5713 N N . ILE B 1 196 ? 2.393 9.469 -2.912 1 98.75 196 ILE B N 1
ATOM 5714 C CA . ILE B 1 196 ? 3.609 10.25 -2.73 1 98.75 196 ILE B CA 1
ATOM 5715 C C . ILE B 1 196 ? 4.832 9.359 -2.943 1 98.75 196 ILE B C 1
ATOM 5717 O O . ILE B 1 196 ? 5.781 9.75 -3.625 1 98.75 196 ILE B O 1
ATOM 5721 N N . ILE B 1 197 ? 4.805 8.18 -2.383 1 98.62 197 ILE B N 1
ATOM 5722 C CA . ILE B 1 197 ? 5.918 7.254 -2.543 1 98.62 197 ILE B CA 1
ATOM 5723 C C . ILE B 1 197 ? 6.098 6.914 -4.02 1 98.62 197 ILE B C 1
ATOM 5725 O O . ILE B 1 197 ? 7.227 6.824 -4.512 1 98.62 197 ILE B O 1
ATOM 5729 N N . MET B 1 198 ? 4.973 6.691 -4.727 1 98.62 198 MET B N 1
ATOM 5730 C CA . MET B 1 198 ? 5.035 6.371 -6.148 1 98.62 198 MET B CA 1
ATOM 5731 C C . MET B 1 198 ? 5.672 7.516 -6.934 1 98.62 198 MET B C 1
ATOM 5733 O O . MET B 1 198 ? 6.523 7.281 -7.797 1 98.62 198 MET B O 1
ATOM 5737 N N . ALA B 1 199 ? 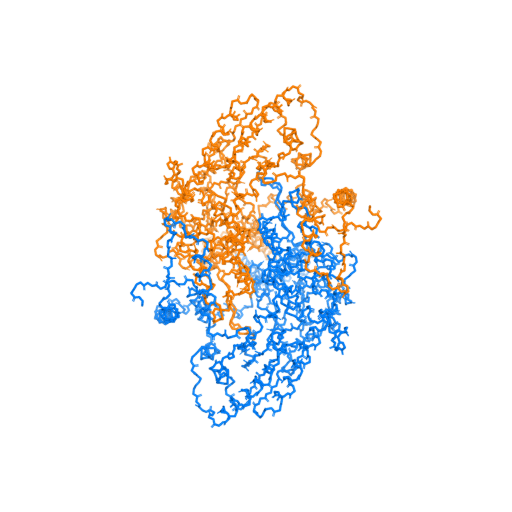5.281 8.758 -6.637 1 98.75 199 ALA B N 1
ATOM 5738 C CA . ALA B 1 199 ? 5.883 9.914 -7.305 1 98.75 199 ALA B CA 1
ATOM 5739 C C . ALA B 1 199 ? 7.383 9.984 -7.035 1 98.75 199 ALA B C 1
ATOM 5741 O O . ALA B 1 199 ? 8.18 10.172 -7.957 1 98.75 199 ALA B O 1
ATOM 5742 N N . CYS B 1 200 ? 7.754 9.844 -5.789 1 98.81 200 CYS B N 1
ATOM 5743 C CA . CYS B 1 200 ? 9.164 9.875 -5.422 1 98.81 200 CYS B CA 1
ATOM 5744 C C . CYS B 1 200 ? 9.938 8.766 -6.121 1 98.81 200 CYS B C 1
ATOM 5746 O O . CYS B 1 200 ? 11.062 8.977 -6.582 1 98.81 200 CYS B O 1
ATOM 5748 N N . LYS B 1 201 ? 9.359 7.574 -6.16 1 98.56 201 LYS B N 1
ATOM 5749 C CA . LYS B 1 201 ? 10.008 6.457 -6.832 1 98.56 201 LYS B CA 1
ATOM 5750 C C . LYS B 1 201 ? 10.203 6.746 -8.32 1 98.56 201 LYS B C 1
ATOM 5752 O O . LYS B 1 201 ? 11.258 6.441 -8.883 1 98.56 201 LYS B O 1
ATOM 5757 N N . ALA B 1 202 ? 9.156 7.238 -8.977 1 98.5 202 ALA B N 1
ATOM 5758 C CA . ALA B 1 202 ? 9.211 7.547 -10.406 1 98.5 202 ALA B CA 1
ATOM 5759 C C . ALA B 1 202 ? 10.367 8.492 -10.711 1 98.5 202 ALA B C 1
ATOM 5761 O O . ALA B 1 202 ? 11.164 8.242 -11.625 1 98.5 202 ALA B O 1
ATOM 5762 N N . PHE B 1 203 ? 10.492 9.492 -9.945 1 98.62 203 PHE B N 1
ATOM 5763 C CA . PHE B 1 203 ? 11.492 10.508 -10.273 1 98.62 203 PHE B CA 1
ATOM 5764 C C . PHE B 1 203 ? 12.867 10.102 -9.773 1 98.62 203 PHE B C 1
ATOM 5766 O O . PHE B 1 203 ? 13.883 10.5 -10.344 1 98.62 203 PHE B O 1
ATOM 5773 N N . ARG B 1 204 ? 12.953 9.289 -8.664 1 97.81 204 ARG B N 1
ATOM 5774 C CA . ARG B 1 204 ? 14.219 8.656 -8.305 1 97.81 204 ARG B CA 1
ATOM 5775 C C . ARG B 1 204 ? 14.75 7.816 -9.461 1 97.81 204 ARG B C 1
ATOM 5777 O O . ARG B 1 204 ? 15.914 7.941 -9.844 1 97.81 204 ARG B O 1
ATOM 5784 N N . ASP B 1 205 ? 13.891 6.926 -9.984 1 96.62 205 ASP B N 1
ATOM 5785 C CA . ASP B 1 205 ? 14.305 6.02 -11.047 1 96.62 205 ASP B CA 1
ATOM 5786 C C . ASP B 1 205 ? 14.656 6.793 -12.32 1 96.62 205 ASP B C 1
ATOM 5788 O O . ASP B 1 205 ? 15.562 6.398 -13.062 1 96.62 205 ASP B O 1
ATOM 5792 N N . LEU B 1 206 ? 13.859 7.848 -12.586 1 96.25 206 LEU B N 1
ATOM 5793 C CA . LEU B 1 206 ? 14.227 8.719 -13.695 1 96.25 206 LEU B CA 1
ATOM 5794 C C . LEU B 1 206 ? 15.625 9.305 -13.492 1 96.25 206 LEU B C 1
ATOM 5796 O O . LEU B 1 206 ? 16.422 9.344 -14.43 1 96.25 206 LEU B O 1
ATOM 5800 N N . ALA B 1 207 ? 15.914 9.766 -12.289 1 95.38 207 ALA B N 1
ATOM 5801 C CA . ALA B 1 207 ? 17.219 10.328 -11.977 1 95.38 207 ALA B CA 1
ATOM 5802 C C . ALA B 1 207 ? 18.328 9.289 -12.18 1 95.38 207 ALA B C 1
ATOM 5804 O O . ALA B 1 207 ? 19.391 9.594 -12.711 1 95.38 207 ALA B O 1
ATOM 5805 N N . TYR B 1 208 ? 18.047 8.062 -11.727 1 91.06 208 TYR B N 1
ATOM 5806 C CA . TYR B 1 208 ? 19 6.973 -11.953 1 91.06 208 TYR B CA 1
ATOM 5807 C C . TYR B 1 208 ? 19.281 6.801 -13.438 1 91.06 208 TYR B C 1
ATOM 5809 O O . TYR B 1 208 ? 20.438 6.613 -13.844 1 91.06 208 TYR B O 1
ATOM 5817 N N . SER B 1 209 ? 18.234 6.828 -14.242 1 86.5 209 SER B N 1
ATOM 5818 C CA . SER B 1 209 ? 18.375 6.637 -15.68 1 86.5 209 SER B CA 1
ATOM 5819 C C . SER B 1 209 ? 19.219 7.75 -16.297 1 86.5 209 SER B C 1
ATOM 5821 O O . SER B 1 209 ? 19.812 7.57 -17.375 1 86.5 209 SER B O 1
ATOM 5823 N N . LYS B 1 210 ? 19.281 8.906 -15.555 1 85.94 210 LYS B N 1
ATOM 5824 C CA . LYS B 1 210 ? 20.062 10.047 -16.031 1 85.94 210 LYS B CA 1
ATOM 5825 C C . LYS B 1 210 ? 21.453 10.055 -15.422 1 85.94 210 LYS B C 1
ATOM 5827 O O . LYS B 1 210 ? 22.219 11.008 -15.609 1 85.94 210 LYS B O 1
ATOM 5832 N N . GLY B 1 211 ? 21.766 9.055 -14.625 1 82.31 211 GLY B N 1
ATOM 5833 C CA . GLY B 1 211 ? 23.125 8.883 -14.117 1 82.31 211 GLY B CA 1
ATOM 5834 C C . GLY B 1 211 ? 23.312 9.453 -12.727 1 82.31 211 GLY B C 1
ATOM 5835 O O . GLY B 1 211 ? 24.438 9.477 -12.203 1 82.31 211 GLY B O 1
ATOM 5836 N N . ILE B 1 212 ? 22.25 9.898 -12.094 1 85.56 212 ILE B N 1
ATOM 5837 C CA . ILE B 1 212 ? 22.344 10.422 -10.742 1 85.56 212 ILE B CA 1
ATOM 5838 C C . ILE B 1 212 ? 22.281 9.266 -9.734 1 85.56 212 ILE B C 1
ATOM 5840 O O . ILE B 1 212 ? 21.266 8.586 -9.633 1 85.56 212 ILE B O 1
ATOM 5844 N N . SER B 1 213 ? 23.312 9 -8.938 1 81.38 213 SER B N 1
ATOM 5845 C CA . SER B 1 213 ? 23.406 7.828 -8.07 1 81.38 213 SER B CA 1
ATOM 5846 C C . SER B 1 213 ? 22.797 8.117 -6.699 1 81.38 213 SER B C 1
ATOM 5848 O O . SER B 1 213 ? 22.406 7.191 -5.984 1 81.38 213 SER B O 1
ATOM 5850 N N . ASN B 1 214 ? 22.797 9.414 -6.242 1 86.44 214 ASN B N 1
ATOM 5851 C CA . ASN B 1 214 ? 22.266 9.797 -4.938 1 86.44 214 ASN B CA 1
ATOM 5852 C C . ASN B 1 214 ? 21.25 10.922 -5.059 1 86.44 214 ASN B C 1
ATOM 5854 O O . ASN B 1 214 ? 21.469 12.031 -4.562 1 86.44 214 ASN B O 1
ATOM 5858 N N . PRO B 1 215 ? 20.141 10.562 -5.648 1 94.31 215 PRO B N 1
ATOM 5859 C CA . PRO B 1 215 ? 19.125 11.586 -5.891 1 94.31 215 PRO B CA 1
ATOM 5860 C C . PRO B 1 215 ? 18.594 12.219 -4.602 1 94.31 215 PRO B C 1
ATOM 5862 O O . PRO B 1 215 ? 18.484 11.539 -3.582 1 94.31 215 PRO B O 1
ATOM 5865 N N . GLN B 1 216 ? 18.328 13.531 -4.664 1 95.81 216 GLN B N 1
ATOM 5866 C CA . GLN B 1 216 ? 17.875 14.336 -3.537 1 95.81 216 GLN B CA 1
ATOM 5867 C C . GLN B 1 216 ? 16.547 15.016 -3.85 1 95.81 216 GLN B C 1
ATOM 5869 O O . GLN B 1 216 ? 16.344 15.523 -4.953 1 95.81 216 GLN B O 1
ATOM 5874 N N . ILE B 1 217 ? 15.641 14.969 -2.91 1 98.38 217 ILE B N 1
ATOM 5875 C CA . ILE B 1 217 ? 14.414 15.742 -3.066 1 98.38 217 ILE B CA 1
ATOM 5876 C C . ILE B 1 217 ? 14.5 17.016 -2.246 1 98.38 217 ILE B C 1
ATOM 5878 O O . ILE B 1 217 ? 15.086 17.031 -1.162 1 98.38 217 ILE B O 1
ATOM 5882 N N . VAL B 1 218 ? 13.977 18.109 -2.764 1 98.56 218 VAL B N 1
ATOM 5883 C CA . VAL B 1 218 ? 13.883 19.391 -2.082 1 98.56 218 VAL B CA 1
ATOM 5884 C C . VAL B 1 218 ? 12.445 19.641 -1.635 1 98.56 218 VAL B C 1
ATOM 5886 O O . VAL B 1 218 ? 11.539 19.734 -2.465 1 98.56 218 VAL B O 1
ATOM 5889 N N . VAL B 1 219 ? 12.266 19.703 -0.302 1 98.56 219 VAL B N 1
ATOM 5890 C CA . VAL B 1 219 ? 10.906 19.75 0.225 1 98.56 219 VAL B CA 1
ATOM 5891 C C . VAL B 1 219 ? 10.789 20.859 1.265 1 98.56 219 VAL B C 1
ATOM 5893 O O . VAL B 1 219 ? 11.766 21.172 1.954 1 98.56 219 VAL B O 1
ATOM 5896 N N . PRO B 1 220 ? 9.578 21.5 1.363 1 98.38 220 PRO B N 1
ATOM 5897 C CA . PRO B 1 220 ? 9.344 22.406 2.48 1 98.38 220 PRO B CA 1
ATOM 5898 C C . PRO B 1 220 ? 9.312 21.703 3.832 1 98.38 220 PRO B C 1
ATOM 5900 O O . PRO B 1 220 ? 8.953 20.531 3.904 1 98.38 220 PRO B O 1
ATOM 5903 N N . SER B 1 221 ? 9.625 22.438 4.91 1 96.56 221 SER B N 1
ATOM 5904 C CA . SER B 1 221 ? 9.57 21.859 6.254 1 96.56 221 SER B CA 1
ATOM 5905 C C . SER B 1 221 ? 8.156 21.438 6.609 1 96.56 221 SER B C 1
ATOM 5907 O O . SER B 1 221 ? 7.961 20.562 7.457 1 96.56 221 SER B O 1
ATOM 5909 N N . THR B 1 222 ? 7.172 21.984 5.898 1 97.38 222 THR B N 1
ATOM 5910 C CA . THR B 1 222 ? 5.773 21.719 6.223 1 97.38 222 THR B CA 1
ATOM 5911 C C . THR B 1 222 ? 5.223 20.594 5.363 1 97.38 222 THR B C 1
ATOM 5913 O O . THR B 1 222 ? 4.047 20.234 5.465 1 97.38 222 THR B O 1
ATOM 5916 N N . VAL B 1 223 ? 6.094 20.047 4.488 1 97.56 223 VAL B N 1
ATOM 5917 C CA . VAL B 1 223 ? 5.609 18.984 3.613 1 97.56 223 VAL B CA 1
ATOM 5918 C C . VAL B 1 223 ? 5.109 17.812 4.457 1 97.56 223 VAL B C 1
ATOM 5920 O O . VAL B 1 223 ? 5.586 17.594 5.57 1 97.56 223 VAL B O 1
ATOM 5923 N N . HIS B 1 224 ? 4.121 17.109 3.922 1 97.44 224 HIS B N 1
ATOM 5924 C CA . HIS B 1 224 ? 3.615 15.945 4.641 1 97.44 224 HIS B CA 1
ATOM 5925 C C . HIS B 1 224 ? 4.727 14.938 4.91 1 97.44 224 HIS B C 1
ATOM 5927 O O . HIS B 1 224 ? 5.617 14.75 4.078 1 97.44 224 HIS B O 1
ATOM 5933 N N . THR B 1 225 ? 4.664 14.227 6.016 1 95.75 225 THR B N 1
ATOM 5934 C CA . THR B 1 225 ? 5.699 13.32 6.492 1 95.75 225 THR B CA 1
ATOM 5935 C C . THR B 1 225 ? 5.844 12.125 5.555 1 95.75 225 THR B C 1
ATOM 5937 O O . THR B 1 225 ? 6.852 11.414 5.598 1 95.75 225 THR B O 1
ATOM 5940 N N . ALA B 1 226 ? 4.902 11.906 4.688 1 97.56 226 ALA B N 1
ATOM 5941 C CA . ALA B 1 226 ? 4.98 10.812 3.715 1 97.56 226 ALA B CA 1
ATOM 5942 C C . ALA B 1 226 ? 6.211 10.969 2.82 1 97.56 226 ALA B C 1
ATOM 5944 O O . ALA B 1 226 ? 6.73 9.977 2.299 1 97.56 226 ALA B O 1
ATOM 5945 N N . PHE B 1 227 ? 6.715 12.195 2.605 1 98.31 227 PHE B N 1
ATOM 5946 C CA . PHE B 1 227 ? 7.922 12.398 1.812 1 98.31 227 PHE B CA 1
ATOM 5947 C C . PHE B 1 227 ? 9.148 11.906 2.568 1 98.31 227 PHE B C 1
ATOM 5949 O O . PHE B 1 227 ? 10.078 11.352 1.968 1 98.31 227 PHE B O 1
ATOM 5956 N N . ASP B 1 228 ? 9.188 12.188 3.879 1 95.81 228 ASP B N 1
ATOM 5957 C CA . ASP B 1 228 ? 10.242 11.609 4.703 1 95.81 228 ASP B CA 1
ATOM 5958 C C . ASP B 1 228 ? 10.195 10.086 4.66 1 95.81 228 ASP B C 1
ATOM 5960 O O . ASP B 1 228 ? 11.234 9.43 4.562 1 95.81 228 ASP B O 1
ATOM 5964 N N . LYS B 1 229 ? 9.055 9.547 4.777 1 97.19 229 LYS B N 1
ATOM 5965 C CA . LYS B 1 229 ? 8.875 8.102 4.676 1 97.19 229 LYS B CA 1
ATOM 5966 C C . LYS B 1 229 ? 9.367 7.578 3.33 1 97.19 229 LYS B C 1
ATOM 5968 O O . LYS B 1 229 ? 10.055 6.555 3.27 1 97.19 229 LYS B O 1
ATOM 5973 N N . ALA B 1 230 ? 8.93 8.227 2.258 1 98.12 230 ALA B N 1
ATOM 5974 C CA . ALA B 1 230 ? 9.383 7.84 0.925 1 98.12 230 ALA B CA 1
ATOM 5975 C C . ALA B 1 230 ? 10.906 7.812 0.855 1 98.12 230 ALA B C 1
ATOM 5977 O O . ALA B 1 230 ? 11.492 6.898 0.271 1 98.12 230 ALA B O 1
ATOM 5978 N N . ALA B 1 231 ? 11.523 8.836 1.429 1 96.12 231 ALA B N 1
ATOM 5979 C CA . ALA B 1 231 ? 12.977 8.914 1.417 1 96.12 231 ALA B CA 1
ATOM 5980 C C . ALA B 1 231 ? 13.602 7.75 2.184 1 96.12 231 ALA B C 1
ATOM 5982 O O . ALA B 1 231 ? 14.594 7.168 1.746 1 96.12 231 ALA B O 1
ATOM 5983 N N . GLN B 1 232 ? 12.992 7.43 3.354 1 94.5 232 GLN B N 1
ATOM 5984 C CA . GLN B 1 232 ? 13.477 6.316 4.164 1 94.5 232 GLN B CA 1
ATOM 5985 C C . GLN B 1 232 ? 13.336 4.992 3.418 1 94.5 232 GLN B C 1
ATOM 5987 O O . GLN B 1 232 ? 14.211 4.129 3.508 1 94.5 232 GLN B O 1
ATOM 5992 N N . TYR B 1 233 ? 12.273 4.797 2.709 1 97.06 233 TYR B N 1
ATOM 5993 C CA . TYR B 1 233 ? 12.023 3.568 1.962 1 97.06 233 TYR B CA 1
ATOM 5994 C C . TYR B 1 233 ? 12.945 3.465 0.756 1 97.06 233 TYR B C 1
ATOM 5996 O O . TYR B 1 233 ? 13.602 2.441 0.555 1 97.06 233 TYR B O 1
ATOM 6004 N N . LEU B 1 234 ? 13.07 4.566 -0.058 1 96.94 234 LEU B N 1
ATOM 6005 C CA . LEU B 1 234 ? 13.633 4.508 -1.405 1 96.94 234 LEU B CA 1
ATOM 6006 C C . LEU B 1 234 ? 15.109 4.875 -1.399 1 96.94 234 LEU B C 1
ATOM 6008 O O . LEU B 1 234 ? 15.781 4.785 -2.43 1 96.94 234 LEU B O 1
ATOM 6012 N N . GLY B 1 235 ? 15.617 5.312 -0.249 1 93 235 GLY B N 1
ATOM 6013 C CA . GLY B 1 235 ? 17.016 5.695 -0.163 1 93 235 GLY B CA 1
ATOM 6014 C C . GLY B 1 235 ? 17.312 7.039 -0.807 1 93 235 GLY B C 1
ATOM 6015 O O . GLY B 1 235 ? 18.328 7.203 -1.48 1 93 235 GLY B O 1
ATOM 6016 N N . LEU B 1 236 ? 16.375 7.973 -0.647 1 95.06 236 LEU B N 1
ATOM 6017 C CA . LEU B 1 236 ? 16.547 9.328 -1.166 1 95.06 236 LEU B CA 1
ATOM 6018 C C . LEU B 1 236 ? 17.125 10.25 -0.1 1 95.06 236 LEU B C 1
ATOM 6020 O O . LEU B 1 236 ? 16.859 10.07 1.093 1 95.06 236 LEU B O 1
ATOM 6024 N N . SER B 1 237 ? 17.922 11.211 -0.527 1 93.06 237 SER B N 1
ATOM 6025 C CA . SER B 1 237 ? 18.297 12.312 0.353 1 93.06 237 SER B CA 1
ATOM 6026 C C . SER B 1 237 ? 17.219 13.375 0.414 1 93.06 237 SER B C 1
ATOM 6028 O O . SER B 1 237 ? 16.484 13.594 -0.561 1 93.06 237 SER B O 1
ATOM 6030 N N . VAL B 1 238 ? 17.109 14.023 1.579 1 95 238 VAL B N 1
ATOM 6031 C CA . VAL B 1 238 ? 16.078 15.039 1.756 1 95 238 VAL B CA 1
ATOM 6032 C C . VAL B 1 238 ? 16.719 16.375 2.117 1 95 238 VAL B C 1
ATOM 6034 O O . VAL B 1 238 ? 17.469 16.469 3.092 1 95 238 VAL B O 1
ATOM 6037 N N . LYS B 1 239 ? 16.562 17.312 1.27 1 95.88 239 LYS B N 1
ATOM 6038 C CA . LYS B 1 239 ? 16.891 18.703 1.596 1 95.88 239 LYS B CA 1
ATOM 6039 C C . LYS B 1 239 ? 15.641 19.484 2.004 1 95.88 239 LYS B C 1
ATOM 6041 O O . LYS B 1 239 ? 14.812 19.828 1.159 1 95.88 239 LYS B O 1
ATOM 6046 N N . THR B 1 240 ? 15.539 19.844 3.295 1 96.25 240 THR B N 1
ATOM 6047 C CA . THR B 1 240 ? 14.383 20.547 3.83 1 96.25 240 THR B CA 1
ATOM 6048 C C . THR B 1 240 ? 14.594 22.062 3.787 1 96.25 240 THR B C 1
ATOM 6050 O O . THR B 1 240 ? 15.617 22.562 4.262 1 96.25 240 THR B O 1
ATOM 6053 N N . VAL B 1 241 ? 13.648 22.766 3.232 1 97.69 241 VAL B N 1
ATOM 6054 C CA . VAL B 1 241 ? 13.688 24.219 3.141 1 97.69 241 VAL B CA 1
ATOM 6055 C C . VAL B 1 241 ? 12.703 24.812 4.141 1 97.69 241 VAL B C 1
ATOM 6057 O O . VAL B 1 241 ? 11.539 24.406 4.199 1 97.69 241 VAL B O 1
ATOM 6060 N N . PRO B 1 242 ? 13.109 25.781 4.934 1 95.75 242 PRO B N 1
ATOM 6061 C CA . PRO B 1 242 ? 12.203 26.406 5.906 1 95.75 242 PRO B CA 1
ATOM 6062 C C . PRO B 1 242 ? 11.078 27.203 5.246 1 95.75 242 PRO B C 1
ATOM 6064 O O . PRO B 1 242 ? 11.18 27.562 4.07 1 95.75 242 PRO B O 1
ATOM 6067 N N . VAL B 1 243 ? 10.062 27.406 6.004 1 97 243 VAL B N 1
ATOM 6068 C CA . VAL B 1 243 ? 8.945 28.234 5.555 1 97 243 VAL B CA 1
ATOM 6069 C C . VAL B 1 243 ? 9.086 29.656 6.133 1 97 243 VAL B C 1
ATOM 6071 O O . VAL B 1 243 ? 9.789 29.859 7.125 1 97 243 VAL B O 1
ATOM 6074 N N . ASN B 1 244 ? 8.484 30.609 5.41 1 96.12 244 ASN B N 1
ATOM 6075 C CA . ASN B 1 244 ? 8.352 31.953 5.98 1 96.12 244 ASN B CA 1
ATOM 6076 C C . ASN B 1 244 ? 7.496 31.938 7.246 1 96.12 244 ASN B C 1
ATOM 6078 O O . ASN B 1 244 ? 6.355 31.484 7.227 1 96.12 244 ASN B O 1
ATOM 6082 N N . PRO B 1 245 ? 7.961 32.438 8.352 1 93.62 245 PRO B N 1
ATOM 6083 C CA . PRO B 1 245 ? 7.242 32.344 9.617 1 93.62 245 PRO B CA 1
ATOM 6084 C C . PRO B 1 245 ? 5.922 33.094 9.617 1 93.62 245 PRO B C 1
ATOM 6086 O O . PRO B 1 245 ? 5.035 32.812 10.422 1 93.62 245 PRO B O 1
ATOM 6089 N N . GLU B 1 246 ? 5.809 34.031 8.758 1 94.62 246 GLU B N 1
ATOM 6090 C CA . GLU B 1 246 ? 4.586 34.812 8.703 1 94.62 246 GLU B CA 1
ATOM 6091 C C . GLU B 1 246 ? 3.539 34.156 7.812 1 94.62 246 GLU B C 1
ATOM 6093 O O . GLU B 1 246 ? 2.373 34.031 8.195 1 94.62 246 GLU B O 1
ATOM 6098 N N . THR B 1 247 ? 3.977 33.688 6.715 1 96.56 247 THR B N 1
ATOM 6099 C CA . THR B 1 247 ? 3.021 33.156 5.75 1 96.56 247 THR B CA 1
ATOM 6100 C C . THR B 1 247 ? 2.889 31.641 5.898 1 96.56 247 THR B C 1
ATOM 6102 O O . THR B 1 247 ? 1.929 31.047 5.406 1 96.56 247 THR B O 1
ATOM 6105 N N . MET B 1 248 ? 3.846 31.016 6.52 1 97.56 248 MET B N 1
ATOM 6106 C CA . MET B 1 248 ? 3.932 29.578 6.707 1 97.56 248 MET B CA 1
ATOM 6107 C C . MET B 1 248 ? 3.996 28.859 5.363 1 97.56 248 MET B C 1
ATOM 6109 O O . MET B 1 248 ? 3.518 27.734 5.234 1 97.56 248 MET B O 1
ATOM 6113 N N . THR B 1 249 ? 4.453 29.484 4.297 1 97.94 249 THR B N 1
ATOM 6114 C CA . THR B 1 249 ? 4.715 28.906 2.982 1 97.94 249 THR B CA 1
ATOM 6115 C C . THR B 1 249 ? 6.215 28.844 2.713 1 97.94 249 THR B C 1
ATOM 6117 O O . THR B 1 249 ? 6.996 29.578 3.316 1 97.94 249 THR B O 1
ATOM 6120 N N . VAL B 1 250 ? 6.566 27.969 1.843 1 98.12 250 VAL B N 1
ATOM 6121 C CA . VAL B 1 250 ? 7.977 27.688 1.615 1 98.12 250 VAL B CA 1
ATOM 6122 C C . VAL B 1 250 ? 8.688 28.938 1.102 1 98.12 250 VAL B C 1
ATOM 6124 O O . VAL B 1 250 ? 8.109 29.719 0.347 1 98.12 250 VAL B O 1
ATOM 6127 N N . ASP B 1 251 ? 9.953 29.156 1.552 1 97.75 251 ASP B N 1
ATOM 6128 C CA . ASP B 1 251 ? 10.789 30.25 1.076 1 97.75 251 ASP B CA 1
ATOM 6129 C C . ASP B 1 251 ? 11.328 29.969 -0.323 1 97.75 251 ASP B C 1
ATOM 6131 O O . ASP B 1 251 ? 12.242 29.156 -0.486 1 97.75 251 ASP B O 1
ATOM 6135 N N . ILE B 1 252 ? 10.914 30.75 -1.27 1 98.12 252 ILE B N 1
ATOM 6136 C CA . ILE B 1 252 ? 11.188 30.469 -2.676 1 98.12 252 ILE B CA 1
ATOM 6137 C C . ILE B 1 252 ? 12.68 30.641 -2.953 1 98.12 252 ILE B C 1
ATOM 6139 O O . ILE B 1 252 ? 13.273 29.844 -3.686 1 98.12 252 ILE B O 1
ATOM 6143 N N . GLU B 1 253 ? 13.305 31.625 -2.404 1 97.38 253 GLU B N 1
ATOM 6144 C CA . GLU B 1 253 ? 14.734 31.859 -2.621 1 97.38 253 GLU B CA 1
ATOM 6145 C C . GLU B 1 253 ? 15.578 30.719 -2.057 1 97.38 253 GLU B C 1
ATOM 6147 O O . GLU B 1 253 ? 16.578 30.328 -2.654 1 97.38 253 GLU B O 1
ATOM 6152 N N . LYS B 1 254 ? 15.156 30.266 -0.981 1 97.75 254 LYS B N 1
ATOM 6153 C CA . LYS B 1 254 ? 15.898 29.172 -0.357 1 97.75 254 LYS B CA 1
ATOM 6154 C C . LYS B 1 254 ? 15.711 27.875 -1.134 1 97.75 254 LYS B C 1
ATOM 6156 O O . LYS B 1 254 ? 16.609 27.031 -1.154 1 97.75 254 LYS B O 1
ATOM 6161 N N . VAL B 1 255 ? 14.562 27.688 -1.766 1 98.44 255 VAL B N 1
ATOM 6162 C CA . VAL B 1 255 ? 14.359 26.547 -2.637 1 98.44 255 VAL B CA 1
ATOM 6163 C C . VAL B 1 255 ? 15.352 26.594 -3.795 1 98.44 255 VAL B C 1
ATOM 6165 O O . VAL B 1 255 ? 16 25.594 -4.109 1 98.44 255 VAL B O 1
ATOM 6168 N N . LYS B 1 256 ? 15.469 27.734 -4.371 1 97.19 256 LYS B N 1
ATOM 6169 C CA . LYS B 1 256 ? 16.391 27.906 -5.492 1 97.19 256 LYS B CA 1
ATOM 6170 C C . LYS B 1 256 ? 17.812 27.562 -5.086 1 97.19 256 LYS B C 1
ATOM 6172 O O . LYS B 1 256 ? 18.531 26.891 -5.836 1 97.19 256 LYS B O 1
ATOM 6177 N N . LYS B 1 257 ? 18.188 27.969 -3.92 1 96.38 257 LYS B N 1
ATOM 6178 C CA . LYS B 1 257 ? 19.547 27.734 -3.42 1 96.38 257 LYS B CA 1
ATOM 6179 C C . LYS B 1 257 ? 19.766 26.266 -3.072 1 96.38 257 LYS B C 1
ATOM 6181 O O . LYS B 1 257 ? 20.906 25.781 -3.082 1 96.38 257 LYS B O 1
ATOM 6186 N N . ALA B 1 258 ? 18.703 25.578 -2.828 1 96.31 258 ALA B N 1
ATOM 6187 C CA . ALA B 1 258 ? 18.797 24.188 -2.377 1 96.31 258 ALA B CA 1
ATOM 6188 C C . ALA B 1 258 ? 18.969 23.234 -3.559 1 96.31 258 ALA B C 1
ATOM 6190 O O . ALA B 1 258 ? 19.344 22.078 -3.381 1 96.31 258 ALA B O 1
ATOM 6191 N N . ILE B 1 259 ? 18.703 23.672 -4.754 1 96.94 259 ILE B N 1
ATOM 6192 C CA . ILE B 1 259 ? 18.766 22.844 -5.949 1 96.94 259 ILE B CA 1
ATOM 6193 C C . ILE B 1 259 ? 20.219 22.562 -6.32 1 96.94 259 ILE B C 1
ATOM 6195 O O . ILE B 1 259 ? 21.062 23.453 -6.273 1 96.94 259 ILE B O 1
ATOM 6199 N N . SER B 1 260 ? 20.547 21.344 -6.562 1 93.25 260 SER B N 1
ATOM 6200 C CA . SER B 1 260 ? 21.859 20.891 -6.996 1 93.25 260 SER B CA 1
ATOM 6201 C C . SER B 1 260 ? 21.766 19.891 -8.148 1 93.25 260 SER B C 1
ATOM 6203 O O . SER B 1 260 ? 20.656 19.609 -8.625 1 93.25 260 SER B O 1
ATOM 6205 N N . ARG B 1 261 ? 22.906 19.359 -8.578 1 90.81 261 ARG B N 1
ATOM 6206 C CA . ARG B 1 261 ? 22.938 18.406 -9.688 1 90.81 261 ARG B CA 1
ATOM 6207 C C . ARG B 1 261 ? 22.281 17.078 -9.297 1 90.81 261 ARG B C 1
ATOM 6209 O O . ARG B 1 261 ? 21.906 16.297 -10.164 1 90.81 261 ARG B O 1
ATOM 6216 N N . ARG B 1 262 ? 22.078 16.906 -7.988 1 92.81 262 ARG B N 1
ATOM 6217 C CA . ARG B 1 262 ? 21.516 15.648 -7.512 1 92.81 262 ARG B CA 1
ATOM 6218 C C . ARG B 1 262 ? 20 15.773 -7.297 1 92.81 262 ARG B C 1
ATOM 6220 O O . ARG B 1 262 ? 19.328 14.773 -7.039 1 92.81 262 ARG B O 1
ATOM 6227 N N . THR B 1 263 ? 19.516 17 -7.445 1 97.06 263 THR B N 1
ATOM 6228 C CA . THR B 1 263 ? 18.094 17.203 -7.172 1 97.06 263 THR B CA 1
ATOM 6229 C C . THR B 1 263 ? 17.234 16.516 -8.219 1 97.06 263 THR B C 1
ATOM 6231 O O . THR B 1 263 ? 17.359 16.781 -9.414 1 97.06 263 THR B O 1
ATOM 6234 N N . CYS B 1 264 ? 16.391 15.602 -7.723 1 98.06 264 CYS B N 1
ATOM 6235 C CA . CYS B 1 264 ? 15.578 14.859 -8.672 1 98.06 264 CYS B CA 1
ATOM 6236 C C . CYS B 1 264 ? 14.117 15.281 -8.578 1 98.06 264 CYS B C 1
ATOM 6238 O O . CYS B 1 264 ? 13.305 14.938 -9.438 1 98.06 264 CYS B O 1
ATOM 6240 N N . LEU B 1 265 ? 13.75 16.078 -7.574 1 98.75 265 LEU B N 1
ATOM 6241 C CA . LEU B 1 265 ? 12.352 16.438 -7.371 1 98.75 265 LEU B CA 1
ATOM 6242 C C . LEU B 1 265 ? 12.227 17.641 -6.453 1 98.75 265 LEU B C 1
ATOM 6244 O O . LEU B 1 265 ? 12.906 17.719 -5.43 1 98.75 265 LEU B O 1
ATOM 6248 N N . ILE B 1 266 ? 11.492 18.609 -6.875 1 98.81 266 ILE B N 1
ATOM 6249 C CA . ILE B 1 266 ? 11.023 19.703 -6.031 1 98.81 266 ILE B CA 1
ATOM 6250 C C . ILE B 1 266 ? 9.562 19.453 -5.645 1 98.81 266 ILE B C 1
ATOM 6252 O O . ILE B 1 266 ? 8.758 19.016 -6.465 1 98.81 266 ILE B O 1
ATOM 6256 N N . VAL B 1 267 ? 9.234 19.734 -4.359 1 98.88 267 VAL B N 1
ATOM 6257 C CA . VAL B 1 267 ? 7.879 19.469 -3.895 1 98.88 267 VAL B CA 1
ATOM 6258 C C . VAL B 1 267 ? 7.238 20.75 -3.383 1 98.88 267 VAL B C 1
ATOM 6260 O O . VAL B 1 267 ? 7.898 21.578 -2.744 1 98.88 267 VAL B O 1
ATOM 6263 N N . GLY B 1 268 ? 6.027 20.984 -3.701 1 98.75 268 GLY B N 1
ATOM 6264 C CA . GLY B 1 268 ? 5.176 22.016 -3.125 1 98.75 268 GLY B CA 1
ATOM 6265 C C . GLY B 1 268 ? 3.85 21.469 -2.619 1 98.75 268 GLY B C 1
ATOM 6266 O O . GLY B 1 268 ? 3.303 20.531 -3.18 1 98.75 268 GLY B O 1
ATOM 6267 N N . SER B 1 269 ? 3.357 22.062 -1.568 1 98.56 269 SER B N 1
ATOM 6268 C CA . SER B 1 269 ? 2.092 21.625 -0.984 1 98.56 269 SER B CA 1
ATOM 6269 C C . SER B 1 269 ? 0.951 22.562 -1.395 1 98.56 269 SER B C 1
ATOM 6271 O O . SER B 1 269 ? 1.115 23.781 -1.422 1 98.56 269 SER B O 1
ATOM 6273 N N . ALA B 1 270 ? -0.214 21.984 -1.702 1 98.06 270 ALA B N 1
ATOM 6274 C CA . ALA B 1 270 ? -1.395 22.75 -2.076 1 98.06 270 ALA B CA 1
ATOM 6275 C C . ALA B 1 270 ? -2.658 22.156 -1.46 1 98.06 270 ALA B C 1
ATOM 6277 O O . ALA B 1 270 ? -3.506 21.609 -2.172 1 98.06 270 ALA B O 1
ATOM 6278 N N . PRO B 1 271 ? -2.998 22.422 -0.201 1 97.62 271 PRO B N 1
ATOM 6279 C CA . PRO B 1 271 ? -2.197 23.141 0.793 1 97.62 271 PRO B CA 1
ATOM 6280 C C . PRO B 1 271 ? -1.323 22.203 1.631 1 97.62 271 PRO B C 1
ATOM 6282 O O . PRO B 1 271 ? -1.361 20.984 1.448 1 97.62 271 PRO B O 1
ATOM 6285 N N . ASN B 1 272 ? -0.452 22.812 2.486 1 97.69 272 ASN B N 1
ATOM 6286 C CA . ASN B 1 272 ? 0.276 21.953 3.422 1 97.69 272 ASN B CA 1
ATOM 6287 C C . ASN B 1 272 ? -0.615 21.5 4.574 1 97.69 272 ASN B C 1
ATOM 6289 O O . ASN B 1 272 ? -1.586 22.172 4.918 1 97.69 272 ASN B O 1
ATOM 6293 N N . TYR B 1 273 ? -0.324 20.453 5.18 1 96 273 TYR B N 1
ATOM 6294 C CA . TYR B 1 273 ? -1.154 19.812 6.188 1 96 273 TYR B CA 1
ATOM 6295 C C . TYR B 1 273 ? -1.179 20.609 7.48 1 96 273 TYR B C 1
ATOM 6297 O O . TYR B 1 273 ? -2.248 20.875 8.031 1 96 273 TYR B O 1
ATOM 6305 N N . PRO B 1 274 ? -0.077 21.062 8 1 97.19 274 PRO B N 1
ATOM 6306 C CA . PRO B 1 274 ? -0.072 21.625 9.352 1 97.19 274 PRO B CA 1
ATOM 6307 C C . PRO B 1 274 ? -0.857 22.938 9.438 1 97.19 274 PRO B C 1
ATOM 6309 O O . PRO B 1 274 ? -1.629 23.141 10.375 1 97.19 274 PRO B O 1
ATOM 6312 N N . TYR B 1 275 ? -0.696 23.797 8.422 1 97.88 275 TYR B N 1
ATOM 6313 C CA . TYR B 1 275 ? -1.174 25.172 8.609 1 97.88 275 TYR B CA 1
ATOM 6314 C C . TYR B 1 275 ? -2.271 25.5 7.605 1 97.88 275 TYR B C 1
ATOM 6316 O O . TYR B 1 275 ? -2.938 26.531 7.723 1 97.88 275 TYR B O 1
ATOM 6324 N N . GLY B 1 276 ? -2.439 24.656 6.633 1 97.81 276 GLY B N 1
ATOM 6325 C CA . GLY B 1 276 ? -3.461 24.906 5.629 1 97.81 276 GLY B CA 1
ATOM 6326 C C . GLY B 1 276 ? -3.068 25.984 4.637 1 97.81 276 GLY B C 1
ATOM 6327 O O . GLY B 1 276 ? -3.906 26.453 3.865 1 97.81 276 GLY B O 1
ATOM 6328 N N . THR B 1 277 ? -1.853 26.438 4.672 1 98.06 277 THR B N 1
ATOM 6329 C CA . THR B 1 277 ? -1.352 27.406 3.709 1 98.06 277 THR B CA 1
ATOM 6330 C C . THR B 1 277 ? -0.873 26.719 2.438 1 98.06 277 THR B C 1
ATOM 6332 O O . THR B 1 277 ? -0.607 25.516 2.439 1 98.06 277 THR B O 1
ATOM 6335 N N . MET B 1 278 ? -0.876 27.422 1.367 1 98.31 278 MET B N 1
ATOM 6336 C CA . MET B 1 278 ? -0.507 26.875 0.065 1 98.31 278 MET B CA 1
ATOM 6337 C C . MET B 1 278 ? 0.802 27.484 -0.429 1 98.31 278 MET B C 1
ATOM 6339 O O . MET B 1 278 ? 0.947 28.703 -0.475 1 98.31 278 MET B O 1
ATOM 6343 N N . ASP B 1 279 ? 1.765 26.641 -0.751 1 98.62 279 ASP B N 1
ATOM 6344 C CA . ASP B 1 279 ? 3.031 27.125 -1.297 1 98.62 279 ASP B CA 1
ATOM 6345 C C . ASP B 1 279 ? 2.822 27.828 -2.637 1 98.62 279 ASP B C 1
ATOM 6347 O O . ASP B 1 279 ? 1.812 27.609 -3.309 1 98.62 279 ASP B O 1
ATOM 6351 N N . ASP B 1 280 ? 3.736 28.766 -2.963 1 98.5 280 ASP B N 1
ATOM 6352 C CA . ASP B 1 280 ? 3.684 29.453 -4.246 1 98.5 280 ASP B CA 1
ATOM 6353 C C . ASP B 1 280 ? 4.055 28.516 -5.391 1 98.5 280 ASP B C 1
ATOM 6355 O O . ASP B 1 280 ? 5.18 28.547 -5.891 1 98.5 280 ASP B O 1
ATOM 6359 N N . ILE B 1 281 ? 3.072 27.734 -5.906 1 98.81 281 ILE B N 1
ATOM 6360 C CA . ILE B 1 281 ? 3.32 26.703 -6.906 1 98.81 281 ILE B CA 1
ATOM 6361 C C . ILE B 1 281 ? 3.752 27.359 -8.219 1 98.81 281 ILE B C 1
ATOM 6363 O O . ILE B 1 281 ? 4.535 26.781 -8.977 1 98.81 281 ILE B O 1
ATOM 6367 N N . ILE B 1 282 ? 3.277 28.562 -8.523 1 98.75 282 ILE B N 1
ATOM 6368 C CA . ILE B 1 282 ? 3.686 29.281 -9.727 1 98.75 282 ILE B CA 1
ATOM 6369 C C . ILE B 1 282 ? 5.191 29.531 -9.695 1 98.75 282 ILE B C 1
ATOM 6371 O O . ILE B 1 282 ? 5.895 29.234 -10.664 1 98.75 282 ILE B O 1
ATOM 6375 N N . ALA B 1 283 ? 5.66 30.078 -8.594 1 98.75 283 ALA B N 1
ATOM 6376 C CA . ALA B 1 283 ? 7.09 30.328 -8.445 1 98.75 283 ALA B CA 1
ATOM 6377 C C . ALA B 1 283 ? 7.887 29.031 -8.5 1 98.75 283 ALA B C 1
ATOM 6379 O O . ALA B 1 283 ? 8.953 28.969 -9.117 1 98.75 283 ALA B O 1
ATOM 6380 N N . LEU B 1 284 ? 7.406 28.016 -7.848 1 98.81 284 LEU B N 1
ATOM 6381 C CA . LEU B 1 284 ? 8.086 26.719 -7.852 1 98.81 284 LEU B CA 1
ATOM 6382 C C . LEU B 1 284 ? 8.141 26.141 -9.258 1 98.81 284 LEU B C 1
ATOM 6384 O O . LEU B 1 284 ? 9.133 25.516 -9.641 1 98.81 284 LEU B O 1
ATOM 6388 N N . SER B 1 285 ? 7.008 26.25 -9.977 1 98.81 285 SER B N 1
ATOM 6389 C CA . SER B 1 285 ? 6.969 25.797 -11.367 1 98.81 285 SER B CA 1
ATOM 6390 C C . SER B 1 285 ? 8.055 26.484 -12.195 1 98.81 285 SER B C 1
ATOM 6392 O O . SER B 1 285 ? 8.742 25.828 -12.977 1 98.81 285 SER B O 1
ATOM 6394 N N . ASN B 1 286 ? 8.188 27.797 -12.047 1 98.69 286 ASN B N 1
ATOM 6395 C CA . ASN B 1 286 ? 9.219 28.547 -12.766 1 98.69 286 ASN B CA 1
ATOM 6396 C C . ASN B 1 286 ? 10.617 28.047 -12.422 1 98.69 286 ASN B C 1
ATOM 6398 O O . ASN B 1 286 ? 11.453 27.875 -13.305 1 98.69 286 ASN B O 1
ATOM 6402 N N . ILE B 1 287 ? 10.883 27.797 -11.164 1 98.62 287 ILE B N 1
ATOM 6403 C CA . ILE B 1 287 ? 12.164 27.281 -10.703 1 98.62 287 ILE B CA 1
ATOM 6404 C C . ILE B 1 287 ? 12.414 25.906 -11.312 1 98.62 287 ILE B C 1
ATOM 6406 O O . ILE B 1 287 ? 13.531 25.594 -11.727 1 98.62 287 ILE B O 1
ATOM 6410 N N . ALA B 1 288 ? 11.391 25.094 -11.312 1 98.62 288 ALA B N 1
ATOM 6411 C CA . ALA B 1 288 ? 11.484 23.75 -11.859 1 98.62 288 ALA B CA 1
ATOM 6412 C C . ALA B 1 288 ? 11.898 23.781 -13.328 1 98.62 288 ALA B C 1
ATOM 6414 O O . ALA B 1 288 ? 12.773 23.016 -13.75 1 98.62 288 ALA B O 1
ATOM 6415 N N . ILE B 1 289 ? 11.289 24.641 -14.094 1 98.25 289 ILE B N 1
ATOM 6416 C CA . ILE B 1 289 ? 11.57 24.766 -15.523 1 98.25 289 ILE B CA 1
ATOM 6417 C C . ILE B 1 289 ? 12.992 25.281 -15.727 1 98.25 289 ILE B C 1
ATOM 6419 O O . ILE B 1 289 ? 13.75 24.734 -16.531 1 98.25 289 ILE B O 1
ATOM 6423 N N . GLU B 1 290 ? 13.328 26.266 -14.961 1 97.69 290 GLU B N 1
ATOM 6424 C CA . GLU B 1 290 ? 14.633 26.906 -15.086 1 97.69 290 GLU B CA 1
ATOM 6425 C C . GLU B 1 290 ? 15.758 25.906 -14.805 1 97.69 290 GLU B C 1
ATOM 6427 O O . GLU B 1 290 ? 16.828 25.984 -15.398 1 97.69 290 GLU B O 1
ATOM 6432 N N . ASN B 1 291 ? 15.586 25 -13.938 1 97.44 291 ASN B N 1
ATOM 6433 C CA . ASN B 1 291 ? 16.641 24.078 -13.5 1 97.44 291 ASN B CA 1
ATOM 6434 C C . ASN B 1 291 ? 16.453 22.688 -14.078 1 97.44 291 ASN B C 1
ATOM 6436 O O . ASN B 1 291 ? 17.219 21.766 -13.781 1 97.44 291 ASN B O 1
ATOM 6440 N N . ASP B 1 292 ? 15.438 22.438 -14.859 1 96.75 292 ASP B N 1
ATOM 6441 C CA . ASP B 1 292 ? 15.109 21.156 -15.461 1 96.75 292 ASP B CA 1
ATOM 6442 C C . ASP B 1 292 ? 14.945 20.078 -14.391 1 96.75 292 ASP B C 1
ATOM 6444 O O . ASP B 1 292 ? 15.586 19.016 -14.461 1 96.75 292 ASP B O 1
ATOM 6448 N N . VAL B 1 293 ? 14.227 20.359 -13.367 1 98.06 293 VAL B N 1
ATOM 6449 C CA . VAL B 1 293 ? 13.891 19.453 -12.273 1 98.06 293 VAL B CA 1
ATOM 6450 C C . VAL B 1 293 ? 12.375 19.312 -12.164 1 98.06 293 VAL B C 1
ATOM 6452 O O . VAL B 1 293 ? 11.648 20.312 -12.227 1 98.06 293 VAL B O 1
ATOM 6455 N N . PRO B 1 294 ? 11.867 18.078 -12.094 1 98.5 294 PRO B N 1
ATOM 6456 C CA . PRO B 1 294 ? 10.414 17.906 -11.969 1 98.5 294 PRO B CA 1
ATOM 6457 C C . PRO B 1 294 ? 9.859 18.516 -10.688 1 98.5 294 PRO B C 1
ATOM 6459 O O . PRO B 1 294 ? 10.508 18.469 -9.641 1 98.5 294 PRO B O 1
ATOM 6462 N N . LEU B 1 295 ? 8.625 19.047 -10.758 1 98.94 295 LEU B N 1
ATOM 6463 C CA . LEU B 1 295 ? 7.879 19.562 -9.609 1 98.94 295 LEU B CA 1
ATOM 6464 C C . LEU B 1 295 ? 6.688 18.672 -9.297 1 98.94 295 LEU B C 1
ATOM 6466 O O . LEU B 1 295 ? 5.867 18.391 -10.172 1 98.94 295 LEU B O 1
ATOM 6470 N N . HIS B 1 296 ? 6.652 18.156 -8.109 1 98.94 296 HIS B N 1
ATOM 6471 C CA . HIS B 1 296 ? 5.48 17.438 -7.617 1 98.94 296 HIS B CA 1
ATOM 6472 C C . HIS B 1 296 ? 4.637 18.328 -6.711 1 98.94 296 HIS B C 1
ATOM 6474 O O . HIS B 1 296 ? 5.148 18.922 -5.762 1 98.94 296 HIS B O 1
ATOM 6480 N N . VAL B 1 297 ? 3.385 18.438 -6.977 1 98.94 297 VAL B N 1
ATOM 6481 C CA . VAL B 1 297 ? 2.451 19.172 -6.125 1 98.94 297 VAL B CA 1
ATOM 6482 C C . VAL B 1 297 ? 1.688 18.188 -5.234 1 98.94 297 VAL B C 1
ATOM 6484 O O . VAL B 1 297 ? 0.914 17.375 -5.727 1 98.94 297 VAL B O 1
ATOM 6487 N N . ASP B 1 298 ? 1.971 18.281 -3.932 1 98.81 298 ASP B N 1
ATOM 6488 C CA . ASP B 1 298 ? 1.223 17.484 -2.961 1 98.81 298 ASP B CA 1
ATOM 6489 C C . ASP B 1 298 ? -0.135 18.109 -2.664 1 98.81 298 ASP B C 1
ATOM 6491 O O . ASP B 1 298 ? -0.231 19.031 -1.852 1 98.81 298 ASP B O 1
ATOM 6495 N N . ALA B 1 299 ? -1.116 17.547 -3.268 1 98.69 299 ALA B N 1
ATOM 6496 C CA . ALA B 1 299 ? -2.488 18.016 -3.053 1 98.69 299 ALA B CA 1
ATOM 6497 C C . ALA B 1 299 ? -3.346 16.891 -2.457 1 98.69 299 ALA B C 1
ATOM 6499 O O . ALA B 1 299 ? -4.551 16.828 -2.719 1 98.69 299 ALA B O 1
ATOM 6500 N N . CYS B 1 300 ? -2.738 16 -1.7 1 97.94 300 CYS B N 1
ATOM 6501 C CA . CYS B 1 300 ? -3.461 14.875 -1.121 1 97.94 300 CYS B CA 1
ATOM 6502 C C . CYS B 1 300 ? -4.641 15.352 -0.284 1 97.94 300 CYS B C 1
ATOM 6504 O O . CYS B 1 300 ? -5.754 14.836 -0.416 1 97.94 300 CYS B O 1
ATOM 6506 N N . LEU B 1 301 ? -4.426 16.344 0.503 1 95.62 301 LEU B N 1
ATOM 6507 C CA . LEU B 1 301 ? -5.457 16.828 1.413 1 95.62 301 LEU B CA 1
ATOM 6508 C C . LEU B 1 301 ? -6.43 17.766 0.689 1 95.62 301 LEU B C 1
ATOM 6510 O O . LEU B 1 301 ? -7.645 17.562 0.75 1 95.62 301 LEU B O 1
ATOM 6514 N N . GLY B 1 302 ? -5.926 18.75 -0.051 1 94.06 302 GLY B N 1
ATOM 6515 C CA . GLY B 1 302 ? -6.746 19.859 -0.507 1 94.06 302 GLY B CA 1
ATOM 6516 C C . GLY B 1 302 ? -7.062 19.797 -1.989 1 94.06 302 GLY B C 1
ATOM 6517 O O . GLY B 1 302 ? -7.812 20.625 -2.504 1 94.06 302 GLY B O 1
ATOM 6518 N N . GLY B 1 303 ? -6.578 18.75 -2.705 1 95.5 303 GLY B N 1
ATOM 6519 C CA . GLY B 1 303 ? -6.742 18.734 -4.148 1 95.5 303 GLY B CA 1
ATOM 6520 C C . GLY B 1 303 ? -8.195 18.75 -4.586 1 95.5 303 GLY B C 1
ATOM 6521 O O . GLY B 1 303 ? -8.594 19.594 -5.387 1 95.5 303 GLY B O 1
ATOM 6522 N N . PHE B 1 304 ? -8.984 17.953 -4.055 1 96.69 304 PHE B N 1
ATOM 6523 C CA . PHE B 1 304 ? -10.359 17.797 -4.527 1 96.69 304 PHE B CA 1
ATOM 6524 C C . PHE B 1 304 ? -11.227 18.953 -4.035 1 96.69 304 PHE B C 1
ATOM 6526 O O . PHE B 1 304 ? -12.188 19.344 -4.703 1 96.69 304 PHE B O 1
ATOM 6533 N N . VAL B 1 305 ? -10.883 19.594 -2.934 1 97.56 305 VAL B N 1
ATOM 6534 C CA . VAL B 1 305 ? -11.633 20.781 -2.531 1 97.56 305 VAL B CA 1
ATOM 6535 C C . VAL B 1 305 ? -11.18 21.984 -3.352 1 97.56 305 VAL B C 1
ATOM 6537 O O . VAL B 1 305 ? -12 22.781 -3.793 1 97.56 305 VAL B O 1
ATOM 6540 N N . ALA B 1 306 ? -9.906 22.109 -3.545 1 98.19 306 ALA B N 1
ATOM 6541 C CA . ALA B 1 306 ? -9.344 23.219 -4.305 1 98.19 306 ALA B CA 1
ATOM 6542 C C . ALA B 1 306 ? -9.828 23.203 -5.754 1 98.19 306 ALA B C 1
ATOM 6544 O O . ALA B 1 306 ? -10.055 24.25 -6.352 1 98.19 306 ALA B O 1
ATOM 6545 N N . ALA B 1 307 ? -9.984 22.047 -6.312 1 97.81 307 ALA B N 1
ATOM 6546 C CA . ALA B 1 307 ? -10.383 21.891 -7.711 1 97.81 307 ALA B CA 1
ATOM 6547 C C . ALA B 1 307 ? -11.773 22.453 -7.957 1 97.81 307 ALA B C 1
ATOM 6549 O O . ALA B 1 307 ? -12.078 22.938 -9.055 1 97.81 307 ALA B O 1
ATOM 6550 N N . PHE B 1 308 ? -12.648 22.453 -6.969 1 98.38 308 PHE B N 1
ATOM 6551 C CA . PHE B 1 308 ? -14.039 22.875 -7.145 1 98.38 308 PHE B CA 1
ATOM 6552 C C . PHE B 1 308 ? -14.25 24.281 -6.621 1 98.38 308 PHE B C 1
ATOM 6554 O O . PHE B 1 308 ? -15.312 24.875 -6.828 1 98.38 308 PHE B O 1
ATOM 6561 N N . MET B 1 309 ? -13.297 24.859 -5.969 1 98.5 309 MET B N 1
ATOM 6562 C CA . MET B 1 309 ? -13.406 26.172 -5.32 1 98.5 309 MET B CA 1
ATOM 6563 C C . MET B 1 309 ? -13.742 27.25 -6.336 1 98.5 309 MET B C 1
ATOM 6565 O O . MET B 1 309 ? -14.625 28.078 -6.102 1 98.5 309 MET B O 1
ATOM 6569 N N . PRO B 1 310 ? -13.008 27.266 -7.523 1 98.12 310 PRO B N 1
ATOM 6570 C CA . PRO B 1 310 ? -13.344 28.328 -8.484 1 98.12 310 PRO B CA 1
ATOM 6571 C C . PRO B 1 310 ? -14.805 28.281 -8.922 1 98.12 310 PRO B C 1
ATOM 6573 O O . PRO B 1 310 ? -15.469 29.312 -8.977 1 98.12 310 PRO B O 1
ATOM 6576 N N . ASP B 1 311 ? -15.328 27.109 -9.211 1 97.75 311 ASP B N 1
ATOM 6577 C CA . ASP B 1 311 ? -16.719 26.938 -9.625 1 97.75 311 ASP B CA 1
ATOM 6578 C C . ASP B 1 311 ? -17.672 27.328 -8.492 1 97.75 311 ASP B C 1
ATOM 6580 O O . ASP B 1 311 ? -18.812 27.703 -8.734 1 97.75 311 ASP B O 1
ATOM 6584 N N . ALA B 1 312 ? -17.188 27.234 -7.242 1 98.19 312 ALA B N 1
ATOM 6585 C CA . ALA B 1 312 ? -18 27.578 -6.07 1 98.19 312 ALA B CA 1
ATOM 6586 C C . ALA B 1 312 ? -17.875 29.062 -5.75 1 98.19 312 ALA B C 1
ATOM 6588 O O . ALA B 1 312 ? -18.484 29.547 -4.793 1 98.19 312 ALA B O 1
ATOM 6589 N N . GLY B 1 313 ? -17.062 29.781 -6.508 1 97.81 313 GLY B N 1
ATOM 6590 C CA . GLY B 1 313 ? -16.953 31.219 -6.352 1 97.81 313 GLY B CA 1
ATOM 6591 C C . GLY B 1 313 ? -15.836 31.641 -5.418 1 97.81 313 GLY B C 1
ATOM 6592 O O . GLY B 1 313 ? -15.773 32.781 -4.98 1 97.81 313 GLY B O 1
ATOM 6593 N N . HIS B 1 314 ? -15.016 30.719 -5.02 1 98.06 314 HIS B N 1
ATOM 6594 C CA . HIS B 1 314 ? -13.891 31.016 -4.133 1 98.06 314 HIS B CA 1
ATOM 6595 C C . HIS B 1 314 ? -12.578 31.078 -4.91 1 98.06 314 HIS B C 1
ATOM 6597 O O . HIS B 1 314 ? -12.367 30.312 -5.848 1 98.06 314 HIS B O 1
ATOM 6603 N N . ASN B 1 315 ? -11.742 31.938 -4.523 1 95.56 315 ASN B N 1
ATOM 6604 C CA . ASN B 1 315 ? -10.469 32.125 -5.199 1 95.56 315 ASN B CA 1
ATOM 6605 C C . ASN B 1 315 ? -9.414 31.141 -4.66 1 95.56 315 ASN B C 1
ATOM 6607 O O . ASN B 1 315 ? -9.352 30.891 -3.459 1 95.56 315 ASN B O 1
ATOM 6611 N N . ILE B 1 316 ? -8.617 30.641 -5.555 1 96.88 316 ILE B N 1
ATOM 6612 C CA . ILE B 1 316 ? -7.457 29.812 -5.227 1 96.88 316 ILE B CA 1
ATOM 6613 C C . ILE B 1 316 ? -6.371 30 -6.281 1 96.88 316 ILE B C 1
ATOM 6615 O O . ILE B 1 316 ? -6.668 30.125 -7.473 1 96.88 316 ILE B O 1
ATOM 6619 N N . PRO B 1 317 ? -5.152 30.188 -5.863 1 96.62 317 PRO B N 1
ATOM 6620 C CA . PRO B 1 317 ? -4.086 30.312 -6.859 1 96.62 317 PRO B CA 1
ATOM 6621 C C . PRO B 1 317 ? -3.941 29.062 -7.723 1 96.62 317 PRO B C 1
ATOM 6623 O O . PRO B 1 317 ? -4.273 27.953 -7.281 1 96.62 317 PRO B O 1
ATOM 6626 N N . VAL B 1 318 ? -3.416 29.281 -8.938 1 98 318 VAL B N 1
ATOM 6627 C CA . VAL B 1 318 ? -3.17 28.156 -9.836 1 98 318 VAL B CA 1
ATOM 6628 C C . VAL B 1 318 ? -2.137 27.219 -9.219 1 98 318 VAL B C 1
ATOM 6630 O O . VAL B 1 318 ? -1.149 27.672 -8.633 1 98 318 VAL B O 1
ATOM 6633 N N . PHE B 1 319 ? -2.406 25.891 -9.297 1 98.56 319 PHE B N 1
ATOM 6634 C CA . PHE B 1 319 ? -1.511 24.969 -8.609 1 98.56 319 PHE B CA 1
ATOM 6635 C C . PHE B 1 319 ? -1.378 23.672 -9.375 1 98.56 319 PHE B C 1
ATOM 6637 O O . PHE B 1 319 ? -0.71 22.734 -8.922 1 98.56 319 PHE B O 1
ATOM 6644 N N . ASP B 1 320 ? -1.994 23.531 -10.508 1 98.56 320 ASP B N 1
ATOM 6645 C CA . ASP B 1 320 ? -2.139 22.219 -11.148 1 98.56 320 ASP B CA 1
ATOM 6646 C C . ASP B 1 320 ? -1.455 22.203 -12.516 1 98.56 320 ASP B C 1
ATOM 6648 O O . ASP B 1 320 ? -0.517 22.969 -12.758 1 98.56 320 ASP B O 1
ATOM 6652 N N . PHE B 1 321 ? -1.848 21.312 -13.422 1 98.81 321 PHE B N 1
ATOM 6653 C CA . PHE B 1 321 ? -1.127 21.031 -14.656 1 98.81 321 PHE B CA 1
ATOM 6654 C C . PHE B 1 321 ? -1.202 22.219 -15.609 1 98.81 321 PHE B C 1
ATOM 6656 O O . PHE B 1 321 ? -0.55 22.234 -16.656 1 98.81 321 PHE B O 1
ATOM 6663 N N . ARG B 1 322 ? -1.994 23.406 -15.328 1 98.62 322 ARG B N 1
ATOM 6664 C CA . ARG B 1 322 ? -1.924 24.656 -16.094 1 98.62 322 ARG B CA 1
ATOM 6665 C C . ARG B 1 322 ? -0.524 25.25 -16.031 1 98.62 322 ARG B C 1
ATOM 6667 O O . ARG B 1 322 ? -0.124 26 -16.922 1 98.62 322 ARG B O 1
ATOM 6674 N N . LEU B 1 323 ? 0.207 24.922 -14.945 1 98.88 323 LEU B N 1
ATOM 6675 C CA . LEU B 1 323 ? 1.595 25.34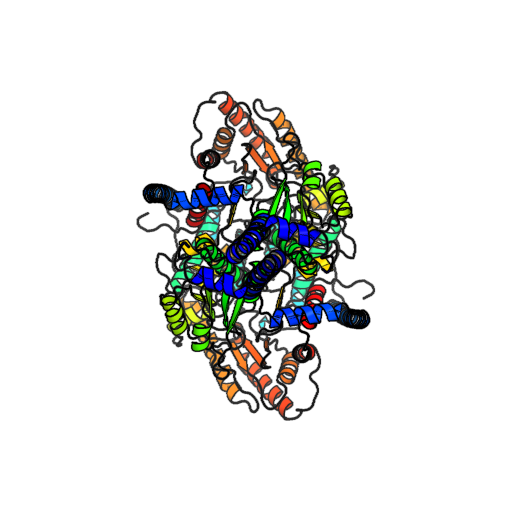4 -14.805 1 98.88 323 LEU B CA 1
ATOM 6676 C C . LEU B 1 323 ? 2.539 24.344 -15.477 1 98.88 323 LEU B C 1
ATOM 6678 O O . LEU B 1 323 ? 2.533 23.156 -15.141 1 98.88 323 LEU B O 1
ATOM 6682 N N . PRO B 1 324 ? 3.406 24.766 -16.344 1 98.19 324 PRO B N 1
ATOM 6683 C CA . PRO B 1 324 ? 4.219 23.844 -17.141 1 98.19 324 PRO B CA 1
ATOM 6684 C C . PRO B 1 324 ? 5.262 23.109 -16.312 1 98.19 324 PRO B C 1
ATOM 6686 O O . PRO B 1 324 ? 5.723 22.031 -16.703 1 98.19 324 PRO B O 1
ATOM 6689 N N . GLY B 1 325 ? 5.617 23.656 -15.188 1 98.5 325 GLY B N 1
ATOM 6690 C CA . GLY B 1 325 ? 6.629 23.016 -14.359 1 98.5 325 GLY B CA 1
ATOM 6691 C C . GLY B 1 325 ? 6.09 21.875 -13.531 1 98.5 325 GLY B C 1
ATOM 6692 O O . GLY B 1 325 ? 6.859 21.062 -13 1 98.5 325 GLY B O 1
ATOM 6693 N N . VAL B 1 326 ? 4.734 21.734 -13.438 1 98.88 326 VAL B N 1
ATOM 6694 C CA . VAL B 1 326 ? 4.129 20.656 -12.648 1 98.88 326 VAL B CA 1
ATOM 6695 C C . VAL B 1 326 ? 4.238 19.344 -13.398 1 98.88 326 VAL B C 1
ATOM 6697 O O . VAL B 1 326 ? 3.58 19.141 -14.422 1 98.88 326 VAL B O 1
ATOM 6700 N N . SER B 1 327 ? 5.051 18.438 -12.828 1 98.88 327 SER B N 1
ATOM 6701 C CA . SER B 1 327 ? 5.316 17.156 -13.469 1 98.88 327 SER B CA 1
ATOM 6702 C C . SER B 1 327 ? 4.398 16.062 -12.93 1 98.88 327 SER B C 1
ATOM 6704 O O . SER B 1 327 ? 4.094 15.094 -13.625 1 98.88 327 SER B O 1
ATOM 6706 N N . SER B 1 328 ? 4.035 16.203 -11.734 1 98.94 328 SER B N 1
ATOM 6707 C CA . SER B 1 328 ? 3.156 15.211 -11.109 1 98.94 328 SER B CA 1
ATOM 6708 C C . SER B 1 328 ? 2.355 15.828 -9.969 1 98.94 328 SER B C 1
ATOM 6710 O O . SER B 1 328 ? 2.715 16.891 -9.461 1 98.94 328 SER B O 1
ATOM 6712 N N . MET B 1 329 ? 1.266 15.203 -9.625 1 98.81 329 MET B N 1
ATOM 6713 C CA . MET B 1 329 ? 0.402 15.625 -8.531 1 98.81 329 MET B CA 1
ATOM 6714 C C . MET B 1 329 ? -0.192 14.414 -7.809 1 98.81 329 MET B C 1
ATOM 6716 O O . MET B 1 329 ? -0.374 13.359 -8.406 1 98.81 329 MET B O 1
ATOM 6720 N N . SER B 1 330 ? -0.408 14.523 -6.574 1 98.81 330 SER B N 1
ATOM 6721 C CA . SER B 1 330 ? -1.183 13.555 -5.801 1 98.81 330 SER B CA 1
ATOM 6722 C C . SER B 1 330 ? -2.438 14.195 -5.215 1 98.81 330 SER B C 1
ATOM 6724 O O . SER B 1 330 ? -2.42 15.359 -4.816 1 98.81 330 SER B O 1
ATOM 6726 N N . ALA B 1 331 ? -3.52 13.508 -5.176 1 98.69 331 ALA B N 1
ATOM 6727 C CA . ALA B 1 331 ? -4.793 13.977 -4.641 1 98.69 331 ALA B CA 1
ATOM 6728 C C . ALA B 1 331 ? -5.621 12.82 -4.098 1 98.69 331 ALA B C 1
ATOM 6730 O O . ALA B 1 331 ? -5.812 11.805 -4.777 1 98.69 331 ALA B O 1
ATOM 6731 N N . ASP B 1 332 ? -6.113 12.961 -2.877 1 98.06 332 ASP B N 1
ATOM 6732 C CA . ASP B 1 332 ? -6.816 11.867 -2.221 1 98.06 332 ASP B CA 1
ATOM 6733 C C . ASP B 1 332 ? -8.297 11.867 -2.578 1 98.06 332 ASP B C 1
ATOM 6735 O O . ASP B 1 332 ? -9.031 12.797 -2.219 1 98.06 332 ASP B O 1
ATOM 6739 N N . THR B 1 333 ? -8.75 10.781 -3.17 1 97.88 333 THR B N 1
ATOM 6740 C CA . THR B 1 333 ? -10.172 10.625 -3.463 1 97.88 333 THR B CA 1
ATOM 6741 C C . THR B 1 333 ? -10.961 10.344 -2.188 1 97.88 333 THR B C 1
ATOM 6743 O O . THR B 1 333 ? -12.156 10.617 -2.119 1 97.88 333 THR B O 1
ATOM 6746 N N . HIS B 1 334 ? -10.305 9.82 -1.156 1 96.06 334 HIS B N 1
ATOM 6747 C CA . HIS B 1 334 ? -11.008 9.406 0.052 1 96.06 334 HIS B CA 1
ATOM 6748 C C . HIS B 1 334 ? -11.109 10.555 1.05 1 96.06 334 HIS B C 1
ATOM 6750 O O . HIS B 1 334 ? -11.617 10.375 2.162 1 96.06 334 HIS B O 1
ATOM 6756 N N . LYS B 1 335 ? -10.602 11.727 0.77 1 96.69 335 LYS B N 1
ATOM 6757 C CA . LYS B 1 335 ? -10.789 12.914 1.594 1 96.69 335 LYS B CA 1
ATOM 6758 C C . LYS B 1 335 ? -11.938 13.773 1.07 1 96.69 335 LYS B C 1
ATOM 6760 O O . LYS B 1 335 ? -13.102 13.375 1.133 1 96.69 335 LYS B O 1
ATOM 6765 N N . TYR B 1 336 ? -11.664 14.859 0.358 1 97.75 336 TYR B N 1
ATOM 6766 C CA . TYR B 1 336 ? -12.734 15.727 -0.118 1 97.75 336 TYR B CA 1
ATOM 6767 C C . TYR B 1 336 ? -13.344 15.195 -1.411 1 97.75 336 TYR B C 1
ATOM 6769 O O . TYR B 1 336 ? -14.297 15.766 -1.941 1 97.75 336 TYR B O 1
ATOM 6777 N N . GLY B 1 337 ? -12.766 14.055 -1.945 1 97.19 337 GLY B N 1
ATOM 6778 C CA . GLY B 1 337 ? -13.445 13.312 -2.988 1 97.19 337 GLY B CA 1
ATOM 6779 C C . GLY B 1 337 ? -14.578 12.445 -2.459 1 97.19 337 GLY B C 1
ATOM 6780 O O . GLY B 1 337 ? -15.375 11.914 -3.234 1 97.19 337 GLY B O 1
ATOM 6781 N N . PHE B 1 338 ? -14.711 12.258 -1.266 1 97.62 338 PHE B N 1
ATOM 6782 C CA . PHE B 1 338 ? -15.805 11.688 -0.478 1 97.62 338 PHE B CA 1
ATOM 6783 C C . PHE B 1 338 ? -15.898 10.188 -0.687 1 97.62 338 PHE B C 1
ATOM 6785 O O . PHE B 1 338 ? -16.875 9.555 -0.273 1 97.62 338 PHE B O 1
ATOM 6792 N N . ALA B 1 339 ? -14.922 9.555 -1.42 1 97.25 339 ALA B N 1
ATOM 6793 C CA . ALA B 1 339 ? -14.852 8.102 -1.512 1 97.25 339 ALA B CA 1
ATOM 6794 C C . ALA B 1 339 ? -14.445 7.488 -0.175 1 97.25 339 ALA B C 1
ATOM 6796 O O . ALA B 1 339 ? -13.883 8.172 0.686 1 97.25 339 ALA B O 1
ATOM 6797 N N . PRO B 1 340 ? -14.797 6.211 0.053 1 94.38 340 PRO B N 1
ATOM 6798 C CA . PRO B 1 340 ? -14.312 5.547 1.265 1 94.38 340 PRO B CA 1
ATOM 6799 C C . PRO B 1 340 ? -12.789 5.496 1.34 1 94.38 340 PRO B C 1
ATOM 6801 O O . PRO B 1 340 ? -12.109 5.664 0.323 1 94.38 340 PRO B O 1
ATOM 6804 N N . LYS B 1 341 ? -12.305 5.246 2.578 1 93.81 341 LYS B N 1
ATOM 6805 C CA . LYS B 1 341 ? -10.859 5.145 2.775 1 93.81 341 LYS B CA 1
ATOM 6806 C C . LYS B 1 341 ? -10.266 4.02 1.93 1 93.81 341 LYS B C 1
ATOM 6808 O O . LYS B 1 341 ? -10.875 2.959 1.785 1 93.81 341 LYS B O 1
ATOM 6813 N N . GLY B 1 342 ? -9.039 4.332 1.339 1 94.12 342 GLY B N 1
ATOM 6814 C CA . GLY B 1 342 ? -8.359 3.254 0.635 1 94.12 342 GLY B CA 1
ATOM 6815 C C . GLY B 1 342 ? -8.07 3.582 -0.818 1 94.12 342 GLY B C 1
ATOM 6816 O O . GLY B 1 342 ? -7.547 2.744 -1.557 1 94.12 342 GLY B O 1
ATOM 6817 N N . THR B 1 343 ? -8.398 4.785 -1.268 1 96.12 343 THR B N 1
ATOM 6818 C CA . THR B 1 343 ? -8.086 5.16 -2.641 1 96.12 343 THR B CA 1
ATOM 6819 C C . THR B 1 343 ? -7.484 6.562 -2.695 1 96.12 343 THR B C 1
ATOM 6821 O O . THR B 1 343 ? -7.797 7.41 -1.852 1 96.12 343 THR B O 1
ATOM 6824 N N . SER B 1 344 ? -6.68 6.793 -3.6 1 98.19 344 SER B N 1
ATOM 6825 C CA . SER B 1 344 ? -6.027 8.047 -3.969 1 98.19 344 SER B CA 1
ATOM 6826 C C . SER B 1 344 ? -5.539 8.008 -5.414 1 98.19 344 SER B C 1
ATOM 6828 O O . SER B 1 344 ? -5.648 6.98 -6.086 1 98.19 344 SER B O 1
ATOM 6830 N N . VAL B 1 345 ? -5.082 9.117 -5.949 1 98.62 345 VAL B N 1
ATOM 6831 C CA . VAL B 1 345 ? -4.543 9.117 -7.305 1 98.62 345 VAL B CA 1
ATOM 6832 C C . VAL B 1 345 ? -3.184 9.812 -7.32 1 98.62 345 VAL B C 1
ATOM 6834 O O . VAL B 1 345 ? -2.947 10.75 -6.551 1 98.62 345 VAL B O 1
ATOM 6837 N N . VAL B 1 346 ? -2.334 9.336 -8.055 1 98.88 346 VAL B N 1
ATOM 6838 C CA . VAL B 1 346 ? -1.107 10.016 -8.453 1 98.88 346 VAL B CA 1
ATOM 6839 C C . VAL B 1 346 ? -1.117 10.25 -9.961 1 98.88 346 VAL B C 1
ATOM 6841 O O . VAL B 1 346 ? -1.373 9.328 -10.742 1 98.88 346 VAL B O 1
ATOM 6844 N N . LEU B 1 347 ? -0.931 11.453 -10.352 1 98.88 347 LEU B N 1
ATOM 6845 C CA . LEU B 1 347 ? -1.039 11.883 -11.734 1 98.88 347 LEU B CA 1
ATOM 6846 C C . LEU B 1 347 ? 0.307 12.375 -12.266 1 98.88 347 LEU B C 1
ATOM 6848 O O . LEU B 1 347 ? 1.108 12.93 -11.508 1 98.88 347 LEU B O 1
ATOM 6852 N N . TYR B 1 348 ? 0.546 12.156 -13.5 1 98.88 348 TYR B N 1
ATOM 6853 C CA . TYR B 1 348 ? 1.786 12.555 -14.156 1 98.88 348 TYR B CA 1
ATOM 6854 C C . TYR B 1 348 ? 1.5 13.344 -15.43 1 98.88 348 TYR B C 1
ATOM 6856 O O . TYR B 1 348 ? 0.521 13.078 -16.125 1 98.88 348 TYR B O 1
ATOM 6864 N N . ARG B 1 349 ? 2.354 14.289 -15.758 1 98.56 349 ARG B N 1
ATOM 6865 C CA . ARG B 1 349 ? 2.232 15.102 -16.953 1 98.56 349 ARG B CA 1
ATOM 6866 C C . ARG B 1 349 ? 2.484 14.266 -18.219 1 98.56 349 ARG B C 1
ATOM 6868 O O . ARG B 1 349 ? 1.974 14.578 -19.281 1 98.56 349 ARG B O 1
ATOM 6875 N N . LYS B 1 350 ? 3.383 13.289 -18.141 1 96.62 350 LYS B N 1
ATOM 6876 C CA . LYS B 1 350 ? 3.703 12.461 -19.297 1 96.62 350 LYS B CA 1
ATOM 6877 C C . LYS B 1 350 ? 3.895 11.008 -18.891 1 96.62 350 LYS B C 1
ATOM 6879 O O . LYS B 1 350 ? 4.277 10.711 -17.75 1 96.62 350 LYS B O 1
ATOM 6884 N N . ALA B 1 351 ? 3.727 10.094 -19.859 1 95.38 351 ALA B N 1
ATOM 6885 C CA . ALA B 1 351 ? 3.791 8.648 -19.641 1 95.38 351 ALA B CA 1
ATOM 6886 C C . ALA B 1 351 ? 5.191 8.219 -19.219 1 95.38 351 ALA B C 1
ATOM 6888 O O . ALA B 1 351 ? 5.352 7.285 -18.438 1 95.38 351 ALA B O 1
ATOM 6889 N N . GLU B 1 352 ? 6.164 8.922 -19.703 1 94.5 352 GLU B N 1
ATOM 6890 C CA . GLU B 1 352 ? 7.547 8.602 -19.359 1 94.5 352 GLU B CA 1
ATOM 6891 C C . GLU B 1 352 ? 7.754 8.578 -17.844 1 94.5 352 GLU B C 1
ATOM 6893 O O . GLU B 1 352 ? 8.438 7.695 -17.328 1 94.5 352 GLU B O 1
ATOM 6898 N N . TYR B 1 353 ? 7.207 9.578 -17.156 1 97.62 353 TYR B N 1
ATOM 6899 C CA . TYR B 1 353 ? 7.332 9.633 -15.703 1 97.62 353 TYR B CA 1
ATOM 6900 C C . TYR B 1 353 ? 6.652 8.438 -15.055 1 97.62 353 TYR B C 1
ATOM 6902 O O . TYR B 1 353 ? 7.23 7.785 -14.18 1 97.62 353 TYR B O 1
ATOM 6910 N N . ARG B 1 354 ? 5.43 8.117 -15.508 1 97.75 354 ARG B N 1
ATOM 6911 C CA . ARG B 1 354 ? 4.664 7.012 -14.945 1 97.75 354 ARG B CA 1
ATOM 6912 C C . ARG B 1 354 ? 5.383 5.684 -15.156 1 97.75 354 ARG B C 1
ATOM 6914 O O . ARG B 1 354 ? 5.324 4.797 -14.305 1 97.75 354 ARG B O 1
ATOM 6921 N N . HIS B 1 355 ? 6.098 5.508 -16.297 1 96.12 355 HIS B N 1
ATOM 6922 C CA . HIS B 1 355 ? 6.816 4.277 -16.594 1 96.12 355 HIS B CA 1
ATOM 6923 C C . HIS B 1 355 ? 7.887 3.992 -15.547 1 96.12 355 HIS B C 1
ATOM 6925 O O . HIS B 1 355 ? 8.227 2.832 -15.297 1 96.12 355 HIS B O 1
ATOM 6931 N N . HIS B 1 356 ? 8.391 5.074 -14.922 1 96.56 356 HIS B N 1
ATOM 6932 C CA . HIS B 1 356 ? 9.406 4.895 -13.891 1 96.56 356 HIS B CA 1
ATOM 6933 C C . HIS B 1 356 ? 8.773 4.527 -12.547 1 96.56 356 HIS B C 1
ATOM 6935 O O . HIS B 1 356 ? 9.477 4.129 -11.617 1 96.56 356 HIS B O 1
ATOM 6941 N N . GLN B 1 357 ? 7.453 4.703 -12.484 1 97.5 357 GLN B N 1
ATOM 6942 C CA . GLN B 1 357 ? 6.707 4.223 -11.328 1 97.5 357 GLN B CA 1
ATOM 6943 C C . GLN B 1 357 ? 6.555 2.705 -11.367 1 97.5 357 GLN B C 1
ATOM 6945 O O . GLN B 1 357 ? 6.598 2.045 -10.32 1 97.5 357 GLN B O 1
ATOM 6950 N N . TYR B 1 358 ? 6.43 2.102 -12.516 1 96.31 358 TYR B N 1
ATOM 6951 C CA . TYR B 1 358 ? 6.152 0.679 -12.688 1 96.31 358 TYR B CA 1
ATOM 6952 C C . TYR B 1 358 ? 7.344 -0.163 -12.242 1 96.31 358 TYR B C 1
ATOM 6954 O O . TYR B 1 358 ? 8.492 0.287 -12.305 1 96.31 358 TYR B O 1
ATOM 6962 N N . THR B 1 359 ? 7.043 -1.312 -11.711 1 95 359 THR B N 1
ATOM 6963 C CA . THR B 1 359 ? 8.047 -2.352 -11.5 1 95 359 THR B CA 1
ATOM 6964 C C . THR B 1 359 ? 7.793 -3.541 -12.422 1 95 359 THR B C 1
ATOM 6966 O O . THR B 1 359 ? 6.652 -3.984 -12.57 1 95 359 THR B O 1
ATOM 6969 N N . VAL B 1 360 ? 8.836 -4.012 -13.039 1 91.06 360 VAL B N 1
ATOM 6970 C CA . VAL B 1 360 ? 8.727 -5.129 -13.969 1 91.06 360 VAL B CA 1
ATOM 6971 C C . VAL B 1 360 ? 9.805 -6.172 -13.656 1 91.06 360 VAL B C 1
ATOM 6973 O O . VAL B 1 360 ? 10.945 -5.82 -13.352 1 91.06 360 VAL B O 1
ATOM 6976 N N . THR B 1 361 ? 9.398 -7.371 -13.562 1 90.06 361 THR B N 1
ATOM 6977 C CA . THR B 1 361 ? 10.289 -8.516 -13.422 1 90.06 361 THR B CA 1
ATOM 6978 C C . THR B 1 361 ? 10.141 -9.461 -14.609 1 90.06 361 THR B C 1
ATOM 6980 O O . THR B 1 361 ? 9.039 -9.922 -14.914 1 90.06 361 THR B O 1
ATOM 6983 N N . THR B 1 362 ? 11.258 -9.797 -15.25 1 86.94 362 THR B N 1
ATOM 6984 C CA . THR B 1 362 ? 11.141 -10.523 -16.516 1 86.94 362 THR B CA 1
ATOM 6985 C C . THR B 1 362 ? 11.758 -11.914 -16.391 1 86.94 362 THR B C 1
ATOM 6987 O O . THR B 1 362 ? 11.531 -12.781 -17.234 1 86.94 362 THR B O 1
ATOM 6990 N N . GLU B 1 363 ? 12.461 -12.211 -15.328 1 86.69 363 GLU B N 1
ATOM 6991 C CA . GLU B 1 363 ? 13.219 -13.453 -15.258 1 86.69 363 GLU B CA 1
ATOM 6992 C C . GLU B 1 363 ? 12.578 -14.438 -14.281 1 86.69 363 GLU B C 1
ATOM 6994 O O . GLU B 1 363 ? 13.094 -15.539 -14.078 1 86.69 363 GLU B O 1
ATOM 6999 N N . TRP B 1 364 ? 11.461 -14.109 -13.766 1 91.31 364 TRP B N 1
ATOM 7000 C CA . TRP B 1 364 ? 10.773 -14.914 -12.758 1 91.31 364 TRP B CA 1
ATOM 7001 C C . TRP B 1 364 ? 10.102 -16.125 -13.398 1 91.31 364 TRP B C 1
ATOM 7003 O O . TRP B 1 364 ? 9.367 -15.992 -14.383 1 91.31 364 TRP B O 1
ATOM 7013 N N . PRO B 1 365 ? 10.32 -17.344 -12.836 1 93.19 365 PRO B N 1
ATOM 7014 C CA . PRO B 1 365 ? 9.711 -18.547 -13.406 1 93.19 365 PRO B CA 1
ATOM 7015 C C . PRO B 1 365 ? 8.188 -18.469 -13.469 1 93.19 365 PRO B C 1
ATOM 7017 O O . PRO B 1 365 ? 7.559 -19.156 -14.273 1 93.19 365 PRO B O 1
ATOM 7020 N N . GLY B 1 366 ? 7.648 -17.672 -12.617 1 91.62 366 GLY B N 1
ATOM 7021 C CA . GLY B 1 366 ? 6.203 -17.5 -12.602 1 91.62 366 GLY B CA 1
ATOM 7022 C C . GLY B 1 366 ? 5.688 -16.641 -13.742 1 91.62 366 GLY B C 1
ATOM 7023 O O . GLY B 1 366 ? 4.484 -16.422 -13.859 1 91.62 366 GLY B O 1
ATOM 7024 N N . GLY B 1 367 ? 6.574 -16.125 -14.625 1 87.44 367 GLY B N 1
ATOM 7025 C CA . GLY B 1 367 ? 6.188 -15.32 -15.773 1 87.44 367 GLY B CA 1
ATOM 7026 C C . GLY B 1 367 ? 6.719 -13.898 -15.727 1 87.44 367 GLY B C 1
ATOM 7027 O O . GLY B 1 367 ? 7.547 -13.57 -14.875 1 87.44 367 GLY B O 1
ATOM 7028 N N . VAL B 1 368 ? 6.297 -13.156 -16.75 1 83.5 368 VAL B N 1
ATOM 7029 C CA . VAL B 1 368 ? 6.59 -11.727 -16.766 1 83.5 368 VAL B CA 1
ATOM 7030 C C . VAL B 1 368 ? 5.594 -10.992 -15.867 1 83.5 368 VAL B C 1
ATOM 7032 O O . VAL B 1 368 ? 4.379 -11.156 -16.016 1 83.5 368 VAL B O 1
ATOM 7035 N N . TYR B 1 369 ? 6.16 -10.336 -14.969 1 87.69 369 TYR B N 1
ATOM 7036 C CA . TYR B 1 369 ? 5.301 -9.664 -14 1 87.69 369 TYR B CA 1
ATOM 7037 C C . TYR B 1 369 ? 5.516 -8.156 -14.031 1 87.69 369 TYR B C 1
ATOM 7039 O O . TYR B 1 369 ? 6.656 -7.688 -14.102 1 87.69 369 TYR B O 1
ATOM 7047 N N . GLY B 1 370 ? 4.441 -7.406 -14.117 1 90.56 370 GLY B N 1
ATOM 7048 C CA . GLY B 1 370 ? 4.445 -5.957 -14.023 1 90.56 370 GLY B CA 1
ATOM 7049 C C . GLY B 1 370 ? 3.379 -5.414 -13.094 1 90.56 370 GLY B C 1
ATOM 7050 O O . GLY B 1 370 ? 2.27 -5.945 -13.031 1 90.56 370 GLY B O 1
ATOM 7051 N N . SER B 1 371 ? 3.732 -4.426 -12.352 1 93.19 371 SER B N 1
ATOM 7052 C CA . SER B 1 371 ? 2.766 -3.811 -11.445 1 93.19 371 SER B CA 1
ATOM 7053 C C . SER B 1 371 ? 2.871 -2.289 -11.477 1 93.19 371 SER B C 1
ATOM 7055 O O . SER B 1 371 ? 3.973 -1.738 -11.477 1 93.19 371 SER B O 1
ATOM 7057 N N . PRO B 1 372 ? 1.73 -1.62 -11.516 1 94.19 372 PRO B N 1
ATOM 7058 C CA . PRO B 1 372 ? 1.739 -0.157 -11.578 1 94.19 372 PRO B CA 1
ATOM 7059 C C . PRO B 1 372 ? 1.977 0.492 -10.219 1 94.19 372 PRO B C 1
ATOM 7061 O O . PRO B 1 372 ? 2.375 1.657 -10.148 1 94.19 372 PRO B O 1
ATOM 7064 N N . THR B 1 373 ? 1.667 -0.195 -9.148 1 95.75 373 THR B N 1
ATOM 7065 C CA . THR B 1 373 ? 1.707 0.395 -7.816 1 95.75 373 THR B CA 1
ATOM 7066 C C . THR B 1 373 ? 2.371 -0.555 -6.828 1 95.75 373 THR B C 1
ATOM 7068 O O . THR B 1 373 ? 2.977 -1.554 -7.223 1 95.75 373 THR B O 1
ATOM 7071 N N . VAL B 1 374 ? 2.322 -0.225 -5.539 1 94.88 374 VAL B N 1
ATOM 7072 C CA . VAL B 1 374 ? 3.002 -1.007 -4.512 1 94.88 374 VAL B CA 1
ATOM 7073 C C . VAL B 1 374 ? 2.518 -2.453 -4.559 1 94.88 374 VAL B C 1
ATOM 7075 O O . VAL B 1 374 ? 3.32 -3.381 -4.68 1 94.88 374 VAL B O 1
ATOM 7078 N N . ASN B 1 375 ? 1.245 -2.561 -4.484 1 93.31 375 ASN B N 1
ATOM 7079 C CA . ASN B 1 375 ? 0.684 -3.906 -4.547 1 93.31 375 ASN B CA 1
ATOM 7080 C C . ASN B 1 375 ? 0.457 -4.352 -5.988 1 93.31 375 ASN B C 1
ATOM 7082 O O . ASN B 1 375 ? 0.089 -3.541 -6.844 1 93.31 375 ASN B O 1
ATOM 7086 N N . GLY B 1 376 ? 0.761 -5.625 -6.25 1 91.06 376 GLY B N 1
ATOM 7087 C CA . GLY B 1 376 ? 0.3 -6.203 -7.504 1 91.06 376 GLY B CA 1
ATOM 7088 C C . GLY B 1 376 ? -1.194 -6.461 -7.527 1 91.06 376 GLY B C 1
ATOM 7089 O O . GLY B 1 376 ? -1.924 -5.84 -8.305 1 91.06 376 GLY B O 1
ATOM 7090 N N . SER B 1 377 ? -1.573 -7.316 -6.598 1 90.31 377 SER B N 1
ATOM 7091 C CA . SER B 1 377 ? -3.004 -7.492 -6.375 1 90.31 377 SER B CA 1
ATOM 7092 C C . SER B 1 377 ? -3.594 -6.316 -5.605 1 90.31 377 SER B C 1
ATOM 7094 O O . SER B 1 377 ? -3.004 -5.848 -4.629 1 90.31 377 SER B O 1
ATOM 7096 N N . ARG B 1 378 ? -4.668 -5.805 -6.113 1 92.75 378 ARG B N 1
ATOM 7097 C CA . ARG B 1 378 ? -5.316 -4.652 -5.492 1 92.75 378 ARG B CA 1
ATOM 7098 C C . ARG B 1 378 ? -6.809 -4.895 -5.309 1 92.75 378 ARG B C 1
ATOM 7100 O O . ARG B 1 378 ? -7.383 -5.781 -5.949 1 92.75 378 ARG B O 1
ATOM 7107 N N . ALA B 1 379 ? -7.402 -4.117 -4.461 1 94.12 379 ALA B N 1
ATOM 7108 C CA . ALA B 1 379 ? -8.812 -4.293 -4.105 1 94.12 379 ALA B CA 1
ATOM 7109 C C . ALA B 1 379 ? -9.719 -3.627 -5.129 1 94.12 379 ALA B C 1
ATOM 7111 O O . ALA B 1 379 ? -9.977 -2.422 -5.055 1 94.12 379 ALA B O 1
ATOM 7112 N N . GLY B 1 380 ? -10.281 -4.461 -6.035 1 95.19 380 GLY B N 1
ATOM 7113 C CA . GLY B 1 380 ? -11.195 -3.922 -7.023 1 95.19 380 GLY B CA 1
ATOM 7114 C C . GLY B 1 380 ? -12.43 -3.283 -6.406 1 9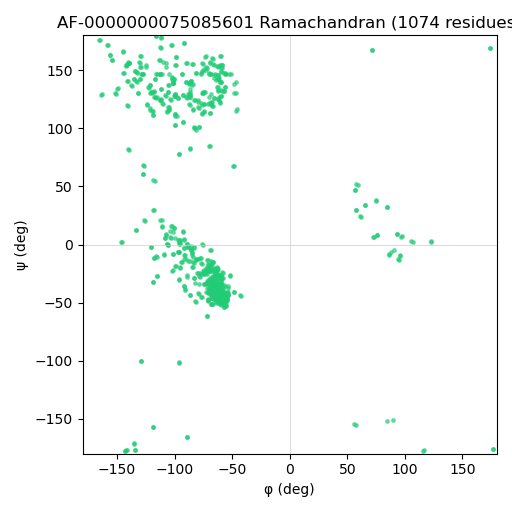5.19 380 GLY B C 1
ATOM 7115 O O . GLY B 1 380 ? -12.992 -2.34 -6.965 1 95.19 380 GLY B O 1
ATOM 7116 N N . GLY B 1 381 ? -12.812 -3.811 -5.238 1 96 381 GLY B N 1
ATOM 7117 C CA . GLY B 1 381 ? -13.961 -3.25 -4.539 1 96 381 GLY B CA 1
ATOM 7118 C C . GLY B 1 381 ? -13.781 -1.784 -4.191 1 96 381 GLY B C 1
ATOM 7119 O O . GLY B 1 381 ? -14.727 -1 -4.297 1 96 381 GLY B O 1
ATOM 7120 N N . LEU B 1 382 ? -12.617 -1.399 -3.75 1 97.19 382 LEU B N 1
ATOM 7121 C CA . LEU B 1 382 ? -12.359 -0.014 -3.373 1 97.19 382 LEU B CA 1
ATOM 7122 C C . LEU B 1 382 ? -12.344 0.89 -4.602 1 97.19 382 LEU B C 1
ATOM 7124 O O . LEU B 1 382 ? -12.781 2.041 -4.535 1 97.19 382 LEU B O 1
ATOM 7128 N N . ILE B 1 383 ? -11.805 0.391 -5.695 1 97.31 383 ILE B N 1
ATOM 7129 C CA . ILE B 1 383 ? -11.805 1.131 -6.953 1 97.31 383 ILE B CA 1
ATOM 7130 C C . ILE B 1 383 ? -13.242 1.4 -7.398 1 97.31 383 ILE B C 1
ATOM 7132 O O . ILE B 1 383 ? -13.586 2.529 -7.758 1 97.31 383 ILE B O 1
ATOM 7136 N N . ALA B 1 384 ? -14.062 0.356 -7.312 1 97.75 384 ALA B N 1
ATOM 7137 C CA . ALA B 1 384 ? -15.469 0.485 -7.703 1 97.75 384 ALA B CA 1
ATOM 7138 C C . ALA B 1 384 ? -16.203 1.454 -6.785 1 97.75 384 ALA B C 1
ATOM 7140 O O . ALA B 1 384 ? -17.031 2.244 -7.246 1 97.75 384 ALA B O 1
ATOM 7141 N N . ALA B 1 385 ? -15.93 1.367 -5.52 1 98.12 385 ALA B N 1
ATOM 7142 C CA . ALA B 1 385 ? -16.562 2.264 -4.559 1 98.12 385 ALA B CA 1
ATOM 7143 C C . ALA B 1 385 ? -16.203 3.719 -4.848 1 98.12 385 ALA B C 1
ATOM 7145 O O . ALA B 1 385 ? -17.047 4.609 -4.734 1 98.12 385 ALA B O 1
ATOM 7146 N N . CYS B 1 386 ? -14.984 3.986 -5.133 1 98.38 386 CYS B N 1
ATOM 7147 C CA . CYS B 1 386 ? -14.539 5.328 -5.484 1 98.38 386 CYS B CA 1
ATOM 7148 C C . CYS B 1 386 ? -15.234 5.828 -6.742 1 98.38 386 CYS B C 1
ATOM 7150 O O . CYS B 1 386 ? -15.758 6.945 -6.762 1 98.38 386 CYS B O 1
ATOM 7152 N N . TRP B 1 387 ? -15.211 4.977 -7.785 1 98.44 387 TRP B N 1
ATOM 7153 C CA . TRP B 1 387 ? -15.875 5.32 -9.039 1 98.44 387 TRP B CA 1
ATOM 7154 C C . TRP B 1 387 ? -17.344 5.641 -8.805 1 98.44 387 TRP B C 1
ATOM 7156 O O . TRP B 1 387 ? -17.844 6.66 -9.289 1 98.44 387 TRP B O 1
ATOM 7166 N N . ALA B 1 388 ? -18.016 4.785 -8.07 1 98.44 388 ALA B N 1
ATOM 7167 C CA . ALA B 1 388 ? -19.438 4.953 -7.781 1 98.44 388 ALA B CA 1
ATOM 7168 C C . ALA B 1 388 ? -19.703 6.262 -7.039 1 98.44 388 ALA B C 1
ATOM 7170 O O . ALA B 1 388 ? -20.688 6.953 -7.312 1 98.44 388 ALA B O 1
ATOM 7171 N N . THR B 1 389 ? -18.844 6.598 -6.094 1 98.44 389 THR B N 1
ATOM 7172 C CA . THR B 1 389 ? -18.969 7.844 -5.344 1 98.44 389 THR B CA 1
ATOM 7173 C C . THR B 1 389 ? -18.891 9.047 -6.277 1 98.44 389 THR B C 1
ATOM 7175 O O . THR B 1 389 ? -19.719 9.953 -6.207 1 98.44 389 THR B O 1
ATOM 7178 N N . MET B 1 390 ? -17.922 9.055 -7.121 1 98.31 390 MET B N 1
ATOM 7179 C CA . MET B 1 390 ? -17.719 10.172 -8.039 1 98.31 390 MET B CA 1
ATOM 7180 C C . MET B 1 390 ? -18.906 10.336 -8.977 1 98.31 390 MET B C 1
ATOM 7182 O O . MET B 1 390 ? -19.359 11.453 -9.211 1 98.31 390 MET B O 1
ATOM 7186 N N . MET B 1 391 ? -19.422 9.195 -9.484 1 97.81 391 MET B N 1
ATOM 7187 C CA . MET B 1 391 ? -20.547 9.219 -10.406 1 97.81 391 MET B CA 1
ATOM 7188 C C . MET B 1 391 ? -21.812 9.695 -9.695 1 97.81 391 MET B C 1
ATOM 7190 O O . MET B 1 391 ? -22.641 10.398 -10.281 1 97.81 391 MET B O 1
ATOM 7194 N N . TYR B 1 392 ? -21.953 9.32 -8.469 1 98.31 392 TYR B N 1
ATOM 7195 C CA . TYR B 1 392 ? -23.172 9.625 -7.711 1 98.31 392 TYR B CA 1
ATOM 7196 C C . TYR B 1 392 ? -23.172 11.078 -7.266 1 98.31 392 TYR B C 1
ATOM 7198 O O . TYR B 1 392 ? -24.219 11.75 -7.336 1 98.31 392 TYR B O 1
ATOM 7206 N N . VAL B 1 393 ? -22.094 11.602 -6.742 1 97.81 393 VAL B N 1
ATOM 7207 C CA . VAL B 1 393 ? -22 12.969 -6.246 1 97.81 393 VAL B CA 1
ATOM 7208 C C . VAL B 1 393 ? -22.125 13.953 -7.41 1 97.81 393 VAL B C 1
ATOM 7210 O O . VAL B 1 393 ? -23.016 14.805 -7.426 1 97.81 393 VAL B O 1
ATOM 7213 N N . GLY B 1 394 ? -21.25 13.68 -8.477 1 97.38 394 GLY B N 1
ATOM 7214 C CA . GLY B 1 394 ? -21.281 14.547 -9.641 1 97.38 394 GLY B CA 1
ATOM 7215 C C . GLY B 1 394 ? -20.688 15.922 -9.367 1 97.38 394 GLY B C 1
ATOM 7216 O O . GLY B 1 394 ? -20.531 16.312 -8.211 1 97.38 394 GLY B O 1
ATOM 7217 N N . LYS B 1 395 ? -20.438 16.656 -10.359 1 98 395 LYS B N 1
ATOM 7218 C CA . LYS B 1 395 ? -19.703 17.922 -10.273 1 98 395 LYS B CA 1
ATOM 7219 C C . LYS B 1 395 ? -20.516 18.953 -9.5 1 98 395 LYS B C 1
ATOM 7221 O O . LYS B 1 395 ? -19.969 19.641 -8.625 1 98 395 LYS B O 1
ATOM 7226 N N . ALA B 1 396 ? -21.75 19.094 -9.766 1 98.19 396 ALA B N 1
ATOM 7227 C CA . ALA B 1 396 ? -22.578 20.125 -9.148 1 98.19 396 ALA B CA 1
ATOM 7228 C C . ALA B 1 396 ? -22.609 19.969 -7.633 1 98.19 396 ALA B C 1
ATOM 7230 O O . ALA B 1 396 ? -22.5 20.953 -6.902 1 98.19 396 ALA B O 1
ATOM 7231 N N . ARG B 1 397 ? -22.844 18.781 -7.199 1 98 397 ARG B N 1
ATOM 7232 C CA . ARG B 1 397 ? -22.891 18.531 -5.762 1 98 397 ARG B CA 1
ATOM 7233 C C . ARG B 1 397 ? -21.516 18.719 -5.133 1 98 397 ARG B C 1
ATOM 7235 O O . ARG B 1 397 ? -21.391 19.203 -4.004 1 98 397 ARG B O 1
ATOM 7242 N N . TYR B 1 398 ? -20.406 18.312 -5.805 1 98.5 398 TYR B N 1
ATOM 7243 C CA . TYR B 1 398 ? -19.062 18.609 -5.324 1 98.5 398 TYR B CA 1
ATOM 7244 C C . TYR B 1 398 ? -18.875 20.094 -5.121 1 98.5 398 TYR B C 1
ATOM 7246 O O . TYR B 1 398 ? -18.297 20.531 -4.113 1 98.5 398 TYR B O 1
ATOM 7254 N N . VAL B 1 399 ? -19.328 20.875 -6.039 1 98.62 399 VAL B N 1
ATOM 7255 C CA . VAL B 1 399 ? -19.188 22.328 -5.984 1 98.62 399 VAL B CA 1
ATOM 7256 C C . VAL B 1 399 ? -19.984 22.875 -4.801 1 98.62 399 VAL B C 1
ATOM 7258 O O . VAL B 1 399 ? -19.484 23.703 -4.043 1 98.62 399 VAL B O 1
ATOM 7261 N N . THR B 1 400 ? -21.203 22.391 -4.637 1 98.5 400 THR B N 1
ATOM 7262 C CA . THR B 1 400 ? -22.062 22.844 -3.545 1 98.5 400 THR B CA 1
ATOM 7263 C C . THR B 1 400 ? -21.438 22.5 -2.193 1 98.5 400 THR B C 1
ATOM 7265 O O . THR B 1 400 ? -21.391 23.344 -1.298 1 98.5 400 THR B O 1
ATOM 7268 N N . MET B 1 401 ? -21 21.281 -2.041 1 98.25 401 MET B N 1
ATOM 7269 C CA . MET B 1 401 ? -20.391 20.844 -0.787 1 98.25 401 MET B CA 1
ATOM 7270 C C . MET B 1 401 ? -19.109 21.609 -0.506 1 98.25 401 MET B C 1
ATOM 7272 O O . MET B 1 401 ? -18.812 21.938 0.645 1 98.25 401 MET B O 1
ATOM 7276 N N . THR B 1 402 ? -18.344 21.891 -1.545 1 98.62 402 THR B N 1
ATOM 7277 C CA . THR B 1 402 ? -17.125 22.703 -1.399 1 98.62 402 THR B CA 1
ATOM 7278 C C . THR B 1 402 ? -17.469 24.094 -0.906 1 98.62 402 THR B C 1
ATOM 7280 O O . THR B 1 402 ? -16.797 24.625 -0.02 1 98.62 402 THR B O 1
ATOM 7283 N N . ASP B 1 403 ? -18.469 24.688 -1.518 1 98.69 403 ASP B N 1
ATOM 7284 C CA . ASP B 1 403 ? -18.906 26.016 -1.089 1 98.69 403 ASP B CA 1
ATOM 7285 C C . ASP B 1 403 ? -19.234 26.031 0.402 1 98.69 403 ASP B C 1
ATOM 7287 O O . ASP B 1 403 ? -18.812 26.938 1.128 1 98.69 403 ASP B O 1
ATOM 7291 N N . GLU B 1 404 ? -20 25.047 0.839 1 98.5 404 GLU B N 1
ATOM 7292 C CA . GLU B 1 404 ? -20.375 24.922 2.244 1 98.5 404 GLU B CA 1
ATOM 7293 C C . GLU B 1 404 ? -19.156 24.797 3.141 1 98.5 404 GLU B C 1
ATOM 7295 O O . GLU B 1 404 ? -19.062 25.438 4.188 1 98.5 404 GLU B O 1
ATOM 7300 N N . ILE B 1 405 ? -18.203 23.984 2.764 1 98.5 405 ILE B N 1
ATOM 7301 C CA . ILE B 1 405 ? -17 23.719 3.539 1 98.5 405 ILE B CA 1
ATOM 7302 C C . ILE B 1 405 ? -16.172 24.984 3.664 1 98.5 405 ILE B C 1
ATOM 7304 O O . ILE B 1 405 ? -15.75 25.344 4.762 1 98.5 405 ILE B O 1
ATOM 7308 N N . ILE B 1 406 ? -15.977 25.672 2.543 1 98.62 406 ILE B N 1
ATOM 7309 C CA . ILE B 1 406 ? -15.094 26.844 2.518 1 98.62 406 ILE B CA 1
ATOM 7310 C C . ILE B 1 406 ? -15.75 28 3.275 1 98.62 406 ILE B C 1
ATOM 7312 O O . ILE B 1 406 ? -15.078 28.719 4.008 1 98.62 406 ILE B O 1
ATOM 7316 N N . LYS B 1 407 ? -17.047 28.203 3.098 1 98.56 407 LYS B N 1
ATOM 7317 C CA . LYS B 1 407 ? -17.75 29.234 3.852 1 98.56 407 LYS B CA 1
ATOM 7318 C C . LYS B 1 407 ? -17.641 28.984 5.355 1 98.56 407 LYS B C 1
ATOM 7320 O O . LYS B 1 407 ? -17.406 29.922 6.129 1 98.56 407 LYS B O 1
ATOM 7325 N N . THR B 1 408 ? -17.844 27.734 5.734 1 98.5 408 THR B N 1
ATOM 7326 C CA . THR B 1 408 ? -17.719 27.375 7.145 1 98.5 408 THR B CA 1
ATOM 7327 C C . THR B 1 408 ? -16.297 27.609 7.637 1 98.5 408 THR B C 1
ATOM 7329 O O . THR B 1 408 ? -16.094 28.156 8.727 1 98.5 408 THR B O 1
ATOM 7332 N N . ALA B 1 409 ? -15.297 27.203 6.859 1 98.38 409 ALA B N 1
ATOM 7333 C CA . ALA B 1 409 ? -13.891 27.375 7.223 1 98.38 409 ALA B CA 1
ATOM 7334 C C . ALA B 1 409 ? -13.555 28.859 7.383 1 98.38 409 ALA B C 1
ATOM 7336 O O . ALA B 1 409 ? -12.859 29.234 8.328 1 98.38 409 ALA B O 1
ATOM 7337 N N . ARG B 1 410 ? -14.039 29.703 6.473 1 98.44 410 ARG B N 1
ATOM 7338 C CA . ARG B 1 410 ? -13.781 31.141 6.535 1 98.44 410 ARG B CA 1
ATOM 7339 C C . ARG B 1 410 ? -14.445 31.766 7.754 1 98.44 410 ARG B C 1
ATOM 7341 O O . ARG B 1 410 ? -13.867 32.656 8.406 1 98.44 410 ARG B O 1
ATOM 7348 N N . HIS B 1 411 ? -15.617 31.312 7.996 1 98.44 411 HIS B N 1
ATOM 7349 C CA . HIS B 1 411 ? -16.312 31.797 9.18 1 98.44 411 HIS B CA 1
ATOM 7350 C C . HIS B 1 411 ? -15.539 31.469 10.453 1 98.44 411 HIS B C 1
ATOM 7352 O O . HIS B 1 411 ? -15.352 32.312 11.32 1 98.44 411 HIS B O 1
ATOM 7358 N N . ILE B 1 412 ? -15.086 30.219 10.555 1 98.38 412 ILE B N 1
ATOM 7359 C CA . ILE B 1 412 ? -14.32 29.781 11.719 1 98.38 412 ILE B CA 1
ATOM 7360 C C . ILE B 1 412 ? -13.031 30.594 11.82 1 98.38 412 ILE B C 1
ATOM 7362 O O . ILE B 1 412 ? -12.672 31.078 12.898 1 98.38 412 ILE B O 1
ATOM 7366 N N . GLU B 1 413 ? -12.352 30.75 10.711 1 98.44 413 GLU B N 1
ATOM 7367 C CA . GLU B 1 413 ? -11.117 31.531 10.688 1 98.44 413 GLU B CA 1
ATOM 7368 C C . GLU B 1 413 ? -11.344 32.938 11.211 1 98.44 413 GLU B C 1
ATOM 7370 O O . GLU B 1 413 ? -10.609 33.438 12.078 1 98.44 413 GLU B O 1
ATOM 7375 N N . GLU B 1 414 ? -12.367 33.594 10.68 1 98.25 414 GLU B N 1
ATOM 7376 C CA . GLU B 1 414 ? -12.68 34.969 11.039 1 98.25 414 GLU B CA 1
ATOM 7377 C C . GLU B 1 414 ? -12.977 35.094 12.531 1 98.25 414 GLU B C 1
ATOM 7379 O O . GLU B 1 414 ? -12.508 36.031 13.195 1 98.25 414 GLU B O 1
ATOM 7384 N N . GLU B 1 415 ? -13.742 34.25 13.016 1 98.38 415 GLU B N 1
ATOM 7385 C CA . GLU B 1 415 ? -14.141 34.281 14.422 1 98.38 415 GLU B CA 1
ATOM 7386 C C . GLU B 1 415 ? -12.977 33.938 15.344 1 98.38 415 GLU B C 1
ATOM 7388 O O . GLU B 1 415 ? -12.844 34.531 16.422 1 98.38 415 GLU B O 1
ATOM 7393 N N . VAL B 1 416 ? -12.125 32.969 14.953 1 98.25 416 VAL B N 1
ATOM 7394 C CA . VAL B 1 416 ? -10.969 32.594 15.758 1 98.25 416 VAL B CA 1
ATOM 7395 C C . VAL B 1 416 ? -10.031 33.781 15.891 1 98.25 416 VAL B C 1
ATOM 7397 O O . VAL B 1 416 ? -9.445 34 16.953 1 98.25 416 VAL B O 1
ATOM 7400 N N . ARG B 1 417 ? -9.883 34.562 14.859 1 97.75 417 ARG B N 1
ATOM 7401 C CA . ARG B 1 417 ? -9.016 35.75 14.859 1 97.75 417 ARG B CA 1
ATOM 7402 C C . ARG B 1 417 ? -9.5 36.781 15.859 1 97.75 417 ARG B C 1
ATOM 7404 O O . ARG B 1 417 ? -8.719 37.625 16.328 1 97.75 417 ARG B O 1
ATOM 7411 N N . LYS B 1 418 ? -10.781 36.688 16.234 1 97.81 418 LYS B N 1
ATOM 7412 C CA . LYS B 1 418 ? -11.367 37.656 17.156 1 97.81 418 LYS B CA 1
ATOM 7413 C C . LYS B 1 418 ? -11.242 37.188 18.594 1 97.81 418 LYS B C 1
ATOM 7415 O O . LYS B 1 418 ? -11.492 37.938 19.531 1 97.81 418 LYS B O 1
ATOM 7420 N N . ILE B 1 419 ? -10.898 36 18.781 1 97.88 419 ILE B N 1
ATOM 7421 C CA . ILE B 1 419 ? -10.812 35.438 20.125 1 97.88 419 ILE B CA 1
ATOM 7422 C C . ILE B 1 419 ? -9.539 35.938 20.812 1 97.88 419 ILE B C 1
ATOM 7424 O O . ILE B 1 419 ? -8.438 35.719 20.312 1 97.88 419 ILE B O 1
ATOM 7428 N N . PRO B 1 420 ? -9.664 36.625 21.938 1 96.75 420 PRO B N 1
ATOM 7429 C CA . PRO B 1 420 ? -8.469 37.094 22.641 1 96.75 420 PRO B CA 1
ATOM 7430 C C . PRO B 1 420 ? -7.504 35.969 23 1 96.75 420 PRO B C 1
ATOM 7432 O O . PRO B 1 420 ? -7.926 34.906 23.453 1 96.75 420 PRO B O 1
ATOM 7435 N N . GLY B 1 421 ? -6.219 36.219 22.688 1 95.75 421 GLY B N 1
ATOM 7436 C CA . GLY B 1 421 ? -5.184 35.281 23.062 1 95.75 421 GLY B CA 1
ATOM 7437 C C . GLY B 1 421 ? -4.832 34.312 21.953 1 95.75 421 GLY B C 1
ATOM 7438 O O . GLY B 1 421 ? -3.855 33.562 22.062 1 95.75 421 GLY B O 1
ATOM 7439 N N . LEU B 1 422 ? -5.617 34.312 20.906 1 97.75 422 LEU B N 1
ATOM 7440 C CA . LEU B 1 422 ? -5.375 33.375 19.797 1 97.75 422 LEU B CA 1
ATOM 7441 C C . LEU B 1 422 ? -4.941 34.125 18.547 1 97.75 422 LEU B C 1
ATOM 7443 O O . LEU B 1 422 ? -5.293 35.312 18.359 1 97.75 422 LEU B O 1
ATOM 7447 N N . PHE B 1 423 ? -4.098 33.531 17.766 1 97.75 423 PHE B N 1
ATOM 7448 C CA . PHE B 1 423 ? -3.811 33.969 16.406 1 97.75 423 PHE B CA 1
ATOM 7449 C C . PHE B 1 423 ? -3.893 32.781 15.43 1 97.75 423 PHE B C 1
ATOM 7451 O O . PHE B 1 423 ? -3.818 31.641 15.836 1 97.75 423 PHE B O 1
ATOM 7458 N N . VAL B 1 424 ? -4.121 33.062 14.195 1 98.31 424 VAL B N 1
ATOM 7459 C CA . VAL B 1 424 ? -4.16 32.062 13.133 1 98.31 424 VAL B CA 1
ATOM 7460 C C . VAL B 1 424 ? -2.83 32.062 12.383 1 98.31 424 VAL B C 1
ATOM 7462 O O . VAL B 1 424 ? -2.299 33.125 12.039 1 98.31 424 VAL B O 1
ATOM 7465 N N . PHE B 1 425 ? -2.225 30.812 12.219 1 98.12 425 PHE B N 1
ATOM 7466 C CA . PHE B 1 425 ? -0.986 30.672 11.461 1 98.12 425 PHE B CA 1
ATOM 7467 C C . PHE B 1 425 ? -1.213 30.969 9.984 1 98.12 425 PHE B C 1
ATOM 7469 O O . PHE B 1 425 ? -1.998 30.281 9.32 1 98.12 425 PHE B O 1
ATOM 7476 N N . GLY B 1 426 ? -0.522 31.984 9.453 1 96.94 426 GLY B N 1
ATOM 7477 C CA . GLY B 1 426 ? -0.605 32.281 8.039 1 96.94 426 GLY B CA 1
ATOM 7478 C C . GLY B 1 426 ? -2.023 32.562 7.562 1 96.94 426 GLY B C 1
ATOM 7479 O O . GLY B 1 426 ? -2.846 33.094 8.312 1 96.94 426 GLY B O 1
ATOM 7480 N N . LYS B 1 427 ? -2.217 32.344 6.336 1 96.75 427 LYS B N 1
ATOM 7481 C CA . LYS B 1 427 ? -3.535 32.469 5.719 1 96.75 427 LYS B CA 1
ATOM 7482 C C . LYS B 1 427 ? -3.994 31.141 5.125 1 96.75 427 LYS B C 1
ATOM 7484 O O . LYS B 1 427 ? -3.463 30.703 4.105 1 96.75 427 LYS B O 1
ATOM 7489 N N . PRO B 1 428 ? -5 30.562 5.719 1 96.69 428 PRO B N 1
ATOM 7490 C CA . PRO B 1 428 ? -5.516 29.312 5.18 1 96.69 428 PRO B CA 1
ATOM 7491 C C . PRO B 1 428 ? -5.93 29.422 3.713 1 96.69 428 PRO B C 1
ATOM 7493 O O . PRO B 1 428 ? -6.602 30.375 3.328 1 96.69 428 PRO B O 1
ATOM 7496 N N . ALA B 1 429 ? -5.539 28.422 2.908 1 97.38 429 ALA B N 1
ATOM 7497 C CA . ALA B 1 429 ? -5.855 28.453 1.482 1 97.38 429 ALA B CA 1
ATOM 7498 C C . ALA B 1 429 ? -7.176 27.734 1.2 1 97.38 429 ALA B C 1
ATOM 7500 O O . ALA B 1 429 ? -7.895 28.094 0.263 1 97.38 429 ALA B O 1
ATOM 7501 N N . THR B 1 430 ? -7.426 26.656 1.966 1 97.12 430 THR B N 1
ATOM 7502 C CA . THR B 1 430 ? -8.633 25.875 1.735 1 97.12 430 THR B CA 1
ATOM 7503 C C . THR B 1 430 ? -9.406 25.672 3.035 1 97.12 430 THR B C 1
ATOM 7505 O O . THR B 1 430 ? -10.062 26.594 3.521 1 97.12 430 THR B O 1
ATOM 7508 N N . SER B 1 431 ? -9.281 24.516 3.672 1 97.44 431 SER B N 1
ATOM 7509 C CA . SER B 1 431 ? -10.227 24.172 4.73 1 97.44 431 SER B CA 1
ATOM 7510 C C . SER B 1 431 ? -9.516 23.953 6.059 1 97.44 431 SER B C 1
ATOM 7512 O O . SER B 1 431 ? -10.156 23.734 7.09 1 97.44 431 SER B O 1
ATOM 7514 N N . VAL B 1 432 ? -8.195 24.047 6.102 1 98.12 432 VAL B N 1
ATOM 7515 C CA . VAL B 1 432 ? -7.426 23.812 7.316 1 98.12 432 VAL B CA 1
ATOM 7516 C C . VAL B 1 432 ? -7.109 25.141 7.996 1 98.12 432 VAL B C 1
ATOM 7518 O O . VAL B 1 432 ? -6.578 26.047 7.363 1 98.12 432 VAL B O 1
ATOM 7521 N N . ILE B 1 433 ? -7.457 25.266 9.25 1 98.31 433 ILE B N 1
ATOM 7522 C CA . ILE B 1 433 ? -7.18 26.453 10.047 1 98.31 433 ILE B CA 1
ATOM 7523 C C . ILE B 1 433 ? -6.293 26.078 11.234 1 98.31 433 ILE B C 1
ATOM 7525 O O . ILE B 1 433 ? -6.703 25.312 12.109 1 98.31 433 ILE B O 1
ATOM 7529 N N . ALA B 1 434 ? -5.121 26.594 11.227 1 98.44 434 ALA B N 1
ATOM 7530 C CA . ALA B 1 434 ? -4.188 26.375 12.328 1 98.44 434 ALA B CA 1
ATOM 7531 C C . ALA B 1 434 ? -4.07 27.625 13.203 1 98.44 434 ALA B C 1
ATOM 7533 O O . ALA B 1 434 ? -4.039 28.75 12.688 1 98.44 434 ALA B O 1
ATOM 7534 N N . PHE B 1 435 ? -4.055 27.438 14.508 1 98 435 PHE B N 1
ATOM 7535 C CA . PHE B 1 435 ? -3.992 28.578 15.398 1 98 435 PHE B CA 1
ATOM 7536 C C . PHE B 1 435 ? -3.115 28.281 16.609 1 98 435 PHE B C 1
ATOM 7538 O O . PHE B 1 435 ? -2.867 27.125 16.922 1 98 435 PHE B O 1
ATOM 7545 N N . GLY B 1 436 ? -2.58 29.281 17.156 1 96.69 436 GLY B N 1
ATOM 7546 C CA . GLY B 1 436 ? -1.723 29.234 18.328 1 96.69 436 GLY B CA 1
ATOM 7547 C C . GLY B 1 436 ? -1.947 30.391 19.281 1 96.69 436 GLY B C 1
ATOM 7548 O O . GLY B 1 436 ? -2.914 31.141 19.141 1 96.69 436 GLY B O 1
ATOM 7549 N N . SER B 1 437 ? -1.131 30.438 20.344 1 96 437 SER B N 1
ATOM 7550 C CA . SER B 1 437 ? -1.202 31.531 21.312 1 96 437 SER B CA 1
ATOM 7551 C C . SER B 1 437 ? 0.188 31.953 21.766 1 96 437 SER B C 1
ATOM 7553 O O . SER B 1 437 ? 1.067 31.109 21.953 1 96 437 SER B O 1
ATOM 7555 N N . ASN B 1 438 ? 0.334 33.281 21.922 1 93.56 438 ASN B N 1
ATOM 7556 C CA . ASN B 1 438 ? 1.543 33.812 22.531 1 93.56 438 ASN B CA 1
ATOM 7557 C C . ASN B 1 438 ? 1.326 34.156 24 1 93.56 438 ASN B C 1
ATOM 7559 O O . ASN B 1 438 ? 2.242 34.625 24.688 1 93.56 438 ASN B O 1
ATOM 7563 N N . GLN B 1 439 ? 0.156 33.812 24.484 1 93.62 439 GLN B N 1
ATOM 7564 C CA . GLN B 1 439 ? -0.21 34.25 25.828 1 93.62 439 GLN B CA 1
ATOM 7565 C C . GLN B 1 439 ? -0.375 33.062 26.766 1 93.62 439 GLN B C 1
ATOM 7567 O O . GLN B 1 439 ? -0.26 33.219 27.984 1 93.62 439 GLN B O 1
ATOM 7572 N N . PHE B 1 440 ? -0.688 31.984 26.328 1 92.69 440 PHE B N 1
ATOM 7573 C CA . PHE B 1 440 ? -0.839 30.781 27.141 1 92.69 440 PHE B CA 1
ATOM 7574 C C . PHE B 1 440 ? -0.387 29.547 26.359 1 92.69 440 PHE B C 1
ATOM 7576 O O . PHE B 1 440 ? -0.122 29.609 25.156 1 92.69 440 PHE B O 1
ATOM 7583 N N . ASP B 1 441 ? -0.21 28.422 27.062 1 91 441 ASP B N 1
ATOM 7584 C CA . ASP B 1 441 ? 0.146 27.156 26.438 1 91 441 ASP B CA 1
ATOM 7585 C C . ASP B 1 441 ? -1.014 26.609 25.609 1 91 441 ASP B C 1
ATOM 7587 O O . ASP B 1 441 ? -2.027 26.172 26.156 1 91 441 ASP B O 1
ATOM 7591 N N . ILE B 1 442 ? -0.845 26.562 24.328 1 94.06 442 ILE B N 1
ATOM 7592 C CA . ILE B 1 442 ? -1.906 26.203 23.391 1 94.06 442 ILE B CA 1
ATOM 7593 C C . ILE B 1 442 ? -2.355 24.766 23.641 1 94.06 442 ILE B C 1
ATOM 7595 O O . ILE B 1 442 ? -3.49 24.391 23.344 1 94.06 442 ILE B O 1
ATOM 7599 N N . PHE B 1 443 ? -1.489 23.906 24.219 1 91.69 443 PHE B N 1
ATOM 7600 C CA . PHE B 1 443 ? -1.837 22.516 24.453 1 91.69 443 PHE B CA 1
ATOM 7601 C C . PHE B 1 443 ? -2.789 22.391 25.641 1 91.69 443 PHE B C 1
ATOM 7603 O O . PHE B 1 443 ? -3.531 21.406 25.75 1 91.69 443 PHE B O 1
ATOM 7610 N N . LYS B 1 444 ? -2.754 23.344 26.531 1 91.88 444 LYS B N 1
ATOM 7611 C CA . LYS B 1 444 ? -3.783 23.406 27.562 1 91.88 444 LYS B CA 1
ATOM 7612 C C . LYS B 1 444 ? -5.168 23.594 26.953 1 91.88 444 LYS B C 1
ATOM 7614 O O . LYS B 1 444 ? -6.133 22.953 27.375 1 91.88 444 LYS B O 1
ATOM 7619 N N . MET B 1 445 ? -5.195 24.484 26.047 1 94.25 445 MET B N 1
ATOM 7620 C CA . MET B 1 445 ? -6.453 24.703 25.344 1 94.25 445 MET B CA 1
ATOM 7621 C C . MET B 1 445 ? -6.898 23.438 24.625 1 94.25 445 MET B C 1
ATOM 7623 O O . MET B 1 445 ? -8.086 23.094 24.641 1 94.25 445 MET B O 1
ATOM 7627 N N . ALA B 1 446 ? -5.949 22.781 23.938 1 93.31 446 ALA B N 1
ATOM 7628 C CA . ALA B 1 446 ? -6.258 21.531 23.25 1 93.31 446 ALA B CA 1
ATOM 7629 C C . ALA B 1 446 ? -6.879 20.516 24.203 1 93.31 446 ALA B C 1
ATOM 7631 O O . ALA B 1 446 ? -7.824 19.812 23.844 1 93.31 446 ALA B O 1
ATOM 7632 N N . GLU B 1 447 ? -6.355 20.422 25.375 1 90.69 447 GLU B N 1
ATOM 7633 C CA . GLU B 1 447 ? -6.867 19.5 26.391 1 90.69 447 GLU B CA 1
ATOM 7634 C C . GLU B 1 447 ? -8.289 19.859 26.797 1 90.69 447 GLU B C 1
ATOM 7636 O O . GLU B 1 447 ? -9.133 18.984 26.984 1 90.69 447 GLU B O 1
ATOM 7641 N N . LEU B 1 448 ? -8.539 21.141 27.016 1 93.44 448 LEU B N 1
ATOM 7642 C CA . LEU B 1 448 ? -9.875 21.609 27.375 1 93.44 448 LEU B CA 1
ATOM 7643 C C . LEU B 1 448 ? -10.883 21.297 26.281 1 93.44 448 LEU B C 1
ATOM 7645 O O . LEU B 1 448 ? -12.008 20.875 26.578 1 93.44 448 LEU B O 1
ATOM 7649 N N . LEU B 1 449 ? -10.477 21.531 25.062 1 94.81 449 LEU B N 1
ATOM 7650 C CA . LEU B 1 449 ? -11.359 21.234 23.938 1 94.81 449 LEU B CA 1
ATOM 7651 C C . LEU B 1 449 ? -11.602 19.734 23.812 1 94.81 449 LEU B C 1
ATOM 7653 O O . LEU B 1 449 ? -12.703 19.312 23.469 1 94.81 449 LEU B O 1
ATOM 7657 N N . HIS B 1 450 ? -10.555 18.984 24.094 1 90.75 450 HIS B N 1
ATOM 7658 C CA . HIS B 1 450 ? -10.688 17.531 24.094 1 90.75 450 HIS B CA 1
ATOM 7659 C C . HIS B 1 450 ? -11.719 17.062 25.109 1 90.75 450 HIS B C 1
ATOM 7661 O O . HIS B 1 450 ? -12.547 16.203 24.828 1 90.75 450 HIS B O 1
ATOM 7667 N N . LYS B 1 451 ? -11.648 17.594 26.266 1 89.88 451 LYS B N 1
ATOM 7668 C CA . LYS B 1 451 ? -12.594 17.25 27.328 1 89.88 451 LYS B CA 1
ATOM 7669 C C . LYS B 1 451 ? -14.023 17.594 26.922 1 89.88 451 LYS B C 1
ATOM 7671 O O . LYS B 1 451 ? -14.969 16.938 27.375 1 89.88 451 LYS B O 1
ATOM 7676 N N . LYS B 1 452 ? -14.125 18.562 26.062 1 93.44 452 LYS B N 1
ATOM 7677 C CA . LYS B 1 452 ? -15.438 18.969 25.578 1 93.44 452 LYS B CA 1
ATOM 7678 C C . LYS B 1 452 ? -15.859 18.109 24.375 1 93.44 452 LYS B C 1
ATOM 7680 O O . LYS B 1 452 ? -16.906 18.344 23.781 1 93.44 452 LYS B O 1
ATOM 7685 N N . GLY B 1 453 ? -14.961 17.203 23.938 1 91.06 453 GLY B N 1
ATOM 7686 C CA . GLY B 1 453 ? -15.352 16.234 22.922 1 91.06 453 GLY B CA 1
ATOM 7687 C C . GLY B 1 453 ? -14.75 16.516 21.562 1 91.06 453 GLY B C 1
ATOM 7688 O O . GLY B 1 453 ? -15.047 15.836 20.578 1 91.06 453 GLY B O 1
ATOM 7689 N N . TRP B 1 454 ? -13.922 17.562 21.484 1 94.12 454 TRP B N 1
ATOM 7690 C CA . TRP B 1 454 ? -13.32 17.906 20.188 1 94.12 454 TRP B CA 1
ATOM 7691 C C . TRP B 1 454 ? -12 17.172 20 1 94.12 454 TRP B C 1
ATOM 7693 O O . TRP B 1 454 ? -11.164 17.125 20.906 1 94.12 454 TRP B O 1
ATOM 7703 N N . SER B 1 455 ? -11.867 16.453 18.875 1 92.5 455 SER B N 1
ATOM 7704 C CA . SER B 1 455 ? -10.594 15.859 18.469 1 92.5 455 SER B CA 1
ATOM 7705 C C . SER B 1 455 ? -9.891 16.703 17.422 1 92.5 455 SER B C 1
ATOM 7707 O O . SER B 1 455 ? -10.258 16.688 16.25 1 92.5 455 SER B O 1
ATOM 7709 N N . LEU B 1 456 ? -8.867 17.453 17.859 1 94.44 456 LEU B N 1
ATOM 7710 C CA . LEU B 1 456 ? -8.117 18.344 16.984 1 94.44 456 LEU B CA 1
ATOM 7711 C C . LEU B 1 456 ? -6.691 17.844 16.781 1 94.44 456 LEU B C 1
ATOM 7713 O O . LEU B 1 456 ? -6.266 16.891 17.438 1 94.44 456 LEU B O 1
ATOM 7717 N N . ASN B 1 457 ? -5.996 18.438 15.852 1 93.12 457 ASN B N 1
ATOM 7718 C CA . ASN B 1 457 ? -4.633 18.016 15.547 1 93.12 457 ASN B CA 1
ATOM 7719 C C . ASN B 1 457 ? -3.604 18.922 16.219 1 93.12 457 ASN B C 1
ATOM 7721 O O . ASN B 1 457 ? -3.643 20.141 16.047 1 93.12 457 ASN B O 1
ATOM 7725 N N . ALA B 1 458 ? -2.674 18.328 16.938 1 92.12 458 ALA B N 1
ATOM 7726 C CA . ALA B 1 458 ? -1.606 19.078 17.578 1 92.12 458 ALA B CA 1
ATOM 7727 C C . ALA B 1 458 ? -0.45 19.328 16.625 1 92.12 458 ALA B C 1
ATOM 7729 O O . ALA B 1 458 ? -0.101 18.469 15.82 1 92.12 458 ALA B O 1
ATOM 7730 N N . LEU B 1 459 ? 0.068 20.469 16.641 1 94.56 459 LEU B N 1
ATOM 7731 C CA . LEU B 1 459 ? 1.202 20.891 15.828 1 94.56 459 LEU B CA 1
ATOM 7732 C C . LEU B 1 459 ? 2.424 21.172 16.703 1 94.56 459 LEU B C 1
ATOM 7734 O O . LEU B 1 459 ? 2.295 21.375 17.906 1 94.56 459 LEU B O 1
ATOM 7738 N N . GLN B 1 460 ? 3.621 21.125 16.062 1 90.88 460 GLN B N 1
ATOM 7739 C CA . GLN B 1 460 ? 4.852 21.469 16.781 1 90.88 460 GLN B CA 1
ATOM 7740 C C . GLN B 1 460 ? 5.789 22.281 15.898 1 90.88 460 GLN B C 1
ATOM 7742 O O . GLN B 1 460 ? 5.684 22.25 14.672 1 90.88 460 GLN B O 1
ATOM 7747 N N . PHE B 1 461 ? 6.73 23.094 16.5 1 88.56 461 PHE B N 1
ATOM 7748 C CA . PHE B 1 461 ? 7.777 23.922 15.906 1 88.56 461 PHE B CA 1
ATOM 7749 C C . PHE B 1 461 ? 7.188 24.938 14.938 1 88.56 461 PHE B C 1
ATOM 7751 O O . PHE B 1 461 ? 7.562 24.984 13.766 1 88.56 461 PHE B O 1
ATOM 7758 N N . PRO B 1 462 ? 6.168 25.781 15.289 1 91.19 462 PRO B N 1
ATOM 7759 C CA . PRO B 1 462 ? 5.852 26.062 16.688 1 91.19 462 PRO B CA 1
ATOM 7760 C C . PRO B 1 462 ? 4.629 25.297 17.188 1 91.19 462 PRO B C 1
ATOM 7762 O O . PRO B 1 462 ? 3.926 24.672 16.391 1 91.19 462 PRO B O 1
ATOM 7765 N N . SER B 1 463 ? 4.363 25.359 18.5 1 92.25 463 SER B N 1
ATOM 7766 C CA . SER B 1 463 ? 3.182 24.734 19.078 1 92.25 463 SER B CA 1
ATOM 7767 C C . SER B 1 463 ? 1.901 25.344 18.531 1 92.25 463 SER B C 1
ATOM 7769 O O . SER B 1 463 ? 1.812 26.562 18.359 1 92.25 463 SER B O 1
ATOM 7771 N N . GLY B 1 464 ? 1.024 24.5 18.141 1 95.12 464 GLY B N 1
ATOM 7772 C CA . GLY B 1 464 ? -0.261 24.922 17.609 1 95.12 464 GLY B CA 1
ATOM 7773 C C . GLY B 1 464 ? -1.277 23.797 17.547 1 95.12 464 GLY B C 1
ATOM 7774 O O . GLY B 1 464 ? -1.001 22.688 17.984 1 95.12 464 GLY B O 1
ATOM 7775 N N . ILE B 1 465 ? -2.443 24.172 17.156 1 96.5 465 ILE B N 1
ATOM 7776 C CA . ILE B 1 465 ? -3.527 23.219 16.906 1 96.5 465 ILE B CA 1
ATOM 7777 C C . ILE B 1 465 ? -4.227 23.578 15.594 1 96.5 465 ILE B C 1
ATOM 7779 O O . ILE B 1 465 ? -4.254 24.75 15.195 1 96.5 465 ILE B O 1
ATOM 7783 N N . HIS B 1 466 ? -4.621 22.578 14.859 1 96.62 466 HIS B N 1
ATOM 7784 C CA . HIS B 1 466 ? -5.41 22.953 13.695 1 96.62 466 HIS B CA 1
ATOM 7785 C C . HIS B 1 466 ? -6.703 22.141 13.617 1 96.62 466 HIS B C 1
ATOM 7787 O O . HIS B 1 466 ? -6.812 21.078 14.227 1 96.62 466 HIS B O 1
ATOM 7793 N N . ILE B 1 467 ? -7.691 22.719 13.008 1 97.56 467 ILE B N 1
ATOM 7794 C CA . ILE B 1 467 ? -8.93 22.047 12.625 1 97.56 467 ILE B CA 1
ATOM 7795 C C . ILE B 1 467 ? -9.023 21.969 11.102 1 97.56 467 ILE B C 1
ATOM 7797 O O . ILE B 1 467 ? -8.812 22.969 10.414 1 97.56 467 ILE B O 1
ATOM 7801 N N . CYS B 1 468 ? -9.172 20.797 10.617 1 97.5 468 CYS B N 1
ATOM 7802 C CA . CYS B 1 468 ? -9.492 20.562 9.211 1 97.5 468 CYS B CA 1
ATOM 7803 C C . CYS B 1 468 ? -10.992 20.453 9.008 1 97.5 468 CYS B C 1
ATOM 7805 O O . CYS B 1 468 ? -11.602 19.438 9.328 1 97.5 468 CYS B O 1
ATOM 7807 N N . VAL B 1 469 ? -11.57 21.484 8.453 1 98.12 469 VAL B N 1
ATOM 7808 C CA . VAL B 1 469 ? -13.016 21.578 8.281 1 98.12 469 VAL B CA 1
ATOM 7809 C C . VAL B 1 469 ? -13.461 20.656 7.152 1 98.12 469 VAL B C 1
ATOM 7811 O O . VAL B 1 469 ? -12.961 20.75 6.031 1 98.12 469 VAL B O 1
ATOM 7814 N N . THR B 1 470 ? -14.312 19.734 7.449 1 97.12 470 THR B N 1
ATOM 7815 C CA . THR B 1 470 ? -14.914 18.812 6.48 1 97.12 470 THR B CA 1
ATOM 7816 C C . THR B 1 470 ? -16.406 19.094 6.32 1 97.12 470 THR B C 1
ATOM 7818 O O . THR B 1 470 ? -16.938 20.031 6.938 1 97.12 470 THR B O 1
ATOM 7821 N N . HIS B 1 471 ? -17.047 18.359 5.449 1 97.12 471 HIS B N 1
ATOM 7822 C CA . HIS B 1 471 ? -18.484 18.578 5.254 1 97.12 471 HIS B CA 1
ATOM 7823 C C . HIS B 1 471 ? -19.266 18.234 6.516 1 97.12 471 HIS B C 1
ATOM 7825 O O . HIS B 1 471 ? -20.359 18.766 6.738 1 97.12 471 HIS B O 1
ATOM 7831 N N . ALA B 1 472 ? -18.688 17.391 7.348 1 94.75 472 ALA B N 1
ATOM 7832 C CA . ALA B 1 472 ? -19.312 17.062 8.617 1 94.75 472 ALA B CA 1
ATOM 7833 C C . ALA B 1 472 ? -19.469 18.297 9.5 1 94.75 472 ALA B C 1
ATOM 7835 O O . ALA B 1 472 ? -20.406 18.375 10.305 1 94.75 472 ALA B O 1
ATOM 7836 N N . HIS B 1 473 ? -18.641 19.281 9.359 1 96.62 473 HIS B N 1
ATOM 7837 C CA . HIS B 1 473 ? -18.625 20.469 10.195 1 96.62 473 HIS B CA 1
ATOM 7838 C C . HIS B 1 473 ? -19.625 21.516 9.703 1 96.62 473 HIS B C 1
ATOM 7840 O O . HIS B 1 473 ? -19.859 22.516 10.367 1 96.62 473 HIS B O 1
ATOM 7846 N N . THR B 1 474 ? -20.188 21.297 8.547 1 97.12 474 THR B N 1
ATOM 7847 C CA . THR B 1 474 ? -21.109 22.25 7.957 1 97.12 474 THR B CA 1
ATOM 7848 C C . THR B 1 474 ? -22.531 22.047 8.477 1 97.12 474 THR B C 1
ATOM 7850 O O . THR B 1 474 ? -23.422 22.828 8.195 1 97.12 474 THR B O 1
ATOM 7853 N N . GLN B 1 475 ? -22.656 20.969 9.234 1 95.5 475 GLN B N 1
ATOM 7854 C CA . GLN B 1 475 ? -23.953 20.719 9.836 1 95.5 475 GLN B CA 1
ATOM 7855 C C . GLN B 1 475 ? -24.391 21.891 10.727 1 95.5 475 GLN B C 1
ATOM 7857 O O . GLN B 1 475 ? -23.547 22.594 11.289 1 95.5 475 GLN B O 1
ATOM 7862 N N . THR B 1 476 ? -25.656 22 10.867 1 95 476 THR B N 1
ATOM 7863 C CA . THR B 1 476 ? -26.219 23.125 11.617 1 95 476 THR B CA 1
ATOM 7864 C C . THR B 1 476 ? -25.719 23.109 13.062 1 95 476 THR B C 1
ATOM 7866 O O . THR B 1 476 ? -25.844 22.094 13.75 1 95 476 THR B O 1
ATOM 7869 N N . GLY B 1 477 ? -25.109 24.125 13.438 1 95.56 477 GLY B N 1
ATOM 7870 C CA . GLY B 1 477 ? -24.781 24.328 14.844 1 95.56 477 GLY B CA 1
ATOM 7871 C C . GLY B 1 477 ? -23.375 23.859 15.188 1 95.56 477 GLY B C 1
ATOM 7872 O O . GLY B 1 477 ? -22.875 24.156 16.281 1 95.56 477 GLY B O 1
ATOM 7873 N N . VAL B 1 478 ? -22.75 23.141 14.344 1 96.19 478 VAL B N 1
ATOM 7874 C CA . VAL B 1 478 ? -21.453 22.547 14.664 1 96.19 478 VAL B CA 1
ATOM 7875 C C . VAL B 1 478 ? -20.406 23.656 14.781 1 96.19 478 VAL B C 1
ATOM 7877 O O . VAL B 1 478 ? -19.656 23.703 15.766 1 96.19 478 VAL B O 1
ATOM 7880 N N . ALA B 1 479 ? -20.312 24.547 13.766 1 97.5 479 ALA B N 1
ATOM 7881 C CA . ALA B 1 479 ? -19.344 25.625 13.797 1 97.5 479 ALA B CA 1
ATOM 7882 C C . ALA B 1 479 ? -19.578 26.547 15 1 97.5 479 ALA B C 1
ATOM 7884 O O . ALA B 1 479 ? -18.625 27 15.641 1 97.5 479 ALA B O 1
ATOM 7885 N N . ALA B 1 480 ? -20.844 26.781 15.289 1 97.38 480 ALA B N 1
ATOM 7886 C CA . ALA B 1 480 ? -21.188 27.641 16.422 1 97.38 480 ALA B CA 1
ATOM 7887 C C . ALA B 1 480 ? -20.75 27.016 17.734 1 97.38 480 ALA B C 1
ATOM 7889 O O . ALA B 1 480 ? -20.234 27.703 18.625 1 97.38 480 ALA B O 1
ATOM 7890 N N . ARG B 1 481 ? -21.031 25.734 17.859 1 97.19 481 ARG B N 1
ATOM 7891 C CA . ARG B 1 481 ? -20.625 25.016 19.062 1 97.19 481 ARG B CA 1
ATOM 7892 C C . ARG B 1 481 ? -19.109 25.047 19.219 1 97.19 481 ARG B C 1
ATOM 7894 O O . ARG B 1 481 ? -18.594 25.234 20.312 1 97.19 481 ARG B O 1
ATOM 7901 N N . PHE B 1 482 ? -18.453 24.828 18.172 1 97.69 482 PHE B N 1
ATOM 7902 C CA . PHE B 1 482 ? -16.984 24.828 18.188 1 97.69 482 PHE B CA 1
ATOM 7903 C C . PHE B 1 482 ? -16.453 26.188 18.656 1 97.69 482 PHE B C 1
ATOM 7905 O O . PHE B 1 482 ? -15.594 26.25 19.531 1 97.69 482 PHE B O 1
ATOM 7912 N N . LEU B 1 483 ? -16.969 27.266 18.062 1 98.25 483 LEU B N 1
ATOM 7913 C CA . LEU B 1 483 ? -16.516 28.609 18.375 1 98.25 483 LEU B CA 1
ATOM 7914 C C . LEU B 1 483 ? -16.844 28.984 19.812 1 98.25 483 LEU B C 1
ATOM 7916 O O . LEU B 1 483 ? -16.047 29.672 20.469 1 98.25 483 LEU B O 1
ATOM 7920 N N . GLN B 1 484 ? -17.969 28.531 20.234 1 98.06 484 GLN B N 1
ATOM 7921 C CA . GLN B 1 484 ? -18.344 28.766 21.641 1 98.06 484 GLN B CA 1
ATOM 7922 C C . GLN B 1 484 ? -17.359 28.078 22.578 1 98.06 484 GLN B C 1
ATOM 7924 O O . GLN B 1 484 ? -16.891 28.672 23.547 1 98.06 484 GLN B O 1
ATOM 7929 N N . ASP B 1 485 ? -17.094 26.828 22.281 1 97.94 485 ASP B N 1
ATOM 7930 C CA . ASP B 1 485 ? -16.172 26.062 23.109 1 97.94 485 ASP B CA 1
ATOM 7931 C C . ASP B 1 485 ? -14.758 26.641 23.031 1 97.94 485 ASP B C 1
ATOM 7933 O O . ASP B 1 485 ? -14.023 26.625 24.016 1 97.94 485 ASP B O 1
ATOM 7937 N N . MET B 1 486 ? -14.375 27.172 21.891 1 98 486 MET B N 1
ATOM 7938 C CA . MET B 1 486 ? -13.07 27.812 21.719 1 98 486 MET B CA 1
ATOM 7939 C C . MET B 1 486 ? -12.953 29.062 22.594 1 98 486 MET B C 1
ATOM 7941 O O . MET B 1 486 ? -11.93 29.25 23.266 1 98 486 MET B O 1
ATOM 7945 N N . ARG B 1 487 ? -13.961 29.875 22.562 1 98.06 487 ARG B N 1
ATOM 7946 C CA . ARG B 1 487 ? -13.961 31.094 23.375 1 98.06 487 ARG B CA 1
ATOM 7947 C C . ARG B 1 487 ? -13.859 30.766 24.859 1 98.06 487 ARG B C 1
ATOM 7949 O O . ARG B 1 487 ? -13.094 31.391 25.594 1 98.06 487 ARG B O 1
ATOM 7956 N N . ALA B 1 488 ? -14.641 29.766 25.219 1 97.56 488 ALA B N 1
ATOM 7957 C CA . ALA B 1 488 ? -14.633 29.359 26.625 1 97.56 488 ALA B CA 1
ATOM 7958 C C . ALA B 1 488 ? -13.258 28.828 27.031 1 97.56 488 ALA B C 1
ATOM 7960 O O . ALA B 1 488 ? -12.75 29.156 28.094 1 97.56 488 ALA B O 1
ATOM 7961 N N . ALA B 1 489 ? -12.695 27.969 26.219 1 96.81 489 ALA B N 1
ATOM 7962 C CA . ALA B 1 489 ? -11.391 27.375 26.5 1 96.81 489 ALA B CA 1
ATOM 7963 C C . ALA B 1 489 ? -10.305 28.438 26.547 1 96.81 489 ALA B C 1
ATOM 7965 O O . ALA B 1 489 ? -9.422 28.406 27.391 1 96.81 489 ALA B O 1
ATOM 7966 N N . ALA B 1 490 ? -10.352 29.375 25.594 1 97 490 ALA B N 1
ATOM 7967 C CA . ALA B 1 490 ? -9.375 30.469 25.562 1 97 490 ALA B CA 1
ATOM 7968 C C . ALA B 1 490 ? -9.477 31.328 26.812 1 97 490 ALA B C 1
ATOM 7970 O O . ALA B 1 490 ? -8.453 31.719 27.375 1 97 490 ALA B O 1
ATOM 7971 N N . ALA B 1 491 ? -10.672 31.625 27.172 1 96.56 491 ALA B N 1
ATOM 7972 C CA . ALA B 1 491 ? -10.891 32.438 28.375 1 96.56 491 ALA B CA 1
ATOM 7973 C C . ALA B 1 491 ? -10.328 31.719 29.609 1 96.56 491 ALA B C 1
ATOM 7975 O O . ALA B 1 491 ? -9.711 32.375 30.469 1 96.56 491 ALA B O 1
ATOM 7976 N N . ASP B 1 492 ? -10.578 30.484 29.688 1 95.69 492 ASP B N 1
ATOM 7977 C CA . ASP B 1 492 ? -10.062 29.688 30.797 1 95.69 492 ASP B CA 1
ATOM 7978 C C . ASP B 1 492 ? -8.539 29.688 30.812 1 95.69 492 ASP B C 1
ATOM 7980 O O . ASP B 1 492 ? -7.922 29.781 31.875 1 95.69 492 ASP B O 1
ATOM 7984 N N . CYS B 1 493 ? -7.945 29.516 29.688 1 94.94 493 CYS B N 1
ATOM 7985 C CA . CYS B 1 493 ? -6.492 29.5 29.562 1 94.94 493 CYS B CA 1
ATOM 7986 C C . CYS B 1 493 ? -5.898 30.859 29.938 1 94.94 493 CYS B C 1
ATOM 7988 O O . CYS B 1 493 ? -4.832 30.922 30.562 1 94.94 493 CYS B O 1
ATOM 7990 N N . LEU B 1 494 ? -6.531 31.922 29.562 1 94.38 494 LEU B N 1
ATOM 7991 C CA . LEU B 1 494 ? -6.062 33.25 29.875 1 94.38 494 LEU B CA 1
ATOM 7992 C C . LEU B 1 494 ? -6.133 33.531 31.375 1 94.38 494 LEU B C 1
ATOM 7994 O O . LEU B 1 494 ? -5.277 34.219 31.938 1 94.38 494 LEU B O 1
ATOM 7998 N N . ALA B 1 495 ? -7.098 32.906 31.922 1 93.06 495 ALA B N 1
ATOM 7999 C CA . ALA B 1 495 ? -7.312 33.125 33.344 1 93.06 495 ALA B CA 1
ATOM 8000 C C . ALA B 1 495 ? -6.367 32.25 34.188 1 93.06 495 ALA B C 1
ATOM 8002 O O . ALA B 1 495 ? -5.953 32.625 35.281 1 93.06 495 ALA B O 1
ATOM 8003 N N . ASN B 1 496 ? -6.012 31.047 33.75 1 84.31 496 ASN B N 1
ATOM 8004 C CA . ASN B 1 496 ? -5.219 30.078 34.469 1 84.31 496 ASN B CA 1
ATOM 8005 C C . ASN B 1 496 ? -3.91 29.766 33.781 1 84.31 496 ASN B C 1
ATOM 8007 O O . ASN B 1 496 ? -3.596 28.594 33.531 1 84.31 496 ASN B O 1
ATOM 8011 N N . SER B 1 497 ? -3.127 30.578 33.469 1 69.88 497 SER B N 1
ATOM 8012 C CA . SER B 1 497 ? -1.981 30.422 32.562 1 69.88 497 SER B CA 1
ATOM 8013 C C . SER B 1 497 ? -0.934 29.5 33.188 1 69.88 497 SER B C 1
ATOM 8015 O O . SER B 1 497 ? -0.164 28.859 32.438 1 69.88 497 SER B O 1
ATOM 8017 N N . ASN B 1 498 ? -0.932 29.234 34.375 1 68.25 498 ASN B N 1
ATOM 8018 C CA . ASN B 1 498 ? 0.192 28.547 35 1 68.25 498 ASN B CA 1
ATOM 8019 C C . ASN B 1 498 ? -0.131 27.078 35.281 1 68.25 498 ASN B C 1
ATOM 8021 O O . ASN B 1 498 ? 0.684 26.359 35.844 1 68.25 498 ASN B O 1
ATOM 8025 N N . ALA B 1 499 ? -1.103 26.594 34.812 1 65.69 499 ALA B N 1
ATOM 8026 C CA . ALA B 1 499 ? -1.415 25.203 35.094 1 65.69 499 ALA B CA 1
ATOM 8027 C C . ALA B 1 499 ? -0.727 24.25 34.125 1 65.69 499 ALA B C 1
ATOM 8029 O O . ALA B 1 499 ? -0.698 24.516 32.906 1 65.69 499 ALA B O 1
ATOM 8030 N N . PRO B 1 500 ? -0.066 23.188 34.656 1 67.31 500 PRO B N 1
ATOM 8031 C CA . PRO B 1 500 ? 0.602 22.234 33.75 1 67.31 500 PRO B CA 1
ATOM 8032 C C . PRO B 1 500 ? -0.377 21.469 32.875 1 67.31 500 PRO B C 1
ATOM 8034 O O . PRO B 1 500 ? -1.53 21.266 33.25 1 67.31 500 PRO B O 1
ATOM 8037 N N . VAL B 1 501 ? 0.059 21.219 31.625 1 70.38 501 VAL B N 1
ATOM 8038 C CA . VAL B 1 501 ? -0.721 20.406 30.703 1 70.38 501 VAL B CA 1
ATOM 8039 C C . VAL B 1 501 ? -0.722 18.938 31.156 1 70.38 501 VAL B C 1
ATOM 8041 O O . VAL B 1 501 ? 0.302 18.438 31.609 1 70.38 501 VAL B O 1
ATOM 8044 N N . GLU B 1 502 ? -1.873 18.266 31.312 1 61.97 502 GLU B N 1
ATOM 8045 C CA . GLU B 1 502 ? -1.978 16.875 31.719 1 61.97 502 GLU B CA 1
ATOM 8046 C C . GLU B 1 502 ? -2.342 15.984 30.531 1 61.97 502 GLU B C 1
ATOM 8048 O O . GLU B 1 502 ? -2.857 16.453 29.516 1 61.97 502 GLU B O 1
ATOM 8053 N N . GLY B 1 503 ? -1.868 14.703 30.453 1 57.59 503 GLY B N 1
ATOM 8054 C CA . GLY B 1 503 ? -2.326 13.672 29.531 1 57.59 503 GLY B CA 1
ATOM 8055 C C . GLY B 1 503 ? -1.559 13.656 28.219 1 57.59 503 GLY B C 1
ATOM 8056 O O . GLY B 1 503 ? -0.351 13.906 28.203 1 57.59 503 GLY B O 1
ATOM 8057 N N . LYS B 1 504 ? -2.258 13.203 27.125 1 60.12 504 LYS B N 1
ATOM 8058 C CA . LYS B 1 504 ? -1.709 12.977 25.797 1 60.12 504 LYS B CA 1
ATOM 8059 C C . LYS B 1 504 ? -0.987 14.219 25.281 1 60.12 504 LYS B C 1
ATOM 8061 O O . LYS B 1 504 ? 0.079 14.117 24.672 1 60.12 504 LYS B O 1
ATOM 8066 N N . MET B 1 505 ? -1.52 15.25 25.594 1 64.25 505 MET B N 1
ATOM 8067 C CA . MET B 1 505 ? -0.929 16.484 25.109 1 64.25 505 MET B CA 1
ATOM 8068 C C . MET B 1 505 ? 0.351 16.828 25.859 1 64.25 505 MET B C 1
ATOM 8070 O O . MET B 1 505 ? 1.22 17.531 25.344 1 64.25 505 MET B O 1
ATOM 8074 N N . ALA B 1 506 ? 0.358 16.234 26.984 1 55.28 506 ALA B N 1
ATOM 8075 C CA . ALA B 1 506 ? 1.596 16.359 27.75 1 55.28 506 ALA B CA 1
ATOM 8076 C C . ALA B 1 506 ? 2.756 15.672 27.047 1 55.28 506 ALA B C 1
ATOM 8078 O O . ALA B 1 506 ? 3.879 16.188 27.031 1 55.28 506 ALA B O 1
ATOM 8079 N N . ILE B 1 507 ? 2.365 14.625 26.438 1 58.62 507 ILE B N 1
ATOM 8080 C CA . ILE B 1 507 ? 3.387 13.883 25.719 1 58.62 507 ILE B CA 1
ATOM 8081 C C . ILE B 1 507 ? 3.906 14.719 24.547 1 58.62 507 ILE B C 1
ATOM 8083 O O . ILE B 1 507 ? 5.113 14.773 24.312 1 58.62 507 ILE B O 1
ATOM 8087 N N . TYR B 1 508 ? 3.031 15.359 23.969 1 64.56 508 TYR B N 1
ATOM 8088 C CA . TYR B 1 508 ? 3.441 16.234 22.859 1 64.56 508 TYR B CA 1
ATOM 8089 C C . TYR B 1 508 ? 4.344 17.359 23.359 1 64.56 508 TYR B C 1
ATOM 8091 O O . TYR B 1 508 ? 5.332 17.703 22.719 1 64.56 508 TYR B O 1
ATOM 8099 N N . GLY B 1 509 ? 3.916 17.859 24.422 1 60.62 509 GLY B N 1
ATOM 8100 C CA . GLY B 1 509 ? 4.746 18.891 25.031 1 60.62 509 GLY B CA 1
ATOM 8101 C C . GLY B 1 509 ? 6.121 18.391 25.422 1 60.62 509 GLY B C 1
ATOM 8102 O O . GLY B 1 509 ? 7.129 19.047 25.141 1 60.62 509 GLY B O 1
ATOM 8103 N N . VAL B 1 510 ? 6.066 17.219 25.953 1 58.06 510 VAL B N 1
ATOM 8104 C CA . VAL B 1 510 ? 7.324 16.641 26.391 1 58.06 510 VAL B CA 1
ATOM 8105 C C . VAL B 1 510 ? 8.188 16.281 25.188 1 58.06 510 VAL B C 1
ATOM 8107 O O . VAL B 1 510 ? 9.406 16.516 25.203 1 58.06 510 VAL B O 1
ATOM 8110 N N . ALA B 1 511 ? 7.547 15.781 24.234 1 64.75 511 ALA B N 1
ATOM 8111 C CA . ALA B 1 511 ? 8.273 15.406 23.031 1 64.75 511 ALA B CA 1
ATOM 8112 C C . ALA B 1 511 ? 9.023 16.609 22.453 1 64.75 511 ALA B C 1
ATOM 8114 O O . ALA B 1 511 ? 10.148 16.469 21.953 1 64.75 511 ALA B O 1
ATOM 8115 N N . GLN B 1 512 ? 8.391 17.672 22.609 1 67.44 512 GLN B N 1
ATOM 8116 C CA . GLN B 1 512 ? 9.008 18.875 22.062 1 67.44 512 GLN B CA 1
ATOM 8117 C C . GLN B 1 512 ? 10.242 19.281 22.859 1 67.44 512 GLN B C 1
ATOM 8119 O O . GLN B 1 512 ? 11.164 19.906 22.344 1 67.44 512 GLN B O 1
ATOM 8124 N N . GLU B 1 513 ? 10.234 18.766 24.062 1 64.06 513 GLU B N 1
ATOM 8125 C CA . GLU B 1 513 ? 11.297 19.203 24.969 1 64.06 513 GLU B CA 1
ATOM 8126 C C . GLU B 1 513 ? 12.477 18.219 24.938 1 64.06 513 GLU B C 1
ATOM 8128 O O . GLU B 1 513 ? 13.578 18.562 25.375 1 64.06 513 GLU B O 1
ATOM 8133 N N . ILE B 1 514 ? 12.203 17.094 24.406 1 66.75 514 ILE B N 1
ATOM 8134 C CA . ILE B 1 514 ? 13.25 16.078 24.391 1 66.75 514 ILE B CA 1
ATOM 8135 C C . ILE B 1 514 ? 14.219 16.359 23.25 1 66.75 514 ILE B C 1
ATOM 8137 O O . ILE B 1 514 ? 13.828 16.391 22.078 1 66.75 514 ILE B O 1
ATOM 8141 N N . SER B 1 515 ? 15.445 16.594 23.609 1 65.94 515 SER B N 1
ATOM 8142 C CA . SER B 1 515 ? 16.453 16.922 22.609 1 65.94 515 SER B CA 1
ATOM 8143 C C . SER B 1 515 ? 16.844 15.688 21.781 1 65.94 515 SER B C 1
ATOM 8145 O O . SER B 1 515 ? 17.109 15.789 20.594 1 65.94 515 SER B O 1
ATOM 8147 N N . ASP B 1 516 ? 16.781 14.562 22.562 1 69.38 516 ASP B N 1
ATOM 8148 C CA . ASP B 1 516 ? 17.109 13.328 21.844 1 69.38 516 ASP B CA 1
ATOM 8149 C C . ASP B 1 516 ? 15.891 12.805 21.078 1 69.38 516 ASP B C 1
ATOM 8151 O O . ASP B 1 516 ? 15.078 12.055 21.625 1 69.38 516 ASP B O 1
ATOM 8155 N N . ARG B 1 517 ? 15.867 13.07 19.844 1 76.94 517 ARG B N 1
ATOM 8156 C CA . ARG B 1 517 ? 14.719 12.727 19.016 1 76.94 517 ARG B CA 1
ATOM 8157 C C . ARG B 1 517 ? 14.594 11.219 18.844 1 76.94 517 ARG B C 1
ATOM 8159 O O . ARG B 1 517 ? 13.516 10.703 18.562 1 76.94 517 ARG B O 1
ATOM 8166 N N . SER B 1 518 ? 15.648 10.523 19.109 1 77.94 518 SER B N 1
ATOM 8167 C CA . SER B 1 518 ? 15.602 9.07 19.031 1 77.94 518 SER B CA 1
ATOM 8168 C C . SER B 1 518 ? 14.711 8.492 20.125 1 77.94 518 SER B C 1
ATOM 8170 O O . SER B 1 518 ? 14.078 7.449 19.922 1 77.94 518 SER B O 1
ATOM 8172 N N . LEU B 1 519 ? 14.711 9.133 21.266 1 77.25 519 LEU B N 1
ATOM 8173 C CA . LEU B 1 519 ? 13.836 8.688 22.344 1 77.25 519 LEU B CA 1
ATOM 8174 C C . LEU B 1 519 ? 12.375 8.891 21.969 1 77.25 519 LEU B C 1
ATOM 8176 O O . LEU B 1 519 ? 11.523 8.062 22.297 1 77.25 519 LEU B O 1
ATOM 8180 N N . VAL B 1 520 ? 12.125 9.992 21.312 1 79.62 520 VAL B N 1
ATOM 8181 C CA . VAL B 1 520 ? 10.773 10.266 20.844 1 79.62 520 VAL B CA 1
ATOM 8182 C C . VAL B 1 520 ? 10.359 9.195 19.828 1 79.62 520 VAL B C 1
ATOM 8184 O O . VAL B 1 520 ? 9.211 8.75 19.812 1 79.62 520 VAL B O 1
ATOM 8187 N N . SER B 1 521 ? 11.281 8.852 19.062 1 85.94 521 SER B N 1
ATOM 8188 C CA . SER B 1 521 ? 11.047 7.789 18.094 1 85.94 521 SER B CA 1
ATOM 8189 C C . SER B 1 521 ? 10.688 6.477 18.781 1 85.94 521 SER B C 1
ATOM 8191 O O . SER B 1 521 ? 9.742 5.793 18.375 1 85.94 521 SER B O 1
ATOM 8193 N N . ASP B 1 522 ? 11.414 6.102 19.844 1 85.62 522 ASP B N 1
ATOM 8194 C CA . ASP B 1 522 ? 11.156 4.867 20.578 1 85.62 522 ASP B CA 1
ATOM 8195 C C . ASP B 1 522 ? 9.773 4.895 21.219 1 85.62 522 ASP B C 1
ATOM 8197 O O . ASP B 1 522 ? 9.031 3.91 21.172 1 85.62 522 ASP B O 1
ATOM 8201 N N . ILE B 1 523 ? 9.477 6.016 21.781 1 82.38 523 ILE B N 1
ATOM 8202 C CA . ILE B 1 523 ? 8.172 6.172 22.422 1 82.38 523 ILE B CA 1
ATOM 8203 C C . ILE B 1 523 ? 7.062 5.973 21.391 1 82.38 523 ILE B C 1
ATOM 8205 O O . ILE B 1 523 ? 6.066 5.305 21.656 1 82.38 523 ILE B O 1
ATOM 8209 N N . THR B 1 524 ? 7.258 6.566 20.25 1 86.69 524 THR B N 1
ATOM 8210 C CA . THR B 1 524 ? 6.273 6.453 19.188 1 86.69 524 THR B CA 1
ATOM 8211 C C . THR B 1 524 ? 6.113 5 18.75 1 86.69 524 THR B C 1
ATOM 8213 O O . THR B 1 524 ? 5 4.555 18.453 1 86.69 524 THR B O 1
ATOM 8216 N N . LYS B 1 525 ? 7.176 4.277 18.703 1 91.12 525 LYS B N 1
ATOM 8217 C CA . LYS B 1 525 ? 7.117 2.863 18.344 1 91.12 525 LYS B CA 1
ATOM 8218 C C . LYS B 1 525 ? 6.305 2.07 19.359 1 91.12 525 LYS B C 1
ATOM 8220 O O . LYS B 1 525 ? 5.5 1.212 18.984 1 91.12 525 LYS B O 1
ATOM 8225 N N . TYR B 1 526 ? 6.496 2.357 20.625 1 87 526 TYR B N 1
ATOM 8226 C CA . TYR B 1 526 ? 5.75 1.664 21.672 1 87 526 TYR B CA 1
ATOM 8227 C C . TYR B 1 526 ? 4.277 2.051 21.641 1 87 526 TYR B C 1
ATOM 8229 O O . TYR B 1 526 ? 3.408 1.238 21.969 1 87 526 TYR B O 1
ATOM 8237 N N . PHE B 1 527 ? 4.062 3.301 21.297 1 85.38 527 PHE B N 1
ATOM 8238 C CA . PHE B 1 527 ? 2.676 3.703 21.109 1 85.38 527 PHE B CA 1
ATOM 8239 C C . PHE B 1 527 ? 2.016 2.857 20.016 1 85.38 527 PHE B C 1
ATOM 8241 O O . PHE B 1 527 ? 0.9 2.365 20.203 1 85.38 527 PHE B O 1
ATOM 8248 N N . ILE B 1 528 ? 2.701 2.631 18.891 1 91.31 528 ILE B N 1
ATOM 8249 C CA . ILE B 1 528 ? 2.17 1.81 17.812 1 91.31 528 ILE B CA 1
ATOM 8250 C C . ILE B 1 528 ? 1.97 0.377 18.297 1 91.31 528 ILE B C 1
ATOM 8252 O O . ILE B 1 528 ? 0.959 -0.257 17.984 1 91.31 528 ILE B O 1
ATOM 8256 N N . ASP B 1 529 ? 2.947 -0.135 19.062 1 92.62 529 ASP B N 1
ATOM 8257 C CA . ASP B 1 529 ? 2.809 -1.471 19.641 1 92.62 529 ASP B CA 1
ATOM 8258 C C . ASP B 1 529 ? 1.5 -1.603 20.422 1 92.62 529 ASP B C 1
ATOM 8260 O O . ASP B 1 529 ? 0.845 -2.646 20.359 1 92.62 529 ASP B O 1
ATOM 8264 N N . SER B 1 530 ? 1.184 -0.574 21.125 1 89.38 530 SER B N 1
ATOM 8265 C CA . SER B 1 530 ? 0.012 -0.614 22 1 89.38 530 SER B CA 1
ATOM 8266 C C . SER B 1 530 ? -1.274 -0.73 21.188 1 89.38 530 SER B C 1
ATOM 8268 O O . SER B 1 530 ? -2.277 -1.256 21.672 1 89.38 530 SER B O 1
ATOM 8270 N N . MET B 1 531 ? -1.246 -0.238 19.984 1 88.94 531 MET B N 1
ATOM 8271 C CA . MET B 1 531 ? -2.418 -0.319 19.109 1 88.94 531 MET B CA 1
ATOM 8272 C C . MET B 1 531 ? -2.693 -1.762 18.703 1 88.94 531 MET B C 1
ATOM 8274 O O . MET B 1 531 ? -3.791 -2.084 18.25 1 88.94 531 MET B O 1
ATOM 8278 N N . TYR B 1 532 ? -1.703 -2.641 18.844 1 92.62 532 TYR B N 1
ATOM 8279 C CA . TYR B 1 532 ? -1.836 -4.051 18.5 1 92.62 532 TYR B CA 1
ATOM 8280 C C . TYR B 1 532 ? -1.896 -4.914 19.75 1 92.62 532 TYR B C 1
ATOM 8282 O O . TYR B 1 532 ? -1.811 -6.141 19.672 1 92.62 532 TYR B O 1
ATOM 8290 N N . TYR B 1 533 ? -2.004 -4.309 20.922 1 91.19 533 TYR B N 1
ATOM 8291 C CA . TYR B 1 533 ? -1.985 -5.027 22.188 1 91.19 533 TYR B CA 1
ATOM 8292 C C . TYR B 1 533 ? -3.385 -5.5 22.562 1 91.19 533 TYR B C 1
ATOM 8294 O O . TYR B 1 533 ? -4.352 -4.742 22.453 1 91.19 533 TYR B O 1
ATOM 8302 N N . LEU B 1 534 ? -3.527 -6.707 22.875 1 92.69 534 LEU B N 1
ATOM 8303 C CA . LEU B 1 534 ? -4.738 -7.285 23.438 1 92.69 534 LEU B CA 1
ATOM 8304 C C . LEU B 1 534 ? -4.555 -7.57 24.922 1 92.69 534 LEU B C 1
ATOM 8306 O O . LEU B 1 534 ? -3.691 -8.367 25.312 1 92.69 534 LEU B O 1
ATOM 8310 N N . PRO B 1 535 ? -5.336 -6.945 25.703 1 90.06 535 PRO B N 1
ATOM 8311 C CA . PRO B 1 535 ? -5.172 -7.117 27.156 1 90.06 535 PRO B CA 1
ATOM 8312 C C . PRO B 1 535 ? -5.242 -8.578 27.578 1 90.06 535 PRO B C 1
ATOM 8314 O O . PRO B 1 535 ? -6.012 -9.359 27.016 1 90.06 535 PRO B O 1
ATOM 8317 N N . LYS B 1 536 ? -4.426 -8.914 28.672 1 84.75 536 LYS B N 1
ATOM 8318 C CA . LYS B 1 536 ? -4.406 -10.25 29.266 1 84.75 536 LYS B CA 1
ATOM 8319 C C . LYS B 1 536 ? -5.285 -10.312 30.516 1 84.75 536 LYS B C 1
ATOM 8321 O O . LYS B 1 536 ? -5.699 -9.273 31.047 1 84.75 536 LYS B O 1
ATOM 8326 N N . ALA B 1 537 ? -5.621 -11.57 30.859 1 74.31 537 ALA B N 1
ATOM 8327 C CA . ALA B 1 537 ? -6.488 -11.773 32.031 1 74.31 537 ALA B CA 1
ATOM 8328 C C . ALA B 1 537 ? -5.941 -11.047 33.25 1 74.31 537 ALA B C 1
ATOM 8330 O O . ALA B 1 537 ? -6.711 -10.523 34.062 1 74.31 537 ALA B O 1
ATOM 8331 N N . ASP B 1 538 ? -4.586 -10.82 33.312 1 71.69 538 ASP B N 1
ATOM 8332 C CA . ASP B 1 538 ? -3.994 -10.219 34.5 1 71.69 538 ASP B CA 1
ATOM 8333 C C . ASP B 1 538 ? -3.826 -8.711 34.312 1 71.69 538 ASP B C 1
ATOM 8335 O O . ASP B 1 538 ? -3.336 -8.023 35.219 1 71.69 538 ASP B O 1
ATOM 8339 N N . ASP B 1 539 ? -4.27 -8.18 33.25 1 73.25 539 ASP B N 1
ATOM 8340 C CA . ASP B 1 539 ? -4.102 -6.75 33 1 73.25 539 ASP B CA 1
ATOM 8341 C C . ASP B 1 539 ? -5.188 -5.949 33.719 1 73.25 539 ASP B C 1
ATOM 8343 O O . ASP B 1 539 ? -6.348 -6.363 33.781 1 73.25 539 ASP B O 1
#

Nearest PDB structures (foldseek):
  4q6r-assembly1_B  TM=9.867E-01  e=1.132E-55  Homo sapiens
  5k1r-assembly1_B  TM=9.379E-01  e=4.342E-47  Burkholderia pseudomallei K96243
  5k1r-assembly1_A  TM=9.331E-01  e=4.342E-47  Burkholderia pseudomallei K96243
  4w8i-assembly1_A  TM=8.773E-01  e=1.843E-33  Legionella pneumophila str. Paris
  4w8i-assembly1_B  TM=8.821E-01  e=1.800E-31  Legionella pneumophila str. Paris

Secondary structure (DSSP, 8-state):
-----HHHHHHHHHTTT--HHHHHHHHHHHHHHHHHHHHHHT-SS-HHHHHHHHHHHHHHHSHHHHHHHHHHHHHHHHHHHHHHHHHTTTS----S--SSPPPHHHHHHHHHHHHTT-SS-GGGT-BSSS-----HHHHHHHHHHHHHHTT--TT-TTT-HHHHHHHHHHHHHHHHHTT--TT-EEEEESSHHHHHHHHHHHHHHHHHHTT-SS-EEEEETTS-THHHHHHHHHT-EEEEEPBPTTT-SB-HHHHHHH--TTEEEEEEESS-TTT-----HHHHHHHHHHHT--EEEE-TTTHHHHHHTTTTT------STTSTTEEEEEE-TTTTT-PPSS-EEEEESSHHHHHTT-EEE-S-TT--EEESSS-SS--HHHHHHHHHHHHHHHHHHHHHHHHHHHHHHHHHHHHHHHSTT-EE-S--SSSEEEEE-SSS-HHHHHHHHHHTT-B-EEETTTTEEEEE--GGGGSTTHHHHHHHHHHHHHHHHHH-TTPPP-THHHHHHHHHH-S-HHHHHHHHHHHHHHHT----TT-/-----HHHHHHHHHTTT--HHHHHHHHHHHHHHHHHHHHHHT-SS-HHHHHHHHHHHHHHHSHHHHHHHHHHHHHHHHHHHHHHHHHTTTSPP--S--SSPPPHHHHHHHHHHHHTT-SS-GGGT-BSSS-----HHHHHHHHHHHHHHTT--TT-TTT-HHHHHHHHHHHHHHHHHTT--TT-EEEEESSHHHHHHHHHHHHHHHHHHTT-SS-EEEEETTS-THHHHHHHHHT-EEEEEPBPTTT-SB-HHHHHHH--TTEEEEEEESS-TTT-----HHHHHHHHHHHT--EEEE-TTTHHHHHHTTTTT------STTSTTEEEEEE-TTTTT-PPSS-EEEEESSHHHHHTT-EEE-S-TT--EEESSS-SS--HHHHHHHHHHHHHHHHHHHHHHHHHHHHHHHHHHHHHHHSTT-EE-S--SSSEEEEE-SSS-HHHHHHHHHHTT-B-EEETTTTEEEEE--GGGGSTTHHHHHHHHHHHHHHHHHH-TTPPP-THHHHHHHHHH-S-HHHHHHHHHHHHHHHT----TT-

Radius of gyration: 30.27 Å; Cα contacts (8 Å, |Δi|>4): 2117; chains: 2; bounding box: 101×78×71 Å